Protein 8GXR (pdb70)

Structure (mmCIF, N/CA/C/O backbone):
data_8GXR
#
_entry.id   8GXR
#
_cell.length_a   64.390
_cell.length_b   96.960
_cell.length_c   207.130
_cell.angle_alpha   90.000
_cell.angle_beta   90.000
_cell.angle_gamma   90.000
#
_symmetry.space_group_name_H-M   'P 21 21 21'
#
loop_
_entity.id
_entity.type
_entity.pdbx_description
1 polymer '(E3-independent) E2 ubiquitin-conjugating enzyme UBE2O'
2 non-polymer 'CITRIC ACID'
3 water water
#
loop_
_atom_site.group_PDB
_atom_site.id
_atom_site.type_symbol
_atom_site.label_atom_id
_atom_site.label_alt_id
_atom_site.label_comp_id
_atom_site.label_asym_id
_atom_site.label_entity_id
_atom_site.label_seq_id
_atom_site.pdbx_PDB_ins_code
_atom_site.Cartn_x
_atom_site.Cartn_y
_atom_site.Cartn_z
_atom_site.occupancy
_atom_site.B_iso_or_equiv
_atom_site.auth_seq_id
_atom_site.auth_comp_id
_atom_site.auth_asym_id
_atom_site.auth_atom_id
_atom_site.pdbx_PDB_model_num
ATOM 1 N N . ASP A 1 1 ? 24.373 -20.272 -15.907 1.00 60.89 638 ASP A N 1
ATOM 2 C CA . ASP A 1 1 ? 25.003 -21.565 -16.168 1.00 61.18 638 ASP A CA 1
ATOM 3 C C . ASP A 1 1 ? 24.047 -22.619 -16.780 1.00 59.51 638 ASP A C 1
ATOM 4 O O . ASP A 1 1 ? 24.388 -23.201 -17.813 1.00 57.47 638 ASP A O 1
ATOM 9 N N . PRO A 1 2 ? 22.884 -22.894 -16.176 1.00 55.55 639 PRO A N 1
ATOM 10 C CA . PRO A 1 2 ? 21.970 -23.872 -16.794 1.00 49.90 639 PRO A CA 1
ATOM 11 C C . PRO A 1 2 ? 21.527 -23.380 -18.159 1.00 44.51 639 PRO A C 1
ATOM 12 O O . PRO A 1 2 ? 21.327 -22.170 -18.365 1.00 44.20 639 PRO A O 1
ATOM 16 N N . PRO A 1 3 ? 21.401 -24.282 -19.135 1.00 44.12 640 PRO A N 1
ATOM 17 C CA . PRO A 1 3 ? 21.079 -23.837 -20.495 1.00 40.84 640 PRO A CA 1
ATOM 18 C C . PRO A 1 3 ? 19.611 -23.521 -20.705 1.00 38.09 640 PRO A C 1
ATOM 19 O O . PRO A 1 3 ? 19.284 -22.814 -21.669 1.00 38.58 640 PRO A O 1
ATOM 23 N N . TRP A 1 4 ? 18.718 -23.987 -19.824 1.00 33.36 641 TRP A N 1
ATOM 24 C CA . TRP A 1 4 ? 17.282 -23.786 -19.997 1.00 34.83 641 TRP A CA 1
ATOM 25 C C . TRP A 1 4 ? 16.672 -23.514 -18.619 1.00 35.39 641 TRP A C 1
ATOM 26 O O . TRP A 1 4 ? 16.064 -24.393 -18.008 1.00 36.51 641 TRP A O 1
ATOM 37 N N . LYS A 1 5 ? 16.849 -22.292 -18.121 1.00 32.72 642 LYS A N 1
ATOM 38 C CA . LYS A 1 5 ? 16.319 -21.894 -16.820 1.00 32.57 642 LYS A CA 1
ATOM 39 C C . LYS A 1 5 ? 14.962 -21.231 -17.001 1.00 32.17 642 LYS A C 1
ATOM 40 O O . LYS A 1 5 ? 14.815 -20.322 -17.827 1.00 32.56 642 LYS A O 1
ATOM 46 N N . ARG A 1 6 ? 13.966 -21.693 -16.241 1.00 29.94 643 ARG A N 1
ATOM 47 C CA . ARG A 1 6 ? 12.601 -21.228 -16.479 1.00 30.64 643 ARG A CA 1
ATOM 48 C C . ARG A 1 6 ? 12.446 -19.741 -16.176 1.00 32.71 643 ARG A C 1
ATOM 49 O O . ARG A 1 6 ? 11.794 -19.013 -16.927 1.00 32.13 643 ARG A O 1
ATOM 57 N N . PHE A 1 7 ? 12.993 -19.278 -15.058 1.00 32.20 644 PHE A N 1
ATOM 58 C CA . PHE A 1 7 ? 12.872 -17.872 -14.704 1.00 29.86 644 PHE A CA 1
ATOM 59 C C . PHE A 1 7 ? 14.243 -17.310 -14.364 1.00 30.47 644 PHE A C 1
ATOM 60 O O . PHE A 1 7 ? 14.967 -17.896 -13.558 1.00 34.39 644 PHE A O 1
ATOM 68 N N . GLU A 1 8 ? 14.592 -16.169 -14.967 1.00 32.01 645 GLU A N 1
ATOM 69 C CA . GLU A 1 8 ? 15.837 -15.468 -14.661 1.00 33.11 645 GLU A CA 1
ATOM 70 C C . GLU A 1 8 ? 15.598 -13.964 -14.693 1.00 32.06 645 GLU A C 1
ATOM 71 O O . GLU A 1 8 ? 14.817 -13.485 -15.521 1.00 33.11 645 GLU A O 1
ATOM 77 N N . VAL A 1 9 ? 16.271 -13.223 -13.807 1.00 30.70 646 VAL A N 1
ATOM 78 C CA . VAL A 1 9 ? 16.373 -11.764 -13.912 1.00 32.59 646 VAL A CA 1
ATOM 79 C C . VAL A 1 9 ? 17.678 -11.447 -14.624 1.00 31.25 646 VAL A C 1
ATOM 80 O O . VAL A 1 9 ? 18.754 -11.833 -14.157 1.00 37.43 646 VAL A O 1
ATOM 84 N N . LEU A 1 10 ? 17.592 -10.782 -15.756 1.00 31.17 647 LEU A N 1
ATOM 85 C CA . LEU A 1 10 ? 18.750 -10.375 -16.529 1.00 33.30 647 LEU A CA 1
ATOM 86 C C . LEU A 1 10 ? 19.090 -8.923 -16.224 1.00 31.02 647 LEU A C 1
ATOM 87 O O . LEU A 1 10 ? 18.231 -8.171 -15.768 1.00 32.47 647 LEU A O 1
ATOM 92 N N . PRO A 1 11 ? 20.323 -8.493 -16.513 1.00 34.16 648 PRO A N 1
ATOM 93 C CA . PRO A 1 11 ? 20.699 -7.086 -16.233 1.00 35.31 648 PRO A CA 1
ATOM 94 C C . PRO A 1 11 ? 19.858 -6.042 -16.960 1.00 37.24 648 PRO A C 1
ATOM 95 O O . PRO A 1 11 ? 19.420 -5.054 -16.346 1.00 36.09 648 PRO A O 1
ATOM 99 N N . SER A 1 12 ? 19.616 -6.223 -18.255 1.00 35.17 649 SER A N 1
ATOM 100 C CA . SER A 1 12 ? 19.095 -5.137 -19.076 1.00 37.12 649 SER A CA 1
ATOM 101 C C . SER A 1 12 ? 17.985 -5.625 -19.993 1.00 37.37 649 SER A C 1
ATOM 102 O O . SER A 1 12 ? 18.117 -6.680 -20.622 1.00 37.09 649 SER A O 1
ATOM 105 N N . ALA A 1 13 ? 16.893 -4.861 -20.058 1.00 33.03 650 ALA A N 1
ATOM 106 C CA . ALA A 1 13 ? 15.882 -5.137 -21.064 1.00 35.69 650 ALA A CA 1
ATOM 107 C C . ALA A 1 13 ? 16.512 -5.051 -22.456 1.00 36.80 650 ALA A C 1
ATOM 108 O O . ALA A 1 13 ? 17.392 -4.211 -22.694 1.00 38.42 650 ALA A O 1
ATOM 110 N N . PRO A 1 14 ? 16.098 -5.895 -23.390 1.00 35.34 651 PRO A N 1
ATOM 111 C CA . PRO A 1 14 ? 16.717 -5.889 -24.715 1.00 34.72 651 PRO A CA 1
ATOM 112 C C . PRO A 1 14 ? 16.170 -4.758 -25.570 1.00 36.50 651 PRO A C 1
ATOM 113 O O . PRO A 1 14 ? 15.030 -4.315 -25.407 1.00 33.59 651 PRO A O 1
ATOM 117 N N . VAL A 1 15 ? 17.003 -4.306 -26.510 1.00 35.51 652 VAL A N 1
ATOM 118 C CA . VAL A 1 15 ? 16.609 -3.172 -27.341 1.00 39.02 652 VAL A CA 1
ATOM 119 C C . VAL A 1 15 ? 15.465 -3.547 -28.269 1.00 39.20 652 VAL A C 1
ATOM 120 O O . VAL A 1 15 ? 14.694 -2.666 -28.668 1.00 40.42 652 VAL A O 1
ATOM 124 N N . ASP A 1 16 ? 15.328 -4.843 -28.600 1.00 34.12 653 ASP A N 1
ATOM 125 C CA . ASP A 1 16 ? 14.232 -5.364 -29.417 1.00 37.50 653 ASP A CA 1
ATOM 126 C C . ASP A 1 16 ? 12.928 -5.579 -28.641 1.00 37.39 653 ASP A C 1
ATOM 127 O O . ASP A 1 16 ? 11.959 -6.071 -29.230 1.00 35.15 653 ASP A O 1
ATOM 132 N N . HIS A 1 17 ? 12.855 -5.189 -27.367 1.00 35.26 654 HIS A N 1
ATOM 133 C CA . HIS A 1 17 ? 11.617 -5.348 -26.610 1.00 34.64 654 HIS A CA 1
ATOM 134 C C . HIS A 1 17 ? 10.536 -4.421 -27.158 1.00 34.35 654 HIS A C 1
ATOM 135 O O . HIS A 1 17 ? 10.803 -3.262 -27.480 1.00 35.41 654 HIS A O 1
ATOM 142 N N . ALA A 1 18 ? 9.301 -4.928 -27.227 1.00 33.09 655 ALA A N 1
ATOM 143 C CA . ALA A 1 18 ? 8.207 -4.154 -27.802 1.00 34.79 655 ALA A CA 1
ATOM 144 C C . ALA A 1 18 ? 8.005 -2.840 -27.074 1.00 35.10 655 ALA A C 1
ATOM 145 O O . ALA A 1 18 ? 7.586 -1.847 -27.678 1.00 34.92 655 ALA A O 1
ATOM 147 N N . PHE A 1 19 ? 8.295 -2.811 -25.781 1.00 34.20 656 PHE A N 1
ATOM 148 C CA . PHE A 1 19 ? 8.031 -1.637 -24.957 1.00 34.65 656 PHE A CA 1
ATOM 149 C C . PHE A 1 19 ? 9.312 -0.931 -24.556 1.00 32.58 656 PHE A C 1
ATOM 150 O O . PHE A 1 19 ? 9.307 -0.132 -23.615 1.00 34.38 656 PHE A O 1
ATOM 158 N N . TYR A 1 20 ? 10.413 -1.235 -25.235 1.00 35.61 657 TYR A N 1
ATOM 159 C CA . TYR A 1 20 ? 11.705 -0.681 -24.858 1.00 37.08 657 TYR A CA 1
ATOM 160 C C . TYR A 1 20 ? 11.689 0.842 -24.890 1.00 40.07 657 TYR A C 1
ATOM 161 O O . TYR A 1 20 ? 12.317 1.491 -24.045 1.00 39.58 657 TYR A O 1
ATOM 170 N N . ASN A 1 21 ? 10.956 1.432 -25.841 1.00 38.09 658 ASN A N 1
ATOM 171 C CA . ASN A 1 21 ? 10.899 2.890 -25.965 1.00 36.67 658 ASN A CA 1
ATOM 172 C C . ASN A 1 21 ? 9.815 3.556 -25.135 1.00 39.42 658 ASN A C 1
ATOM 173 O O . ASN A 1 21 ? 9.709 4.790 -25.174 1.00 39.63 658 ASN A O 1
ATOM 178 N N . THR A 1 22 ? 9.003 2.805 -24.402 1.00 38.83 659 THR A N 1
ATOM 179 C CA . THR A 1 22 ? 8.090 3.423 -23.455 1.00 36.92 659 THR A CA 1
ATOM 180 C C . THR A 1 22 ? 8.806 3.597 -22.126 1.00 37.68 659 THR A C 1
ATOM 181 O O . THR A 1 22 ? 9.194 2.597 -21.511 1.00 38.87 659 THR A O 1
ATOM 185 N N . PRO A 1 23 ? 8.994 4.827 -21.650 1.00 39.86 660 PRO A N 1
ATOM 186 C CA . PRO A 1 23 ? 9.765 5.027 -20.428 1.00 37.71 660 PRO A CA 1
ATOM 187 C C . PRO A 1 23 ? 9.042 4.443 -19.227 1.00 39.49 660 PRO A C 1
ATOM 188 O O . PRO A 1 23 ? 7.800 4.425 -19.177 1.00 40.45 660 PRO A O 1
ATOM 192 N N . PRO A 1 24 ? 9.779 3.939 -18.244 1.00 39.45 661 PRO A N 1
ATOM 193 C CA . PRO A 1 24 ? 9.133 3.279 -17.104 1.00 40.81 661 PRO A CA 1
ATOM 194 C C . PRO A 1 24 ? 8.396 4.265 -16.210 1.00 44.01 661 PRO A C 1
ATOM 195 O O . PRO A 1 24 ? 8.897 5.349 -15.911 1.00 43.85 661 PRO A O 1
ATOM 199 N N . ALA A 1 25 ?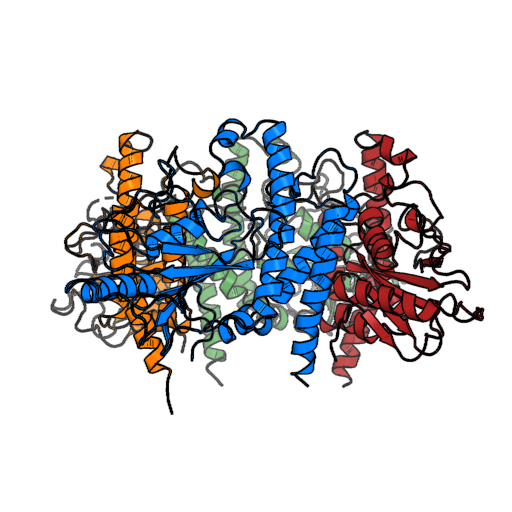 7.202 3.870 -15.773 1.00 45.45 662 ALA A N 1
ATOM 200 C CA . ALA A 1 25 ? 6.439 4.676 -14.831 1.00 49.19 662 ALA A CA 1
ATOM 201 C C . ALA A 1 25 ? 6.938 4.457 -13.399 1.00 53.23 662 ALA A C 1
ATOM 202 O O . ALA A 1 25 ? 7.713 3.541 -13.111 1.00 49.40 662 ALA A O 1
ATOM 204 N N . GLN A 1 26 ? 6.460 5.314 -12.488 1.00 52.00 663 GLN A N 1
ATOM 205 C CA . GLN A 1 26 ? 6.944 5.306 -11.108 1.00 56.00 663 GLN A CA 1
ATOM 206 C C . GLN A 1 26 ? 6.525 4.041 -10.349 1.00 57.25 663 GLN A C 1
ATOM 207 O O . GLN A 1 26 ? 7.343 3.436 -9.639 1.00 61.55 663 GLN A O 1
ATOM 213 N N . HIS A 1 27 ? 5.250 3.636 -10.467 1.00 56.96 664 HIS A N 1
ATOM 214 C CA . HIS A 1 27 ? 4.633 2.530 -9.709 1.00 52.31 664 HIS A CA 1
ATOM 215 C C . HIS A 1 27 ? 4.470 2.844 -8.221 1.00 57.94 664 HIS A C 1
ATOM 216 O O . HIS A 1 27 ? 5.199 3.672 -7.668 1.00 57.92 664 HIS A O 1
ATOM 223 N N . THR A 1 28 ? 3.537 2.154 -7.557 1.00 55.16 665 THR A N 1
ATOM 224 C CA . THR A 1 28 ? 3.211 2.434 -6.165 1.00 58.96 665 THR A CA 1
ATOM 225 C C . THR A 1 28 ? 4.275 1.852 -5.234 1.00 55.44 665 THR A C 1
ATOM 226 O O . THR A 1 28 ? 5.218 1.180 -5.659 1.00 52.69 665 THR A O 1
ATOM 230 N N . ARG A 1 29 ? 4.117 2.122 -3.933 1.00 52.74 666 ARG A N 1
ATOM 231 C CA . ARG A 1 29 ? 5.059 1.606 -2.943 1.00 52.99 666 ARG A CA 1
ATOM 232 C C . ARG A 1 29 ? 4.973 0.092 -2.819 1.00 50.86 666 ARG A C 1
ATOM 233 O O . ARG A 1 29 ? 5.984 -0.558 -2.529 1.00 50.13 666 ARG A O 1
ATOM 235 N N . GLN A 1 30 ? 3.780 -0.475 -3.037 1.00 47.01 667 GLN A N 1
ATOM 236 C CA . GLN A 1 30 ? 3.529 -1.903 -2.926 1.00 43.90 667 GLN A CA 1
ATOM 237 C C . GLN A 1 30 ? 3.978 -2.675 -4.159 1.00 42.88 667 GLN A C 1
ATOM 238 O O . GLN A 1 30 ? 3.980 -3.910 -4.128 1.00 38.81 667 GLN A O 1
ATOM 240 N N . PHE A 1 31 ? 4.354 -1.984 -5.238 1.00 40.96 668 PHE A N 1
ATOM 241 C CA . PHE A 1 31 ? 4.642 -2.684 -6.492 1.00 40.51 668 PHE A CA 1
ATOM 242 C C . PHE A 1 31 ? 5.792 -3.666 -6.326 1.00 38.72 668 PHE A C 1
ATOM 243 O O . PHE A 1 31 ? 5.706 -4.828 -6.753 1.00 37.34 668 PHE A O 1
ATOM 251 N N . MET A 1 32 ? 6.873 -3.235 -5.673 1.00 41.44 669 MET A N 1
ATOM 252 C CA . MET A 1 32 ? 8.046 -4.098 -5.601 1.00 42.13 669 MET A CA 1
ATOM 253 C C . MET A 1 32 ? 7.764 -5.326 -4.740 1.00 43.20 669 MET A C 1
ATOM 254 O O . MET A 1 32 ? 8.224 -6.430 -5.061 1.00 39.26 669 MET A O 1
ATOM 259 N N . ALA A 1 33 ? 6.989 -5.165 -3.656 1.00 39.10 670 ALA A N 1
ATOM 260 C CA . ALA A 1 33 ? 6.615 -6.336 -2.859 1.00 43.49 670 ALA A CA 1
ATOM 261 C C . ALA A 1 33 ? 5.741 -7.294 -3.658 1.00 39.63 670 ALA A C 1
ATOM 262 O O . ALA A 1 33 ? 5.848 -8.522 -3.507 1.00 39.59 670 ALA A O 1
ATOM 264 N N . ARG A 1 34 ? 4.871 -6.757 -4.519 1.00 37.88 671 ARG A N 1
ATOM 265 C CA . ARG A 1 34 ? 4.060 -7.622 -5.374 1.00 39.20 671 ARG A CA 1
ATOM 266 C C . ARG A 1 34 ? 4.925 -8.385 -6.374 1.00 39.62 671 ARG A C 1
ATOM 267 O O . ARG A 1 34 ? 4.682 -9.573 -6.626 1.00 37.08 671 ARG A O 1
ATOM 275 N N . MET A 1 35 ? 5.921 -7.718 -6.977 1.00 36.37 672 MET A N 1
ATOM 276 C CA . MET A 1 35 ? 6.802 -8.419 -7.916 1.00 33.80 672 MET A CA 1
ATOM 277 C C . MET A 1 35 ? 7.615 -9.505 -7.223 1.00 36.27 672 MET A C 1
ATOM 278 O O . MET A 1 35 ? 7.957 -10.520 -7.843 1.00 35.81 672 MET A O 1
ATOM 283 N N . SER A 1 36 ? 7.956 -9.317 -5.944 1.00 35.42 673 SER A N 1
ATOM 284 C CA . SER A 1 36 ? 8.611 -10.410 -5.219 1.00 36.17 673 SER A CA 1
ATOM 285 C C . SER A 1 36 ? 7.735 -11.665 -5.167 1.00 35.16 673 SER A C 1
ATOM 286 O O . SER A 1 36 ? 8.218 -12.779 -5.408 1.00 34.96 673 SER A O 1
ATOM 289 N N . LYS A 1 37 ? 6.443 -11.505 -4.869 1.00 36.90 674 LYS A N 1
ATOM 290 C CA . LYS A 1 37 ? 5.521 -12.639 -4.901 1.00 33.91 674 LYS A CA 1
ATOM 291 C C . LYS A 1 37 ? 5.370 -13.202 -6.315 1.00 34.69 674 LYS A C 1
ATOM 292 O O . LYS A 1 37 ? 5.287 -14.425 -6.500 1.00 30.94 674 LYS A O 1
ATOM 298 N N . GLU A 1 38 ? 5.294 -12.325 -7.322 1.00 34.11 675 GLU A N 1
ATOM 299 C CA . GLU A 1 38 ? 5.166 -12.790 -8.699 1.00 34.43 675 GLU A CA 1
ATOM 300 C C . GLU A 1 38 ? 6.373 -13.625 -9.100 1.00 32.45 675 GLU A C 1
ATOM 301 O O . GLU A 1 38 ? 6.226 -14.700 -9.695 1.00 31.13 675 GLU A O 1
ATOM 307 N N . TYR A 1 39 ? 7.582 -13.149 -8.777 1.00 31.30 676 TYR A N 1
ATOM 308 C CA . TYR A 1 39 ? 8.777 -13.901 -9.149 1.00 30.29 676 TYR A CA 1
ATOM 309 C C . TYR A 1 39 ? 8.796 -15.248 -8.447 1.00 30.67 676 TYR A C 1
ATOM 310 O O . TYR A 1 39 ? 9.173 -16.266 -9.041 1.00 31.74 676 TYR A O 1
ATOM 319 N N . LYS A 1 40 ? 8.428 -15.267 -7.161 1.00 32.58 677 LYS A N 1
ATOM 320 C CA . LYS A 1 40 ? 8.460 -16.528 -6.425 1.00 29.68 677 LYS A CA 1
ATOM 321 C C . LYS A 1 40 ? 7.558 -17.566 -7.083 1.00 29.08 677 LYS A C 1
ATOM 322 O O . LYS A 1 40 ? 7.888 -18.764 -7.111 1.00 31.57 677 LYS A O 1
ATOM 328 N N . ALA A 1 41 ? 6.409 -17.126 -7.606 1.00 29.57 678 ALA A N 1
ATOM 329 C CA . ALA A 1 41 ? 5.465 -18.037 -8.255 1.00 31.79 678 ALA A CA 1
ATOM 330 C C . ALA A 1 41 ? 5.980 -18.523 -9.606 1.00 31.57 678 ALA A C 1
ATOM 331 O O . ALA A 1 41 ? 5.760 -19.680 -9.978 1.00 30.16 678 ALA A O 1
ATOM 333 N N . LEU A 1 42 ? 6.611 -17.638 -10.378 1.00 30.55 679 LEU A N 1
ATOM 334 C CA . LEU A 1 42 ? 7.222 -18.064 -11.631 1.00 27.12 679 LEU A CA 1
ATOM 335 C C . LEU A 1 42 ? 8.304 -19.101 -11.367 1.00 33.20 679 LEU A C 1
ATOM 336 O O . LEU A 1 42 ? 8.354 -20.145 -12.022 1.00 31.44 679 LEU A O 1
ATOM 341 N N . GLN A 1 43 ? 9.179 -18.827 -10.398 1.00 32.09 680 GLN A N 1
ATOM 342 C CA . GLN A 1 43 ? 10.280 -19.744 -10.132 1.00 30.38 680 GLN A CA 1
ATOM 343 C C . GLN A 1 43 ? 9.767 -21.090 -9.629 1.00 32.66 680 GLN A C 1
ATOM 344 O O . GLN A 1 43 ? 10.351 -22.142 -9.924 1.00 34.02 680 GLN A O 1
ATOM 350 N N . SER A 1 44 ? 8.683 -21.073 -8.858 1.00 31.15 681 SER A N 1
ATOM 351 C CA . SER A 1 44 ? 8.186 -22.310 -8.277 1.00 30.92 681 SER A CA 1
ATOM 352 C C . SER A 1 44 ? 7.374 -23.121 -9.271 1.00 31.73 681 SER A C 1
ATOM 353 O O . SER A 1 44 ? 7.461 -24.357 -9.267 1.00 32.25 681 SER A O 1
ATOM 356 N N . SER A 1 45 ? 6.632 -22.461 -10.167 1.00 31.06 682 SER A N 1
ATOM 357 C CA . SER A 1 45 ? 5.548 -23.144 -10.850 1.00 31.36 682 SER A CA 1
ATOM 358 C C . SER A 1 45 ? 5.523 -23.045 -12.377 1.00 30.96 682 SER A C 1
ATOM 359 O O . SER A 1 45 ? 4.678 -23.714 -12.977 1.00 32.01 682 SER A O 1
ATOM 362 N N . LEU A 1 46 ? 6.372 -22.236 -13.020 1.00 30.52 683 LEU A N 1
ATOM 363 C CA . LEU A 1 46 ? 6.443 -22.288 -14.482 1.00 29.08 683 LEU A CA 1
ATOM 364 C C . LEU A 1 46 ? 6.738 -23.719 -14.929 1.00 31.32 683 LEU A C 1
ATOM 365 O O . LEU A 1 46 ? 7.616 -24.370 -14.360 1.00 29.66 683 LEU A O 1
ATOM 370 N N . PRO A 1 47 ? 6.048 -24.227 -15.943 1.00 28.91 684 PRO A N 1
ATOM 371 C CA . PRO A 1 47 ? 6.437 -25.520 -16.532 1.00 29.60 684 PRO A CA 1
ATOM 372 C C . PRO A 1 47 ? 7.697 -25.367 -17.380 1.00 31.16 684 PRO A C 1
ATOM 373 O O . PRO A 1 47 ? 8.134 -24.260 -17.704 1.00 29.46 684 PRO A O 1
ATOM 377 N N . ASP A 1 48 ? 8.293 -26.510 -17.764 1.00 29.44 685 ASP A N 1
ATOM 378 C CA . ASP A 1 48 ? 9.523 -26.433 -18.554 1.00 31.05 685 ASP A CA 1
ATOM 379 C C . ASP A 1 48 ? 9.288 -25.750 -19.900 1.00 33.83 685 ASP A C 1
ATOM 380 O O . ASP A 1 48 ? 10.249 -25.343 -20.565 1.00 32.05 685 ASP A O 1
ATOM 385 N N . SER A 1 49 ? 8.040 -25.674 -20.332 1.00 29.34 686 SER A N 1
ATOM 386 C CA . SER A 1 49 ? 7.700 -25.163 -21.646 1.00 30.48 686 SER A CA 1
ATOM 387 C C . SER A 1 49 ? 7.496 -23.652 -21.657 1.00 31.13 686 SER A C 1
ATOM 388 O O . SER A 1 49 ? 7.144 -23.098 -22.708 1.00 28.87 686 SER A O 1
ATOM 391 N N . ILE A 1 50 ? 7.685 -22.970 -20.523 1.00 29.56 687 ILE A N 1
ATOM 392 C CA . ILE A 1 50 ? 7.510 -21.516 -20.473 1.00 27.57 687 ILE A CA 1
ATOM 393 C C . ILE A 1 50 ? 8.740 -20.900 -19.813 1.00 30.05 687 ILE A C 1
ATOM 394 O O . ILE A 1 50 ? 9.038 -21.193 -18.650 1.00 30.08 687 ILE A O 1
ATOM 399 N N . LEU A 1 51 ? 9.461 -20.077 -20.562 1.00 30.75 688 LEU A N 1
ATOM 400 C CA . LEU A 1 51 ? 10.574 -19.284 -20.056 1.00 31.89 688 LEU A CA 1
ATOM 401 C C . LEU A 1 51 ? 10.076 -17.867 -19.824 1.00 30.92 688 LEU A C 1
ATOM 402 O O . LEU A 1 51 ? 9.281 -17.348 -20.616 1.00 28.53 688 LEU A O 1
ATOM 407 N N . VAL A 1 52 ? 10.565 -17.226 -18.764 1.00 29.86 689 VAL A N 1
ATOM 408 C CA . VAL A 1 52 ? 10.272 -15.818 -18.510 1.00 28.15 689 VAL A CA 1
ATOM 409 C C . VAL A 1 52 ? 11.576 -15.131 -18.135 1.00 29.20 689 VAL A C 1
ATOM 410 O O . VAL A 1 52 ? 12.366 -15.668 -17.346 1.00 29.15 689 VAL A O 1
ATOM 414 N N . ARG A 1 53 ? 11.803 -13.950 -18.706 1.00 29.97 690 ARG A N 1
ATOM 415 C CA . ARG A 1 53 ? 12.920 -13.090 -18.334 1.00 29.04 690 ARG A CA 1
ATOM 416 C C . ARG A 1 53 ? 12.412 -11.756 -17.793 1.00 31.24 690 ARG A C 1
ATOM 417 O O . ARG A 1 53 ? 11.544 -11.109 -18.392 1.00 27.24 690 ARG A O 1
ATOM 425 N N . ALA A 1 54 ? 12.904 -11.397 -16.616 1.00 30.33 691 ALA A N 1
ATOM 426 C CA . ALA A 1 54 ? 12.710 -10.094 -16.004 1.00 29.52 691 ALA A CA 1
ATOM 427 C C . ALA A 1 54 ? 14.045 -9.358 -16.051 1.00 30.56 691 ALA A C 1
ATOM 428 O O . ALA A 1 54 ? 15.078 -9.944 -16.406 1.00 32.01 691 ALA A O 1
ATOM 430 N N . TYR A 1 55 ? 14.026 -8.049 -15.741 1.00 32.45 692 TYR A N 1
ATOM 431 C CA . TYR A 1 55 ? 15.198 -7.199 -15.929 1.00 31.75 692 TYR A CA 1
ATOM 432 C C . TYR A 1 55 ? 15.475 -6.340 -14.707 1.00 33.74 692 TYR A C 1
ATOM 433 O O . TYR A 1 55 ? 14.550 -5.817 -14.078 1.00 35.36 692 TYR A O 1
ATOM 442 N N . GLU A 1 56 ? 16.765 -6.183 -14.395 1.00 35.13 693 GLU A N 1
ATOM 443 C CA . GLU A 1 56 ? 17.171 -5.344 -13.264 1.00 34.74 693 GLU A CA 1
ATOM 444 C C . GLU A 1 56 ? 16.908 -3.869 -13.555 1.00 38.75 693 GLU A C 1
ATOM 445 O O . GLU A 1 56 ? 16.568 -3.095 -12.648 1.00 37.94 693 GLU A O 1
ATOM 451 N N . ASP A 1 57 ? 17.079 -3.446 -14.808 1.00 36.91 694 ASP A N 1
ATOM 452 C CA . ASP A 1 57 ? 16.940 -2.022 -15.088 1.00 36.76 694 ASP A CA 1
ATOM 453 C C . ASP A 1 57 ? 15.519 -1.606 -15.436 1.00 40.28 694 ASP A C 1
ATOM 454 O O . ASP A 1 57 ? 15.219 -0.409 -15.394 1.00 43.59 694 ASP A O 1
ATOM 459 N N . ARG A 1 58 ? 14.648 -2.540 -15.823 1.00 36.57 695 ARG A N 1
ATOM 460 C CA . ARG A 1 58 ? 13.257 -2.218 -16.168 1.00 38.68 695 ARG A CA 1
ATOM 461 C C . ARG A 1 58 ? 12.384 -3.164 -15.355 1.00 37.59 695 ARG A C 1
ATOM 462 O O . ARG A 1 58 ? 12.049 -4.255 -15.828 1.00 35.30 695 ARG A O 1
ATOM 470 N N . THR A 1 59 ? 12.017 -2.771 -14.130 1.00 33.37 696 THR A N 1
ATOM 471 C CA . THR A 1 59 ? 11.224 -3.736 -13.377 1.00 35.90 696 THR A CA 1
ATOM 472 C C . THR A 1 59 ? 9.790 -3.844 -13.879 1.00 34.86 696 THR A C 1
ATOM 473 O O . THR A 1 59 ? 9.026 -4.637 -13.320 1.00 35.83 696 THR A O 1
ATOM 477 N N . ASP A 1 60 ? 9.412 -3.092 -14.925 1.00 35.66 697 ASP A N 1
ATOM 478 C CA . ASP A 1 60 ? 8.067 -3.124 -15.486 1.00 32.67 697 ASP A CA 1
ATOM 479 C C . ASP A 1 60 ? 7.968 -3.951 -16.769 1.00 31.84 697 ASP A C 1
ATOM 480 O O . ASP A 1 60 ? 6.856 -4.153 -17.270 1.00 33.23 697 ASP A O 1
ATOM 485 N N . LEU A 1 61 ? 9.092 -4.404 -17.329 1.00 32.10 698 LEU A N 1
ATOM 486 C CA . LEU A 1 61 ? 9.116 -5.150 -18.589 1.00 29.73 698 LEU A CA 1
ATOM 487 C C . LEU A 1 61 ? 9.470 -6.617 -18.338 1.00 30.44 698 LEU A C 1
ATOM 488 O O . LEU A 1 61 ? 10.317 -6.913 -17.497 1.00 30.86 698 LEU A O 1
ATOM 493 N N . LEU A 1 62 ? 8.818 -7.525 -19.066 1.00 26.57 699 LEU A N 1
ATOM 494 C CA . LEU A 1 62 ? 9.173 -8.946 -19.058 1.00 29.40 699 LEU A CA 1
ATOM 495 C C . LEU A 1 62 ? 9.087 -9.500 -20.470 1.00 31.05 699 LEU A C 1
ATOM 496 O O . LEU A 1 62 ? 8.335 -9.000 -21.306 1.00 32.21 699 LEU A O 1
ATOM 501 N N . ARG A 1 63 ? 9.840 -10.574 -20.733 1.00 27.87 700 ARG A N 1
ATOM 502 C CA . ARG A 1 63 ? 9.676 -11.296 -21.987 1.00 30.33 700 ARG A CA 1
ATOM 503 C C . ARG A 1 63 ? 9.406 -12.762 -21.670 1.00 30.98 700 ARG A C 1
ATOM 504 O O . ARG A 1 63 ? 10.046 -13.335 -20.787 1.00 30.20 700 ARG A O 1
ATOM 512 N N . SER A 1 64 ? 8.452 -13.373 -22.366 1.00 29.54 701 SER A N 1
ATOM 513 C CA . SER A 1 64 ? 8.181 -14.789 -22.146 1.00 29.67 701 SER A CA 1
ATOM 514 C C . SER A 1 64 ? 8.279 -15.557 -23.455 1.00 29.39 701 SER A C 1
ATOM 515 O O . SER A 1 64 ? 8.054 -15.012 -24.542 1.00 29.98 701 SER A O 1
ATOM 518 N N . LEU A 1 65 ? 8.618 -16.837 -23.331 1.00 27.41 702 LEU A N 1
ATOM 519 C CA . LEU A 1 65 ? 8.688 -17.767 -24.454 1.00 29.36 702 LEU A CA 1
ATOM 520 C C . LEU A 1 65 ? 7.896 -19.008 -24.078 1.00 29.35 702 LEU A C 1
ATOM 521 O O . LEU A 1 65 ? 8.168 -19.621 -23.044 1.00 29.98 702 LEU A O 1
ATOM 526 N N . ILE A 1 66 ? 6.914 -19.371 -24.902 1.00 29.14 703 ILE A N 1
ATOM 527 C CA . ILE A 1 66 ? 6.120 -20.580 -24.708 1.00 29.08 703 ILE A CA 1
ATOM 528 C C . ILE A 1 66 ? 6.379 -21.529 -25.867 1.00 32.22 703 ILE A C 1
ATOM 529 O O . ILE A 1 66 ? 6.236 -21.146 -27.032 1.00 29.60 703 ILE A O 1
ATOM 534 N N . ILE A 1 67 ? 6.739 -22.766 -25.557 1.00 26.39 704 ILE A N 1
ATOM 535 C CA . ILE A 1 67 ? 6.869 -23.807 -26.580 1.00 26.76 704 ILE A CA 1
ATOM 536 C C . ILE A 1 67 ? 5.503 -24.433 -26.831 1.00 29.17 704 ILE A C 1
ATOM 537 O O . ILE A 1 67 ? 4.794 -24.805 -25.888 1.00 31.46 704 ILE A O 1
ATOM 542 N N . GLY A 1 68 ? 5.147 -24.598 -28.101 1.00 28.36 705 GLY A N 1
ATOM 543 C CA . GLY A 1 68 ? 3.902 -25.239 -28.455 1.00 29.38 705 GLY A CA 1
ATOM 544 C C . GLY A 1 68 ? 3.842 -26.685 -27.997 1.00 30.19 705 GLY A C 1
ATOM 545 O O . GLY A 1 68 ? 4.794 -27.449 -28.172 1.00 30.51 705 GLY A O 1
ATOM 546 N N . PRO A 1 69 ? 2.725 -27.084 -27.385 1.00 30.38 706 PRO A N 1
ATOM 547 C CA . PRO A 1 69 ? 2.629 -28.444 -26.829 1.00 33.35 706 PRO A CA 1
ATOM 548 C C . PRO A 1 69 ? 2.479 -29.521 -27.898 1.00 34.12 706 PRO A C 1
ATOM 549 O O . PRO A 1 69 ? 2.152 -29.283 -29.062 1.00 32.46 706 PRO A O 1
ATOM 553 N N . GLU A 1 70 ? 2.708 -30.757 -27.451 1.00 33.67 707 GLU A N 1
ATOM 554 C CA . GLU A 1 70 ? 2.656 -31.912 -28.339 1.00 39.02 707 GLU A CA 1
ATOM 555 C C . GLU A 1 70 ? 1.237 -32.115 -28.867 1.00 36.92 707 GLU A C 1
ATOM 556 O O . GLU A 1 70 ? 0.248 -31.784 -28.205 1.00 37.03 707 GLU A O 1
ATOM 562 N N . ASN A 1 71 ? 1.153 -32.629 -30.092 1.00 38.73 708 ASN A N 1
ATOM 563 C CA . ASN A 1 71 ? -0.111 -32.874 -30.803 1.00 42.19 708 ASN A CA 1
ATOM 564 C C . ASN A 1 71 ? -1.026 -31.649 -30.785 1.00 40.78 708 ASN A C 1
ATOM 565 O O . ASN A 1 71 ? -2.217 -31.720 -30.463 1.00 38.74 708 ASN A O 1
ATOM 570 N N . THR A 1 72 ? -0.446 -30.509 -31.126 1.00 33.83 709 THR A N 1
ATOM 571 C CA . THR A 1 72 ? -1.171 -29.304 -31.499 1.00 34.60 709 THR A CA 1
ATOM 572 C C . THR A 1 72 ? -0.535 -28.808 -32.788 1.00 33.02 709 THR A C 1
ATOM 573 O O . THR A 1 72 ? 0.580 -29.217 -33.130 1.00 31.93 709 THR A O 1
ATOM 577 N N . PRO A 1 73 ? -1.216 -27.937 -33.540 1.00 32.05 710 PRO A N 1
ATOM 578 C CA . PRO A 1 73 ? -0.544 -27.314 -34.701 1.00 33.81 710 PRO A CA 1
ATOM 579 C C . PRO A 1 73 ? 0.700 -26.524 -34.309 1.00 35.50 710 PRO A C 1
ATOM 580 O O . PRO A 1 73 ? 1.541 -26.235 -35.175 1.00 32.55 710 PRO A O 1
ATOM 584 N N . TYR A 1 74 ? 0.858 -26.209 -33.017 1.00 30.72 711 TYR A N 1
ATOM 585 C CA . TYR A 1 74 ? 1.922 -25.355 -32.498 1.00 29.22 711 TYR A CA 1
ATOM 586 C C . TYR A 1 74 ? 3.162 -26.127 -32.061 1.00 32.23 711 TYR A C 1
ATOM 587 O O . TYR A 1 74 ? 4.168 -25.496 -31.706 1.00 30.09 711 TYR A O 1
ATOM 596 N N . GLU A 1 75 ? 3.117 -27.462 -32.135 1.00 31.93 712 GLU A N 1
ATOM 597 C CA . GLU A 1 75 ? 4.101 -28.339 -31.507 1.00 31.23 712 GLU A CA 1
ATOM 598 C C . GLU A 1 75 ? 5.533 -27.918 -31.796 1.00 30.52 712 GLU A C 1
ATOM 599 O O . GLU A 1 75 ? 5.927 -27.786 -32.959 1.00 31.74 712 GLU A O 1
ATOM 605 N N . ASP A 1 76 ? 6.326 -27.765 -30.730 1.00 29.22 713 ASP A N 1
ATOM 606 C CA . ASP A 1 76 ? 7.764 -27.498 -30.767 1.00 29.54 713 ASP A CA 1
ATOM 607 C C . ASP A 1 76 ? 8.113 -26.112 -31.281 1.00 30.96 713 ASP A C 1
ATOM 608 O O . ASP A 1 76 ? 9.303 -25.823 -31.445 1.00 31.88 713 ASP A O 1
ATOM 613 N N . ALA A 1 77 ? 7.129 -25.248 -31.554 1.00 29.81 714 ALA A N 1
ATOM 614 C CA . ALA A 1 77 ? 7.409 -23.928 -32.096 1.00 30.18 714 ALA A CA 1
ATOM 615 C C . ALA A 1 77 ? 7.458 -22.890 -30.979 1.00 28.79 714 ALA A C 1
ATOM 616 O O . ALA A 1 77 ? 6.838 -23.077 -29.931 1.00 30.49 714 ALA A O 1
ATOM 618 N N . PRO A 1 78 ? 8.206 -21.787 -31.156 1.00 28.97 715 PRO A N 1
ATOM 619 C CA . PRO A 1 78 ? 8.354 -20.799 -30.068 1.00 28.65 715 PRO A CA 1
ATOM 620 C C . PRO A 1 78 ? 7.394 -19.632 -30.207 1.00 33.33 715 PRO A C 1
ATOM 621 O O . PRO A 1 78 ? 7.273 -19.045 -31.293 1.00 30.17 715 PRO A O 1
ATOM 625 N N . PHE A 1 79 ? 6.720 -19.267 -29.117 1.00 30.39 716 PHE A N 1
ATOM 626 C CA . PHE A 1 79 ? 5.781 -18.157 -29.119 1.00 31.22 716 PHE A CA 1
ATOM 627 C C . PHE A 1 79 ? 6.223 -17.144 -28.082 1.00 29.08 716 PHE A C 1
ATOM 628 O O . PHE A 1 79 ? 6.250 -17.451 -26.886 1.00 31.64 716 PHE A O 1
ATOM 636 N N . VAL A 1 80 ? 6.570 -15.938 -28.541 1.00 30.49 717 VAL A N 1
ATOM 637 C CA . VAL A 1 80 ? 7.178 -14.913 -27.691 1.00 25.92 717 VAL A CA 1
ATOM 638 C C . VAL A 1 80 ? 6.172 -13.799 -27.426 1.00 29.73 717 VAL A C 1
ATOM 639 O O . VAL A 1 80 ? 5.471 -13.352 -28.338 1.00 33.16 717 VAL A O 1
ATOM 643 N N . ILE A 1 81 ? 6.067 -13.382 -26.169 1.00 28.65 718 ILE A N 1
ATOM 644 C CA . ILE A 1 81 ? 5.244 -12.238 -25.794 1.00 27.45 718 ILE A CA 1
ATOM 645 C C . ILE A 1 81 ? 6.098 -11.285 -24.987 1.00 31.28 718 ILE A C 1
ATOM 646 O O . ILE A 1 81 ? 6.788 -11.707 -24.047 1.00 32.05 718 ILE A O 1
ATOM 651 N N . ASP A 1 82 ? 6.031 -10.004 -25.340 1.00 30.38 719 ASP A N 1
ATOM 652 C CA . ASP A 1 82 ? 6.673 -8.949 -24.581 1.00 31.00 719 ASP A CA 1
ATOM 653 C C . ASP A 1 82 ? 5.612 -8.294 -23.710 1.00 34.53 719 ASP A C 1
ATOM 654 O O . ASP A 1 82 ? 4.491 -8.045 -24.166 1.00 32.59 719 ASP A O 1
ATOM 659 N N . TRP A 1 83 ? 5.962 -8.047 -22.446 1.00 32.59 720 TRP A N 1
ATOM 660 C CA . TRP A 1 83 ? 5.007 -7.649 -21.423 1.00 29.53 720 TRP A CA 1
ATOM 661 C C . TRP A 1 83 ? 5.419 -6.323 -20.823 1.00 31.17 720 TRP A C 1
ATOM 662 O O . TRP A 1 83 ? 6.611 -6.062 -20.648 1.00 31.72 720 TRP A O 1
ATOM 673 N N . MET A 1 84 ? 4.409 -5.532 -20.451 1.00 32.30 721 MET A N 1
ATOM 674 C CA . MET A 1 84 ? 4.575 -4.317 -19.659 1.00 35.05 721 MET A CA 1
ATOM 675 C C . MET A 1 84 ? 3.598 -4.359 -18.503 1.00 34.22 721 MET A C 1
ATOM 676 O O . MET A 1 84 ? 2.440 -4.745 -18.675 1.00 34.32 721 MET A O 1
ATOM 681 N N . LEU A 1 85 ? 4.069 -3.949 -17.336 1.00 37.26 722 LEU A N 1
ATOM 682 C CA . LEU A 1 85 ? 3.231 -3.780 -16.159 1.00 35.57 722 LEU A CA 1
ATOM 683 C C . LEU A 1 85 ? 3.123 -2.279 -15.938 1.00 40.01 722 LEU A C 1
ATOM 684 O O . LEU A 1 85 ? 4.118 -1.629 -15.605 1.00 37.61 722 LEU A O 1
ATOM 689 N N . ASP A 1 86 ? 1.936 -1.724 -16.147 1.00 39.67 723 ASP A N 1
ATOM 690 C CA . ASP A 1 86 ? 1.840 -0.272 -16.110 1.00 38.66 723 ASP A CA 1
ATOM 691 C C . ASP A 1 86 ? 1.835 0.234 -14.665 1.00 39.53 723 ASP A C 1
ATOM 692 O O . ASP A 1 86 ? 1.920 -0.538 -13.704 1.00 40.44 723 ASP A O 1
ATOM 697 N N . ALA A 1 87 ? 1.746 1.565 -14.519 1.00 40.29 724 ALA A N 1
ATOM 698 C CA . ALA A 1 87 ? 1.835 2.192 -13.207 1.00 43.82 724 ALA A CA 1
ATOM 699 C C . ALA A 1 87 ? 0.825 1.639 -12.214 1.00 39.49 724 ALA A C 1
ATOM 700 O O . ALA A 1 87 ? 1.061 1.717 -11.003 1.00 42.60 724 ALA A O 1
ATOM 702 N N . ASN A 1 88 ? -0.297 1.101 -12.686 1.00 39.90 725 ASN A N 1
ATOM 703 C CA . ASN A 1 88 ? -1.355 0.630 -11.801 1.00 38.58 725 ASN A CA 1
ATOM 704 C C . ASN A 1 88 ? -1.309 -0.876 -11.549 1.00 43.47 725 ASN A C 1
ATOM 705 O O . ASN A 1 88 ? -2.183 -1.402 -10.855 1.00 42.58 725 ASN A O 1
ATOM 710 N N . PHE A 1 89 ? -0.317 -1.580 -12.074 1.00 39.43 726 PHE A N 1
ATOM 711 C CA . PHE A 1 89 ? -0.197 -2.999 -11.767 1.00 40.62 726 PHE A CA 1
ATOM 712 C C . PHE A 1 89 ? 0.028 -3.191 -10.267 1.00 43.13 726 PHE A C 1
ATOM 713 O O . PHE A 1 89 ? 0.834 -2.474 -9.668 1.00 43.48 726 PHE A O 1
ATOM 721 N N . PRO A 1 90 ? -0.624 -4.181 -9.632 1.00 42.99 727 PRO A N 1
ATOM 722 C CA . PRO A 1 90 ? -1.460 -5.257 -10.175 1.00 43.25 727 PRO A CA 1
ATOM 723 C C . PRO A 1 90 ? -2.954 -4.982 -10.166 1.00 46.82 727 PRO A C 1
ATOM 724 O O . PRO A 1 90 ? -3.715 -5.904 -10.426 1.00 45.23 727 PRO A O 1
ATOM 728 N N . GLN A 1 91 ? -3.375 -3.759 -9.829 1.00 44.10 728 GLN A N 1
ATOM 729 C CA . GLN A 1 91 ? -4.791 -3.427 -9.951 1.00 48.02 728 GLN A CA 1
ATOM 730 C C . GLN A 1 91 ? -5.304 -3.742 -11.355 1.00 46.08 728 GLN A C 1
ATOM 731 O O . GLN A 1 91 ? -6.345 -4.390 -11.521 1.00 47.26 728 GLN A O 1
ATOM 737 N N . THR A 1 92 ? -4.555 -3.284 -12.412 1.00 45.28 729 THR A N 1
ATOM 738 C CA . THR A 1 92 ? -4.715 -3.491 -13.845 1.00 43.57 729 THR A CA 1
ATOM 739 C C . THR A 1 92 ? -3.990 -4.757 -14.298 1.00 41.78 729 THR A C 1
ATOM 740 O O . THR A 1 92 ? -2.982 -5.154 -13.699 1.00 37.42 729 THR A O 1
ATOM 744 N N . PRO A 1 93 ? -4.463 -5.408 -15.358 1.00 40.26 730 PRO A N 1
ATOM 745 C CA . PRO A 1 93 ? -3.803 -6.639 -15.823 1.00 41.08 730 PRO A CA 1
ATOM 746 C C . PRO A 1 93 ? -2.480 -6.318 -16.492 1.00 37.29 730 PRO A C 1
ATOM 747 O O . PRO A 1 93 ? -2.256 -5.183 -16.938 1.00 36.95 730 PRO A O 1
ATOM 751 N N . PRO A 1 94 ? -1.583 -7.296 -16.604 1.00 37.06 731 PRO A N 1
ATOM 752 C CA . PRO A 1 94 ? -0.375 -7.087 -17.410 1.00 38.62 731 PRO A CA 1
ATOM 753 C C . PRO A 1 94 ? -0.723 -6.875 -18.879 1.00 35.27 731 PRO A C 1
ATOM 754 O O . PRO A 1 94 ? -1.711 -7.410 -19.389 1.00 34.82 731 PRO A O 1
ATOM 758 N N . ILE A 1 95 ? 0.111 -6.089 -19.562 1.00 39.02 732 ILE A N 1
ATOM 759 C CA . ILE A 1 95 ? -0.087 -5.756 -20.973 1.00 33.77 732 ILE A CA 1
ATOM 760 C C . ILE A 1 95 ? 0.776 -6.673 -21.827 1.00 33.86 732 ILE A C 1
ATOM 761 O O . ILE A 1 95 ? 2.002 -6.690 -21.686 1.00 32.78 732 ILE A O 1
ATOM 766 N N . ALA A 1 96 ? 0.149 -7.373 -22.764 1.00 32.15 733 ALA A N 1
ATOM 767 C CA . ALA A 1 96 ? 0.821 -8.362 -23.600 1.00 31.54 733 ALA A CA 1
ATOM 768 C C . ALA A 1 96 ? 0.988 -7.819 -25.009 1.00 34.61 733 ALA A C 1
ATOM 769 O O . ALA A 1 96 ? 0.067 -7.210 -25.563 1.00 34.70 733 ALA A O 1
ATOM 771 N N . HIS A 1 97 ? 2.177 -7.992 -25.567 1.00 32.27 734 HIS A N 1
ATOM 772 C CA . HIS A 1 97 ? 2.398 -7.748 -26.989 1.00 31.55 734 HIS A CA 1
ATOM 773 C C . HIS A 1 97 ? 2.973 -9.024 -27.579 1.00 29.07 734 HIS A C 1
ATOM 774 O O . HIS A 1 97 ? 4.168 -9.289 -27.433 1.00 29.73 734 HIS A O 1
ATOM 781 N N . PHE A 1 98 ? 2.139 -9.770 -28.286 1.00 29.66 735 PHE A N 1
ATOM 782 C CA . PHE A 1 98 ? 2.558 -11.030 -28.885 1.00 33.22 735 PHE A CA 1
ATOM 783 C C . PHE A 1 98 ? 3.320 -10.734 -30.176 1.00 34.42 735 PHE A C 1
ATOM 784 O O . PHE A 1 98 ? 2.939 -9.833 -30.934 1.00 35.42 735 PHE A O 1
ATOM 792 N N . LEU A 1 99 ? 4.442 -11.428 -30.375 1.00 29.19 736 LEU A N 1
ATOM 793 C CA . LEU A 1 99 ? 5.248 -11.308 -31.594 1.00 35.21 736 LEU A CA 1
ATOM 794 C C . LEU A 1 99 ? 4.695 -12.258 -32.649 1.00 33.71 736 LEU A C 1
ATOM 795 O O . LEU A 1 99 ? 5.054 -13.438 -32.699 1.00 35.77 736 LEU A O 1
ATOM 800 N N . SER A 1 100 ? 3.828 -11.727 -33.507 1.00 33.60 737 SER A N 1
ATOM 801 C CA . SER A 1 100 ? 3.130 -12.498 -34.536 1.00 32.52 737 SER A CA 1
ATOM 802 C C . SER A 1 100 ? 3.986 -12.540 -35.798 1.00 34.17 737 SER A C 1
ATOM 803 O O . SER A 1 100 ? 3.961 -11.608 -36.618 1.00 35.14 737 SER A O 1
ATOM 806 N N . TRP A 1 101 ? 4.736 -13.625 -35.961 1.00 32.85 738 TRP A N 1
ATOM 807 C CA . TRP A 1 101 ? 5.643 -13.789 -37.098 1.00 35.89 738 TRP A CA 1
ATOM 808 C C . TRP A 1 101 ? 4.932 -14.514 -38.247 1.00 36.24 738 TRP A C 1
ATOM 809 O O . TRP A 1 101 ? 5.397 -15.519 -38.788 1.00 37.23 738 TRP A O 1
ATOM 820 N N . THR A 1 102 ? 3.798 -13.937 -38.640 1.00 38.12 739 THR A N 1
ATOM 821 C CA . THR A 1 102 ? 2.852 -14.539 -39.568 1.00 38.65 739 THR A CA 1
ATOM 822 C C . THR A 1 102 ? 2.905 -13.949 -40.975 1.00 41.11 739 THR A C 1
ATOM 823 O O . THR A 1 102 ? 2.274 -14.502 -41.883 1.00 36.03 739 THR A O 1
ATOM 827 N N . ASN A 1 103 ? 3.615 -12.840 -41.176 1.00 41.16 740 ASN A N 1
ATOM 828 C CA . ASN A 1 103 ? 3.934 -12.344 -42.520 1.00 43.51 740 ASN A CA 1
ATOM 829 C C . ASN A 1 103 ? 2.691 -11.957 -43.317 1.00 40.35 740 ASN A C 1
ATOM 830 O O . ASN A 1 103 ? 2.668 -12.094 -44.546 1.00 39.20 740 ASN A O 1
ATOM 835 N N . GLY A 1 104 ? 1.642 -11.488 -42.648 1.00 40.89 741 GLY A N 1
ATOM 836 C CA . GLY A 1 104 ? 0.435 -11.068 -43.342 1.00 42.85 741 GLY A CA 1
ATOM 837 C C . GLY A 1 104 ? -0.527 -12.180 -43.715 1.00 42.48 741 GLY A C 1
ATOM 838 O O . GLY A 1 104 ? -1.556 -11.907 -44.353 1.00 41.12 741 GLY A O 1
ATOM 839 N N . ASN A 1 105 ? -0.247 -13.416 -43.324 1.00 39.93 742 ASN A N 1
ATOM 840 C CA . ASN A 1 105 ? -1.106 -14.533 -43.690 1.00 41.55 742 ASN A CA 1
ATOM 841 C C . ASN A 1 105 ? -2.379 -14.595 -42.865 1.00 41.63 742 ASN A C 1
ATOM 842 O O . ASN A 1 105 ? -3.295 -15.345 -43.225 1.00 40.01 742 ASN A O 1
ATOM 847 N N . GLY A 1 106 ? -2.460 -13.822 -41.791 1.00 34.40 743 GLY A N 1
ATOM 848 C CA . GLY A 1 106 ? -3.532 -13.914 -40.826 1.00 40.99 743 GLY A CA 1
ATOM 849 C C . GLY A 1 106 ? -2.996 -14.367 -39.481 1.00 39.86 743 GLY A C 1
ATOM 850 O O . GLY A 1 106 ? -1.785 -14.418 -39.246 1.00 37.45 743 GLY A O 1
ATOM 851 N N . ARG A 1 107 ? -3.919 -14.705 -38.590 1.00 37.34 744 ARG A N 1
ATOM 852 C CA . ARG A 1 107 ? -3.554 -15.068 -37.228 1.00 38.65 744 ARG A CA 1
ATOM 853 C C . ARG A 1 107 ? -3.101 -16.524 -37.170 1.00 39.05 744 ARG A C 1
ATOM 854 O O . ARG A 1 107 ? -3.523 -17.360 -37.976 1.00 31.81 744 ARG A O 1
ATOM 862 N N . VAL A 1 108 ? -2.224 -16.821 -36.201 1.00 33.59 745 VAL A N 1
ATOM 863 C CA . VAL A 1 108 ? -1.846 -18.212 -35.951 1.00 33.63 745 VAL A CA 1
ATOM 864 C C . VAL A 1 108 ? -2.809 -18.872 -34.978 1.00 31.89 745 VAL A C 1
ATOM 865 O O . VAL A 1 108 ? -2.796 -20.106 -34.846 1.00 35.25 745 VAL A O 1
ATOM 869 N N . ASN A 1 109 ? -3.651 -18.087 -34.304 1.00 34.34 746 ASN A N 1
ATOM 870 C CA . ASN A 1 109 ? -4.683 -18.534 -33.379 1.00 34.68 746 ASN A CA 1
ATOM 871 C C . ASN A 1 109 ? -5.732 -17.436 -33.329 1.00 35.37 746 ASN A C 1
ATOM 872 O O . ASN A 1 109 ? -5.380 -16.258 -33.431 1.00 36.91 746 ASN A O 1
ATOM 877 N N . PRO A 1 110 ? -7.017 -17.773 -33.190 1.00 35.95 747 PRO A N 1
ATOM 878 C CA . PRO A 1 110 ? -8.050 -16.717 -33.189 1.00 36.90 747 PRO A CA 1
ATOM 879 C C . PRO A 1 110 ? -7.865 -15.650 -32.126 1.00 42.07 747 PRO A C 1
ATOM 880 O O . PRO A 1 110 ? -8.341 -14.520 -32.316 1.00 40.41 747 PRO A O 1
ATOM 884 N N . ASN A 1 111 ? -7.168 -15.952 -31.036 1.00 38.31 748 ASN A N 1
ATOM 885 C CA . ASN A 1 111 ? -7.006 -15.035 -29.911 1.00 36.77 748 ASN A CA 1
ATOM 886 C C . ASN A 1 111 ? -5.660 -14.328 -29.908 1.00 34.63 748 ASN A C 1
ATOM 887 O O . ASN A 1 111 ? -5.396 -13.524 -29.006 1.00 36.82 748 ASN A O 1
ATOM 892 N N . LEU A 1 112 ? -4.804 -14.609 -30.878 1.00 34.31 749 LEU A N 1
ATOM 893 C CA . LEU A 1 112 ? -3.475 -14.009 -30.988 1.00 30.65 749 LEU A CA 1
ATOM 894 C C . LEU A 1 112 ? -3.483 -13.154 -32.252 1.00 34.45 749 LEU A C 1
ATOM 895 O O . LEU A 1 112 ? -3.327 -13.673 -33.359 1.00 37.07 749 LEU A O 1
ATOM 900 N N . TYR A 1 113 ? -3.660 -11.849 -32.086 1.00 36.06 750 TYR A N 1
ATOM 901 C CA . TYR A 1 113 ? -3.852 -10.985 -33.250 1.00 39.23 750 TYR A CA 1
ATOM 902 C C . TYR A 1 113 ? -2.514 -10.655 -33.909 1.00 37.70 750 TYR A C 1
ATOM 903 O O . TYR A 1 113 ? -1.468 -10.605 -33.252 1.00 34.43 750 TYR A O 1
ATOM 912 N N . GLU A 1 114 ? -2.551 -10.426 -35.232 1.00 34.65 751 GLU A N 1
ATOM 913 C CA . GLU A 1 114 ? -1.318 -10.103 -35.947 1.00 36.27 751 GLU A CA 1
ATOM 914 C C . GLU A 1 114 ? -0.691 -8.777 -35.508 1.00 37.26 751 GLU A C 1
ATOM 915 O O . GLU A 1 114 ? 0.523 -8.607 -35.666 1.00 38.16 751 GLU A O 1
ATOM 921 N N . GLU A 1 115 ? -1.458 -7.840 -34.954 1.00 35.88 752 GLU A N 1
ATOM 922 C CA . GLU A 1 115 ? -0.844 -6.623 -34.431 1.00 40.69 752 GLU A CA 1
ATOM 923 C C . GLU A 1 115 ? -0.293 -6.773 -33.008 1.00 37.15 752 GLU A C 1
ATOM 924 O O . GLU A 1 115 ? 0.297 -5.824 -32.488 1.00 36.88 752 GLU A O 1
ATOM 930 N N . GLY A 1 116 ? -0.450 -7.932 -32.370 1.00 37.81 753 GLY A N 1
ATOM 931 C CA . GLY A 1 116 ? 0.174 -8.201 -31.088 1.00 38.20 753 GLY A CA 1
ATOM 932 C C . GLY A 1 116 ? -0.797 -8.389 -29.946 1.00 38.58 753 GLY A C 1
ATOM 933 O O . GLY A 1 116 ? -0.370 -8.770 -28.851 1.00 37.57 753 GLY A O 1
ATOM 934 N N . LYS A 1 117 ? -2.082 -8.138 -30.166 1.00 40.57 754 LYS A N 1
ATOM 935 C CA . LYS A 1 117 ? -3.074 -8.244 -29.106 1.00 39.80 754 LYS A CA 1
ATOM 936 C C . LYS A 1 117 ? -3.375 -9.706 -28.766 1.00 38.70 754 LYS A C 1
ATOM 937 O O . LYS A 1 117 ? -3.470 -10.569 -29.643 1.00 34.93 754 LYS A O 1
ATOM 943 N N . VAL A 1 118 ? -3.494 -9.987 -27.470 1.00 37.02 755 VAL A N 1
ATOM 944 C CA . VAL A 1 118 ? -3.867 -11.305 -26.964 1.00 37.12 755 VAL A CA 1
ATOM 945 C C . VAL A 1 118 ? -5.230 -11.149 -26.312 1.00 41.18 755 VAL A C 1
ATOM 946 O O . VAL A 1 118 ? -5.367 -10.393 -25.340 1.00 41.64 755 VAL A O 1
ATOM 950 N N . CYS A 1 119 ? -6.240 -11.843 -26.844 1.00 38.99 756 CYS A N 1
ATOM 951 C CA . CYS A 1 119 ? -7.601 -11.721 -26.322 1.00 43.29 756 CYS A CA 1
ATOM 952 C C . CYS A 1 119 ? -7.863 -12.861 -25.357 1.00 43.58 756 CYS A C 1
ATOM 953 O O . CYS A 1 119 ? -8.139 -13.991 -25.764 1.00 41.91 756 CYS A O 1
ATOM 956 N N . LEU A 1 120 ? -7.784 -12.533 -24.071 1.00 39.84 757 LEU A N 1
ATOM 957 C CA . LEU A 1 120 ? -8.097 -13.431 -22.973 1.00 43.36 757 LEU A CA 1
ATOM 958 C C . LEU A 1 120 ? -8.699 -12.589 -21.864 1.00 40.28 757 LEU A C 1
ATOM 959 O O . LEU A 1 120 ? -8.218 -11.487 -21.588 1.00 38.78 757 LEU A O 1
ATOM 964 N N . SER A 1 121 ? -9.738 -13.125 -21.227 1.00 42.37 758 SER A N 1
ATOM 965 C CA . SER A 1 121 ? -10.339 -12.450 -20.084 1.00 42.54 758 SER A CA 1
ATOM 966 C C . SER A 1 121 ? -9.316 -12.149 -18.996 1.00 42.12 758 SER A C 1
ATOM 967 O O . SER A 1 121 ? -9.419 -11.124 -18.308 1.00 42.46 758 SER A O 1
ATOM 970 N N . ILE A 1 122 ? -8.330 -13.029 -18.808 1.00 39.16 759 ILE A N 1
ATOM 971 C CA . ILE A 1 122 ? -7.359 -12.811 -17.745 1.00 38.36 759 ILE A CA 1
ATOM 972 C C . ILE A 1 122 ? -6.437 -11.654 -18.064 1.00 38.67 759 ILE A C 1
ATOM 973 O O . ILE A 1 122 ? -5.757 -11.151 -17.169 1.00 38.21 759 ILE A O 1
ATOM 978 N N . LEU A 1 123 ? -6.416 -11.193 -19.311 1.00 36.25 760 LEU A N 1
ATOM 979 C CA . LEU A 1 123 ? -5.655 -9.997 -19.651 1.00 37.43 760 LEU A CA 1
ATOM 980 C C . LEU A 1 123 ? -6.536 -8.755 -19.747 1.00 40.77 760 LEU A C 1
ATOM 981 O O . LEU A 1 123 ? -6.055 -7.688 -20.159 1.00 40.71 760 LEU A O 1
ATOM 986 N N . GLY A 1 124 ? -7.804 -8.862 -19.350 1.00 39.03 761 GLY A N 1
ATOM 987 C CA . GLY A 1 124 ? -8.694 -7.721 -19.410 1.00 42.67 761 GLY A CA 1
ATOM 988 C C . GLY A 1 124 ? -9.077 -7.301 -20.808 1.00 44.45 761 GLY A C 1
ATOM 989 O O . GLY A 1 124 ? -9.542 -6.176 -21.004 1.00 47.06 761 GLY A O 1
ATOM 990 N N . THR A 1 125 ? -8.895 -8.171 -21.796 1.00 44.27 762 THR A N 1
ATOM 991 C CA . THR A 1 125 ? -9.149 -7.807 -23.182 1.00 46.92 762 THR A CA 1
ATOM 992 C C . THR A 1 125 ? -10.309 -8.566 -23.812 1.00 50.13 762 THR A C 1
ATOM 993 O O . THR A 1 125 ? -10.620 -8.320 -24.983 1.00 52.38 762 THR A O 1
ATOM 997 N N . TRP A 1 126 ? -10.962 -9.464 -23.076 1.00 44.40 763 TRP A N 1
ATOM 998 C CA . TRP A 1 126 ? -12.114 -10.194 -23.584 1.00 48.82 763 TRP A CA 1
ATOM 999 C C . TRP A 1 126 ? -13.063 -10.539 -22.445 1.00 51.05 763 TRP A C 1
ATOM 1000 O O . TRP A 1 126 ? -12.625 -10.847 -21.335 1.00 48.44 763 TRP A O 1
ATOM 1011 N N . ALA A 1 127 ? -14.359 -10.524 -22.737 1.00 54.44 764 ALA A N 1
ATOM 1012 C CA . ALA A 1 127 ? -15.389 -10.779 -21.738 1.00 53.72 764 ALA A CA 1
ATOM 1013 C C . ALA A 1 127 ? -15.895 -12.213 -21.858 1.00 58.33 764 ALA A C 1
ATOM 1014 O O . ALA A 1 127 ? -16.474 -12.591 -22.883 1.00 59.25 764 ALA A O 1
ATOM 1016 N N . GLY A 1 128 ? -15.660 -13.012 -20.818 1.00 58.70 765 GLY A N 1
ATOM 1017 C CA . GLY A 1 128 ? -16.335 -14.287 -20.666 1.00 61.26 765 GLY A CA 1
ATOM 1018 C C . GLY A 1 128 ? -15.806 -15.488 -21.432 1.00 64.46 765 GLY A C 1
ATOM 1019 O O . GLY A 1 128 ? -16.589 -16.207 -22.064 1.00 65.59 765 GLY A O 1
ATOM 1020 N N . ASP A 1 129 ? -14.497 -15.735 -21.377 1.00 60.40 766 ASP A N 1
ATOM 1021 C CA . ASP A 1 129 ? -13.925 -17.013 -21.790 1.00 54.16 766 ASP A CA 1
ATOM 1022 C C . ASP A 1 129 ? -13.478 -17.780 -20.548 1.00 54.65 766 ASP A C 1
ATOM 1023 O O . ASP A 1 129 ? -13.546 -17.273 -19.421 1.00 52.75 766 ASP A O 1
ATOM 1028 N N . LYS A 1 130 ? -13.002 -19.011 -20.762 1.00 50.12 767 LYS A N 1
ATOM 1029 C CA . LYS A 1 130 ? -12.722 -19.914 -19.648 1.00 51.26 767 LYS A CA 1
ATOM 1030 C C . LYS A 1 130 ? -11.546 -19.467 -18.791 1.00 48.90 767 LYS A C 1
ATOM 1031 O O . LYS A 1 130 ? -11.364 -20.014 -17.694 1.00 49.22 767 LYS A O 1
ATOM 1033 N N . SER A 1 131 ? -10.732 -18.516 -19.249 1.00 47.84 768 SER A N 1
ATOM 1034 C CA . SER A 1 131 ? -9.780 -17.897 -18.341 1.00 45.77 768 SER A CA 1
ATOM 1035 C C . SER A 1 131 ? -10.557 -16.917 -17.475 1.00 47.94 768 SER A C 1
ATOM 1036 O O . SER A 1 131 ? -11.509 -16.288 -17.935 1.00 51.43 768 SER A O 1
ATOM 1039 N N . GLU A 1 132 ? -10.191 -16.820 -16.213 1.00 47.22 769 GLU A N 1
ATOM 1040 C CA . GLU A 1 132 ? -10.974 -15.950 -15.354 1.00 53.00 769 GLU A CA 1
ATOM 1041 C C . GLU A 1 132 ? -10.525 -14.505 -15.531 1.00 50.29 769 GLU A C 1
ATOM 1042 O O . GLU A 1 132 ? -9.422 -14.236 -16.000 1.00 49.10 769 GLU A O 1
ATOM 1048 N N . SER A 1 133 ? -11.404 -13.569 -15.175 1.00 47.64 770 SER A N 1
ATOM 1049 C CA . SER A 1 133 ? -11.047 -12.160 -15.277 1.00 48.84 770 SER A CA 1
ATOM 1050 C C . SER A 1 133 ? -9.901 -11.836 -14.324 1.00 46.36 770 SER A C 1
ATOM 1051 O O . SER A 1 133 ? -9.723 -12.481 -13.290 1.00 47.87 770 SER A O 1
ATOM 1054 N N . TRP A 1 134 ? -9.102 -10.839 -14.698 1.00 44.00 771 TRP A N 1
ATOM 1055 C CA . TRP A 1 134 ? -7.990 -10.405 -13.861 1.00 45.31 771 TRP A CA 1
ATOM 1056 C C . TRP A 1 134 ? -8.487 -9.747 -12.576 1.00 45.38 771 TRP A C 1
ATOM 1057 O O . TRP A 1 134 ? -9.475 -9.009 -12.581 1.00 49.50 771 TRP A O 1
ATOM 1068 N N . SER A 1 135 ? -7.779 -10.000 -11.475 1.00 46.27 772 SER A N 1
ATOM 1069 C CA . SER A 1 135 ? -7.933 -9.233 -10.241 1.00 48.85 772 SER A CA 1
ATOM 1070 C C . SER A 1 135 ? -6.669 -9.405 -9.409 1.00 47.33 772 SER A C 1
ATOM 1071 O O . SER A 1 135 ? -6.082 -10.491 -9.393 1.00 49.29 772 SER A O 1
ATOM 1074 N N . ALA A 1 136 ? -6.264 -8.335 -8.717 1.00 46.24 773 ALA A N 1
ATOM 1075 C CA . ALA A 1 136 ? -5.016 -8.359 -7.955 1.00 43.22 773 ALA A CA 1
ATOM 1076 C C . ALA A 1 136 ? -4.970 -9.488 -6.926 1.00 50.61 773 ALA A C 1
ATOM 1077 O O . ALA A 1 136 ? -3.893 -10.041 -6.661 1.00 51.85 773 ALA A O 1
ATOM 1079 N N . SER A 1 137 ? -6.104 -9.836 -6.318 1.00 48.32 774 SER A N 1
ATOM 1080 C CA . SER A 1 137 ? -6.070 -10.793 -5.214 1.00 51.82 774 SER A CA 1
ATOM 1081 C C . SER A 1 137 ? -6.048 -12.249 -5.668 1.00 51.18 774 SER A C 1
ATOM 1082 O O . SER A 1 137 ? -5.597 -13.116 -4.909 1.00 52.83 774 SER A O 1
ATOM 1085 N N . ARG A 1 138 ? -6.509 -12.543 -6.874 1.00 48.38 775 ARG A N 1
ATOM 1086 C CA . ARG A 1 138 ? -6.535 -13.910 -7.380 1.00 47.35 775 ARG A CA 1
ATOM 1087 C C . ARG A 1 138 ? -5.462 -14.184 -8.417 1.00 47.15 775 ARG A C 1
ATOM 1088 O O . ARG A 1 138 ? -4.912 -15.281 -8.456 1.00 43.95 775 ARG A O 1
ATOM 1096 N N . SER A 1 139 ? -5.148 -13.208 -9.259 1.00 46.08 776 SER A N 1
ATOM 1097 C CA . SER A 1 139 ? -4.440 -13.463 -10.505 1.00 42.75 776 SER A CA 1
ATOM 1098 C C . SER A 1 139 ? -2.931 -13.267 -10.350 1.00 39.72 776 SER A C 1
ATOM 1099 O O . SER A 1 139 ? -2.446 -12.693 -9.374 1.00 39.34 776 SER A O 1
ATOM 1102 N N . SER A 1 140 ? -2.186 -13.783 -11.327 1.00 38.47 777 SER A N 1
ATOM 1103 C CA . SER A 1 140 ? -0.739 -13.633 -11.333 1.00 36.04 777 SER A CA 1
ATOM 1104 C C . SER A 1 140 ? -0.247 -13.725 -12.766 1.00 35.04 777 SER A C 1
ATOM 1105 O O . SER A 1 140 ? -0.958 -14.213 -13.649 1.00 33.86 777 SER A O 1
ATOM 1108 N N . LEU A 1 141 ? 0.997 -13.289 -12.980 1.00 30.63 778 LEU A N 1
ATOM 1109 C CA . LEU A 1 141 ? 1.600 -13.443 -14.304 1.00 32.81 778 LEU A CA 1
ATOM 1110 C C . LEU A 1 141 ? 1.708 -14.919 -14.656 1.00 32.05 778 LEU A C 1
ATOM 1111 O O . LEU A 1 141 ? 1.457 -15.326 -15.797 1.00 32.19 778 LEU A O 1
ATOM 1116 N N . LEU A 1 142 ? 2.081 -15.735 -13.665 1.00 31.02 779 LEU A N 1
ATOM 1117 C CA . LEU A 1 142 ? 2.120 -17.176 -13.858 1.00 29.57 779 LEU A CA 1
ATOM 1118 C C . LEU A 1 142 ? 0.793 -17.694 -14.396 1.00 32.00 779 LEU A C 1
ATOM 1119 O O . LEU A 1 142 ? 0.751 -18.421 -15.396 1.00 30.99 779 LEU A O 1
ATOM 1124 N N . GLN A 1 143 ? -0.307 -17.340 -13.729 1.00 32.45 780 GLN A N 1
ATOM 1125 C CA . GLN A 1 143 ? -1.619 -17.815 -14.166 1.00 34.20 780 GLN A CA 1
ATOM 1126 C C . GLN A 1 143 ? -1.954 -17.326 -15.563 1.00 34.76 780 GLN A C 1
ATOM 1127 O O . GLN A 1 143 ? -2.598 -18.041 -16.348 1.00 33.99 780 GLN A O 1
ATOM 1133 N N . ALA A 1 144 ? -1.541 -16.098 -15.889 1.00 35.89 781 ALA A N 1
ATOM 1134 C CA . ALA A 1 144 ? -1.710 -15.616 -17.250 1.00 31.89 781 ALA A CA 1
ATOM 1135 C C . ALA A 1 144 ? -0.956 -16.502 -18.236 1.00 31.56 781 ALA A C 1
ATOM 1136 O O . ALA A 1 144 ? -1.490 -16.864 -19.284 1.00 29.81 781 ALA A O 1
ATOM 1138 N N . LEU A 1 145 ? 0.302 -16.825 -17.935 1.00 31.41 782 LEU A N 1
ATOM 1139 C CA . LEU A 1 145 ? 1.108 -17.589 -18.890 1.00 33.18 782 LEU A CA 1
ATOM 1140 C C . LEU A 1 145 ? 0.575 -19.010 -19.070 1.00 30.64 782 LEU A C 1
ATOM 1141 O O . LEU A 1 145 ? 0.483 -19.502 -20.205 1.00 29.33 782 LEU A O 1
ATOM 1146 N N . VAL A 1 146 ? 0.199 -19.692 -17.978 1.00 31.98 783 VAL A N 1
ATOM 1147 C CA . VAL A 1 146 ? -0.355 -21.035 -18.165 1.00 28.86 783 VAL A CA 1
ATOM 1148 C C . VAL A 1 146 ? -1.732 -20.980 -18.824 1.00 31.41 783 VAL A C 1
ATOM 1149 O O . VAL A 1 146 ? -2.130 -21.948 -19.474 1.00 29.97 783 VAL A O 1
ATOM 1153 N N . SER A 1 147 ? -2.470 -19.869 -18.705 1.00 31.06 784 SER A N 1
ATOM 1154 C CA . SER A 1 147 ? -3.730 -19.765 -19.437 1.00 32.73 784 SER A CA 1
ATOM 1155 C C . SER A 1 147 ? -3.483 -19.686 -20.939 1.00 32.51 784 SER A C 1
ATOM 1156 O O . SER A 1 147 ? -4.267 -20.219 -21.730 1.00 33.86 784 SER A O 1
ATOM 1159 N N . ILE A 1 148 ? -2.417 -19.000 -21.353 1.00 30.86 785 ILE A N 1
ATOM 1160 C CA . ILE A 1 148 ? -2.093 -18.958 -22.777 1.00 33.05 785 ILE A CA 1
ATOM 1161 C C . ILE A 1 148 ? -1.698 -20.346 -23.260 1.00 33.58 785 ILE A C 1
ATOM 1162 O O . ILE A 1 148 ? -2.213 -20.851 -24.266 1.00 34.96 785 ILE A O 1
ATOM 1167 N N . GLN A 1 149 ? -0.804 -21.008 -22.531 1.00 29.90 786 GLN A N 1
ATOM 1168 C CA . GLN A 1 149 ? -0.415 -22.345 -22.967 1.00 34.83 786 GLN A CA 1
ATOM 1169 C C . GLN A 1 149 ? -1.592 -23.302 -22.920 1.00 34.17 786 GLN A C 1
ATOM 1170 O O . GLN A 1 149 ? -1.812 -24.066 -23.866 1.00 34.87 786 GLN A O 1
ATOM 1176 N N . GLY A 1 150 ? -2.385 -23.255 -21.844 1.00 32.11 787 GLY A N 1
ATOM 1177 C CA . GLY A 1 150 ? -3.433 -24.246 -21.671 1.00 33.82 787 GLY A CA 1
ATOM 1178 C C . GLY A 1 150 ? -4.715 -23.991 -22.437 1.00 32.65 787 GLY A C 1
ATOM 1179 O O . GLY A 1 150 ? -5.423 -24.945 -22.784 1.00 33.45 787 GLY A O 1
ATOM 1180 N N . LEU A 1 151 ? -5.061 -22.721 -22.681 1.00 33.65 788 LEU A N 1
ATOM 1181 C CA . LEU A 1 151 ? -6.341 -22.388 -23.296 1.00 35.12 788 LEU A CA 1
ATOM 1182 C C . LEU A 1 151 ? -6.209 -21.833 -24.701 1.00 36.41 788 LEU A C 1
ATOM 1183 O O . LEU A 1 151 ? -7.201 -21.823 -25.441 1.00 40.04 788 LEU A O 1
ATOM 1188 N N . VAL A 1 152 ? -5.030 -21.367 -25.090 1.00 32.66 789 VAL A N 1
ATOM 1189 C CA . VAL A 1 152 ? -4.841 -20.801 -26.428 1.00 33.99 789 VAL A CA 1
ATOM 1190 C C . VAL A 1 152 ? -4.125 -21.772 -27.357 1.00 33.95 789 VAL A C 1
ATOM 1191 O O . VAL A 1 152 ? -4.598 -22.045 -28.461 1.00 35.17 789 VAL A O 1
ATOM 1195 N N . LEU A 1 153 ? -2.973 -22.297 -26.939 1.00 31.74 790 LEU A N 1
ATOM 1196 C CA . LEU A 1 153 ? -2.170 -23.193 -27.782 1.00 36.04 790 LEU A CA 1
ATOM 1197 C C . LEU A 1 153 ? -2.667 -24.638 -27.633 1.00 34.10 790 LEU A C 1
ATOM 1198 O O . LEU A 1 153 ? -1.984 -25.532 -27.126 1.00 33.60 790 LEU A O 1
ATOM 1203 N N . VAL A 1 154 ? -3.887 -24.856 -28.130 1.00 33.49 791 VAL A N 1
ATOM 1204 C CA . VAL A 1 154 ? -4.640 -26.084 -27.921 1.00 34.41 791 VAL A CA 1
ATOM 1205 C C . VAL A 1 154 ? -4.633 -26.932 -29.187 1.00 37.88 791 VAL A C 1
ATOM 1206 O O . VAL A 1 154 ? -4.068 -26.536 -30.214 1.00 35.13 791 VAL A O 1
ATOM 1210 N N . LYS A 1 155 ? -5.278 -28.100 -29.120 1.00 33.34 792 LYS A N 1
ATOM 1211 C CA . LYS A 1 155 ? -5.233 -29.041 -30.237 1.00 34.45 792 LYS A CA 1
ATOM 1212 C C . LYS A 1 155 ? -6.054 -28.548 -31.423 1.00 37.91 792 LYS A C 1
ATOM 1213 O O . LYS A 1 155 ? -5.627 -28.675 -32.581 1.00 35.01 792 LYS A O 1
ATOM 1219 N N . GLU A 1 156 ? -7.228 -27.974 -31.165 1.00 37.97 793 GLU A N 1
ATOM 1220 C CA . GLU A 1 156 ? -8.138 -27.523 -32.215 1.00 37.84 793 GLU A CA 1
ATOM 1221 C C . GLU A 1 156 ? -8.460 -26.045 -32.015 1.00 37.34 793 GLU A C 1
ATOM 1222 O O . GLU A 1 156 ? -9.565 -25.680 -31.589 1.00 38.95 793 GLU A O 1
ATOM 1228 N N . PRO A 1 157 ? -7.507 -25.165 -32.330 1.00 35.14 794 PRO A N 1
ATOM 1229 C CA . PRO A 1 157 ? -7.675 -23.735 -32.001 1.00 37.17 794 PRO A CA 1
ATOM 1230 C C . PRO A 1 157 ? -8.784 -23.034 -32.766 1.00 40.10 794 PRO A C 1
ATOM 1231 O O . PRO A 1 157 ? -9.220 -21.965 -32.323 1.00 44.41 794 PRO A O 1
ATOM 1235 N N . TRP A 1 158 ? -9.254 -23.585 -33.886 1.00 38.65 795 TRP A N 1
ATOM 1236 C CA . TRP A 1 158 ? -10.354 -22.961 -34.615 1.00 44.79 795 TRP A CA 1
ATOM 1237 C C . TRP A 1 158 ? -11.568 -22.720 -33.729 1.00 46.71 795 TRP A C 1
ATOM 1238 O O . TRP A 1 158 ? -12.299 -21.744 -33.928 1.00 48.72 795 TRP A O 1
ATOM 1249 N N . PHE A 1 159 ? -11.807 -23.596 -32.758 1.00 47.50 796 PHE A N 1
ATOM 1250 C CA . PHE A 1 159 ? -12.908 -23.423 -31.819 1.00 52.04 796 PHE A CA 1
ATOM 1251 C C . PHE A 1 159 ? -12.613 -22.407 -30.718 1.00 50.91 796 PHE A C 1
ATOM 1252 O O . PHE A 1 159 ? -13.496 -22.150 -29.894 1.00 57.62 796 PHE A O 1
ATOM 1260 N N . CYS A 1 160 ? -11.410 -21.819 -30.675 1.00 47.57 797 CYS A N 1
ATOM 1261 C CA . CYS A 1 160 ? -11.177 -20.688 -29.775 1.00 51.04 797 CYS A CA 1
ATOM 1262 C C . CYS A 1 160 ? -12.051 -19.494 -30.136 1.00 55.71 797 CYS A C 1
ATOM 1263 O O . CYS A 1 160 ? -12.228 -18.587 -29.311 1.00 55.15 797 CYS A O 1
ATOM 1266 N N . GLU A 1 161 ? -12.556 -19.462 -31.365 1.00 58.29 798 GLU A N 1
ATOM 1267 C CA . GLU A 1 161 ? -13.559 -18.493 -31.780 1.00 61.54 798 GLU A CA 1
ATOM 1268 C C . GLU A 1 161 ? -14.908 -18.872 -31.181 1.00 63.63 798 GLU A C 1
ATOM 1269 O O . GLU A 1 161 ? -15.430 -19.947 -31.495 1.00 64.30 798 GLU A O 1
ATOM 1275 N N . PRO A 1 162 ? -15.508 -18.026 -30.339 1.00 66.50 799 PRO A N 1
ATOM 1276 C CA . PRO A 1 162 ? -16.731 -18.443 -29.627 1.00 67.20 799 PRO A CA 1
ATOM 1277 C C . PRO A 1 162 ? -17.870 -18.867 -30.542 1.00 67.46 799 PRO A C 1
ATOM 1278 O O . PRO A 1 162 ? -18.630 -19.777 -30.185 1.00 70.41 799 PRO A O 1
ATOM 1282 N N . ALA A 1 163 ? -18.006 -18.244 -31.716 1.00 68.62 800 ALA A N 1
ATOM 1283 C CA . ALA A 1 163 ? -19.114 -18.576 -32.607 1.00 69.89 800 ALA A CA 1
ATOM 1284 C C . ALA A 1 163 ? -19.075 -20.039 -33.036 1.00 70.89 800 ALA A C 1
ATOM 1285 O O . ALA A 1 163 ? -20.123 -20.680 -33.182 1.00 74.81 800 ALA A O 1
ATOM 1287 N N . TYR A 1 164 ? -17.876 -20.589 -33.224 1.00 68.97 801 TYR A N 1
ATOM 1288 C CA . TYR A 1 164 ? -17.708 -21.892 -33.857 1.00 66.32 801 TYR A CA 1
ATOM 1289 C C . TYR A 1 164 ? -17.866 -23.059 -32.899 1.00 67.12 801 TYR A C 1
ATOM 1290 O O . TYR A 1 164 ? -17.991 -24.197 -33.366 1.00 67.39 801 TYR A O 1
ATOM 1299 N N . GLU A 1 165 ? -17.867 -22.807 -31.588 1.00 67.54 802 GLU A N 1
ATOM 1300 C CA . GLU A 1 165 ? -17.944 -23.900 -30.625 1.00 68.81 802 GLU A CA 1
ATOM 1301 C C . GLU A 1 165 ? -19.183 -24.758 -30.851 1.00 71.02 802 GLU A C 1
ATOM 1302 O O . GLU A 1 165 ? -19.132 -25.982 -30.680 1.00 66.48 802 GLU A O 1
ATOM 1308 N N . LYS A 1 166 ? -20.286 -24.140 -31.278 1.00 71.67 803 LYS A N 1
ATOM 1309 C CA . LYS A 1 166 ? -21.532 -24.855 -31.528 1.00 72.64 803 LYS A CA 1
ATOM 1310 C C . LYS A 1 166 ? -21.432 -25.870 -32.660 1.00 70.78 803 LYS A C 1
ATOM 1311 O O . LYS A 1 166 ? -22.409 -26.587 -32.900 1.00 70.14 803 LYS A O 1
ATOM 1313 N N . LEU A 1 167 ? -20.294 -25.953 -33.358 1.00 72.14 804 LEU A N 1
ATOM 1314 C CA . LEU A 1 167 ? -20.148 -26.801 -34.538 1.00 69.36 804 LEU A CA 1
ATOM 1315 C C . LEU A 1 167 ? -19.265 -28.020 -34.317 1.00 67.28 804 LEU A C 1
ATOM 1316 O O . LEU A 1 167 ? -19.039 -28.779 -35.267 1.00 64.43 804 LEU A O 1
ATOM 1321 N N . ARG A 1 168 ? -18.740 -28.214 -33.107 1.00 66.93 805 ARG A N 1
ATOM 1322 C CA . ARG A 1 168 ? -17.953 -29.405 -32.819 1.00 65.97 805 ARG A CA 1
ATOM 1323 C C . ARG A 1 168 ? -18.744 -30.651 -33.185 1.00 67.31 805 ARG A C 1
ATOM 1324 O O . ARG A 1 168 ? -19.963 -30.707 -33.004 1.00 70.95 805 ARG A O 1
ATOM 1332 N N . GLY A 1 169 ? -18.047 -31.645 -33.722 1.00 66.42 806 GLY A N 1
ATOM 1333 C CA . GLY A 1 169 ? -18.691 -32.894 -34.066 1.00 68.59 806 GLY A CA 1
ATOM 1334 C C . GLY A 1 169 ? -19.359 -32.875 -35.425 1.00 69.57 806 GLY A C 1
ATOM 1335 O O . GLY A 1 169 ? -19.431 -33.907 -36.098 1.00 72.63 806 GLY A O 1
ATOM 1336 N N . THR A 1 170 ? -19.848 -31.711 -35.844 1.00 68.17 807 THR A N 1
ATOM 1337 C CA . THR A 1 170 ? -20.526 -31.600 -37.127 1.00 68.11 807 THR A CA 1
ATOM 1338 C C . THR A 1 170 ? -19.549 -31.824 -38.283 1.00 66.64 807 THR A C 1
ATOM 1339 O O . THR A 1 170 ? -18.329 -31.710 -38.138 1.00 64.15 807 THR A O 1
ATOM 1343 N N . GLU A 1 171 ? -20.113 -32.150 -39.450 1.00 68.15 808 GLU A N 1
ATOM 1344 C CA . GLU A 1 171 ? -19.296 -32.419 -40.632 1.00 67.87 808 GLU A CA 1
ATOM 1345 C C . GLU A 1 171 ? -18.483 -31.197 -41.040 1.00 65.21 808 GLU A C 1
ATOM 1346 O O . GLU A 1 171 ? -17.342 -31.328 -41.498 1.00 63.63 808 GLU A O 1
ATOM 1348 N N . ASP A 1 172 ? -19.058 -30.000 -40.886 1.00 67.17 809 ASP A N 1
ATOM 1349 C CA . ASP A 1 172 ? -18.380 -28.773 -41.297 1.00 64.19 809 ASP A CA 1
ATOM 1350 C C . ASP A 1 172 ? -17.305 -28.354 -40.302 1.00 62.52 809 ASP A C 1
ATOM 1351 O O . ASP A 1 172 ? -16.236 -27.881 -40.704 1.00 59.87 809 ASP A O 1
ATOM 1356 N N . GLY A 1 173 ? -17.572 -28.508 -39.003 1.00 62.62 810 GLY A N 1
ATOM 1357 C CA . GLY A 1 173 ? -16.588 -28.121 -38.005 1.00 60.44 810 GLY A CA 1
ATOM 1358 C C . GLY A 1 173 ? -15.338 -28.980 -38.052 1.00 56.36 810 GLY A C 1
ATOM 1359 O O . GLY A 1 173 ? -14.228 -28.485 -37.841 1.00 50.76 810 GLY A O 1
ATOM 1360 N N . ILE A 1 174 ? -15.501 -30.276 -38.324 1.00 57.87 811 ILE A N 1
ATOM 1361 C CA . ILE A 1 174 ? -14.348 -31.163 -38.464 1.00 56.32 811 ILE A CA 1
ATOM 1362 C C . ILE A 1 174 ? -13.495 -30.744 -39.653 1.00 54.75 811 ILE A C 1
ATOM 1363 O O . ILE A 1 174 ? -12.265 -30.659 -39.559 1.00 51.59 811 ILE A O 1
ATOM 1368 N N . VAL A 1 175 ? -14.131 -30.499 -40.797 1.00 51.60 812 VAL A N 1
ATOM 1369 C CA . VAL A 1 175 ? -13.381 -30.064 -41.970 1.00 50.64 812 VAL A CA 1
ATOM 1370 C C . VAL A 1 175 ? -12.688 -28.732 -41.689 1.00 47.98 812 VAL A C 1
ATOM 1371 O O . VAL A 1 175 ? -11.491 -28.568 -41.949 1.00 46.92 812 VAL A O 1
ATOM 1375 N N . ASN A 1 176 ? -13.419 -27.771 -41.125 1.00 47.44 813 ASN A N 1
ATOM 1376 C CA . ASN A 1 176 ? -12.817 -26.453 -40.922 1.00 48.71 813 ASN A CA 1
ATOM 1377 C C . ASN A 1 176 ? -11.725 -26.487 -39.860 1.00 47.40 813 ASN A C 1
ATOM 1378 O O . ASN A 1 176 ? -10.766 -25.708 -39.930 1.00 44.63 813 ASN A O 1
ATOM 1383 N N . SER A 1 177 ? -11.846 -27.377 -38.875 1.00 48.87 814 SER A N 1
ATOM 1384 C CA . SER A 1 177 ? -10.786 -27.504 -37.882 1.00 45.47 814 SER A CA 1
ATOM 1385 C C . SER A 1 177 ? -9.504 -28.028 -38.515 1.00 42.89 814 SER A C 1
ATOM 1386 O O . SER A 1 177 ? -8.413 -27.524 -38.224 1.00 41.07 814 SER A O 1
ATOM 1389 N N . ARG A 1 178 ? -9.618 -29.028 -39.397 1.00 42.18 815 ARG A N 1
ATOM 1390 C CA . ARG A 1 178 ? -8.443 -29.542 -40.098 1.00 43.56 815 ARG A CA 1
ATOM 1391 C C . ARG A 1 178 ? -7.816 -28.483 -41.002 1.00 40.05 815 ARG A C 1
ATOM 1392 O O . ARG A 1 178 ? -6.586 -28.350 -41.053 1.00 37.90 815 ARG A O 1
ATOM 1400 N N . LEU A 1 179 ? -8.637 -27.747 -41.752 1.00 39.67 816 LEU A N 1
ATOM 1401 C CA . LEU A 1 179 ? -8.098 -26.686 -42.599 1.00 39.49 816 LEU A CA 1
ATOM 1402 C C . LEU A 1 179 ? -7.357 -25.650 -41.761 1.00 36.67 816 LEU A C 1
ATOM 1403 O O . LEU A 1 179 ? -6.252 -25.216 -42.115 1.00 35.36 816 LEU A O 1
ATOM 1408 N N . TYR A 1 180 ? -7.953 -25.247 -40.643 1.00 35.71 817 TYR A N 1
ATOM 1409 C CA . TYR A 1 180 ? -7.291 -24.280 -39.775 1.00 36.51 817 TYR A CA 1
ATOM 1410 C C . TYR A 1 180 ? -5.974 -24.830 -39.247 1.00 35.90 817 TYR A C 1
ATOM 1411 O O . TYR A 1 180 ? -4.949 -24.134 -39.249 1.00 35.51 817 TYR A O 1
ATOM 1420 N N . ASN A 1 181 ? -5.980 -26.084 -38.798 1.00 36.15 818 ASN A N 1
ATOM 1421 C CA . ASN A 1 181 ? -4.777 -26.643 -38.199 1.00 35.48 818 ASN A CA 1
ATOM 1422 C C . ASN A 1 181 ? -3.665 -26.799 -39.223 1.00 35.62 818 ASN A C 1
ATOM 1423 O O . ASN A 1 181 ? -2.492 -26.592 -38.900 1.00 34.10 818 ASN A O 1
ATOM 1428 N N . GLU A 1 182 ? -4.001 -27.175 -40.462 1.00 34.73 819 GLU A N 1
ATOM 1429 C CA . GLU A 1 182 ? -2.982 -27.181 -41.506 1.00 34.55 819 GLU A CA 1
ATOM 1430 C C . GLU A 1 182 ? -2.282 -25.831 -41.609 1.00 36.82 819 GLU A C 1
ATOM 1431 O O . GLU A 1 182 ? -1.048 -25.759 -41.713 1.00 35.13 819 GLU A O 1
ATOM 1437 N N . LYS A 1 183 ? -3.052 -24.745 -41.576 1.00 32.95 820 LYS A N 1
ATOM 1438 C CA . LYS A 1 183 ? -2.442 -23.435 -41.761 1.00 32.26 820 LYS A CA 1
ATOM 1439 C C . LYS A 1 183 ? -1.653 -23.015 -40.526 1.00 33.76 820 LYS A C 1
ATOM 1440 O O . LYS A 1 183 ? -0.538 -22.492 -40.639 1.00 32.50 820 LYS A O 1
ATOM 1446 N N . ALA A 1 184 ? -2.211 -23.244 -39.336 1.00 35.31 821 ALA A N 1
ATOM 1447 C CA . ALA A 1 184 ? -1.485 -22.900 -38.118 1.00 33.87 821 ALA A CA 1
ATOM 1448 C C . ALA A 1 184 ? -0.173 -23.674 -38.019 1.00 32.28 821 ALA A C 1
ATOM 1449 O O . ALA A 1 184 ? 0.845 -23.124 -37.571 1.00 33.04 821 ALA A O 1
ATOM 1451 N N . TYR A 1 185 ? -0.173 -24.942 -38.453 1.00 33.17 822 TYR A N 1
ATOM 1452 C CA . TYR A 1 185 ? 1.047 -25.746 -38.430 1.00 32.57 822 TYR A CA 1
ATOM 1453 C C . TYR A 1 185 ? 2.120 -25.160 -39.340 1.00 33.29 822 TYR A C 1
ATOM 1454 O O . TYR A 1 185 ? 3.266 -24.974 -38.922 1.00 29.12 822 TYR A O 1
ATOM 1463 N N . VAL A 1 186 ? 1.777 -24.892 -40.604 1.00 32.89 823 VAL A N 1
ATOM 1464 C CA . VAL A 1 186 ? 2.763 -24.320 -41.521 1.00 32.69 823 VAL A CA 1
ATOM 1465 C C . VAL A 1 186 ? 3.261 -22.964 -41.016 1.00 30.50 823 VAL A C 1
ATOM 1466 O O . VAL A 1 186 ? 4.466 -22.687 -41.046 1.00 31.26 823 VAL A O 1
ATOM 1470 N N . LEU A 1 187 ? 2.356 -22.112 -40.520 1.00 29.55 824 LEU A N 1
ATOM 1471 C CA . LEU A 1 187 ? 2.786 -20.813 -40.009 1.00 34.50 824 LEU A CA 1
ATOM 1472 C C . LEU A 1 187 ? 3.687 -20.963 -38.790 1.00 29.96 824 LEU A C 1
ATOM 1473 O O . LEU A 1 187 ? 4.663 -20.217 -38.640 1.00 30.49 824 LEU A O 1
ATOM 1478 N N . SER A 1 188 ? 3.363 -21.906 -37.895 1.00 31.28 825 SER A N 1
ATOM 1479 C CA . SER A 1 188 ? 4.166 -22.093 -36.686 1.00 30.25 825 SER A CA 1
ATOM 1480 C C . SER A 1 188 ? 5.587 -22.512 -37.031 1.00 30.70 825 SER A C 1
ATOM 1481 O O . SER A 1 188 ? 6.535 -22.186 -36.307 1.00 30.48 825 SER A O 1
ATOM 1484 N N . ARG A 1 189 ? 5.749 -23.309 -38.087 1.00 28.59 826 ARG A N 1
ATOM 1485 C CA . ARG A 1 189 ? 7.095 -23.655 -38.526 1.00 31.50 826 ARG A CA 1
ATOM 1486 C C . ARG A 1 189 ? 7.880 -22.397 -38.864 1.00 31.07 826 ARG A C 1
ATOM 1487 O O . ARG A 1 189 ? 9.096 -22.338 -38.654 1.00 34.49 826 ARG A O 1
ATOM 1495 N N . GLY A 1 190 ? 7.206 -21.398 -39.434 1.00 30.91 827 GLY A N 1
ATOM 1496 C CA . GLY A 1 190 ? 7.865 -20.128 -39.685 1.00 31.78 827 GLY A CA 1
ATOM 1497 C C . GLY A 1 190 ? 8.283 -19.407 -38.415 1.00 30.39 827 GLY A C 1
ATOM 1498 O O . GLY A 1 190 ? 9.156 -18.530 -38.469 1.00 32.76 827 GLY A O 1
ATOM 1499 N N . PHE A 1 191 ? 7.666 -19.742 -37.277 1.00 28.69 828 PHE A N 1
ATOM 1500 C CA . PHE A 1 191 ? 8.079 -19.137 -36.006 1.00 30.26 828 PHE A CA 1
ATOM 1501 C C . PHE A 1 191 ? 9.423 -19.698 -35.554 1.00 31.58 828 PHE A C 1
ATOM 1502 O O . PHE A 1 191 ? 10.242 -18.980 -34.972 1.00 29.23 828 PHE A O 1
ATOM 1510 N N . VAL A 1 192 ? 9.658 -20.992 -35.784 1.00 31.04 829 VAL A N 1
ATOM 1511 C CA . VAL A 1 192 ? 10.979 -21.549 -35.520 1.00 30.65 829 VAL A CA 1
ATOM 1512 C C . VAL A 1 192 ? 12.024 -20.827 -36.360 1.00 33.30 829 VAL A C 1
ATOM 1513 O O . VAL A 1 192 ? 13.109 -20.474 -35.875 1.00 30.90 829 VAL A O 1
ATOM 1517 N N . ARG A 1 193 ? 11.715 -20.613 -37.640 1.00 30.77 830 ARG A N 1
ATOM 1518 C CA . ARG A 1 193 ? 12.629 -19.915 -38.533 1.00 35.43 830 ARG A CA 1
ATOM 1519 C C . ARG A 1 193 ? 12.935 -18.511 -38.022 1.00 33.70 830 ARG A C 1
ATOM 1520 O O . ARG A 1 193 ? 14.100 -18.105 -37.944 1.00 35.90 830 ARG A O 1
ATOM 1528 N N . ARG A 1 194 ? 11.903 -17.753 -37.650 1.00 33.12 831 ARG A N 1
ATOM 1529 C CA . ARG A 1 194 ? 12.161 -16.369 -37.267 1.00 33.93 831 ARG A CA 1
ATOM 1530 C C . ARG A 1 194 ? 12.939 -16.300 -35.963 1.00 34.97 831 ARG A C 1
ATOM 1531 O O . ARG A 1 194 ? 13.840 -15.467 -35.820 1.00 34.56 831 ARG A O 1
ATOM 1539 N N . ALA A 1 195 ? 12.627 -17.189 -35.009 1.00 33.05 832 ALA A N 1
ATOM 1540 C CA . ALA A 1 195 ? 13.282 -17.124 -33.705 1.00 30.48 832 ALA A CA 1
ATOM 1541 C C . ALA A 1 195 ? 14.775 -17.391 -33.810 1.00 34.73 832 ALA A C 1
ATOM 1542 O O . ALA A 1 195 ? 15.561 -16.827 -33.040 1.00 36.69 832 ALA A O 1
ATOM 1544 N N . LEU A 1 196 ? 15.184 -18.229 -34.759 1.00 32.87 833 LEU A N 1
ATOM 1545 C CA . LEU A 1 196 ? 16.591 -18.577 -34.936 1.00 34.71 833 LEU A CA 1
ATOM 1546 C C . LEU A 1 196 ? 17.330 -17.669 -35.920 1.00 37.60 833 LEU A C 1
ATOM 1547 O O . LEU A 1 196 ? 18.547 -17.505 -35.792 1.00 34.84 833 LEU A O 1
ATOM 1552 N N . GLU A 1 197 ? 16.641 -17.122 -36.926 1.00 36.06 834 GLU A N 1
ATOM 1553 C CA . GLU A 1 197 ? 17.316 -16.253 -37.897 1.00 38.74 834 GLU A CA 1
ATOM 1554 C C . GLU A 1 197 ? 17.684 -14.913 -37.284 1.00 41.09 834 GLU A C 1
ATOM 1555 O O . GLU A 1 197 ? 18.722 -14.329 -37.626 1.00 44.65 834 GLU A O 1
ATOM 1561 N N . ILE A 1 198 ? 16.817 -14.381 -36.428 1.00 40.90 835 ILE A N 1
ATOM 1562 C CA . ILE A 1 198 ? 17.025 -13.066 -35.832 1.00 41.29 835 ILE A CA 1
ATOM 1563 C C . ILE A 1 198 ? 17.171 -13.239 -34.325 1.00 47.09 835 ILE A C 1
ATOM 1564 O O . ILE A 1 198 ? 16.163 -13.425 -33.624 1.00 40.92 835 ILE A O 1
ATOM 1569 N N . PRO A 1 199 ? 18.401 -13.177 -33.807 1.00 49.39 836 PRO A N 1
ATOM 1570 C CA . PRO A 1 199 ? 18.639 -13.360 -32.368 1.00 48.88 836 PRO A CA 1
ATOM 1571 C C . PRO A 1 199 ? 17.678 -12.556 -31.509 1.00 46.99 836 PRO A C 1
ATOM 1572 O O . PRO A 1 199 ? 17.484 -11.359 -31.710 1.00 46.64 836 PRO A O 1
ATOM 1576 N N . LEU A 1 200 ? 17.055 -13.236 -30.559 1.00 42.07 837 LEU A N 1
ATOM 1577 C CA . LEU A 1 200 ? 16.078 -12.619 -29.677 1.00 41.03 837 LEU A CA 1
ATOM 1578 C C . LEU A 1 200 ? 16.775 -12.244 -28.376 1.00 36.19 837 LEU A C 1
ATOM 1579 O O . LEU A 1 200 ? 17.309 -13.123 -27.686 1.00 37.33 837 LEU A O 1
ATOM 1584 N N . GLY A 1 201 ? 16.770 -10.950 -28.044 1.00 35.30 838 GLY A N 1
ATOM 1585 C CA . GLY A 1 201 ? 17.433 -10.501 -26.836 1.00 33.05 838 GLY A CA 1
ATOM 1586 C C . GLY A 1 201 ? 17.072 -11.273 -25.574 1.00 36.21 838 GLY A C 1
ATOM 1587 O O . GLY A 1 201 ? 15.893 -11.413 -25.238 1.00 33.63 838 GLY A O 1
ATOM 1588 N N . GLY A 1 202 ? 18.082 -11.772 -24.862 1.00 34.34 839 GLY A N 1
ATOM 1589 C CA . GLY A 1 202 ? 17.871 -12.489 -23.621 1.00 34.86 839 GLY A CA 1
ATOM 1590 C C . GLY A 1 202 ? 17.425 -13.929 -23.783 1.00 35.94 839 GLY A C 1
ATOM 1591 O O . GLY A 1 202 ? 17.299 -14.641 -22.773 1.00 37.89 839 GLY A O 1
ATOM 1592 N N . LEU A 1 203 ? 17.195 -14.386 -25.023 1.00 36.72 840 LEU A N 1
ATOM 1593 C CA . LEU A 1 203 ? 16.744 -15.744 -25.285 1.00 34.63 840 LEU A CA 1
ATOM 1594 C C . LEU A 1 203 ? 17.580 -16.462 -26.335 1.00 37.67 840 LEU A C 1
ATOM 1595 O O . LEU A 1 203 ? 17.243 -17.597 -26.690 1.00 35.00 840 LEU A O 1
ATOM 1600 N N . GLU A 1 204 ? 18.668 -15.850 -26.809 1.00 36.42 841 GLU A N 1
ATOM 1601 C CA . GLU A 1 204 ? 19.479 -16.429 -27.877 1.00 40.51 841 GLU A CA 1
ATOM 1602 C C . GLU A 1 204 ? 20.050 -17.795 -27.493 1.00 40.79 841 GLU A C 1
ATOM 1603 O O . GLU A 1 204 ? 19.935 -18.768 -28.252 1.00 37.63 841 GLU A O 1
ATOM 1609 N N . GLU A 1 205 ? 20.691 -17.889 -26.326 1.00 39.37 842 GLU A N 1
ATOM 1610 C CA . GLU A 1 205 ? 21.346 -19.146 -25.979 1.00 41.77 842 GLU A CA 1
ATOM 1611 C C . GLU A 1 205 ? 20.327 -20.237 -25.687 1.00 36.61 842 GLU A C 1
ATOM 1612 O O . GLU A 1 205 ? 20.530 -21.392 -26.067 1.00 35.52 842 GLU A O 1
ATOM 1618 N N . GLU A 1 206 ? 19.221 -19.883 -25.030 1.00 32.47 843 GLU A N 1
ATOM 1619 C CA . GLU A 1 206 ? 18.155 -20.847 -24.773 1.00 33.75 843 GLU A CA 1
ATOM 1620 C C . GLU A 1 206 ? 17.599 -21.431 -26.069 1.00 33.49 843 GLU A C 1
ATOM 1621 O O . GLU A 1 206 ? 17.394 -22.650 -26.181 1.00 33.58 843 GLU A O 1
ATOM 1627 N N . LEU A 1 207 ? 17.307 -20.571 -27.049 1.00 34.82 844 LEU A N 1
ATOM 1628 C CA . LEU A 1 207 ? 16.755 -21.084 -28.307 1.00 32.09 844 LEU A CA 1
ATOM 1629 C C . LEU A 1 207 ? 17.754 -21.973 -29.029 1.00 34.89 844 LEU A C 1
ATOM 1630 O O . LEU A 1 207 ? 17.373 -23.008 -29.601 1.00 33.47 844 LEU A O 1
ATOM 1635 N N . ARG A 1 208 ? 19.032 -21.575 -29.048 1.00 34.61 845 ARG A N 1
ATOM 1636 C CA . ARG A 1 208 ? 20.047 -22.412 -29.684 1.00 36.75 845 ARG A CA 1
ATOM 1637 C C . ARG A 1 208 ? 20.149 -23.758 -28.983 1.00 36.99 845 ARG A C 1
ATOM 1638 O O . ARG A 1 208 ? 20.270 -24.805 -29.632 1.00 37.53 845 ARG A O 1
ATOM 1646 N N . TRP A 1 209 ? 20.091 -23.755 -27.649 1.00 37.11 846 TRP A N 1
ATOM 1647 C CA . TRP A 1 209 ? 20.201 -25.013 -26.920 1.00 34.56 846 TRP A CA 1
ATOM 1648 C C . TRP A 1 209 ? 19.005 -25.922 -27.186 1.00 36.09 846 TRP A C 1
ATOM 1649 O O . TRP A 1 209 ? 19.165 -27.140 -27.370 1.00 33.61 846 TRP A O 1
ATOM 1660 N N . PHE A 1 210 ? 17.800 -25.353 -27.180 1.00 33.00 847 PHE A N 1
ATOM 1661 C CA . PHE A 1 210 ? 16.598 -26.134 -27.451 1.00 31.98 847 PHE A CA 1
ATOM 1662 C C . PHE A 1 210 ? 16.636 -26.722 -28.860 1.00 32.60 847 PHE A C 1
ATOM 1663 O O . PHE A 1 210 ? 16.519 -27.945 -29.041 1.00 30.05 847 PHE A O 1
ATOM 1671 N N . TYR A 1 211 ? 16.852 -25.865 -29.872 1.00 32.39 848 TYR A N 1
ATOM 1672 C CA . TYR A 1 211 ? 16.739 -26.340 -31.249 1.00 29.91 848 TYR A CA 1
ATOM 1673 C C . TYR A 1 211 ? 17.984 -27.080 -31.720 1.00 35.30 848 TYR A C 1
ATOM 1674 O O . TYR A 1 211 ? 17.856 -28.050 -32.473 1.00 34.25 848 TYR A O 1
ATOM 1683 N N . HIS A 1 212 ? 19.183 -26.665 -31.313 1.00 35.19 849 HIS A N 1
ATOM 1684 C CA . HIS A 1 212 ? 20.390 -27.362 -31.784 1.00 36.35 849 HIS A CA 1
ATOM 1685 C C . HIS A 1 212 ? 20.810 -28.468 -30.816 1.00 39.14 849 HIS A C 1
ATOM 1686 O O . HIS A 1 212 ? 20.725 -29.655 -31.143 1.00 40.22 849 HIS A O 1
ATOM 1693 N N . THR A 1 213 ? 21.241 -28.092 -29.610 1.00 38.60 850 THR A N 1
ATOM 1694 C CA . THR A 1 213 ? 21.849 -29.063 -28.698 1.00 37.54 850 THR A CA 1
ATOM 1695 C C . THR A 1 213 ? 20.868 -30.154 -28.272 1.00 35.84 850 THR A C 1
ATOM 1696 O O . THR A 1 213 ? 21.232 -31.334 -28.209 1.00 40.13 850 THR A O 1
ATOM 1700 N N . SER A 1 214 ? 19.633 -29.788 -27.951 1.00 34.31 851 SER A N 1
ATOM 1701 C CA . SER A 1 214 ? 18.674 -30.764 -27.461 1.00 34.33 851 SER A CA 1
ATOM 1702 C C . SER A 1 214 ? 17.916 -31.462 -28.584 1.00 36.14 851 SER A C 1
ATOM 1703 O O . SER A 1 214 ? 17.097 -32.346 -28.298 1.00 40.36 851 SER A O 1
ATOM 1706 N N . GLY A 1 215 ? 18.152 -31.065 -29.835 1.00 35.46 852 GLY A N 1
ATOM 1707 C CA . GLY A 1 215 ? 17.700 -31.800 -31.002 1.00 37.19 852 GLY A CA 1
ATOM 1708 C C . GLY A 1 215 ? 16.319 -31.455 -31.511 1.00 36.27 852 GLY A C 1
ATOM 1709 O O . GLY A 1 215 ? 15.777 -32.193 -32.342 1.00 32.90 852 GLY A O 1
ATOM 1710 N N . LYS A 1 216 ? 15.713 -30.374 -31.041 1.00 33.65 853 LYS A N 1
ATOM 1711 C CA . LYS A 1 216 ? 14.341 -30.141 -31.454 1.00 33.53 853 LYS A CA 1
ATOM 1712 C C . LYS A 1 216 ? 14.232 -29.620 -32.878 1.00 32.67 853 LYS A C 1
ATOM 1713 O O . LYS A 1 216 ? 13.152 -29.725 -33.464 1.00 35.22 853 LYS A O 1
ATOM 1719 N N . LEU A 1 217 ? 15.300 -29.043 -33.445 1.00 32.49 854 LEU A N 1
ATOM 1720 C CA . LEU A 1 217 ? 15.240 -28.677 -34.862 1.00 33.41 854 LEU A CA 1
ATOM 1721 C C . LEU A 1 217 ? 15.235 -29.929 -35.736 1.00 32.16 854 LEU A C 1
ATOM 1722 O O . LEU A 1 217 ? 14.513 -29.993 -36.736 1.00 34.97 854 LEU A O 1
ATOM 1727 N N . ARG A 1 218 ? 16.007 -30.950 -35.358 1.00 34.66 855 ARG A N 1
ATOM 1728 C CA . ARG A 1 218 ? 15.905 -32.242 -36.038 1.00 34.76 855 ARG A CA 1
ATOM 1729 C C . ARG A 1 218 ? 14.487 -32.785 -35.982 1.00 33.38 855 ARG A C 1
ATOM 1730 O O . ARG A 1 218 ? 13.992 -33.366 -36.958 1.00 36.04 855 ARG A O 1
ATOM 1738 N N . LYS A 1 219 ? 13.833 -32.656 -34.826 1.00 33.40 856 LYS A N 1
ATOM 1739 C CA . LYS A 1 219 ? 12.471 -33.162 -34.693 1.00 34.83 856 LYS A CA 1
ATOM 1740 C C . LYS A 1 219 ? 11.506 -32.382 -35.570 1.00 33.18 856 LYS A C 1
ATOM 1741 O O . LYS A 1 219 ? 10.647 -32.972 -36.239 1.00 33.51 856 LYS A O 1
ATOM 1747 N N . VAL A 1 220 ? 11.606 -31.052 -35.543 1.00 31.27 857 VAL A N 1
ATOM 1748 C CA . VAL A 1 220 ? 10.747 -30.217 -36.385 1.00 32.13 857 VAL A CA 1
ATOM 1749 C C . VAL A 1 220 ? 10.920 -30.591 -37.853 1.00 32.45 857 VAL A C 1
ATOM 1750 O O . VAL A 1 220 ? 9.939 -30.774 -38.581 1.00 32.56 857 VAL A O 1
ATOM 1754 N N . LEU A 1 221 ? 12.169 -30.734 -38.299 1.00 30.62 858 LEU A N 1
ATOM 1755 C CA . LEU A 1 221 ? 12.424 -31.087 -39.696 1.00 32.26 858 LEU A CA 1
ATOM 1756 C C . LEU A 1 221 ? 11.905 -32.486 -40.015 1.00 33.54 858 LEU A C 1
ATOM 1757 O O . LEU A 1 221 ? 11.237 -32.700 -41.036 1.00 31.65 858 LEU A O 1
ATOM 1762 N N . GLY A 1 222 ? 12.203 -33.453 -39.147 1.00 32.92 859 GLY A N 1
ATOM 1763 C CA . GLY A 1 222 ? 11.740 -34.808 -39.383 1.00 32.17 859 GLY A CA 1
ATOM 1764 C C . GLY A 1 222 ? 10.230 -34.914 -39.398 1.00 32.31 859 GLY A C 1
ATOM 1765 O O . GLY A 1 222 ? 9.659 -35.631 -40.228 1.00 32.90 859 GLY A O 1
ATOM 1766 N N . ASP A 1 223 ? 9.557 -34.213 -38.474 1.00 31.53 860 ASP A N 1
ATOM 1767 C CA . ASP A 1 223 ? 8.100 -34.289 -38.429 1.00 32.88 860 ASP A CA 1
ATOM 1768 C C . ASP A 1 223 ? 7.495 -33.701 -39.690 1.00 28.72 860 ASP A C 1
ATOM 1769 O O . ASP A 1 223 ? 6.520 -34.238 -40.230 1.00 32.42 860 ASP A O 1
ATOM 1774 N N . ALA A 1 224 ? 8.036 -32.571 -40.143 1.00 30.50 861 ALA A N 1
ATOM 1775 C CA . ALA A 1 224 ? 7.524 -31.924 -41.345 1.00 28.72 861 ALA A CA 1
ATOM 1776 C C . ALA A 1 224 ? 7.743 -32.816 -42.565 1.00 31.04 861 ALA A C 1
ATOM 1777 O O . ALA A 1 224 ? 6.844 -32.983 -43.396 1.00 29.67 861 ALA A O 1
ATOM 1779 N N . ARG A 1 225 ? 8.942 -33.378 -42.692 1.00 30.79 862 ARG A N 1
ATOM 1780 C CA . ARG A 1 225 ? 9.238 -34.221 -43.850 1.00 33.30 862 ARG A CA 1
ATOM 1781 C C . ARG A 1 225 ? 8.374 -35.476 -43.861 1.00 33.09 862 ARG A C 1
ATOM 1782 O O . ARG A 1 225 ? 7.910 -35.913 -44.925 1.00 31.04 862 ARG A O 1
ATOM 1790 N N . ALA A 1 226 ? 8.165 -36.090 -42.697 1.00 32.25 863 ALA A N 1
ATOM 1791 C CA . ALA A 1 226 ? 7.266 -37.242 -42.630 1.00 32.13 863 ALA A CA 1
ATOM 1792 C C . ALA A 1 226 ? 5.852 -36.856 -43.034 1.00 33.55 863 ALA A C 1
ATOM 1793 O O . ALA A 1 226 ? 5.152 -37.631 -43.703 1.00 35.09 863 ALA A O 1
ATOM 1795 N N . LEU A 1 227 ? 5.419 -35.651 -42.640 1.00 33.07 864 LEU A N 1
ATOM 1796 C CA . LEU A 1 227 ? 4.084 -35.186 -42.977 1.00 30.37 864 LEU A CA 1
ATOM 1797 C C . LEU A 1 227 ? 3.956 -34.887 -44.465 1.00 33.28 864 LEU A C 1
ATOM 1798 O O . LEU A 1 227 ? 2.865 -35.025 -45.025 1.00 36.08 864 LEU A O 1
ATOM 1803 N N . ILE A 1 228 ? 5.047 -34.470 -45.110 1.00 32.63 865 ILE A N 1
ATOM 1804 C CA . ILE A 1 228 ? 5.013 -34.268 -46.559 1.00 32.52 865 ILE A CA 1
ATOM 1805 C C . ILE A 1 228 ? 4.821 -35.605 -47.286 1.00 35.00 865 ILE A C 1
ATOM 1806 O O . ILE A 1 228 ? 4.091 -35.676 -48.285 1.00 33.65 865 ILE A O 1
ATOM 1811 N N . VAL A 1 229 ? 5.451 -36.687 -46.795 1.00 32.61 866 VAL A N 1
ATOM 1812 C CA . VAL A 1 229 ? 5.278 -37.994 -47.442 1.00 32.41 866 VAL A CA 1
ATOM 1813 C C . VAL A 1 229 ? 3.840 -38.466 -47.279 1.00 36.48 866 VAL A C 1
ATOM 1814 O O . VAL A 1 229 ? 3.193 -38.885 -48.250 1.00 35.57 866 VAL A O 1
ATOM 1818 N N . LYS A 1 230 ? 3.310 -38.387 -46.048 1.00 32.65 867 LYS A N 1
ATOM 1819 C CA . LYS A 1 230 ? 1.947 -38.851 -45.814 1.00 34.17 867 LYS A CA 1
ATOM 1820 C C . LYS A 1 230 ? 0.927 -38.007 -46.569 1.00 38.28 867 LYS A C 1
ATOM 1821 O O . LYS A 1 230 ? -0.111 -38.527 -47.001 1.00 39.57 867 LYS A O 1
ATOM 1823 N N . SER A 1 231 ? 1.206 -36.708 -46.740 1.00 33.52 868 SER A N 1
ATOM 1824 C CA . SER A 1 231 ? 0.285 -35.833 -47.449 1.00 36.86 868 SER A CA 1
ATOM 1825 C C . SER A 1 231 ? 0.295 -36.141 -48.946 1.00 40.74 868 SER A C 1
ATOM 1826 O O . SER A 1 231 ? -0.745 -36.067 -49.614 1.00 40.71 868 SER A O 1
ATOM 1829 N N . THR A 1 232 ? 1.465 -36.499 -49.480 1.00 40.41 869 THR A N 1
ATOM 1830 C CA . THR A 1 232 ? 1.571 -36.918 -50.874 1.00 41.20 869 THR A CA 1
ATOM 1831 C C . THR A 1 232 ? 0.825 -38.227 -51.121 1.00 44.21 869 THR A C 1
ATOM 1832 O O . THR A 1 232 ? 0.206 -38.407 -52.179 1.00 44.99 869 THR A O 1
ATOM 1836 N N . ALA A 1 233 ? 0.864 -39.151 -50.152 1.00 41.09 870 ALA A N 1
ATOM 1837 C CA . ALA A 1 233 ? 0.169 -40.424 -50.309 1.00 44.50 870 ALA A CA 1
ATOM 1838 C C . ALA A 1 233 ? -1.346 -40.264 -50.283 1.00 46.63 870 ALA A C 1
ATOM 1839 O O . ALA A 1 233 ? -2.058 -41.012 -50.963 1.00 47.35 870 ALA A O 1
ATOM 1841 N N . THR A 1 234 ? -1.866 -39.322 -49.499 1.00 42.41 871 THR A N 1
ATOM 1842 C CA . THR A 1 234 ? -3.305 -39.201 -49.316 1.00 49.13 871 THR A CA 1
ATOM 1843 C C . THR A 1 234 ? -3.906 -37.949 -49.965 1.00 48.90 871 THR A C 1
ATOM 1844 O O . THR A 1 234 ? -5.048 -37.601 -49.650 1.00 51.00 871 THR A O 1
ATOM 1848 N N . GLN A 1 235 ? -3.190 -37.296 -50.896 1.00 48.83 872 GLN A N 1
ATOM 1849 C CA . GLN A 1 235 ? -3.633 -35.993 -51.412 1.00 51.94 872 GLN A CA 1
ATOM 1850 C C . GLN A 1 235 ? -5.071 -36.021 -51.939 1.00 55.61 872 GLN A C 1
ATOM 1851 O O . GLN A 1 235 ? -5.809 -35.043 -51.784 1.00 57.21 872 GLN A O 1
ATOM 1857 N N . GLY A 1 236 ? -5.503 -37.116 -52.550 1.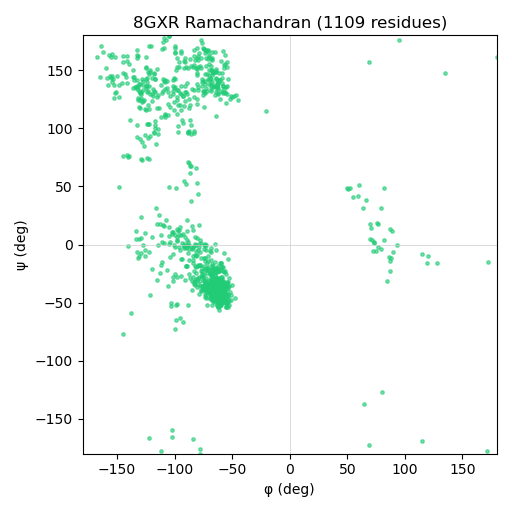00 58.20 873 GLY A N 1
ATOM 1858 C CA . GLY A 1 236 ? -6.865 -37.113 -53.061 1.00 63.64 873 GLY A CA 1
ATOM 1859 C C . GLY A 1 236 ? -7.959 -37.279 -52.015 1.00 62.39 873 GLY A C 1
ATOM 1860 O O . GLY A 1 236 ? -9.010 -36.632 -52.084 1.00 63.17 873 GLY A O 1
ATOM 1861 N N . ASP A 1 237 ? -7.669 -38.081 -50.997 1.00 62.91 874 ASP A N 1
ATOM 1862 C CA . ASP A 1 237 ? -8.685 -38.866 -50.303 1.00 63.27 874 ASP A CA 1
ATOM 1863 C C . ASP A 1 237 ? -9.779 -38.020 -49.658 1.00 68.68 874 ASP A C 1
ATOM 1864 O O . ASP A 1 237 ? -9.525 -36.955 -49.087 1.00 67.75 874 ASP A O 1
ATOM 1869 N N . ALA A 1 238 ? -11.009 -38.539 -49.731 1.00 72.71 875 ALA A N 1
ATOM 1870 C CA . ALA A 1 238 ? -12.173 -37.900 -49.129 1.00 73.57 875 ALA A CA 1
ATOM 1871 C C . ALA A 1 238 ? -12.210 -38.032 -47.612 1.00 75.60 875 ALA A C 1
ATOM 1872 O O . ALA A 1 238 ? -12.931 -37.270 -46.957 1.00 76.42 875 ALA A O 1
ATOM 1874 N N . GLU A 1 239 ? -11.462 -38.976 -47.039 1.00 75.41 876 GLU A N 1
ATOM 1875 C CA . GLU A 1 239 ? -11.430 -39.175 -45.597 1.00 77.47 876 GLU A CA 1
ATOM 1876 C C . GLU A 1 239 ? -10.016 -39.541 -45.164 1.00 75.83 876 GLU A C 1
ATOM 1877 O O . GLU A 1 239 ? -9.278 -40.208 -45.894 1.00 73.49 876 GLU A O 1
ATOM 1883 N N . VAL A 1 240 ? -9.655 -39.107 -43.958 1.00 74.09 877 VAL A N 1
ATOM 1884 C CA . VAL A 1 240 ? -8.324 -39.335 -43.393 1.00 71.59 877 VAL A CA 1
ATOM 1885 C C . VAL A 1 240 ? -8.240 -40.753 -42.822 1.00 71.36 877 VAL A C 1
ATOM 1886 O O . VAL A 1 240 ? -9.252 -41.282 -42.338 1.00 70.41 877 VAL A O 1
ATOM 1890 N N . PRO A 1 241 ? -7.079 -41.418 -42.890 1.00 69.25 878 PRO A N 1
ATOM 1891 C CA . PRO A 1 241 ? -6.961 -42.776 -42.333 1.00 69.19 878 PRO A CA 1
ATOM 1892 C C . PRO A 1 241 ? -7.271 -42.833 -40.842 1.00 69.88 878 PRO A C 1
ATOM 1893 O O . PRO A 1 241 ? -7.165 -41.841 -40.117 1.00 69.10 878 PRO A O 1
ATOM 1897 N N . GLU A 1 242 ? -7.639 -44.035 -40.382 1.00 71.18 879 GLU A N 1
ATOM 1898 C CA . GLU A 1 242 ? -8.085 -44.210 -38.998 1.00 71.22 879 GLU A CA 1
ATOM 1899 C C . GLU A 1 242 ? -6.978 -43.879 -37.999 1.00 68.53 879 GLU A C 1
ATOM 1900 O O . GLU A 1 242 ? -7.219 -43.195 -36.996 1.00 66.07 879 GLU A O 1
ATOM 1906 N N . ALA A 1 243 ? -5.754 -44.356 -38.256 1.00 67.97 880 ALA A N 1
ATOM 1907 C CA . ALA A 1 243 ? -4.644 -44.104 -37.343 1.00 67.18 880 ALA A CA 1
ATOM 1908 C C . ALA A 1 243 ? -4.290 -42.630 -37.269 1.00 68.68 880 ALA A C 1
ATOM 1909 O O . ALA A 1 243 ? -3.665 -42.198 -36.294 1.00 72.05 880 ALA A O 1
ATOM 1911 N N . ASP A 1 244 ? -4.679 -41.854 -38.278 1.00 65.75 881 ASP A N 1
ATOM 1912 C CA . ASP A 1 244 ? -4.380 -40.434 -38.350 1.00 65.10 881 ASP A CA 1
ATOM 1913 C C . ASP A 1 244 ? -5.502 -39.571 -37.789 1.00 63.17 881 ASP A C 1
ATOM 1914 O O . ASP A 1 244 ? -5.294 -38.375 -37.563 1.00 56.57 881 ASP A O 1
ATOM 1919 N N . ARG A 1 245 ? -6.680 -40.142 -37.546 1.00 65.64 882 ARG A N 1
ATOM 1920 C CA . ARG A 1 245 ? -7.635 -39.466 -36.683 1.00 63.49 882 ARG A CA 1
ATOM 1921 C C . ARG A 1 245 ? -6.973 -39.210 -35.333 1.00 61.02 882 ARG A C 1
ATOM 1922 O O . ARG A 1 245 ? -6.023 -39.897 -34.946 1.00 62.15 882 ARG A O 1
ATOM 1924 N N . GLU A 1 246 ? -7.458 -38.190 -34.634 1.00 59.09 883 GLU A N 1
ATOM 1925 C CA . GLU A 1 246 ? -6.902 -37.770 -33.347 1.00 56.32 883 GLU A CA 1
ATOM 1926 C C . GLU A 1 246 ? -5.545 -37.081 -33.508 1.00 52.04 883 GLU A C 1
ATOM 1927 O O . GLU A 1 246 ? -5.006 -36.557 -32.532 1.00 52.24 883 GLU A O 1
ATOM 1929 N N . ARG A 1 247 ? -4.993 -37.046 -34.720 1.00 49.05 884 ARG A N 1
ATOM 1930 C CA . ARG A 1 247 ? -3.793 -36.260 -34.991 1.00 49.78 884 ARG A CA 1
ATOM 1931 C C . ARG A 1 247 ? -4.208 -34.802 -35.162 1.00 45.48 884 ARG A C 1
ATOM 1932 O O . ARG A 1 247 ? -5.175 -34.514 -35.877 1.00 42.99 884 ARG A O 1
ATOM 1940 N N . ALA A 1 248 ? -3.494 -33.877 -34.510 1.00 38.57 885 ALA A N 1
ATOM 1941 C CA . ALA A 1 248 ? -3.826 -32.461 -34.673 1.00 39.34 885 ALA A CA 1
ATOM 1942 C C . ALA A 1 248 ? -3.718 -32.027 -36.131 1.00 40.58 885 ALA A C 1
ATOM 1943 O O . ALA A 1 248 ? -4.581 -31.301 -36.635 1.00 36.90 885 ALA A O 1
ATOM 1945 N N . VAL A 1 249 ? -2.653 -32.439 -36.812 1.00 36.31 886 VAL A N 1
ATOM 1946 C CA . VAL A 1 249 ? -2.421 -32.065 -38.207 1.00 39.54 886 VAL A CA 1
ATOM 1947 C C . VAL A 1 249 ? -2.289 -33.334 -39.047 1.00 39.28 886 VAL A C 1
ATOM 1948 O O . VAL A 1 249 ? -1.182 -33.870 -39.190 1.00 38.92 886 VAL A O 1
ATOM 1952 N N . PRO A 1 250 ? -3.372 -33.851 -39.613 1.00 40.25 887 PRO A N 1
ATOM 1953 C CA . PRO A 1 250 ? -3.289 -35.149 -40.301 1.00 42.35 887 PRO A CA 1
ATOM 1954 C C . PRO A 1 250 ? -2.676 -35.087 -41.697 1.00 45.15 887 PRO A C 1
ATOM 1955 O O . PRO A 1 250 ? -2.038 -36.062 -42.117 1.00 44.52 887 PRO A O 1
ATOM 1959 N N . ARG A 1 251 ? -2.847 -33.981 -42.427 1.00 40.11 888 ARG A N 1
ATOM 1960 C CA . ARG A 1 251 ? -2.292 -33.912 -43.777 1.00 36.52 888 ARG A CA 1
ATOM 1961 C C . ARG A 1 251 ? -2.344 -32.473 -44.272 1.00 39.97 888 ARG A C 1
ATOM 1962 O O . ARG A 1 251 ? -3.075 -31.638 -43.731 1.00 40.93 888 ARG A O 1
ATOM 1970 N N . LEU A 1 252 ? -1.541 -32.199 -45.295 1.00 34.92 889 LEU A N 1
ATOM 1971 C CA . LEU A 1 252 ? -1.402 -30.876 -45.884 1.00 38.51 889 LEU A CA 1
ATOM 1972 C C . LEU A 1 252 ? -1.909 -30.872 -47.321 1.00 40.23 889 LEU A C 1
ATOM 1973 O O . LEU A 1 252 ? -1.821 -31.876 -48.031 1.00 39.32 889 LEU A O 1
ATOM 1978 N N . SER A 1 253 ? -2.397 -29.711 -47.754 1.00 40.78 890 SER A N 1
ATOM 1979 C CA . SER A 1 253 ? -2.721 -29.495 -49.155 1.00 42.83 890 SER A CA 1
ATOM 1980 C C . SER A 1 253 ? -1.444 -29.323 -49.977 1.00 43.39 890 SER A C 1
ATOM 1981 O O . SER A 1 253 ? -0.348 -29.116 -49.444 1.00 39.10 890 SER A O 1
ATOM 1984 N N . SER A 1 254 ? -1.604 -29.363 -51.308 1.00 44.91 891 SER A N 1
ATOM 1985 C CA . SER A 1 254 ? -0.458 -29.141 -52.186 1.00 43.03 891 SER A CA 1
ATOM 1986 C C . SER A 1 254 ? 0.188 -27.788 -51.925 1.00 38.81 891 SER A C 1
ATOM 1987 O O . SER A 1 254 ? 1.420 -27.674 -51.904 1.00 41.26 891 SER A O 1
ATOM 1990 N N . GLY A 1 255 ? -0.627 -26.742 -51.751 1.00 34.90 892 GLY A N 1
ATOM 1991 C CA . GLY A 1 255 ? -0.082 -25.421 -51.485 1.00 40.42 892 GLY A CA 1
ATOM 1992 C C . GLY A 1 255 ? 0.574 -25.334 -50.121 1.00 39.25 892 GLY A C 1
ATOM 1993 O O . GLY A 1 255 ? 1.581 -24.643 -49.957 1.00 34.67 892 GLY A O 1
ATOM 1994 N N . GLY A 1 256 ? 0.037 -26.061 -49.140 1.00 39.63 893 GLY A N 1
ATOM 1995 C CA . GLY A 1 256 ? 0.684 -26.123 -47.839 1.00 36.95 893 GLY A CA 1
ATOM 1996 C C . GLY A 1 256 ? 2.006 -26.864 -47.888 1.00 36.69 893 GLY A C 1
ATOM 1997 O O . GLY A 1 256 ? 2.965 -26.480 -47.211 1.00 36.70 893 GLY A O 1
ATOM 1998 N N . ILE A 1 257 ? 2.093 -27.906 -48.719 1.00 35.71 894 ILE A N 1
ATOM 1999 C CA . ILE A 1 257 ? 3.356 -28.609 -48.896 1.00 34.72 894 ILE A CA 1
ATOM 2000 C C . ILE A 1 257 ? 4.413 -27.642 -49.408 1.00 37.50 894 ILE A C 1
ATOM 2001 O O . ILE A 1 257 ? 5.500 -27.519 -48.836 1.00 35.99 894 ILE A O 1
ATOM 2006 N N . ILE A 1 258 ? 4.096 -26.926 -50.497 1.00 34.60 895 ILE A N 1
ATOM 2007 C CA . ILE A 1 258 ? 5.030 -25.955 -51.071 1.00 36.49 895 ILE A CA 1
ATOM 2008 C C . ILE A 1 258 ? 5.433 -24.916 -50.032 1.00 36.32 895 ILE A C 1
ATOM 2009 O O . ILE A 1 258 ? 6.622 -24.634 -49.835 1.00 34.58 895 ILE A O 1
ATOM 2014 N N . ALA A 1 259 ? 4.445 -24.331 -49.353 1.00 35.79 896 ALA A N 1
ATOM 2015 C CA . ALA A 1 259 ? 4.721 -23.356 -48.305 1.00 34.96 896 ALA A CA 1
ATOM 2016 C C . ALA A 1 259 ? 5.648 -23.933 -47.244 1.00 36.25 896 ALA A C 1
ATOM 2017 O O . ALA A 1 259 ? 6.617 -23.290 -46.826 1.00 37.24 896 ALA A O 1
ATOM 2019 N N . LEU A 1 260 ? 5.362 -25.155 -46.804 1.00 33.08 897 LEU A N 1
ATOM 2020 C CA . LEU A 1 260 ? 6.188 -25.788 -45.779 1.00 36.95 897 LEU A CA 1
ATOM 2021 C C . LEU A 1 260 ? 7.614 -26.020 -46.280 1.00 35.84 897 LEU A C 1
ATOM 2022 O O . LEU A 1 260 ? 8.582 -25.732 -45.561 1.00 37.25 897 LEU A O 1
ATOM 2027 N N . GLU A 1 261 ? 7.765 -26.506 -47.523 1.00 36.58 898 GLU A N 1
ATOM 2028 C CA . GLU A 1 261 ? 9.099 -26.749 -48.073 1.00 34.61 898 GLU A CA 1
ATOM 2029 C C . GLU A 1 261 ? 9.900 -25.461 -48.254 1.00 34.18 898 GLU A C 1
ATOM 2030 O O . GLU A 1 261 ? 11.133 -25.500 -48.165 1.00 33.94 898 GLU A O 1
ATOM 2036 N N . ARG A 1 262 ? 9.238 -24.325 -48.522 1.00 34.10 899 ARG A N 1
ATOM 2037 C CA . ARG A 1 262 ? 9.930 -23.035 -48.468 1.00 36.34 899 ARG A CA 1
ATOM 2038 C C . ARG A 1 262 ? 10.579 -22.833 -47.106 1.00 35.13 899 ARG A C 1
ATOM 2039 O O . ARG A 1 262 ? 11.760 -22.482 -47.011 1.00 34.47 899 ARG A O 1
ATOM 2047 N N . THR A 1 263 ? 9.813 -23.052 -46.036 1.00 31.94 900 THR A N 1
ATOM 2048 C CA . THR A 1 263 ? 10.344 -22.896 -44.683 1.00 33.99 900 THR A CA 1
ATOM 2049 C C . THR A 1 263 ? 11.414 -23.937 -44.372 1.00 33.56 900 THR A C 1
ATOM 2050 O O . THR A 1 263 ? 12.386 -23.639 -43.665 1.00 31.97 900 THR A O 1
ATOM 2054 N N . LEU A 1 264 ? 11.250 -25.170 -44.878 1.00 32.48 901 LEU A N 1
ATOM 2055 C CA . LEU A 1 264 ? 12.254 -26.196 -44.612 1.00 33.06 901 LEU A CA 1
ATOM 2056 C C . LEU A 1 264 ? 13.610 -25.819 -45.201 1.00 34.92 901 LEU A C 1
ATOM 2057 O O . LEU A 1 264 ? 14.645 -26.123 -44.601 1.00 37.31 901 LEU A O 1
ATOM 2062 N N . GLY A 1 265 ? 13.635 -25.152 -46.362 1.00 35.99 902 GLY A N 1
ATOM 2063 C CA . GLY A 1 265 ? 14.910 -24.691 -46.896 1.00 36.65 902 GLY A CA 1
ATOM 2064 C C . GLY A 1 265 ? 15.625 -23.756 -45.934 1.00 36.95 902 GLY A C 1
ATOM 2065 O O . GLY A 1 265 ? 16.837 -23.852 -45.727 1.00 36.68 902 GLY A O 1
ATOM 2066 N N . LYS A 1 266 ? 14.874 -22.883 -45.289 1.00 36.13 903 LYS A N 1
ATOM 2067 C CA . LYS A 1 266 ? 15.495 -21.948 -44.364 1.00 34.27 903 LYS A CA 1
ATOM 2068 C C . LYS A 1 266 ? 15.892 -22.649 -43.070 1.00 33.93 903 LYS A C 1
ATOM 2069 O O . LYS A 1 266 ? 16.965 -22.382 -42.516 1.00 37.19 903 LYS A O 1
ATOM 2075 N N . LEU A 1 267 ? 15.058 -23.577 -42.597 1.00 32.79 904 LEU A N 1
ATOM 2076 C CA . LEU A 1 267 ? 15.375 -24.323 -41.378 1.00 32.74 904 LEU A CA 1
ATOM 2077 C C . LEU A 1 267 ? 16.570 -25.252 -41.583 1.00 36.43 904 LEU A C 1
ATOM 2078 O O . LEU A 1 267 ? 17.428 -25.368 -40.700 1.00 34.46 904 LEU A O 1
ATOM 2083 N N . GLN A 1 268 ? 16.635 -25.939 -42.732 1.00 33.74 905 GLN A N 1
ATOM 2084 C CA . GLN A 1 268 ? 17.804 -26.772 -43.028 1.00 36.61 905 GLN A CA 1
ATOM 2085 C C . GLN A 1 268 ? 19.064 -25.921 -43.191 1.00 38.06 905 GLN A C 1
ATOM 2086 O O . GLN A 1 268 ? 20.161 -26.338 -42.800 1.00 39.55 905 GLN A O 1
ATOM 2092 N N . ALA A 1 269 ? 18.925 -24.710 -43.733 1.00 35.44 906 ALA A N 1
ATOM 2093 C CA . ALA A 1 269 ? 20.085 -23.828 -43.853 1.00 39.20 906 ALA A CA 1
ATOM 2094 C C . ALA A 1 269 ? 20.628 -23.422 -42.486 1.00 40.30 906 ALA A C 1
ATOM 2095 O O . ALA A 1 269 ? 21.840 -23.243 -42.327 1.00 41.88 906 ALA A O 1
ATOM 2097 N N . LEU A 1 270 ? 19.751 -23.288 -41.487 1.00 37.64 907 LEU A N 1
ATOM 2098 C CA . LEU A 1 270 ? 20.202 -23.003 -40.126 1.00 39.48 907 LEU A CA 1
ATOM 2099 C C . LEU A 1 270 ? 20.951 -24.185 -39.520 1.00 41.89 907 LEU A C 1
ATOM 2100 O O . LEU A 1 270 ? 21.993 -24.000 -38.879 1.00 41.81 907 LEU A O 1
ATOM 2105 N N . GLN A 1 271 ? 20.426 -25.406 -39.693 1.00 40.35 908 GLN A N 1
ATOM 2106 C CA . GLN A 1 271 ? 21.143 -26.593 -39.230 1.00 41.63 908 GLN A CA 1
ATOM 2107 C C . GLN A 1 271 ? 22.507 -26.729 -39.910 1.00 45.20 908 GLN A C 1
ATOM 2108 O O . GLN A 1 271 ? 23.497 -27.102 -39.264 1.00 47.40 908 GLN A O 1
ATOM 2114 N N . ASP A 1 272 ? 22.575 -26.438 -41.217 1.00 44.44 909 ASP A N 1
ATOM 2115 C CA . ASP A 1 272 ? 23.827 -26.576 -41.961 1.00 45.43 909 ASP A CA 1
ATOM 2116 C C . ASP A 1 272 ? 24.898 -25.629 -41.435 1.00 49.60 909 ASP A C 1
ATOM 2117 O O . ASP A 1 272 ? 26.073 -26.004 -41.338 1.00 51.50 909 ASP A O 1
ATOM 2122 N N . ALA A 1 273 ? 24.520 -24.386 -41.122 1.00 45.64 910 ALA A N 1
ATOM 2123 C CA . ALA A 1 273 ? 25.494 -23.444 -40.590 1.00 49.51 910 ALA A CA 1
ATOM 2124 C C . ALA A 1 273 ? 26.015 -23.924 -39.246 1.00 52.36 910 ALA A C 1
ATOM 2125 O O . ALA A 1 273 ? 27.220 -23.863 -38.976 1.00 56.38 910 ALA A O 1
ATOM 2127 N N . GLN A 1 274 ? 25.120 -24.446 -38.406 1.00 51.74 911 GLN A N 1
ATOM 2128 C CA . GLN A 1 274 ? 25.530 -24.980 -37.113 1.00 50.16 911 GLN A CA 1
ATOM 2129 C C . GLN A 1 274 ? 26.502 -26.144 -37.285 1.00 57.05 911 GLN A C 1
ATOM 2130 O O . GLN A 1 274 ? 27.533 -26.200 -36.607 1.00 59.48 911 GLN A O 1
ATOM 2136 N N . THR A 1 275 ? 26.206 -27.065 -38.212 1.00 55.04 912 THR A N 1
ATOM 2137 C CA . THR A 1 275 ? 27.099 -28.200 -38.451 1.00 57.35 912 THR A CA 1
ATOM 2138 C C . THR A 1 275 ? 28.462 -27.744 -38.969 1.00 60.77 912 THR A C 1
ATOM 2139 O O . THR A 1 275 ? 29.484 -28.363 -38.652 1.00 63.16 912 THR A O 1
ATOM 2143 N N . ALA A 1 276 ? 28.502 -26.663 -39.752 1.00 56.79 913 ALA A N 1
ATOM 2144 C CA . ALA A 1 276 ? 29.778 -26.093 -40.180 1.00 61.60 913 ALA A CA 1
ATOM 2145 C C . ALA A 1 276 ? 30.606 -25.633 -38.982 1.00 67.97 913 ALA A C 1
ATOM 2146 O O . ALA A 1 276 ? 31.742 -26.086 -38.785 1.00 70.83 913 ALA A O 1
ATOM 2148 N N . THR A 1 277 ? 30.036 -24.746 -38.152 1.00 64.22 914 THR A N 1
ATOM 2149 C CA . THR A 1 277 ? 30.704 -24.166 -36.985 1.00 67.57 914 THR A CA 1
ATOM 2150 C C . THR A 1 277 ? 31.275 -25.239 -36.061 1.00 66.81 914 THR A C 1
ATOM 2151 O O . THR A 1 277 ? 32.074 -24.947 -35.167 1.00 68.10 914 THR A O 1
ATOM 2155 N N . GLU A 1 278 ? 30.880 -26.488 -36.275 1.00 69.95 915 GLU A N 1
ATOM 2156 C CA . GLU A 1 278 ? 31.388 -27.593 -35.477 1.00 70.05 915 GLU A CA 1
ATOM 2157 C C . GLU A 1 278 ? 32.400 -28.406 -36.278 1.00 71.91 915 GLU A C 1
ATOM 2158 O O . GLU A 1 278 ? 32.320 -29.638 -36.336 1.00 76.76 915 GLU A O 1
ATOM 2164 N N . ALA A 1 279 ? 33.360 -27.718 -36.894 1.00 72.82 916 ALA A N 1
ATOM 2165 C CA . ALA A 1 279 ? 34.412 -28.363 -37.672 1.00 73.56 916 ALA A CA 1
ATOM 2166 C C . ALA A 1 279 ? 35.586 -27.412 -37.886 1.00 78.71 916 ALA A C 1
ATOM 2167 O O . ALA A 1 279 ? 35.844 -26.977 -39.010 1.00 79.04 916 ALA A O 1
ATOM 2169 N N . ASP B 1 1 ? 28.758 -50.250 -2.892 1.00 70.95 638 ASP B N 1
ATOM 2170 C CA . ASP B 1 1 ? 27.555 -50.369 -2.070 1.00 69.91 638 ASP B CA 1
ATOM 2171 C C . ASP B 1 1 ? 26.299 -50.075 -2.880 1.00 65.52 638 ASP B C 1
ATOM 2172 O O . ASP B 1 1 ? 26.307 -49.207 -3.758 1.00 60.45 638 ASP B O 1
ATOM 2177 N N . PRO B 1 2 ? 25.220 -50.800 -2.598 1.00 61.80 639 PRO B N 1
ATOM 2178 C CA . PRO B 1 2 ? 23.967 -50.560 -3.311 1.00 55.62 639 PRO B CA 1
ATOM 2179 C C . PRO B 1 2 ? 23.302 -49.289 -2.815 1.00 50.39 639 PRO B C 1
ATOM 2180 O O . PRO B 1 2 ? 23.108 -49.104 -1.602 1.00 47.52 639 PRO B O 1
ATOM 2184 N N . PRO B 1 3 ? 22.923 -48.387 -3.726 1.00 45.66 640 PRO B N 1
ATOM 2185 C CA . PRO B 1 3 ? 22.279 -47.140 -3.290 1.00 46.53 640 PRO B CA 1
ATOM 2186 C C . PRO B 1 3 ? 20.898 -47.341 -2.694 1.00 44.32 640 PRO B C 1
ATOM 2187 O O . PRO B 1 3 ? 20.435 -46.468 -1.946 1.00 42.63 640 PRO B O 1
ATOM 2191 N N . TRP B 1 4 ? 20.220 -48.471 -2.992 1.00 40.06 641 TRP B N 1
ATOM 2192 C CA . TRP B 1 4 ? 18.805 -48.649 -2.661 1.00 38.34 641 TRP B CA 1
ATOM 2193 C C . TRP B 1 4 ? 18.596 -50.119 -2.288 1.00 40.94 641 TRP B C 1
ATOM 2194 O O . TRP B 1 4 ? 18.071 -50.902 -3.072 1.00 42.06 641 TRP B O 1
ATOM 2205 N N . LYS B 1 5 ? 19.015 -50.484 -1.081 1.00 37.79 642 LYS B N 1
ATOM 2206 C CA . LYS B 1 5 ? 18.854 -51.847 -0.590 1.00 36.64 642 LYS B CA 1
ATOM 2207 C C . LYS B 1 5 ? 17.553 -51.974 0.193 1.00 35.25 642 LYS B C 1
ATOM 2208 O O . LYS B 1 5 ? 17.297 -51.206 1.131 1.00 36.40 642 LYS B O 1
ATOM 2214 N N . ARG B 1 6 ? 16.751 -52.969 -0.175 1.00 35.33 643 ARG B N 1
ATOM 2215 C CA . ARG B 1 6 ? 15.398 -53.078 0.359 1.00 35.71 643 ARG B CA 1
ATOM 2216 C C . ARG B 1 6 ? 15.394 -53.449 1.840 1.00 31.53 643 ARG B C 1
ATOM 2217 O O . ARG B 1 6 ? 14.599 -52.902 2.610 1.00 34.97 643 ARG B O 1
ATOM 2225 N N . PHE B 1 7 ? 16.257 -54.378 2.263 1.00 35.84 644 PHE B N 1
ATOM 2226 C CA . PHE B 1 7 ? 16.322 -54.805 3.660 1.00 34.58 644 PHE B CA 1
ATOM 2227 C C . PHE B 1 7 ? 17.754 -54.756 4.168 1.00 33.46 644 PHE B C 1
ATOM 2228 O O . PHE B 1 7 ? 18.657 -55.319 3.544 1.00 36.29 644 PHE B O 1
ATOM 2236 N N . GLU B 1 8 ? 17.953 -54.115 5.316 1.00 37.50 645 GLU B N 1
ATOM 2237 C CA . GLU B 1 8 ? 19.285 -53.988 5.889 1.00 39.30 645 GLU B CA 1
ATOM 2238 C C . GLU B 1 8 ? 19.172 -53.958 7.403 1.00 37.23 645 GLU B C 1
ATOM 2239 O O . GLU B 1 8 ? 18.284 -53.287 7.936 1.00 34.86 645 GLU B O 1
ATOM 2245 N N . VAL B 1 9 ? 20.061 -54.681 8.088 1.00 38.85 646 VAL B N 1
ATOM 2246 C CA . VAL B 1 9 ? 20.240 -54.524 9.532 1.00 38.38 646 VAL B CA 1
ATOM 2247 C C . VAL B 1 9 ? 21.378 -53.531 9.742 1.00 39.02 646 VAL B C 1
ATOM 2248 O O . VAL B 1 9 ? 22.524 -53.793 9.370 1.00 44.41 646 VAL B O 1
ATOM 2252 N N . LEU B 1 10 ? 21.060 -52.403 10.325 1.00 40.42 647 LEU B N 1
ATOM 2253 C CA . LEU B 1 10 ? 22.028 -51.372 10.671 1.00 42.86 647 LEU B CA 1
ATOM 2254 C C . LEU B 1 10 ? 22.543 -51.596 12.083 1.00 44.59 647 LEU B C 1
ATOM 2255 O O . LEU B 1 10 ? 21.908 -52.297 12.877 1.00 44.19 647 LEU B O 1
ATOM 2260 N N . PRO B 1 11 ? 23.693 -51.011 12.431 1.00 46.14 648 PRO B N 1
ATOM 2261 C CA . PRO B 1 11 ? 24.208 -51.199 13.804 1.00 48.35 648 PRO B CA 1
ATOM 2262 C C . PRO B 1 11 ? 23.331 -50.592 14.892 1.00 47.60 648 PRO B C 1
ATOM 2263 O O . PRO B 1 11 ? 23.047 -51.274 15.887 1.00 47.73 648 PRO B O 1
ATOM 2267 N N . SER B 1 12 ? 22.891 -49.333 14.756 1.00 47.31 649 SER B N 1
ATOM 2268 C CA . SER B 1 12 ? 22.183 -48.677 15.853 1.00 47.64 649 SER B CA 1
ATOM 2269 C C . SER B 1 12 ? 20.857 -48.077 15.406 1.00 45.19 649 SER B C 1
ATOM 2270 O O . SER B 1 12 ? 20.748 -47.512 14.309 1.00 45.28 649 SER B O 1
ATOM 2273 N N . ALA B 1 13 ? 19.859 -48.180 16.288 1.00 45.63 650 ALA B N 1
ATOM 2274 C CA . ALA B 1 13 ? 18.625 -47.429 16.116 1.00 44.26 650 ALA B CA 1
ATOM 2275 C C . ALA B 1 13 ? 18.915 -45.935 16.235 1.00 47.20 650 ALA B C 1
ATOM 2276 O O . ALA B 1 13 ? 19.654 -45.524 17.138 1.00 44.61 650 ALA B O 1
ATOM 2278 N N . PRO B 1 14 ? 18.357 -45.102 15.357 1.00 45.72 651 PRO B N 1
ATOM 2279 C CA . PRO B 1 14 ? 18.637 -43.659 15.398 1.00 39.16 651 PRO B CA 1
ATOM 2280 C C . PRO B 1 14 ? 17.863 -42.935 16.489 1.00 45.30 651 PRO B C 1
ATOM 2281 O O . PRO B 1 14 ? 16.779 -43.354 16.905 1.00 41.65 651 PRO B O 1
ATOM 2285 N N . VAL B 1 15 ? 18.428 -41.810 16.945 1.00 40.08 652 VAL B N 1
ATOM 2286 C CA . VAL B 1 15 ? 17.843 -41.164 18.113 1.00 41.25 652 VAL B CA 1
ATOM 2287 C C . VAL B 1 15 ? 16.505 -40.533 17.780 1.00 42.89 652 VAL B C 1
ATOM 2288 O O . VAL B 1 15 ? 15.710 -40.252 18.690 1.00 46.90 652 VAL B O 1
ATOM 2292 N N . ASP B 1 16 ? 16.229 -40.293 16.497 1.00 42.53 653 ASP B N 1
ATOM 2293 C CA . ASP B 1 16 ? 14.933 -39.777 16.067 1.00 42.80 653 ASP B CA 1
ATOM 2294 C C . ASP B 1 16 ? 13.866 -40.869 15.923 1.00 43.35 653 ASP B C 1
ATOM 2295 O O . ASP B 1 16 ? 12.776 -40.587 15.411 1.00 43.29 653 ASP B O 1
ATOM 2300 N N . HIS B 1 17 ? 14.159 -42.105 16.312 1.00 42.78 654 HIS B N 1
ATOM 2301 C CA . HIS B 1 17 ? 13.160 -43.153 16.193 1.00 39.86 654 HIS B CA 1
ATOM 2302 C C . HIS B 1 17 ? 12.035 -42.898 17.180 1.00 41.40 654 HIS B C 1
ATOM 2303 O O . HIS B 1 17 ? 12.275 -42.520 18.330 1.00 42.63 654 HIS B O 1
ATOM 2310 N N . ALA B 1 18 ? 10.797 -43.099 16.719 1.00 38.48 655 ALA B N 1
ATOM 2311 C CA . ALA B 1 18 ? 9.630 -42.871 17.565 1.00 42.46 655 ALA B CA 1
ATOM 2312 C C . ALA B 1 18 ? 9.724 -43.619 18.891 1.00 42.12 655 ALA B C 1
ATOM 2313 O O . ALA B 1 18 ? 9.168 -43.168 19.899 1.00 43.74 655 ALA B O 1
ATOM 2315 N N . PHE B 1 19 ? 10.418 -44.754 18.915 1.00 40.55 656 PHE B N 1
ATOM 2316 C CA . PHE B 1 19 ? 10.451 -45.611 20.095 1.00 43.44 656 PHE B CA 1
ATOM 2317 C C . PHE B 1 19 ? 11.832 -45.661 20.740 1.00 44.07 656 PHE B C 1
ATOM 2318 O O . PHE B 1 19 ? 12.117 -46.575 21.521 1.00 44.66 656 PHE B O 1
ATOM 2326 N N . TYR B 1 20 ? 12.700 -44.700 20.410 1.00 45.01 657 TYR B N 1
ATOM 2327 C CA . TYR B 1 20 ? 14.072 -44.724 20.903 1.00 47.94 657 TYR B CA 1
ATOM 2328 C C . TYR B 1 20 ? 14.116 -44.589 22.420 1.00 49.71 657 TYR B C 1
ATOM 2329 O O . TYR B 1 20 ? 14.979 -45.185 23.073 1.00 51.00 657 TYR B O 1
ATOM 2338 N N . ASN B 1 21 ? 13.184 -43.829 22.991 1.00 48.60 658 ASN B N 1
ATOM 2339 C CA . ASN B 1 21 ? 13.141 -43.555 24.421 1.00 52.72 658 ASN B CA 1
ATOM 2340 C C . ASN B 1 21 ? 12.268 -44.544 25.176 1.00 54.92 658 ASN B C 1
ATOM 2341 O O . ASN B 1 21 ? 11.984 -44.331 26.361 1.00 57.98 658 ASN B O 1
ATOM 2346 N N . THR B 1 22 ? 11.828 -45.591 24.520 1.00 50.35 659 THR B N 1
ATOM 2347 C CA . THR B 1 22 ? 11.135 -46.701 25.157 1.00 54.20 659 THR B CA 1
ATOM 2348 C C . THR B 1 22 ? 12.160 -47.749 25.579 1.00 53.45 659 THR B C 1
ATOM 2349 O O . THR B 1 22 ? 13.032 -48.108 24.776 1.00 54.12 659 THR B O 1
ATOM 2353 N N . PRO B 1 23 ? 12.119 -48.240 26.814 1.00 58.37 660 PRO B N 1
ATOM 2354 C CA . PRO B 1 23 ? 13.055 -49.294 27.219 1.00 55.03 660 PRO B CA 1
ATOM 2355 C C . PRO B 1 23 ? 12.847 -50.540 26.379 1.00 57.93 660 PRO B C 1
ATOM 2356 O O . PRO B 1 23 ? 11.703 -50.874 26.034 1.00 59.12 660 PRO B O 1
ATOM 2360 N N . PRO B 1 24 ? 13.926 -51.235 26.012 1.00 57.17 661 PRO B N 1
ATOM 2361 C CA . PRO B 1 24 ? 13.794 -52.386 25.110 1.00 56.32 661 PRO B CA 1
ATOM 2362 C C . PRO B 1 24 ? 12.853 -53.429 25.691 1.00 61.66 661 PRO B C 1
ATOM 2363 O O . PRO B 1 24 ? 12.905 -53.739 26.881 1.00 61.43 661 PRO B O 1
ATOM 2367 N N . ALA B 1 25 ? 11.984 -53.965 24.842 1.00 61.17 662 ALA B N 1
ATOM 2368 C CA . ALA B 1 25 ? 11.067 -55.001 25.289 1.00 59.61 662 ALA B CA 1
ATOM 2369 C C . ALA B 1 25 ? 11.825 -56.283 25.628 1.00 62.02 662 ALA B C 1
ATOM 2370 O O . ALA B 1 25 ? 12.840 -56.612 25.009 1.00 63.78 662 ALA B O 1
ATOM 2372 N N . GLN B 1 26 ? 11.333 -56.997 26.639 1.00 64.05 663 GLN B N 1
ATOM 2373 C CA . GLN B 1 26 ? 11.788 -58.354 26.916 1.00 66.93 663 GLN B CA 1
ATOM 2374 C C . GLN B 1 26 ? 11.135 -59.285 25.905 1.00 62.86 663 GLN B C 1
ATOM 2375 O O . GLN B 1 26 ? 10.045 -59.000 25.407 1.00 62.62 663 GLN B O 1
ATOM 2381 N N . HIS B 1 27 ? 11.786 -60.402 25.585 1.00 63.40 664 HIS B N 1
ATOM 2382 C CA . HIS B 1 27 ? 11.300 -61.137 24.428 1.00 55.69 664 HIS B CA 1
ATOM 2383 C C . HIS B 1 27 ? 11.223 -62.640 24.652 1.00 60.24 664 HIS B C 1
ATOM 2384 O O . HIS B 1 27 ? 12.069 -63.250 25.310 1.00 60.90 664 HIS B O 1
ATOM 2391 N N . THR B 1 28 ? 10.191 -63.216 24.043 1.00 56.88 665 THR B N 1
ATOM 2392 C CA . THR B 1 28 ? 9.903 -64.640 24.120 1.00 59.52 665 THR B CA 1
ATOM 2393 C C . THR B 1 28 ? 11.094 -65.474 23.657 1.00 58.82 665 THR B C 1
ATOM 2394 O O . THR B 1 28 ? 11.972 -65.004 22.924 1.00 58.43 665 THR B O 1
ATOM 2398 N N . ARG B 1 29 ? 11.135 -66.711 24.155 1.00 61.10 666 ARG B N 1
ATOM 2399 C CA . ARG B 1 29 ? 12.003 -67.754 23.617 1.00 59.92 666 ARG B CA 1
ATOM 2400 C C . ARG B 1 29 ? 11.916 -67.827 22.096 1.00 58.06 666 ARG B C 1
ATOM 2401 O O . ARG B 1 29 ? 12.935 -67.914 21.402 1.00 53.87 666 ARG B O 1
ATOM 2409 N N . GLN B 1 30 ? 10.695 -67.805 21.562 1.00 54.50 667 GLN B N 1
ATOM 2410 C CA . GLN B 1 30 ? 10.485 -67.955 20.130 1.00 55.49 667 GLN B CA 1
ATOM 2411 C C . GLN B 1 30 ? 10.897 -66.725 19.322 1.00 50.16 667 GLN B C 1
ATOM 2412 O O . GLN B 1 30 ? 10.886 -66.799 18.090 1.00 50.67 667 GLN B O 1
ATOM 2414 N N . PHE B 1 31 ? 11.296 -65.627 19.970 1.00 50.55 668 PHE B N 1
ATOM 2415 C CA . PHE B 1 31 ? 11.462 -64.350 19.267 1.00 48.00 668 PHE B CA 1
ATOM 2416 C C . PHE B 1 31 ? 12.592 -64.393 18.242 1.00 51.69 668 PHE B C 1
ATOM 2417 O O . PHE B 1 31 ? 12.419 -63.955 17.094 1.00 46.50 668 PHE B O 1
ATOM 2425 N N . MET B 1 32 ? 13.772 -64.872 18.645 1.00 50.55 669 MET B N 1
ATOM 2426 C CA . MET B 1 32 ? 14.920 -64.855 17.744 1.00 48.22 669 MET B CA 1
ATOM 2427 C C . MET B 1 32 ? 14.638 -65.670 16.490 1.00 48.64 669 MET B C 1
ATOM 2428 O O . MET B 1 32 ? 14.874 -65.206 15.366 1.00 47.57 669 MET B O 1
ATOM 2430 N N . ALA B 1 33 ? 14.121 -66.890 16.665 1.00 46.34 670 ALA B N 1
ATOM 2431 C CA . ALA B 1 33 ? 13.794 -67.729 15.522 1.00 47.71 670 ALA B CA 1
ATOM 2432 C C . ALA B 1 33 ? 12.701 -67.100 14.668 1.00 44.08 670 ALA B C 1
ATOM 2433 O O . ALA B 1 33 ? 12.702 -67.246 13.441 1.00 41.77 670 ALA B O 1
ATOM 2435 N N . ARG B 1 34 ? 11.741 -66.422 15.300 1.00 41.66 671 ARG B N 1
ATOM 2436 C CA . ARG B 1 34 ? 10.677 -65.771 14.538 1.00 42.11 671 ARG B CA 1
ATOM 2437 C C . ARG B 1 34 ? 11.222 -64.633 13.681 1.00 42.14 671 ARG B C 1
ATOM 2438 O O . ARG B 1 34 ? 10.845 -64.501 12.512 1.00 38.58 671 ARG B O 1
ATOM 2446 N N . MET B 1 35 ? 12.099 -63.796 14.241 1.00 42.78 672 MET B N 1
ATOM 2447 C CA . MET B 1 35 ? 12.654 -62.705 13.443 1.00 41.05 672 MET B CA 1
ATOM 2448 C C . MET B 1 35 ? 13.563 -63.227 12.341 1.00 42.78 672 MET B C 1
ATOM 2449 O O . MET B 1 35 ? 13.680 -62.589 11.287 1.00 41.06 672 MET B O 1
ATOM 2454 N N . SER B 1 36 ? 14.197 -64.382 12.550 1.00 39.01 673 SER B N 1
ATOM 2455 C CA . SER B 1 36 ? 14.905 -65.022 11.448 1.00 41.22 673 SER B CA 1
ATOM 2456 C C . SER B 1 36 ? 13.975 -65.229 10.260 1.00 41.12 673 SER B C 1
ATOM 2457 O O . SER B 1 36 ? 14.294 -64.834 9.130 1.00 42.13 673 SER B O 1
ATOM 2460 N N . LYS B 1 37 ? 12.789 -65.795 10.511 1.00 38.76 674 LYS B N 1
ATOM 2461 C CA . LYS B 1 37 ? 11.831 -66.009 9.431 1.00 36.91 674 LYS B CA 1
ATOM 2462 C C . LYS B 1 37 ? 11.322 -64.678 8.880 1.00 37.23 674 LYS B C 1
ATOM 2463 O O . LYS B 1 37 ? 11.154 -64.535 7.663 1.00 38.26 674 LYS B O 1
ATOM 2469 N N . GLU B 1 38 ? 11.080 -63.699 9.762 1.00 35.56 675 GLU B N 1
ATOM 2470 C CA . GLU B 1 3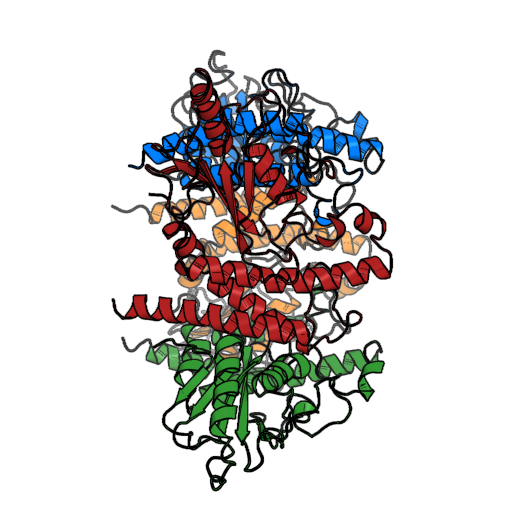8 ? 10.607 -62.388 9.317 1.00 31.51 675 GLU B CA 1
ATOM 2471 C C . GLU B 1 38 ? 11.636 -61.728 8.399 1.00 35.38 675 GLU B C 1
ATOM 2472 O O . GLU B 1 38 ? 11.299 -61.240 7.305 1.00 35.59 675 GLU B O 1
ATOM 2478 N N . TYR B 1 39 ? 12.900 -61.679 8.845 1.00 33.77 676 TYR B N 1
ATOM 2479 C CA . TYR B 1 39 ? 13.962 -61.064 8.047 1.00 37.69 676 TYR B CA 1
ATOM 2480 C C . TYR B 1 39 ? 14.095 -61.751 6.695 1.00 37.39 676 TYR B C 1
ATOM 2481 O O . TYR B 1 39 ? 14.299 -61.091 5.671 1.00 35.43 676 TYR B O 1
ATOM 2490 N N . LYS B 1 40 ? 14.037 -63.084 6.679 1.00 37.73 677 LYS B N 1
ATOM 2491 C CA . LYS B 1 40 ? 14.192 -63.797 5.416 1.00 36.57 677 LYS B CA 1
ATOM 2492 C C . LYS B 1 40 ? 13.078 -63.431 4.441 1.00 35.74 677 LYS B C 1
ATOM 2493 O O . LYS B 1 40 ? 13.321 -63.308 3.232 1.00 35.77 677 LYS B O 1
ATOM 2499 N N . ALA B 1 41 ? 11.854 -63.225 4.949 1.00 33.97 678 ALA B N 1
ATOM 2500 C CA . ALA B 1 41 ? 10.728 -62.899 4.071 1.00 35.66 678 ALA B CA 1
ATOM 2501 C C . ALA B 1 41 ? 10.855 -61.484 3.515 1.00 35.37 678 ALA B C 1
ATOM 2502 O O . ALA B 1 41 ? 10.521 -61.234 2.351 1.00 33.92 678 ALA B O 1
ATOM 2504 N N . LEU B 1 42 ? 11.319 -60.546 4.337 1.00 32.34 679 LEU B N 1
ATOM 2505 C CA . LEU B 1 42 ? 11.545 -59.187 3.838 1.00 31.18 679 LEU B CA 1
ATOM 2506 C C . LEU B 1 42 ? 12.595 -59.189 2.735 1.00 33.11 679 LEU B C 1
ATOM 2507 O O . LEU B 1 42 ? 12.404 -58.597 1.667 1.00 32.60 679 LEU B O 1
ATOM 2512 N N . GLN B 1 43 ? 13.710 -59.875 2.975 1.00 33.85 680 GLN B N 1
ATOM 2513 C CA . GLN B 1 43 ? 14.790 -59.895 2.000 1.00 34.47 680 GLN B CA 1
ATOM 2514 C C . GLN B 1 43 ? 14.337 -60.545 0.691 1.00 34.42 680 GLN B C 1
ATOM 2515 O O . GLN B 1 43 ? 14.749 -60.129 -0.396 1.00 34.40 680 GLN B O 1
ATOM 2521 N N . SER B 1 44 ? 13.468 -61.554 0.772 1.00 32.01 681 SER B N 1
ATOM 2522 C CA . SER B 1 44 ? 13.084 -62.249 -0.453 1.00 33.22 681 SER B CA 1
ATOM 2523 C C . SER B 1 44 ? 11.989 -61.506 -1.216 1.00 35.11 681 SER B C 1
ATOM 2524 O O . SER B 1 44 ? 11.963 -61.558 -2.449 1.00 34.92 681 SER B O 1
ATOM 2527 N N . SER B 1 45 ? 11.096 -60.795 -0.517 1.00 32.33 682 SER B N 1
ATOM 2528 C CA . SER B 1 45 ? 9.825 -60.420 -1.119 1.00 32.90 682 SER B CA 1
ATOM 2529 C C . SER B 1 45 ? 9.416 -58.953 -1.002 1.00 32.90 682 SER B C 1
ATOM 2530 O O . SER B 1 45 ? 8.436 -58.574 -1.651 1.00 32.16 682 SER B O 1
ATOM 2533 N N . LEU B 1 46 ? 10.099 -58.121 -0.218 1.00 30.60 683 LEU B N 1
ATOM 2534 C CA . LEU B 1 46 ? 9.800 -56.692 -0.284 1.00 30.51 683 LEU B CA 1
ATOM 2535 C C . LEU B 1 46 ? 9.922 -56.197 -1.728 1.00 31.80 683 LEU B C 1
ATOM 2536 O O . LEU B 1 46 ? 10.867 -56.574 -2.438 1.00 31.87 683 LEU B O 1
ATOM 2541 N N . PRO B 1 47 ? 8.988 -55.384 -2.208 1.00 32.07 684 PRO B N 1
ATOM 2542 C CA . PRO B 1 47 ? 9.164 -54.755 -3.521 1.00 31.56 684 PRO B CA 1
ATOM 2543 C C . PRO B 1 47 ? 10.180 -53.622 -3.432 1.00 31.83 684 PRO B C 1
ATOM 2544 O O . PRO B 1 47 ? 10.586 -53.200 -2.346 1.00 31.34 684 PRO B O 1
ATOM 2548 N N . ASP B 1 48 ? 10.597 -53.128 -4.609 1.00 31.86 685 ASP B N 1
ATOM 2549 C CA . ASP B 1 48 ? 11.531 -52.000 -4.641 1.00 31.90 685 ASP B CA 1
ATOM 2550 C C . ASP B 1 48 ? 10.955 -50.746 -4.002 1.00 33.30 685 ASP B C 1
ATOM 2551 O O . ASP B 1 48 ? 11.715 -49.833 -3.660 1.00 33.71 685 ASP B O 1
ATOM 2556 N N . SER B 1 49 ? 9.636 -50.659 -3.891 1.00 32.29 686 SER B N 1
ATOM 2557 C CA . SER B 1 49 ? 8.954 -49.506 -3.335 1.00 31.36 686 SER B CA 1
ATOM 2558 C C . SER B 1 49 ? 8.932 -49.496 -1.814 1.00 32.83 686 SER B C 1
ATOM 2559 O O . SER B 1 49 ? 8.373 -48.559 -1.229 1.00 30.10 686 SER B O 1
ATOM 2562 N N . ILE B 1 50 ? 9.502 -50.500 -1.148 1.00 30.34 687 ILE B N 1
ATOM 2563 C CA . ILE B 1 50 ? 9.492 -50.550 0.308 1.00 30.92 687 ILE B CA 1
ATOM 2564 C C . ILE B 1 50 ? 10.897 -50.853 0.796 1.00 29.83 687 ILE B C 1
ATOM 2565 O O . ILE B 1 50 ? 11.489 -51.867 0.401 1.00 34.52 687 ILE B O 1
ATOM 2570 N N . LEU B 1 51 ? 11.423 -49.979 1.659 1.00 32.32 688 LEU B N 1
ATOM 2571 C CA . LEU B 1 51 ? 12.681 -50.182 2.363 1.00 30.86 688 LEU B CA 1
ATOM 2572 C C . LEU B 1 51 ? 12.396 -50.454 3.833 1.00 30.22 688 LEU B C 1
ATOM 2573 O O . LEU B 1 51 ? 11.531 -49.806 4.432 1.00 31.75 688 LEU B O 1
ATOM 2578 N N . VAL B 1 52 ? 13.159 -51.368 4.434 1.00 31.67 689 VAL B N 1
ATOM 2579 C CA . VAL B 1 52 ? 13.052 -51.642 5.864 1.00 33.24 689 VAL B CA 1
ATOM 2580 C C . VAL B 1 52 ? 14.451 -51.672 6.458 1.00 32.58 689 VAL B C 1
ATOM 2581 O O . VAL B 1 52 ? 15.366 -52.268 5.880 1.00 35.42 689 VAL B O 1
ATOM 2585 N N . ARG B 1 53 ? 14.615 -51.040 7.616 1.00 31.91 690 ARG B N 1
ATOM 2586 C CA . ARG B 1 53 ? 15.846 -51.120 8.385 1.00 33.38 690 ARG B CA 1
ATOM 2587 C C . ARG B 1 53 ? 15.558 -51.760 9.735 1.00 34.78 690 ARG B C 1
ATOM 2588 O O . ARG B 1 53 ? 14.606 -51.368 10.418 1.00 35.13 690 ARG B O 1
ATOM 2596 N N . ALA B 1 54 ? 16.378 -52.734 10.103 1.00 34.53 691 ALA B N 1
ATOM 2597 C CA . ALA B 1 54 ? 16.429 -53.294 11.449 1.00 35.42 691 ALA B CA 1
ATOM 2598 C C . ALA B 1 54 ? 17.750 -52.903 12.106 1.00 37.93 691 ALA B C 1
ATOM 2599 O O . ALA B 1 54 ? 18.670 -52.416 11.448 1.00 38.28 691 ALA B O 1
ATOM 2601 N N . TYR B 1 55 ? 17.853 -53.129 13.422 1.00 39.93 692 TYR B N 1
ATOM 2602 C CA . TYR B 1 55 ? 18.995 -52.648 14.195 1.00 40.81 692 TYR B CA 1
ATOM 2603 C C . TYR B 1 55 ? 19.598 -53.748 15.059 1.00 44.84 692 TYR B C 1
ATOM 2604 O O . TYR B 1 55 ? 18.879 -54.520 15.697 1.00 44.53 692 TYR B O 1
ATOM 2613 N N . GLU B 1 56 ? 20.931 -53.785 15.090 1.00 46.46 693 GLU B N 1
ATOM 2614 C CA . GLU B 1 56 ? 21.647 -54.741 15.930 1.00 46.99 693 GLU B CA 1
ATOM 2615 C C . GLU B 1 56 ? 21.449 -54.434 17.408 1.00 46.55 693 GLU B C 1
ATOM 2616 O O . GLU B 1 56 ? 21.167 -55.338 18.200 1.00 51.69 693 GLU B O 1
ATOM 2622 N N . ASP B 1 57 ? 21.583 -53.165 17.796 1.00 48.37 694 ASP B N 1
ATOM 2623 C CA . ASP B 1 57 ? 21.493 -52.807 19.205 1.00 48.36 694 ASP B CA 1
ATOM 2624 C C . ASP B 1 57 ? 20.067 -52.866 19.742 1.00 50.64 694 ASP B C 1
ATOM 2625 O O . ASP B 1 57 ? 19.878 -53.198 20.916 1.00 56.04 694 ASP B O 1
ATOM 2630 N N . ARG B 1 58 ? 19.058 -52.574 18.924 1.00 46.48 695 ARG B N 1
ATOM 2631 C CA . ARG B 1 58 ? 17.660 -52.664 19.355 1.00 47.31 695 ARG B CA 1
ATOM 2632 C C . ARG B 1 58 ? 16.960 -53.647 18.419 1.00 46.29 695 ARG B C 1
ATOM 2633 O O . ARG B 1 58 ? 16.469 -53.249 17.358 1.00 44.29 695 ARG B O 1
ATOM 2641 N N . THR B 1 59 ? 16.913 -54.927 18.813 1.00 45.32 696 THR B N 1
ATOM 2642 C CA . THR B 1 59 ? 16.298 -55.961 17.987 1.00 43.23 696 THR B CA 1
ATOM 2643 C C . THR B 1 59 ? 14.771 -55.888 17.972 1.00 39.82 696 THR B C 1
ATOM 2644 O O . THR B 1 59 ? 14.144 -56.692 17.267 1.00 40.92 696 THR B O 1
ATOM 2648 N N . ASP B 1 60 ? 14.165 -54.952 18.701 1.00 39.47 697 ASP B N 1
ATOM 2649 C CA . ASP B 1 60 ? 12.719 -54.775 18.732 1.00 40.39 697 ASP B CA 1
ATOM 2650 C C . ASP B 1 60 ? 12.234 -53.582 17.913 1.00 39.66 697 ASP B C 1
ATOM 2651 O O . ASP B 1 60 ? 11.035 -53.287 17.928 1.00 40.05 697 ASP B O 1
ATOM 2656 N N . LEU B 1 61 ? 13.127 -52.865 17.239 1.00 39.66 698 LEU B N 1
ATOM 2657 C CA . LEU B 1 61 ? 12.772 -51.640 16.534 1.00 35.02 698 LEU B CA 1
ATOM 2658 C C . LEU B 1 61 ? 13.022 -51.812 15.040 1.00 35.72 698 LEU B C 1
ATOM 2659 O O . LEU B 1 61 ? 14.003 -52.444 14.637 1.00 34.97 698 LEU B O 1
ATOM 2664 N N . LEU B 1 62 ? 12.133 -51.239 14.220 1.00 36.51 699 LEU B N 1
ATOM 2665 C CA . LEU B 1 62 ? 12.351 -51.164 12.782 1.00 36.20 699 LEU B CA 1
ATOM 2666 C C . LEU B 1 62 ? 11.860 -49.824 12.245 1.00 31.63 699 LEU B C 1
ATOM 2667 O O . LEU B 1 62 ? 11.082 -49.102 12.886 1.00 31.68 699 LEU B O 1
ATOM 2672 N N . ARG B 1 63 ? 12.334 -49.508 11.047 1.00 33.46 700 ARG B N 1
ATOM 2673 C CA . ARG B 1 63 ? 11.910 -48.330 10.306 1.00 33.15 700 ARG B CA 1
ATOM 2674 C C . ARG B 1 63 ? 11.612 -48.756 8.879 1.00 31.22 700 ARG B C 1
ATOM 2675 O O . ARG B 1 63 ? 12.384 -49.515 8.282 1.00 32.76 700 ARG B O 1
ATOM 2683 N N . SER B 1 64 ? 10.481 -48.299 8.338 1.00 30.67 701 SER B N 1
ATOM 2684 C CA . SER B 1 64 ? 10.137 -48.593 6.953 1.00 30.57 701 SER B CA 1
ATOM 2685 C C . SER B 1 64 ? 9.877 -47.299 6.188 1.00 29.02 701 SER B C 1
ATOM 2686 O O . SER B 1 64 ? 9.447 -46.290 6.755 1.00 28.47 701 SER B O 1
ATOM 2689 N N . LEU B 1 65 ? 10.140 -47.372 4.888 1.00 27.75 702 LEU B N 1
ATOM 2690 C CA . LEU B 1 65 ? 9.893 -46.303 3.927 1.00 28.26 702 LEU B CA 1
ATOM 2691 C C . LEU B 1 65 ? 9.081 -46.925 2.804 1.00 29.94 702 LEU B C 1
ATOM 2692 O O . LEU B 1 65 ? 9.505 -47.926 2.232 1.00 32.37 702 LEU B O 1
ATOM 2697 N N . ILE B 1 66 ? 7.911 -46.368 2.506 1.00 31.38 703 ILE B N 1
ATOM 2698 C CA . ILE B 1 66 ? 7.120 -46.804 1.353 1.00 29.10 703 ILE B CA 1
ATOM 2699 C C . ILE B 1 66 ? 7.006 -45.627 0.389 1.00 27.63 703 ILE B C 1
ATOM 2700 O O . ILE B 1 66 ? 6.659 -44.512 0.798 1.00 29.71 703 ILE B O 1
ATOM 2705 N N . ILE B 1 67 ? 7.282 -45.878 -0.883 1.00 26.85 704 ILE B N 1
ATOM 2706 C CA . ILE B 1 67 ? 7.099 -44.871 -1.922 1.00 27.52 704 ILE B CA 1
ATOM 2707 C C . ILE B 1 67 ? 5.696 -44.997 -2.502 1.00 27.37 704 ILE B C 1
ATOM 2708 O O . ILE B 1 67 ? 5.262 -46.096 -2.883 1.00 31.92 704 ILE B O 1
ATOM 2713 N N . GLY B 1 68 ? 4.996 -43.867 -2.604 1.00 29.91 705 GLY B N 1
ATOM 2714 C CA . GLY B 1 68 ? 3.648 -43.845 -3.122 1.00 30.40 705 GLY B CA 1
ATOM 2715 C C . GLY B 1 68 ? 3.529 -44.367 -4.548 1.00 30.35 705 GLY B C 1
ATOM 2716 O O . GLY B 1 68 ? 4.263 -43.951 -5.459 1.00 32.32 705 GLY B O 1
ATOM 2717 N N . PRO B 1 69 ? 2.562 -45.257 -4.770 1.00 33.33 706 PRO B N 1
ATOM 2718 C CA . PRO B 1 69 ? 2.439 -45.920 -6.078 1.00 34.15 706 PRO B CA 1
ATOM 2719 C C . PRO B 1 69 ? 1.957 -44.978 -7.173 1.00 37.94 706 PRO B C 1
ATOM 2720 O O . PRO B 1 69 ? 1.350 -43.933 -6.935 1.00 34.80 706 PRO B O 1
ATOM 2724 N N . GLU B 1 70 ? 2.227 -45.390 -8.405 1.00 37.63 707 GLU B N 1
ATOM 2725 C CA . GLU B 1 70 ? 1.893 -44.559 -9.552 1.00 41.49 707 GLU B CA 1
ATOM 2726 C C . GLU B 1 70 ? 0.376 -44.427 -9.692 1.00 39.30 707 GLU B C 1
ATOM 2727 O O . GLU B 1 70 ? -0.389 -45.337 -9.345 1.00 39.25 707 GLU B O 1
ATOM 2733 N N . ASN B 1 71 ? -0.051 -43.274 -10.207 1.00 40.67 708 ASN B N 1
ATOM 2734 C CA . ASN B 1 71 ? -1.463 -42.928 -10.399 1.00 39.98 708 ASN B CA 1
ATOM 2735 C C . ASN B 1 71 ? -2.263 -43.123 -9.108 1.00 37.69 708 ASN B C 1
ATOM 2736 O O . ASN B 1 71 ? -3.327 -43.755 -9.072 1.00 34.14 708 ASN B O 1
ATOM 2741 N N . THR B 1 72 ? -1.716 -42.585 -8.030 1.00 35.78 709 THR B N 1
ATOM 2742 C CA . THR B 1 72 ? -2.431 -42.334 -6.791 1.00 34.30 709 THR B CA 1
ATOM 2743 C C . THR B 1 72 ? -2.103 -40.924 -6.337 1.00 31.52 709 THR B C 1
ATOM 2744 O O . THR B 1 72 ? -1.157 -40.301 -6.831 1.00 32.79 709 THR B O 1
ATOM 2748 N N . PRO B 1 73 ? -2.850 -40.393 -5.366 1.00 32.08 710 PRO B N 1
ATOM 2749 C CA . PRO B 1 73 ? -2.469 -39.086 -4.793 1.00 32.54 710 PRO B CA 1
ATOM 2750 C C . PRO B 1 73 ? -1.084 -39.092 -4.177 1.00 32.45 710 PRO B C 1
ATOM 2751 O O . PRO B 1 73 ? -0.465 -38.024 -4.029 1.00 31.89 710 PRO B O 1
ATOM 2755 N N . TYR B 1 74 ? -0.589 -40.269 -3.814 1.00 31.96 711 TYR B N 1
ATOM 2756 C CA . TYR B 1 74 ? 0.668 -40.477 -3.111 1.00 30.91 711 TYR B CA 1
ATOM 2757 C C . TYR B 1 74 ? 1.859 -40.616 -4.038 1.00 32.56 711 TYR B C 1
ATOM 2758 O O . TYR B 1 74 ? 2.992 -40.688 -3.556 1.00 33.45 711 TYR B O 1
ATOM 2767 N N . GLU B 1 75 ? 1.623 -40.690 -5.340 1.00 30.79 712 GLU B N 1
ATOM 2768 C CA . GLU B 1 75 ? 2.639 -41.053 -6.313 1.00 33.69 712 GLU B CA 1
ATOM 2769 C C . GLU B 1 75 ? 3.963 -40.331 -6.073 1.00 32.06 712 GLU B C 1
ATOM 2770 O O . GLU B 1 75 ? 4.011 -39.106 -5.955 1.00 32.16 712 GLU B O 1
ATOM 2776 N N . ASP B 1 76 ? 5.028 -41.122 -5.930 1.00 33.83 713 ASP B N 1
ATOM 2777 C CA . ASP B 1 76 ? 6.436 -40.743 -5.816 1.00 33.44 713 ASP B CA 1
ATOM 2778 C C . ASP B 1 76 ? 6.812 -40.117 -4.483 1.00 32.68 713 ASP B C 1
ATOM 2779 O O . ASP B 1 76 ? 7.968 -39.706 -4.333 1.00 34.38 713 ASP B O 1
ATOM 2784 N N . ALA B 1 77 ? 5.884 -39.994 -3.525 1.00 29.17 714 ALA B N 1
ATOM 2785 C CA . ALA B 1 77 ? 6.180 -39.417 -2.223 1.00 29.68 714 ALA B CA 1
ATOM 2786 C C . ALA B 1 77 ? 6.608 -40.490 -1.219 1.00 30.64 714 ALA B C 1
ATOM 2787 O O . ALA B 1 77 ? 6.247 -41.652 -1.351 1.00 30.65 714 ALA B O 1
ATOM 2789 N N . PRO B 1 78 ? 7.346 -40.100 -0.164 1.00 31.30 715 PRO B N 1
ATOM 2790 C CA . PRO B 1 78 ? 7.824 -41.065 0.833 1.00 29.80 715 PRO B CA 1
ATOM 2791 C C . PRO B 1 78 ? 6.996 -41.109 2.113 1.00 30.64 715 PRO B C 1
ATOM 2792 O O . PRO B 1 78 ? 6.718 -40.064 2.719 1.00 31.43 715 PRO B O 1
ATOM 2796 N N . PHE B 1 79 ? 6.672 -42.322 2.585 1.00 30.57 716 PHE B N 1
ATOM 2797 C CA . PHE B 1 79 ? 5.858 -42.507 3.788 1.00 30.10 716 PHE B CA 1
ATOM 2798 C C . PHE B 1 79 ? 6.609 -43.398 4.766 1.00 27.33 716 PHE B C 1
ATOM 2799 O O . PHE B 1 79 ? 6.914 -44.541 4.444 1.00 30.78 716 PHE B O 1
ATOM 2807 N N . VAL B 1 80 ? 6.953 -42.851 5.932 1.00 32.18 717 VAL B N 1
ATOM 2808 C CA . VAL B 1 80 ? 7.856 -43.525 6.861 1.00 31.83 717 VAL B CA 1
ATOM 2809 C C . VAL B 1 80 ? 7.080 -43.945 8.099 1.00 29.75 717 VAL B C 1
ATOM 2810 O O . VAL B 1 80 ? 6.261 -43.178 8.626 1.00 31.98 717 VAL B O 1
ATOM 2814 N N . ILE B 1 81 ? 7.340 -45.170 8.563 1.00 30.49 718 ILE B N 1
ATOM 2815 C CA . ILE B 1 81 ? 6.714 -45.716 9.760 1.00 29.33 718 ILE B CA 1
ATOM 2816 C C . ILE B 1 81 ? 7.804 -46.266 10.662 1.00 31.12 718 ILE B C 1
ATOM 2817 O O . ILE B 1 81 ? 8.659 -47.043 10.216 1.00 31.01 718 ILE B O 1
ATOM 2822 N N . ASP B 1 82 ? 7.756 -45.892 11.931 1.00 33.68 719 ASP B N 1
ATOM 2823 C CA . ASP B 1 82 ? 8.661 -46.433 12.928 1.00 31.17 719 ASP B CA 1
ATOM 2824 C C . ASP B 1 82 ? 7.911 -47.543 13.661 1.00 31.83 719 ASP B C 1
ATOM 2825 O O . ASP B 1 82 ? 6.764 -47.339 14.077 1.00 32.44 719 ASP B O 1
ATOM 2830 N N . TRP B 1 83 ? 8.558 -48.701 13.833 1.00 29.71 720 TRP B N 1
ATOM 2831 C CA . TRP B 1 83 ? 7.918 -49.903 14.376 1.00 30.68 720 TRP B CA 1
ATOM 2832 C C . TRP B 1 83 ? 8.545 -50.358 15.692 1.00 30.75 720 TRP B C 1
ATOM 2833 O O . TRP B 1 83 ? 9.756 -50.244 15.890 1.00 35.48 720 TRP B O 1
ATOM 2844 N N . MET B 1 84 ? 7.708 -50.925 16.564 1.00 34.16 721 MET B N 1
ATOM 2845 C CA . MET B 1 84 ? 8.137 -51.640 17.767 1.00 35.28 721 MET B CA 1
ATOM 2846 C C . MET B 1 84 ? 7.488 -53.018 17.791 1.00 37.22 721 MET B C 1
ATOM 2847 O O . MET B 1 84 ? 6.316 -53.161 17.429 1.00 37.35 721 MET B O 1
ATOM 2852 N N . LEU B 1 85 ? 8.261 -54.038 18.218 1.00 36.31 722 LEU B N 1
ATOM 2853 C CA . LEU B 1 85 ? 7.773 -55.396 18.456 1.00 35.56 722 LEU B CA 1
ATOM 2854 C C . LEU B 1 85 ? 7.827 -55.655 19.961 1.00 41.67 722 LEU B C 1
ATOM 2855 O O . LEU B 1 85 ? 8.915 -55.768 20.530 1.00 42.27 722 LEU B O 1
ATOM 2860 N N . ASP B 1 86 ? 6.671 -55.744 20.611 1.00 40.53 723 ASP B N 1
ATOM 2861 C CA . ASP B 1 86 ? 6.692 -55.726 22.069 1.00 42.51 723 ASP B CA 1
ATOM 2862 C C . ASP B 1 86 ? 6.976 -57.129 22.607 1.00 42.88 723 ASP B C 1
ATOM 2863 O O . ASP B 1 86 ? 7.376 -58.038 21.876 1.00 39.08 723 ASP B O 1
ATOM 2868 N N . ALA B 1 87 ? 6.770 -57.314 23.915 1.00 46.34 724 ALA B N 1
ATOM 2869 C CA . ALA B 1 87 ? 7.237 -58.531 24.578 1.00 47.60 724 ALA B CA 1
ATOM 2870 C C . ALA B 1 87 ? 6.574 -59.789 24.036 1.00 44.45 724 ALA B C 1
ATOM 2871 O O . ALA B 1 87 ? 7.194 -60.859 24.017 1.00 45.53 724 ALA B O 1
ATOM 2873 N N . ASN B 1 88 ? 5.327 -59.692 23.588 1.00 43.92 725 ASN B N 1
ATOM 2874 C CA . ASN B 1 88 ? 4.566 -60.869 23.196 1.00 44.45 725 ASN B CA 1
ATOM 2875 C C . ASN B 1 88 ? 4.512 -61.080 21.682 1.00 44.59 725 ASN B C 1
ATOM 2876 O O . ASN B 1 88 ? 3.763 -61.940 21.212 1.00 41.02 725 ASN B O 1
ATOM 2881 N N . PHE B 1 89 ? 5.302 -60.342 20.912 1.00 43.26 726 PHE B N 1
ATOM 2882 C CA . PHE B 1 89 ? 5.405 -60.632 19.484 1.00 39.75 726 PHE B CA 1
ATOM 2883 C C . PHE B 1 89 ? 5.990 -62.026 19.273 1.00 41.94 726 PHE B C 1
ATOM 2884 O O . PHE B 1 89 ? 6.983 -62.379 19.914 1.00 43.72 726 PHE B O 1
ATOM 2892 N N . PRO B 1 90 ? 5.437 -62.834 18.344 1.00 37.78 727 PRO B N 1
ATOM 2893 C CA . PRO B 1 90 ? 4.377 -62.486 17.388 1.00 40.91 727 PRO B CA 1
ATOM 2894 C C . PRO B 1 90 ? 2.946 -62.824 17.796 1.00 40.85 727 PRO B C 1
ATOM 2895 O O . PRO B 1 90 ? 2.075 -62.826 16.925 1.00 37.84 727 PRO B O 1
ATOM 2899 N N . GLN B 1 91 ? 2.679 -63.128 19.068 1.00 38.54 728 GLN B N 1
ATOM 2900 C CA . GLN B 1 91 ? 1.279 -63.283 19.434 1.00 39.25 728 GLN B CA 1
ATOM 2901 C C . GLN B 1 91 ? 0.554 -61.946 19.382 1.00 39.52 728 GLN B C 1
ATOM 2902 O O . GLN B 1 91 ? -0.635 -61.891 19.037 1.00 39.11 728 GLN B O 1
ATOM 2908 N N . THR B 1 92 ? 1.255 -60.872 19.687 1.00 38.52 729 THR B N 1
ATOM 2909 C CA . THR B 1 92 ? 0.802 -59.507 19.553 1.00 40.16 729 THR B CA 1
ATOM 2910 C C . THR B 1 92 ? 1.344 -58.909 18.254 1.00 38.25 729 THR B C 1
ATOM 2911 O O . THR B 1 92 ? 2.401 -59.322 17.772 1.00 36.59 729 THR B O 1
ATOM 2915 N N . PRO B 1 93 ? 0.628 -57.969 17.643 1.00 38.46 730 PRO B N 1
ATOM 2916 C CA . PRO B 1 93 ? 1.034 -57.473 16.333 1.00 36.89 730 PRO B CA 1
ATOM 2917 C C . PRO B 1 93 ? 2.146 -56.449 16.451 1.00 36.10 730 PRO B C 1
ATOM 2918 O O . PRO B 1 93 ? 2.392 -55.902 17.537 1.00 35.49 730 PRO B O 1
ATOM 2922 N N . PRO B 1 94 ? 2.881 -56.206 15.370 1.00 35.57 731 PRO B N 1
ATOM 2923 C CA . PRO B 1 94 ? 3.812 -55.071 15.362 1.00 36.21 731 PRO B CA 1
ATOM 2924 C C . PRO B 1 94 ? 3.062 -53.776 15.599 1.00 34.43 731 PRO B C 1
ATOM 2925 O O . PRO B 1 94 ? 1.907 -53.622 15.188 1.00 34.29 731 PRO B O 1
ATOM 2929 N N . ILE B 1 95 ? 3.748 -52.845 16.262 1.00 33.31 732 ILE B N 1
ATOM 2930 C CA . ILE B 1 95 ? 3.196 -51.545 16.649 1.00 35.60 732 ILE B CA 1
ATOM 2931 C C . ILE B 1 95 ? 3.786 -50.485 15.727 1.00 36.08 732 ILE B C 1
ATOM 2932 O O . ILE B 1 95 ? 5.010 -50.319 15.670 1.00 33.41 732 ILE B O 1
ATOM 2937 N N . ALA B 1 96 ? 2.920 -49.773 15.006 1.00 35.99 733 ALA B N 1
ATOM 2938 C CA . ALA B 1 96 ? 3.329 -48.766 14.030 1.00 35.05 733 ALA B CA 1
ATOM 2939 C C . ALA B 1 96 ? 3.189 -47.359 14.600 1.00 31.63 733 ALA B C 1
ATOM 2940 O O . ALA B 1 96 ? 2.173 -47.024 15.216 1.00 34.06 733 ALA B O 1
ATOM 2942 N N . HIS B 1 97 ? 4.200 -46.524 14.368 1.00 33.49 734 HIS B N 1
ATOM 2943 C CA . HIS B 1 97 ? 4.068 -45.078 14.562 1.00 32.55 734 HIS B CA 1
ATOM 2944 C C . HIS B 1 97 ? 4.409 -44.411 13.233 1.00 31.21 734 HIS B C 1
ATOM 2945 O O . HIS B 1 97 ? 5.579 -44.334 12.858 1.00 34.29 734 HIS B O 1
ATOM 2952 N N . PHE B 1 98 ? 3.376 -43.968 12.523 1.00 33.49 735 PHE B N 1
ATOM 2953 C CA . PHE B 1 98 ? 3.524 -43.292 11.236 1.00 31.07 735 PHE B CA 1
ATOM 2954 C C . PHE B 1 98 ? 4.042 -41.873 11.445 1.00 33.62 735 PHE B C 1
ATOM 2955 O O . PHE B 1 98 ? 3.522 -41.137 12.292 1.00 34.94 735 PHE B O 1
ATOM 2963 N N . LEU B 1 99 ? 5.065 -41.494 10.691 1.00 31.35 736 LEU B N 1
ATOM 2964 C CA . LEU B 1 99 ? 5.605 -40.124 10.743 1.00 35.83 736 LEU B CA 1
ATOM 2965 C C . LEU B 1 99 ? 4.760 -39.217 9.851 1.00 34.41 736 LEU B C 1
ATOM 2966 O O . LEU B 1 99 ? 4.990 -39.135 8.643 1.00 34.73 736 LEU B O 1
ATOM 2971 N N . SER B 1 100 ? 3.782 -38.511 10.428 1.00 30.43 737 SER B N 1
ATOM 2972 C CA . SER B 1 100 ? 2.856 -37.713 9.622 1.00 33.74 737 SER B CA 1
ATOM 2973 C C . SER B 1 100 ? 3.453 -36.330 9.361 1.00 34.33 737 SER B C 1
ATOM 2974 O O . SER B 1 100 ? 3.443 -35.468 10.229 1.00 35.45 737 SER B O 1
ATOM 2977 N N . TRP B 1 101 ? 3.966 -36.123 8.157 1.00 33.57 738 TRP B N 1
ATOM 2978 C CA . TRP B 1 101 ? 4.543 -34.835 7.766 1.00 35.87 738 TRP B CA 1
ATOM 2979 C C . TRP B 1 101 ? 3.492 -33.929 7.151 1.00 35.91 738 TRP B C 1
ATOM 2980 O O . TRP B 1 101 ? 3.647 -33.397 6.056 1.00 37.26 738 TRP B O 1
ATOM 2991 N N . THR B 1 102 ? 2.400 -33.773 7.880 1.00 35.90 739 THR B N 1
ATOM 2992 C CA . THR B 1 102 ? 1.291 -32.913 7.535 1.00 38.49 739 THR B CA 1
ATOM 2993 C C . THR B 1 102 ? 1.403 -31.643 8.384 1.00 46.23 739 THR B C 1
ATOM 2994 O O . THR B 1 102 ? 2.445 -31.388 9.002 1.00 44.11 739 THR B O 1
ATOM 2998 N N . ASN B 1 103 ? 0.338 -30.851 8.440 1.00 47.32 740 ASN B N 1
ATOM 2999 C CA . ASN B 1 103 ? 0.435 -29.556 9.104 1.00 50.03 740 ASN B CA 1
ATOM 3000 C C . ASN B 1 103 ? -0.670 -29.328 10.128 1.00 55.09 740 ASN B C 1
ATOM 3001 O O . ASN B 1 103 ? -0.971 -28.175 10.449 1.00 53.20 740 ASN B O 1
ATOM 3006 N N . GLY B 1 104 ? -1.267 -30.386 10.673 1.00 49.26 741 GLY B N 1
ATOM 3007 C CA . GLY B 1 104 ? -2.497 -30.238 11.420 1.00 49.01 741 GLY B CA 1
ATOM 3008 C C . GLY B 1 104 ? -3.726 -29.997 10.567 1.00 51.25 741 GLY B C 1
ATOM 3009 O O . GLY B 1 104 ? -4.838 -29.970 11.107 1.00 59.16 741 GLY B O 1
ATOM 3010 N N . ASN B 1 105 ? -3.569 -29.822 9.254 1.00 57.40 742 ASN B N 1
ATOM 3011 C CA . ASN B 1 105 ? -4.725 -29.650 8.375 1.00 62.53 742 ASN B CA 1
ATOM 3012 C C . ASN B 1 105 ? -5.640 -30.868 8.441 1.00 57.58 742 ASN B C 1
ATOM 3013 O O . ASN B 1 105 ? -6.864 -30.748 8.580 1.00 57.13 742 ASN B O 1
ATOM 3018 N N . GLY B 1 106 ? -5.054 -32.050 8.340 1.00 54.53 743 GLY B N 1
ATOM 3019 C CA . GLY B 1 106 ? -5.810 -33.281 8.250 1.00 44.30 743 GLY B CA 1
ATOM 3020 C C . GLY B 1 106 ? -4.847 -34.395 7.923 1.00 38.87 743 GLY B C 1
ATOM 3021 O O . GLY B 1 106 ? -3.635 -34.185 7.836 1.00 34.51 743 GLY B O 1
ATOM 3022 N N . ARG B 1 107 ? -5.401 -35.595 7.754 1.00 35.05 744 ARG B N 1
ATOM 3023 C CA . ARG B 1 107 ? -4.561 -36.745 7.454 1.00 33.03 744 ARG B CA 1
ATOM 3024 C C . ARG B 1 107 ? -4.242 -36.824 5.975 1.00 34.52 744 ARG B C 1
ATOM 3025 O O . ARG B 1 107 ? -5.020 -36.380 5.127 1.00 32.54 744 ARG B O 1
ATOM 3033 N N . VAL B 1 108 ? -3.111 -37.462 5.668 1.00 32.69 745 VAL B N 1
ATOM 3034 C CA . VAL B 1 108 ? -2.789 -37.725 4.270 1.00 33.10 745 VAL B CA 1
ATOM 3035 C C . VAL B 1 108 ? -3.555 -38.934 3.744 1.00 31.87 745 VAL B C 1
ATOM 3036 O O . VAL B 1 108 ? -3.701 -39.084 2.528 1.00 31.97 745 VAL B O 1
ATOM 3040 N N . ASN B 1 109 ? -4.075 -39.783 4.638 1.00 30.53 746 ASN B N 1
ATOM 3041 C CA . ASN B 1 109 ? -4.861 -40.963 4.336 1.00 31.84 746 ASN B CA 1
ATOM 3042 C C . ASN B 1 109 ? -5.743 -41.221 5.548 1.00 31.68 746 ASN B C 1
ATOM 3043 O O . ASN B 1 109 ? -5.267 -41.048 6.678 1.00 33.41 746 ASN B O 1
ATOM 3048 N N . PRO B 1 110 ? -7.010 -41.615 5.368 1.00 31.61 747 PRO B N 1
ATOM 3049 C CA . PRO B 1 110 ? -7.873 -41.841 6.551 1.00 33.38 747 PRO B CA 1
ATOM 3050 C C . PRO B 1 110 ? -7.299 -42.797 7.571 1.00 34.60 747 PRO B C 1
ATOM 3051 O O . PRO B 1 110 ? -7.579 -42.647 8.769 1.00 32.18 747 PRO B O 1
ATOM 3055 N N . ASN B 1 111 ? -6.525 -43.789 7.138 1.00 32.75 748 ASN B N 1
ATOM 3056 C CA . ASN B 1 111 ? -5.973 -44.788 8.043 1.00 31.58 748 ASN B CA 1
ATOM 3057 C C . ASN B 1 111 ? -4.624 -44.384 8.624 1.00 32.12 748 ASN B C 1
ATOM 3058 O O . ASN B 1 111 ? -4.067 -45.133 9.435 1.00 34.19 748 ASN B O 1
ATOM 3063 N N . LEU B 1 112 ? -4.093 -43.206 8.262 1.00 30.71 749 LEU B N 1
ATOM 3064 C CA . LEU B 1 112 ? -2.767 -42.789 8.711 1.00 29.05 749 LEU B CA 1
ATOM 3065 C C . LEU B 1 112 ? -2.950 -41.521 9.529 1.00 32.67 749 LEU B C 1
ATOM 3066 O O . LEU B 1 112 ? -3.056 -40.430 8.963 1.00 32.89 749 LEU B O 1
ATOM 3071 N N . TYR B 1 113 ? -3.004 -41.678 10.845 1.00 32.75 750 TYR B N 1
ATOM 3072 C CA . TYR B 1 113 ? -3.332 -40.567 11.731 1.00 32.02 750 TYR B CA 1
ATOM 3073 C C . TYR B 1 113 ? -2.173 -39.590 11.828 1.00 35.10 750 TYR B C 1
ATOM 3074 O O . TYR B 1 113 ? -1.000 -39.982 11.810 1.00 36.50 750 TYR B O 1
ATOM 3083 N N . GLU B 1 114 ? -2.511 -38.305 11.987 1.00 33.94 751 GLU B N 1
ATOM 3084 C CA . GLU B 1 114 ? -1.462 -37.320 12.225 1.00 36.12 751 GLU B CA 1
ATOM 3085 C C . GLU B 1 114 ? -0.705 -37.642 13.504 1.00 36.18 751 GLU B C 1
ATOM 3086 O O . GLU B 1 114 ? 0.506 -37.409 13.590 1.00 36.42 751 GLU B O 1
ATOM 3092 N N . GLU B 1 115 ? -1.395 -38.232 14.482 1.00 37.51 752 GLU B N 1
ATOM 3093 C CA . GLU B 1 115 ? -0.799 -38.595 15.757 1.00 38.64 752 GLU B CA 1
ATOM 3094 C C . GLU B 1 115 ? 0.121 -39.810 15.666 1.00 36.96 752 GLU B C 1
ATOM 3095 O O . GLU B 1 115 ? 0.857 -40.077 16.628 1.00 37.98 752 GLU B O 1
ATOM 3101 N N . GLY B 1 116 ? 0.065 -40.574 14.575 1.00 35.70 753 GLY B N 1
ATOM 3102 C CA . GLY B 1 116 ? 0.978 -41.678 14.325 1.00 36.13 753 GLY B CA 1
ATOM 3103 C C . GLY B 1 116 ? 0.315 -43.034 14.189 1.00 36.39 753 GLY B C 1
ATOM 3104 O O . GLY B 1 116 ? 0.936 -43.979 13.657 1.00 33.33 753 GLY B O 1
ATOM 3105 N N . LYS B 1 117 ? -0.928 -43.166 14.617 1.00 35.88 754 LYS B N 1
ATOM 3106 C CA . LYS B 1 117 ? -1.584 -44.461 14.562 1.00 32.61 754 LYS B CA 1
ATOM 3107 C C . LYS B 1 117 ? -1.859 -44.863 13.114 1.00 36.13 754 LYS B C 1
ATOM 3108 O O . LYS B 1 117 ? -2.146 -44.016 12.258 1.00 33.96 754 LYS B O 1
ATOM 3114 N N . VAL B 1 118 ? -1.713 -46.160 12.839 1.00 32.06 755 VAL B N 1
ATOM 3115 C CA . VAL B 1 118 ? -2.025 -46.763 11.548 1.00 32.28 755 VAL B CA 1
ATOM 3116 C C . VAL B 1 118 ? -3.185 -47.725 11.769 1.00 37.12 755 VAL B C 1
ATOM 3117 O O . VAL B 1 118 ? -3.047 -48.711 12.508 1.00 38.08 755 VAL B O 1
ATOM 3121 N N . CYS B 1 119 ? -4.315 -47.449 11.117 1.00 35.47 756 CYS B N 1
ATOM 3122 C CA . CYS B 1 119 ? -5.555 -48.209 11.278 1.00 40.55 756 CYS B CA 1
ATOM 3123 C C . CYS B 1 119 ? -5.641 -49.290 10.219 1.00 42.10 756 CYS B C 1
ATOM 3124 O O . CYS B 1 119 ? -5.943 -49.003 9.061 1.00 39.21 756 CYS B O 1
ATOM 3127 N N . LEU B 1 120 ? -5.454 -50.539 10.626 1.00 38.99 757 LEU B N 1
ATOM 3128 C CA . LEU B 1 120 ? -5.539 -51.643 9.681 1.00 37.29 757 LEU B CA 1
ATOM 3129 C C . LEU B 1 120 ? -5.837 -52.901 10.478 1.00 39.17 757 LEU B C 1
ATOM 3130 O O . LEU B 1 120 ? -5.231 -53.111 11.528 1.00 36.46 757 LEU B O 1
ATOM 3135 N N . SER B 1 121 ? -6.750 -53.733 9.975 1.00 39.87 758 SER B N 1
ATOM 3136 C CA . SER B 1 121 ? -7.040 -54.982 10.681 1.00 42.51 758 SER B CA 1
ATOM 3137 C C . SER B 1 121 ? -5.780 -55.815 10.880 1.00 40.27 758 SER B C 1
ATOM 3138 O O . SER B 1 121 ? -5.611 -56.443 11.928 1.00 42.78 758 SER B O 1
ATOM 3141 N N . ILE B 1 122 ? -4.868 -55.819 9.901 1.00 39.75 759 ILE B N 1
ATOM 3142 C CA . ILE B 1 122 ? -3.671 -56.640 10.064 1.00 44.62 759 ILE B CA 1
ATOM 3143 C C . ILE B 1 122 ? -2.760 -56.126 11.177 1.00 42.60 759 ILE B C 1
ATOM 3144 O O . ILE B 1 122 ? -1.900 -56.868 11.662 1.00 45.20 759 ILE B O 1
ATOM 3149 N N . LEU B 1 123 ? -2.934 -54.892 11.622 1.00 42.09 760 LEU B N 1
ATOM 3150 C CA . LEU B 1 123 ? -2.173 -54.374 12.748 1.00 37.70 760 LEU B CA 1
ATOM 3151 C C . LEU B 1 123 ? -2.944 -54.507 14.049 1.00 38.23 760 LEU B C 1
ATOM 3152 O O . LEU B 1 123 ? -2.434 -54.134 15.112 1.00 37.39 760 LEU B O 1
ATOM 3157 N N . GLY B 1 124 ? -4.171 -55.011 13.980 1.00 37.79 761 GLY B N 1
ATOM 3158 C CA . GLY B 1 124 ? -5.040 -55.068 15.128 1.00 36.93 761 GLY B CA 1
ATOM 3159 C C . GLY B 1 124 ? -5.569 -53.743 15.601 1.00 44.29 761 GLY B C 1
ATOM 3160 O O . GLY B 1 124 ? -6.085 -53.664 16.715 1.00 44.71 761 GLY B O 1
ATOM 3161 N N . THR B 1 125 ? -5.460 -52.686 14.795 1.00 43.38 762 THR B N 1
ATOM 3162 C CA . THR B 1 125 ? -5.919 -51.370 15.200 1.00 41.29 762 THR B CA 1
ATOM 3163 C C . THR B 1 125 ? -7.261 -51.005 14.582 1.00 44.20 762 THR B C 1
ATOM 3164 O O . THR B 1 125 ? -7.669 -49.841 14.656 1.00 52.09 762 THR B O 1
ATOM 3168 N N . TRP B 1 126 ? -7.937 -51.958 13.952 1.00 44.40 763 TRP B N 1
ATOM 3169 C CA . TRP B 1 126 ? -9.307 -51.761 13.505 1.00 49.08 763 TRP B CA 1
ATOM 3170 C C . TRP B 1 126 ? -10.109 -53.052 13.623 1.00 52.16 763 TRP B C 1
ATOM 3171 O O . TRP B 1 126 ? -9.721 -54.085 13.072 1.00 51.47 763 TRP B O 1
ATOM 3182 N N . GLU B 1 132 ? -8.457 -59.231 7.026 1.00 66.09 769 GLU B N 1
ATOM 3183 C CA . GLU B 1 132 ? -7.589 -60.196 7.699 1.00 60.16 769 GLU B CA 1
ATOM 3184 C C . GLU B 1 132 ? -6.927 -59.566 8.921 1.00 53.64 769 GLU B C 1
ATOM 3185 O O . GLU B 1 132 ? -6.144 -58.625 8.789 1.00 57.58 769 GLU B O 1
ATOM 3187 N N . SER B 1 133 ? -7.267 -60.079 10.100 1.00 49.09 770 SER B N 1
ATOM 3188 C CA . SER B 1 133 ? -6.706 -59.647 11.374 1.00 51.10 770 SER B CA 1
ATOM 3189 C C . SER B 1 133 ? -5.362 -60.335 11.639 1.00 51.73 770 SER B C 1
ATOM 3190 O O . SER B 1 133 ? -5.028 -61.351 11.019 1.00 50.58 770 SER B O 1
ATOM 3193 N N . TRP B 1 134 ? -4.583 -59.766 12.567 1.00 45.03 771 TRP B N 1
ATOM 3194 C CA . TRP B 1 134 ? -3.239 -60.282 12.819 1.00 42.21 771 TRP B CA 1
ATOM 3195 C C . TRP B 1 134 ? -3.299 -61.590 13.594 1.00 47.33 771 TRP B C 1
ATOM 3196 O O . TRP B 1 134 ? -3.977 -61.695 14.625 1.00 45.50 771 TRP B O 1
ATOM 3207 N N . SER B 1 135 ? -2.542 -62.568 13.114 1.00 40.49 772 SER B N 1
ATOM 3208 C CA . SER B 1 135 ? -2.393 -63.855 13.767 1.00 44.43 772 SER B CA 1
ATOM 3209 C C . SER B 1 135 ? -0.941 -64.271 13.607 1.00 41.41 772 SER B C 1
ATOM 3210 O O . SER B 1 135 ? -0.346 -64.057 12.544 1.00 41.99 772 SER B O 1
ATOM 3213 N N . ALA B 1 136 ? -0.367 -64.839 14.666 1.00 44.40 773 ALA B N 1
ATOM 3214 C CA . ALA B 1 136 ? 1.014 -65.298 14.589 1.00 42.56 773 ALA B CA 1
ATOM 3215 C C . ALA B 1 136 ? 1.202 -66.325 13.479 1.00 45.04 773 ALA B C 1
ATOM 3216 O O . ALA B 1 136 ? 2.233 -66.312 12.791 1.00 45.61 773 ALA B O 1
ATOM 3218 N N . SER B 1 137 ? 0.203 -67.189 13.246 1.00 44.75 774 SER B N 1
ATOM 3219 C CA . SER B 1 137 ? 0.409 -68.301 12.326 1.00 44.39 774 SER B CA 1
ATOM 3220 C C . SER B 1 137 ? 0.244 -67.915 10.861 1.00 44.53 774 SER B C 1
ATOM 3221 O O . SER B 1 137 ? 0.727 -68.651 9.996 1.00 44.84 774 SER B O 1
ATOM 3224 N N . ARG B 1 138 ? -0.428 -66.804 10.553 1.00 40.73 775 ARG B N 1
ATOM 3225 C CA . ARG B 1 138 ? -0.658 -66.432 9.167 1.00 42.12 775 ARG B CA 1
ATOM 3226 C C . ARG B 1 138 ? 0.031 -65.136 8.758 1.00 41.06 775 ARG B C 1
ATOM 3227 O O . ARG B 1 138 ? 0.440 -65.020 7.608 1.00 42.13 775 ARG B O 1
ATOM 3235 N N . SER B 1 139 ? 0.220 -64.193 9.672 1.00 41.19 776 SER B N 1
ATOM 3236 C CA . SER B 1 139 ? 0.683 -62.853 9.326 1.00 35.79 776 SER B CA 1
ATOM 3237 C C . SER B 1 139 ? 2.199 -62.717 9.451 1.00 38.39 776 SER B C 1
ATOM 3238 O O . SER B 1 139 ? 2.884 -63.561 10.035 1.00 37.36 776 SER B O 1
ATOM 3241 N N . SER B 1 140 ? 2.717 -61.619 8.893 1.00 37.70 777 SER B N 1
ATOM 3242 C CA . SER B 1 140 ? 4.140 -61.320 8.887 1.00 34.74 777 SER B CA 1
ATOM 3243 C C . SER B 1 140 ? 4.284 -59.813 8.749 1.00 35.94 777 SER B C 1
ATOM 3244 O O . SER B 1 140 ? 3.346 -59.129 8.341 1.00 31.68 777 SER B O 1
ATOM 3247 N N . LEU B 1 141 ? 5.463 -59.300 9.111 1.00 33.85 778 LEU B N 1
ATOM 3248 C CA . LEU B 1 141 ? 5.758 -57.898 8.838 1.00 33.84 778 LEU B CA 1
ATOM 3249 C C . LEU B 1 141 ? 5.715 -57.619 7.343 1.00 33.47 778 LEU B C 1
ATOM 3250 O O . LEU B 1 141 ? 5.261 -56.549 6.913 1.00 32.41 778 LEU B O 1
ATOM 3255 N N . LEU B 1 142 ? 6.191 -58.567 6.532 1.00 34.18 779 LEU B N 1
ATOM 3256 C CA . LEU B 1 142 ? 6.084 -58.408 5.088 1.00 32.04 779 LEU B CA 1
ATOM 3257 C C . LEU B 1 142 ? 4.643 -58.155 4.681 1.00 34.21 779 LEU B C 1
ATOM 3258 O O . LEU B 1 142 ? 4.350 -57.220 3.927 1.00 33.30 779 LEU B O 1
ATOM 3263 N N . GLN B 1 143 ? 3.722 -58.978 5.177 1.00 35.39 780 GLN B N 1
ATOM 3264 C CA . GLN B 1 143 ? 2.328 -58.832 4.775 1.00 37.23 780 GLN B CA 1
ATOM 3265 C C . GLN B 1 143 ? 1.765 -57.496 5.234 1.00 34.94 780 GLN B C 1
ATOM 3266 O O . GLN B 1 143 ? 0.998 -56.857 4.505 1.00 36.63 780 GLN B O 1
ATOM 3272 N N . ALA B 1 144 ? 2.117 -57.069 6.453 1.00 35.39 781 ALA B N 1
ATOM 3273 C CA . ALA B 1 144 ? 1.682 -55.765 6.939 1.00 31.79 781 ALA B CA 1
ATOM 3274 C C . ALA B 1 144 ? 2.158 -54.657 6.011 1.00 29.50 781 ALA B C 1
ATOM 3275 O O . ALA B 1 144 ? 1.379 -53.774 5.636 1.00 32.02 781 ALA B O 1
ATOM 3277 N N . LEU B 1 145 ? 3.429 -54.710 5.599 1.00 29.06 782 LEU B N 1
ATOM 3278 C CA . LEU B 1 145 ? 3.975 -53.629 4.780 1.00 31.90 782 LEU B CA 1
ATOM 3279 C C . LEU B 1 145 ? 3.365 -53.622 3.384 1.00 31.57 782 LEU B C 1
ATOM 3280 O O . LEU B 1 145 ? 3.041 -52.548 2.850 1.00 30.80 782 LEU B O 1
ATOM 3285 N N . VAL B 1 146 ? 3.197 -54.801 2.767 1.00 28.88 783 VAL B N 1
ATOM 3286 C CA . VAL B 1 146 ? 2.600 -54.784 1.429 1.00 31.46 783 VAL B CA 1
ATOM 3287 C C . VAL B 1 146 ? 1.117 -54.466 1.516 1.00 33.23 783 VAL B C 1
ATOM 3288 O O . VAL B 1 146 ? 0.545 -53.894 0.578 1.00 32.22 783 VAL B O 1
ATOM 3292 N N . SER B 1 147 ? 0.471 -54.819 2.632 1.00 29.60 784 SER B N 1
ATOM 3293 C CA . SER B 1 147 ? -0.892 -54.357 2.873 1.00 33.92 784 SER B CA 1
ATOM 3294 C C . SER B 1 147 ? -0.973 -52.832 2.908 1.00 32.71 784 SER B C 1
ATOM 3295 O O . SER B 1 147 ? -1.925 -52.248 2.378 1.00 34.48 784 SER B O 1
ATOM 3298 N N . ILE B 1 148 ? -0.002 -52.165 3.539 1.00 32.79 785 ILE B N 1
ATOM 3299 C CA . ILE B 1 148 ? -0.056 -50.704 3.584 1.00 33.74 785 ILE B CA 1
ATOM 3300 C C . ILE B 1 148 ? 0.063 -50.142 2.179 1.00 33.72 785 ILE B C 1
ATOM 3301 O O . ILE B 1 148 ? -0.716 -49.272 1.774 1.00 31.31 785 ILE B O 1
ATOM 3306 N N . GLN B 1 149 ? 1.015 -50.657 1.397 1.00 31.39 786 GLN B N 1
ATOM 3307 C CA . GLN B 1 149 ? 1.162 -50.153 0.035 1.00 31.92 786 GLN B CA 1
ATOM 3308 C C . GLN B 1 149 ? -0.090 -50.409 -0.787 1.00 34.42 786 GLN B C 1
ATOM 3309 O O . GLN B 1 149 ? -0.591 -49.507 -1.478 1.00 35.58 786 GLN B O 1
ATOM 3315 N N . GLY B 1 150 ? -0.619 -51.627 -0.712 1.00 35.91 787 GLY B N 1
ATOM 3316 C CA . GLY B 1 150 ? -1.684 -52.031 -1.603 1.00 35.38 787 GLY B CA 1
ATOM 3317 C C . GLY B 1 150 ? -3.092 -51.714 -1.148 1.00 33.12 787 GLY B C 1
ATOM 3318 O O . GLY B 1 150 ? -3.998 -51.600 -1.980 1.00 33.83 787 GLY B O 1
ATOM 3319 N N . LEU B 1 151 ? -3.304 -51.587 0.169 1.00 32.80 788 LEU B N 1
ATOM 3320 C CA . LEU B 1 151 ? -4.632 -51.323 0.696 1.00 34.64 788 LEU B CA 1
ATOM 3321 C C . LEU B 1 151 ? -4.819 -49.899 1.193 1.00 35.00 788 LEU B C 1
ATOM 3322 O O . LEU B 1 151 ? -5.964 -49.436 1.271 1.00 35.64 788 LEU B O 1
ATOM 3327 N N . VAL B 1 152 ? -3.740 -49.200 1.530 1.00 32.17 789 VAL B N 1
ATOM 3328 C CA . VAL B 1 152 ? -3.823 -47.843 2.069 1.00 35.73 789 VAL B CA 1
ATOM 3329 C C . VAL B 1 152 ? -3.455 -46.813 1.010 1.00 30.63 789 VAL B C 1
ATOM 3330 O O . VAL B 1 152 ? -4.219 -45.888 0.738 1.00 32.03 789 VAL B O 1
ATOM 3334 N N . LEU B 1 153 ? -2.323 -46.989 0.333 1.00 31.28 790 LEU B N 1
ATOM 3335 C CA . LEU B 1 153 ? -1.879 -45.956 -0.618 1.00 32.70 790 LEU B CA 1
ATOM 3336 C C . LEU B 1 153 ? -2.488 -46.242 -1.994 1.00 30.41 790 LEU B C 1
ATOM 3337 O O . LEU B 1 153 ? -1.819 -46.632 -2.958 1.00 31.40 790 LEU B O 1
ATOM 3342 N N . VAL B 1 154 ? -3.799 -46.030 -2.065 1.00 30.32 791 VAL B N 1
ATOM 3343 C CA . VAL B 1 154 ? -4.594 -46.474 -3.207 1.00 32.43 791 VAL B CA 1
ATOM 3344 C C . VAL B 1 154 ? -5.046 -45.273 -4.039 1.00 32.14 791 VAL B C 1
ATOM 3345 O O . VAL B 1 154 ? -4.753 -44.120 -3.702 1.00 32.57 791 VAL B O 1
ATOM 3349 N N . LYS B 1 155 ? -5.753 -45.543 -5.144 1.00 32.59 792 LYS B N 1
ATOM 3350 C CA . LYS B 1 155 ? -6.164 -44.482 -6.067 1.00 32.82 792 LYS B CA 1
ATOM 3351 C C . LYS B 1 155 ? -7.213 -43.560 -5.455 1.00 31.87 792 LYS B C 1
ATOM 3352 O O . LYS B 1 155 ? -7.173 -42.343 -5.663 1.00 33.82 792 LYS B O 1
ATOM 3358 N N . GLU B 1 156 ? -8.174 -44.111 -4.713 1.00 33.64 793 GLU B N 1
ATOM 3359 C CA . GLU B 1 156 ? -9.230 -43.324 -4.083 1.00 33.50 793 GLU B CA 1
ATOM 3360 C C . GLU B 1 156 ? -9.221 -43.556 -2.575 1.00 33.37 793 GLU B C 1
ATOM 3361 O O . GLU B 1 156 ? -10.117 -44.215 -2.035 1.00 36.01 793 GLU B O 1
ATOM 3367 N N . PRO B 1 157 ? -8.234 -42.999 -1.864 1.00 35.13 794 PRO B N 1
ATOM 3368 C CA . PRO B 1 157 ? -8.076 -43.314 -0.430 1.00 34.89 794 PRO B CA 1
ATOM 3369 C C . PRO B 1 157 ? -9.212 -42.856 0.469 1.00 33.96 794 PRO B C 1
ATOM 3370 O O . PRO B 1 157 ? -9.272 -43.333 1.614 1.00 33.95 794 PRO B O 1
ATOM 3374 N N . TRP B 1 158 ? -10.102 -41.965 0.017 1.00 34.04 795 TRP B N 1
ATOM 3375 C CA . TRP B 1 158 ? -11.213 -41.556 0.879 1.00 31.94 795 TRP B CA 1
ATOM 3376 C C . TRP B 1 158 ? -12.040 -42.761 1.317 1.00 39.21 795 TRP B C 1
ATOM 3377 O O . TRP B 1 158 ? -12.587 -42.768 2.425 1.00 37.34 795 TRP B O 1
ATOM 3388 N N . PHE B 1 159 ? -12.139 -43.780 0.463 1.00 36.46 796 PHE B N 1
ATOM 3389 C CA . PHE B 1 159 ? -12.884 -44.993 0.792 1.00 39.57 796 PHE B CA 1
ATOM 3390 C C . PHE B 1 159 ? -12.109 -45.943 1.707 1.00 41.20 796 PHE B C 1
ATOM 3391 O O . PHE B 1 159 ? -12.628 -47.019 2.040 1.00 39.61 796 PHE B O 1
ATOM 3399 N N . CYS B 1 160 ? -10.886 -45.585 2.115 1.00 38.90 797 CYS B N 1
ATOM 3400 C CA . CYS B 1 160 ? -10.160 -46.394 3.096 1.00 40.13 797 CYS B CA 1
ATOM 3401 C C . CYS B 1 160 ? -10.812 -46.319 4.469 1.00 40.55 797 CYS B C 1
ATOM 3402 O O . CYS B 1 160 ? -10.602 -47.212 5.300 1.00 41.93 797 CYS B O 1
ATOM 3405 N N . GLU B 1 161 ? -11.545 -45.239 4.744 1.00 43.50 798 GLU B N 1
ATOM 3406 C CA . GLU B 1 161 ? -12.451 -45.191 5.887 1.00 48.92 798 GLU B CA 1
ATOM 3407 C C . GLU B 1 161 ? -13.529 -46.237 5.630 1.00 49.42 798 GLU B C 1
ATOM 3408 O O . GLU B 1 161 ? -14.353 -46.068 4.722 1.00 53.28 798 GLU B O 1
ATOM 3414 N N . PRO B 1 162 ? -13.556 -47.334 6.389 1.00 56.32 799 PRO B N 1
ATOM 3415 C CA . PRO B 1 162 ? -14.321 -48.508 5.931 1.00 54.66 799 PRO B CA 1
ATOM 3416 C C . PRO B 1 162 ? -15.825 -48.284 5.859 1.00 54.30 799 PRO B C 1
ATOM 3417 O O . PRO B 1 162 ? -16.469 -48.840 4.958 1.00 54.75 799 PRO B O 1
ATOM 3421 N N . ALA B 1 163 ? -16.403 -47.490 6.763 1.00 49.63 800 ALA B N 1
ATOM 3422 C CA . ALA B 1 163 ? -17.816 -47.143 6.634 1.00 53.76 800 ALA B CA 1
ATOM 3423 C C . ALA B 1 163 ? -18.102 -46.483 5.289 1.00 54.61 800 ALA B C 1
ATOM 3424 O O . ALA B 1 163 ? -19.149 -46.728 4.678 1.00 53.82 800 ALA B O 1
ATOM 3426 N N . TYR B 1 164 ? -17.169 -45.657 4.806 1.00 49.37 801 TYR B N 1
ATOM 3427 C CA . TYR B 1 164 ? -17.387 -44.860 3.604 1.00 52.15 801 TYR B CA 1
ATOM 3428 C C . TYR B 1 164 ? -17.376 -45.700 2.330 1.00 50.27 801 TYR B C 1
ATOM 3429 O O . TYR B 1 164 ? -17.819 -45.211 1.281 1.00 46.35 801 TYR B O 1
ATOM 3438 N N . GLU B 1 165 ? -16.868 -46.939 2.390 1.00 46.89 802 GLU B N 1
ATOM 3439 C CA . GLU B 1 165 ? -16.940 -47.835 1.238 1.00 49.50 802 GLU B CA 1
ATOM 3440 C C . GLU B 1 165 ? -18.366 -47.948 0.715 1.00 50.45 802 GLU B C 1
ATOM 3441 O O . GLU B 1 165 ? -18.585 -48.079 -0.496 1.00 48.98 802 GLU B O 1
ATOM 3447 N N . LYS B 1 166 ? -19.352 -47.917 1.617 1.00 48.04 803 LYS B N 1
ATOM 3448 C CA . LYS B 1 166 ? -20.747 -47.993 1.195 1.00 49.73 803 LYS B CA 1
ATOM 3449 C C . LYS B 1 166 ? -21.149 -46.807 0.318 1.00 50.64 803 LYS B C 1
ATOM 3450 O O . LYS B 1 166 ? -22.105 -46.919 -0.456 1.00 51.54 803 LYS B O 1
ATOM 3452 N N . LEU B 1 167 ? -20.433 -45.684 0.410 1.00 49.22 804 LEU B N 1
ATOM 3453 C CA . LEU B 1 167 ? -20.762 -44.465 -0.322 1.00 47.25 804 LEU B CA 1
ATOM 3454 C C . LEU B 1 167 ? -20.206 -44.445 -1.740 1.00 50.57 804 LEU B C 1
ATOM 3455 O O . LEU B 1 167 ? -20.468 -43.482 -2.473 1.00 53.46 804 LEU B O 1
ATOM 3460 N N . ARG B 1 168 ? -19.444 -45.464 -2.133 1.00 48.76 805 ARG B N 1
ATOM 3461 C CA . ARG B 1 168 ? -18.921 -45.545 -3.490 1.00 48.40 805 ARG B CA 1
ATOM 3462 C C . ARG B 1 168 ? -20.055 -45.558 -4.510 1.00 54.50 805 ARG B C 1
ATOM 3463 O O . ARG B 1 168 ? -21.077 -46.223 -4.319 1.00 52.49 805 ARG B O 1
ATOM 3471 N N . GLY B 1 169 ? -19.858 -44.834 -5.613 1.00 52.00 806 GLY B N 1
ATOM 3472 C CA . GLY B 1 169 ? -20.856 -44.718 -6.650 1.00 56.53 806 GLY B CA 1
ATOM 3473 C C . GLY B 1 169 ? -21.868 -43.608 -6.445 1.00 55.15 806 GLY B C 1
ATOM 3474 O O . GLY B 1 169 ? -22.469 -43.147 -7.422 1.00 56.49 806 GLY B O 1
ATOM 3475 N N . THR B 1 170 ? -22.071 -43.165 -5.210 1.00 54.52 807 THR B N 1
ATOM 3476 C CA . THR B 1 170 ? -23.066 -42.148 -4.925 1.00 53.56 807 THR B CA 1
ATOM 3477 C C . THR B 1 170 ? -22.520 -40.764 -5.260 1.00 55.41 807 THR B C 1
ATOM 3478 O O . THR B 1 170 ? -21.307 -40.549 -5.332 1.00 53.62 807 THR B O 1
ATOM 3482 N N . GLU B 1 171 ? -23.442 -39.817 -5.461 1.00 57.69 808 GLU B N 1
ATOM 3483 C CA . GLU B 1 171 ? -23.040 -38.480 -5.889 1.00 57.28 808 GLU B CA 1
ATOM 3484 C C . GLU B 1 171 ? -22.135 -37.811 -4.859 1.00 56.09 808 GLU B C 1
ATOM 3485 O O . GLU B 1 171 ? -21.123 -37.198 -5.218 1.00 54.22 808 GLU B O 1
ATOM 3491 N N . ASP B 1 172 ? -22.466 -37.917 -3.572 1.00 56.58 809 ASP B N 1
ATOM 3492 C CA . ASP B 1 172 ? -21.583 -37.300 -2.595 1.00 54.20 809 ASP B CA 1
ATOM 3493 C C . ASP B 1 172 ? -20.324 -38.123 -2.337 1.00 50.16 809 ASP B C 1
ATOM 3494 O O . ASP B 1 172 ? -19.309 -37.553 -1.926 1.00 50.93 809 ASP B O 1
ATOM 3499 N N . GLY B 1 173 ? -20.347 -39.431 -2.600 1.00 51.68 810 GLY B N 1
ATOM 3500 C CA . GLY B 1 173 ? -19.112 -40.200 -2.554 1.00 48.88 810 GLY B CA 1
ATOM 3501 C C . GLY B 1 173 ? -18.128 -39.777 -3.630 1.00 48.09 810 GLY B C 1
ATOM 3502 O O . GLY B 1 173 ? -16.934 -39.612 -3.369 1.00 45.73 810 GLY B O 1
ATOM 3503 N N . ILE B 1 174 ? -18.620 -39.567 -4.847 1.00 48.62 811 ILE B N 1
ATOM 3504 C CA . ILE B 1 174 ? -17.757 -39.126 -5.942 1.00 47.18 811 ILE B CA 1
ATOM 3505 C C . ILE B 1 174 ? -17.130 -37.773 -5.618 1.00 42.88 811 ILE B C 1
ATOM 3506 O O . ILE B 1 174 ? -15.921 -37.573 -5.785 1.00 42.63 811 ILE B O 1
ATOM 3511 N N . VAL B 1 175 ? -17.941 -36.833 -5.123 1.00 42.55 812 VAL B N 1
ATOM 3512 C CA . VAL B 1 175 ? -17.454 -35.485 -4.844 1.00 41.74 812 VAL B CA 1
ATOM 3513 C C . VAL B 1 175 ? -16.440 -35.491 -3.711 1.00 43.12 812 VAL B C 1
ATOM 3514 O O . VAL B 1 175 ? -15.417 -34.795 -3.769 1.00 40.23 812 VAL B O 1
ATOM 3518 N N . ASN B 1 176 ? -16.722 -36.238 -2.641 1.00 40.95 813 ASN B N 1
ATOM 3519 C CA . ASN B 1 176 ? -15.782 -36.284 -1.533 1.00 42.33 813 ASN B CA 1
ATOM 3520 C C . ASN B 1 176 ? -14.485 -36.968 -1.944 1.00 38.45 813 ASN B C 1
ATOM 3521 O O . ASN B 1 176 ? -13.397 -36.529 -1.558 1.00 41.79 813 ASN B O 1
ATOM 3526 N N . SER B 1 177 ? -14.571 -38.032 -2.729 1.00 38.31 814 SER B N 1
ATOM 3527 C CA . SER B 1 177 ? -13.348 -38.675 -3.192 1.00 41.81 814 SER B CA 1
ATOM 3528 C C . SER B 1 177 ? -12.520 -37.727 -4.047 1.00 39.26 814 SER B C 1
ATOM 3529 O O . SER B 1 177 ? -11.289 -37.696 -3.934 1.00 36.63 814 SER B O 1
ATOM 3532 N N . ARG B 1 178 ? -13.184 -36.933 -4.896 1.00 39.24 815 ARG B N 1
ATOM 3533 C CA . ARG B 1 178 ? -12.465 -35.974 -5.732 1.00 37.54 815 ARG B CA 1
ATOM 3534 C C . ARG B 1 178 ? -11.802 -34.904 -4.883 1.00 36.71 815 ARG B C 1
ATOM 3535 O O . ARG B 1 178 ? -10.624 -34.583 -5.070 1.00 39.17 815 ARG B O 1
ATOM 3543 N N . LEU B 1 179 ? -12.545 -34.338 -3.933 1.00 33.50 816 LEU B N 1
ATOM 3544 C CA . LEU B 1 179 ? -11.969 -33.319 -3.075 1.00 39.27 816 LEU B CA 1
ATOM 3545 C C . LEU B 1 179 ? -10.865 -33.908 -2.210 1.00 37.15 816 LEU B C 1
ATOM 3546 O O . LEU B 1 179 ? -9.857 -33.248 -1.947 1.00 36.37 816 LEU B O 1
ATOM 3551 N N . TYR B 1 180 ? -11.032 -35.159 -1.759 1.00 37.41 817 TYR B N 1
ATOM 3552 C CA . TYR B 1 180 ? -10.012 -35.737 -0.889 1.00 34.98 817 TYR B CA 1
ATOM 3553 C C . TYR B 1 180 ? -8.727 -35.995 -1.655 1.00 33.60 817 TYR B C 1
ATOM 3554 O O . TYR B 1 180 ? -7.627 -35.794 -1.121 1.00 34.22 817 TYR B O 1
ATOM 3563 N N . ASN B 1 181 ? -8.842 -36.471 -2.893 1.00 32.74 818 ASN B N 1
ATOM 3564 C CA . ASN B 1 181 ? -7.638 -36.744 -3.668 1.00 32.29 818 ASN B CA 1
ATOM 3565 C C . ASN B 1 181 ? -6.828 -35.471 -3.882 1.00 35.57 818 ASN B C 1
ATOM 3566 O O . ASN B 1 181 ? -5.594 -35.512 -3.838 1.00 33.31 818 ASN B O 1
ATOM 3571 N N . GLU B 1 182 ? -7.501 -34.322 -4.035 1.00 35.85 819 GLU B N 1
ATOM 3572 C CA . GLU B 1 182 ? -6.779 -33.064 -4.185 1.00 31.78 819 GLU B CA 1
ATOM 3573 C C . GLU B 1 182 ? -5.968 -32.774 -2.934 1.00 34.16 819 GLU B C 1
ATOM 3574 O O . GLU B 1 182 ? -4.787 -32.405 -3.001 1.00 35.45 819 GLU B O 1
ATOM 3580 N N . LYS B 1 183 ? -6.595 -32.963 -1.771 1.00 34.89 820 LYS B N 1
ATOM 3581 C CA . LYS B 1 183 ? -5.929 -32.693 -0.506 1.00 35.51 820 LYS B CA 1
ATOM 3582 C C . LYS B 1 183 ? -4.773 -33.659 -0.305 1.00 33.56 820 LYS B C 1
ATOM 3583 O O . LYS B 1 183 ? -3.661 -33.254 0.059 1.00 33.79 820 LYS B O 1
ATOM 3589 N N . ALA B 1 184 ? -5.029 -34.950 -0.517 1.00 33.47 821 ALA B N 1
ATOM 3590 C CA . ALA B 1 184 ? -3.989 -35.956 -0.328 1.00 33.12 821 ALA B CA 1
ATOM 3591 C C . ALA B 1 184 ? -2.830 -35.743 -1.298 1.00 34.63 821 ALA B C 1
ATOM 3592 O O . ALA B 1 184 ? -1.661 -35.919 -0.929 1.00 32.88 821 ALA B O 1
ATOM 3594 N N . TYR B 1 185 ? -3.130 -35.328 -2.535 1.00 33.30 822 TYR B N 1
ATOM 3595 C CA . TYR B 1 185 ? -2.057 -35.033 -3.479 1.00 32.05 822 TYR B CA 1
ATOM 3596 C C . TYR B 1 185 ? -1.166 -33.919 -2.957 1.00 31.61 822 TYR B C 1
ATOM 3597 O O . TYR B 1 185 ? 0.058 -34.081 -2.887 1.00 31.56 822 TYR B O 1
ATOM 3606 N N . VAL B 1 186 ? -1.765 -32.776 -2.577 1.00 29.24 823 VAL B N 1
ATOM 3607 C CA . VAL B 1 186 ? -0.975 -31.636 -2.128 1.00 30.43 823 VAL B CA 1
ATOM 3608 C C . VAL B 1 186 ? -0.204 -31.984 -0.861 1.00 31.46 823 VAL B C 1
ATOM 3609 O O . VAL B 1 186 ? 0.985 -31.677 -0.743 1.00 32.71 823 VAL B O 1
ATOM 3613 N N . LEU B 1 187 ? -0.867 -32.631 0.105 1.00 31.27 824 LEU B N 1
ATOM 3614 C CA . LEU B 1 187 ? -0.165 -33.039 1.319 1.00 32.25 824 LEU B CA 1
ATOM 3615 C C . LEU B 1 187 ? 0.991 -33.987 1.008 1.00 32.19 824 LEU B C 1
ATOM 3616 O O . LEU B 1 187 ? 2.067 -33.878 1.613 1.00 32.79 824 LEU B O 1
ATOM 3621 N N . SER B 1 188 ? 0.805 -34.915 0.057 1.00 30.61 825 SER B N 1
ATOM 3622 C CA . SER B 1 188 ? 1.889 -35.852 -0.235 1.00 32.89 825 SER B CA 1
ATOM 3623 C C . SER B 1 188 ? 3.104 -35.143 -0.793 1.00 32.16 825 SER B C 1
ATOM 3624 O O . SER B 1 188 ? 4.240 -35.516 -0.477 1.00 29.25 825 SER B O 1
ATOM 3627 N N . ARG B 1 189 ? 2.899 -34.134 -1.650 1.00 31.42 826 ARG B N 1
ATOM 3628 C CA . ARG B 1 189 ? 4.047 -33.355 -2.083 1.00 32.56 826 ARG B CA 1
ATOM 3629 C C . ARG B 1 189 ? 4.804 -32.797 -0.890 1.00 30.44 826 ARG B C 1
ATOM 3630 O O . ARG B 1 189 ? 6.028 -32.666 -0.938 1.00 33.02 826 ARG B O 1
ATOM 3638 N N . GLY B 1 190 ? 4.085 -32.423 0.178 1.00 29.30 827 GLY B N 1
ATOM 3639 C CA . GLY B 1 190 ? 4.740 -31.929 1.379 1.00 30.99 827 GLY B CA 1
ATOM 3640 C C . GLY B 1 190 ? 5.556 -32.978 2.110 1.00 33.60 827 GLY B C 1
ATOM 3641 O O . GLY B 1 190 ? 6.493 -32.635 2.842 1.00 31.65 827 GLY B O 1
ATOM 3642 N N . PHE B 1 191 ? 5.207 -34.263 1.942 1.00 34.17 828 PHE B N 1
ATOM 3643 C CA . PHE B 1 191 ? 6.052 -35.332 2.487 1.00 30.61 828 PHE B CA 1
ATOM 3644 C C . PHE B 1 191 ? 7.384 -35.393 1.761 1.00 32.09 828 PHE B C 1
ATOM 3645 O O . PHE B 1 191 ? 8.409 -35.720 2.363 1.00 31.83 828 PHE B O 1
ATOM 3653 N N . VAL B 1 192 ? 7.392 -35.110 0.455 1.00 32.19 829 VAL B N 1
ATOM 3654 C CA . VAL B 1 192 ? 8.665 -35.033 -0.252 1.00 32.84 829 VAL B CA 1
ATOM 3655 C C . VAL B 1 192 ? 9.549 -33.968 0.377 1.00 32.82 829 VAL B C 1
ATOM 3656 O O . VAL B 1 192 ? 10.735 -34.194 0.643 1.00 33.13 829 VAL B O 1
ATOM 3660 N N . ARG B 1 193 ? 8.980 -32.772 0.584 1.00 32.79 830 ARG B N 1
ATOM 3661 C CA . ARG B 1 193 ? 9.706 -31.649 1.173 1.00 34.70 830 ARG B CA 1
ATOM 3662 C C . ARG B 1 193 ? 10.265 -31.984 2.551 1.00 37.31 830 ARG B C 1
ATOM 3663 O O . ARG B 1 193 ? 11.446 -31.744 2.815 1.00 36.56 830 ARG B O 1
ATOM 3671 N N . ARG B 1 194 ? 9.465 -32.614 3.421 1.00 32.01 831 ARG B N 1
ATOM 3672 C CA . ARG B 1 194 ? 9.978 -32.893 4.763 1.00 36.30 831 ARG B CA 1
ATOM 3673 C C . ARG B 1 194 ? 11.055 -33.969 4.726 1.00 35.38 831 ARG B C 1
ATOM 3674 O O . ARG B 1 194 ? 12.076 -33.861 5.416 1.00 36.30 831 ARG B O 1
ATOM 3682 N N . ALA B 1 195 ? 10.858 -34.995 3.903 1.00 34.27 832 ALA B N 1
ATOM 3683 C CA . ALA B 1 195 ? 11.849 -36.057 3.792 1.00 34.46 832 ALA B CA 1
ATOM 3684 C C . ALA B 1 195 ? 13.221 -35.503 3.445 1.00 36.07 832 ALA B C 1
ATOM 3685 O O . ALA B 1 195 ? 14.238 -36.009 3.920 1.00 36.95 832 ALA B O 1
ATOM 3687 N N . LEU B 1 196 ? 13.272 -34.450 2.632 1.00 35.14 833 LEU B N 1
ATOM 3688 C CA . LEU B 1 196 ? 14.546 -33.932 2.145 1.00 39.18 833 LEU B CA 1
ATOM 3689 C C . LEU B 1 196 ? 15.126 -32.811 3.000 1.00 43.27 833 LEU B C 1
ATOM 3690 O O . LEU B 1 196 ? 16.295 -32.453 2.823 1.00 46.37 833 LEU B O 1
ATOM 3695 N N . GLU B 1 197 ? 14.352 -32.242 3.909 1.00 43.51 834 GLU B N 1
ATOM 3696 C CA . GLU B 1 197 ? 14.844 -31.181 4.773 1.00 47.43 834 GLU B CA 1
ATOM 3697 C C . GLU B 1 197 ? 15.196 -31.640 6.173 1.00 53.57 834 GLU B C 1
ATOM 3698 O O . GLU B 1 197 ? 16.049 -31.023 6.819 1.00 58.10 834 GLU B O 1
ATOM 3704 N N . ILE B 1 198 ? 14.506 -32.643 6.690 1.00 48.74 835 ILE B N 1
ATOM 3705 C CA . ILE B 1 198 ? 14.700 -33.124 8.055 1.00 54.29 835 ILE B CA 1
ATOM 3706 C C . ILE B 1 198 ? 15.492 -34.421 7.988 1.00 53.94 835 ILE B C 1
ATOM 3707 O O . ILE B 1 198 ? 15.105 -35.331 7.246 1.00 51.48 835 ILE B O 1
ATOM 3712 N N . PRO B 1 199 ? 16.590 -34.539 8.728 1.00 56.80 836 PRO B N 1
ATOM 3713 C CA . PRO B 1 199 ? 17.361 -35.788 8.739 1.00 60.53 836 PRO B CA 1
ATOM 3714 C C . PRO B 1 199 ? 16.533 -36.986 9.180 1.00 58.62 836 PRO B C 1
ATOM 3715 O O . PRO B 1 199 ? 15.862 -36.957 10.216 1.00 58.98 836 PRO B O 1
ATOM 3719 N N . LEU B 1 200 ? 16.600 -38.053 8.387 1.00 57.06 837 LEU B N 1
ATOM 3720 C CA . LEU B 1 200 ? 15.908 -39.305 8.673 1.00 49.80 837 LEU B CA 1
ATOM 3721 C C . LEU B 1 200 ? 16.971 -40.380 8.851 1.00 45.96 837 LEU B C 1
ATOM 3722 O O . LEU B 1 200 ? 17.486 -40.916 7.866 1.00 45.88 837 LEU B O 1
ATOM 3727 N N . GLY B 1 201 ? 17.284 -40.706 10.106 1.00 43.85 838 GLY B N 1
ATOM 3728 C CA . GLY B 1 201 ? 18.340 -41.653 10.390 1.00 45.82 838 GLY B CA 1
ATOM 3729 C C . GLY B 1 201 ? 18.137 -42.994 9.713 1.00 42.51 838 GLY B C 1
ATOM 3730 O O . GLY B 1 201 ? 17.048 -43.575 9.780 1.00 42.50 838 GLY B O 1
ATOM 3731 N N . GLY B 1 202 ? 19.178 -43.484 9.040 1.00 41.14 839 GLY B N 1
ATOM 3732 C CA . GLY B 1 202 ? 19.122 -44.744 8.341 1.00 43.68 839 GLY B CA 1
ATOM 3733 C C . GLY B 1 202 ? 18.617 -44.666 6.919 1.00 43.75 839 GLY B C 1
ATOM 3734 O O . GLY B 1 202 ? 18.760 -45.637 6.179 1.00 43.71 839 GLY B O 1
ATOM 3735 N N . LEU B 1 203 ? 18.050 -43.531 6.499 1.00 42.86 840 LEU B N 1
ATOM 3736 C CA . LEU B 1 203 ? 17.446 -43.444 5.176 1.00 41.62 840 LEU B CA 1
ATOM 3737 C C . LEU B 1 203 ? 17.896 -42.224 4.377 1.00 40.12 840 LEU B C 1
ATOM 3738 O O . LEU B 1 203 ? 17.390 -42.013 3.274 1.00 39.51 840 LEU B O 1
ATOM 3743 N N . GLU B 1 204 ? 18.836 -41.433 4.889 1.00 37.33 841 GLU B N 1
ATOM 3744 C CA . GLU B 1 204 ? 19.163 -40.160 4.247 1.00 45.29 841 GLU B CA 1
ATOM 3745 C C . GLU B 1 204 ? 19.798 -40.361 2.877 1.00 41.83 841 GLU B C 1
ATOM 3746 O O . GLU B 1 204 ? 19.492 -39.622 1.927 1.00 41.94 841 GLU B O 1
ATOM 3752 N N . GLU B 1 205 ? 20.698 -41.338 2.753 1.00 41.15 842 GLU B N 1
ATOM 3753 C CA . GLU B 1 205 ? 21.405 -41.504 1.491 1.00 43.20 842 GLU B CA 1
ATOM 3754 C C . GLU B 1 205 ? 20.501 -42.123 0.443 1.00 39.65 842 GLU B C 1
ATOM 3755 O O . GLU B 1 205 ? 20.645 -41.834 -0.756 1.00 40.44 842 GLU B O 1
ATOM 3761 N N . GLU B 1 206 ? 19.558 -42.959 0.879 1.00 39.76 843 GLU B N 1
ATOM 3762 C CA . GLU B 1 206 ? 18.599 -43.555 -0.044 1.00 35.02 843 GLU B CA 1
ATOM 3763 C C . GLU B 1 206 ? 17.643 -42.498 -0.600 1.00 33.24 843 GLU B C 1
ATOM 3764 O O . GLU B 1 206 ? 17.338 -42.502 -1.799 1.00 33.01 843 GLU B O 1
ATOM 3770 N N . LEU B 1 207 ? 17.150 -41.608 0.274 1.00 36.26 844 LEU B N 1
ATOM 3771 C CA . LEU B 1 207 ? 16.240 -40.533 -0.127 1.00 36.28 844 LEU B CA 1
ATOM 3772 C C . LEU B 1 207 ? 16.930 -39.543 -1.058 1.00 39.33 844 LEU B C 1
ATOM 3773 O O . LEU B 1 207 ? 16.325 -39.058 -2.025 1.00 35.25 844 LEU B O 1
ATOM 3778 N N . ARG B 1 208 ? 18.184 -39.204 -0.760 1.00 37.55 845 ARG B N 1
ATOM 3779 C CA . ARG B 1 208 ? 18.927 -38.315 -1.641 1.00 40.60 845 ARG B CA 1
ATOM 3780 C C . ARG B 1 208 ? 19.176 -38.973 -2.991 1.00 41.20 845 ARG B C 1
ATOM 3781 O O . ARG B 1 208 ? 19.056 -38.327 -4.042 1.00 39.04 845 ARG B O 1
ATOM 3789 N N . TRP B 1 209 ? 19.514 -40.265 -2.986 1.00 36.27 846 TRP B N 1
ATOM 3790 C CA . TRP B 1 209 ? 19.716 -40.970 -4.245 1.00 37.21 846 TRP B CA 1
ATOM 3791 C C . TRP B 1 209 ? 18.433 -41.021 -5.062 1.00 37.96 846 TRP B C 1
ATOM 3792 O O . TRP B 1 209 ? 18.447 -40.756 -6.274 1.00 38.68 846 TRP B O 1
ATOM 3803 N N . PHE B 1 210 ? 17.309 -41.330 -4.411 1.00 33.66 847 PHE B N 1
ATOM 3804 C CA . PHE B 1 210 ? 16.025 -41.394 -5.106 1.00 35.58 847 PHE B CA 1
ATOM 3805 C C . PHE B 1 210 ? 15.640 -40.033 -5.682 1.00 34.93 847 PHE B C 1
ATOM 3806 O O . PHE B 1 210 ? 15.343 -39.914 -6.872 1.00 34.28 847 PHE B O 1
ATOM 3814 N N . TYR B 1 211 ? 15.627 -38.990 -4.844 1.00 34.14 848 TYR B N 1
ATOM 3815 C CA . TYR B 1 211 ? 15.047 -37.724 -5.283 1.00 31.78 848 TYR B CA 1
ATOM 3816 C C . TYR B 1 211 ? 16.023 -36.893 -6.108 1.00 37.17 848 TYR B C 1
ATOM 3817 O O . TYR B 1 211 ? 15.604 -36.228 -7.069 1.00 33.69 848 TYR B O 1
ATOM 3826 N N . HIS B 1 212 ? 17.319 -36.947 -5.789 1.00 37.89 849 HIS B N 1
ATOM 3827 C CA . HIS B 1 212 ? 18.314 -36.119 -6.474 1.00 42.46 849 HIS B CA 1
ATOM 3828 C C . HIS B 1 212 ? 19.055 -36.883 -7.567 1.00 41.14 849 HIS B C 1
ATOM 3829 O O . HIS B 1 212 ? 18.909 -36.557 -8.749 1.00 40.62 849 HIS B O 1
ATOM 3836 N N . THR B 1 213 ? 19.833 -37.912 -7.203 1.00 38.68 850 THR B N 1
ATOM 3837 C CA . THR B 1 213 ? 20.627 -38.618 -8.211 1.00 41.98 850 THR B CA 1
ATOM 3838 C C . THR B 1 213 ? 19.753 -39.238 -9.299 1.00 42.34 850 THR B C 1
ATOM 3839 O O . THR B 1 213 ? 20.072 -39.144 -10.491 1.00 44.27 850 THR B O 1
ATOM 3843 N N . SER B 1 214 ? 18.644 -39.855 -8.913 1.00 40.52 851 SER B N 1
ATOM 3844 C CA . SER B 1 214 ? 17.755 -40.542 -9.838 1.00 37.99 851 SER B CA 1
ATOM 3845 C C . SER B 1 214 ? 16.698 -39.635 -10.447 1.00 38.84 851 SER B C 1
ATOM 3846 O O . SER B 1 214 ? 15.890 -40.113 -11.253 1.00 39.98 851 SER B O 1
ATOM 3849 N N . GLY B 1 215 ? 16.681 -38.351 -10.079 1.00 40.74 852 GLY B N 1
ATOM 3850 C CA . GLY B 1 215 ? 15.809 -37.386 -10.710 1.00 38.05 852 GLY B CA 1
ATOM 3851 C C . GLY B 1 215 ? 14.355 -37.433 -10.310 1.00 35.22 852 GLY B C 1
ATOM 3852 O O . GLY B 1 215 ? 13.514 -36.892 -11.027 1.00 35.40 852 GLY B O 1
ATOM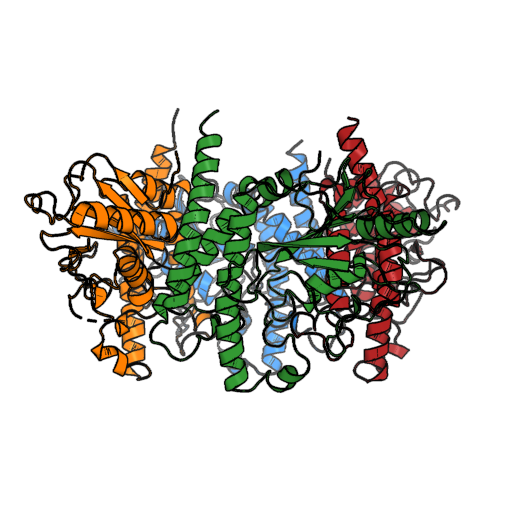 3853 N N . LYS B 1 216 ? 14.014 -38.064 -9.184 1.00 34.59 853 LYS B N 1
ATOM 3854 C CA . LYS B 1 216 ? 12.601 -38.118 -8.832 1.00 34.48 853 LYS B CA 1
ATOM 3855 C C . LYS B 1 216 ? 12.066 -36.784 -8.313 1.00 33.80 853 LYS B C 1
ATOM 3856 O O . LYS B 1 216 ? 10.859 -36.536 -8.415 1.00 33.46 853 LYS B O 1
ATOM 3862 N N . LEU B 1 217 ? 12.908 -35.919 -7.749 1.00 29.74 854 LEU B N 1
ATOM 3863 C CA . LEU B 1 217 ? 12.405 -34.586 -7.409 1.00 34.57 854 LEU B CA 1
ATOM 3864 C C . LEU B 1 217 ? 12.044 -33.803 -8.668 1.00 31.23 854 LEU B C 1
ATOM 3865 O O . LEU B 1 217 ? 11.010 -33.124 -8.711 1.00 30.56 854 LEU B O 1
ATOM 3870 N N . ARG B 1 218 ? 12.884 -33.888 -9.703 1.00 31.86 855 ARG B N 1
ATOM 3871 C CA . ARG B 1 218 ? 12.559 -33.239 -10.971 1.00 34.89 855 ARG B CA 1
ATOM 3872 C C . ARG B 1 218 ? 11.268 -33.796 -11.546 1.00 35.28 855 ARG B C 1
ATOM 3873 O O . ARG B 1 218 ? 10.481 -33.060 -12.153 1.00 34.39 855 ARG B O 1
ATOM 3881 N N . LYS B 1 219 ? 11.024 -35.088 -11.340 1.00 31.27 856 LYS B N 1
ATOM 3882 C CA . LYS B 1 219 ? 9.772 -35.694 -11.786 1.00 33.08 856 LYS B CA 1
ATOM 3883 C C . LYS B 1 219 ? 8.589 -35.173 -10.981 1.00 30.11 856 LYS B C 1
ATOM 3884 O O . LYS B 1 219 ? 7.557 -34.799 -11.547 1.00 30.82 856 LYS B O 1
ATOM 3890 N N . VAL B 1 220 ? 8.714 -35.137 -9.650 1.00 30.75 857 VAL B N 1
ATOM 3891 C CA . VAL B 1 220 ? 7.654 -34.561 -8.825 1.00 27.86 857 VAL B CA 1
ATOM 3892 C C . VAL B 1 220 ? 7.348 -33.124 -9.253 1.00 31.19 857 VAL B C 1
ATOM 3893 O O . VAL B 1 220 ? 6.180 -32.739 -9.381 1.00 29.75 857 VAL B O 1
ATOM 3897 N N . LEU B 1 221 ? 8.386 -32.295 -9.426 1.00 29.97 858 LEU B N 1
ATOM 3898 C CA . LEU B 1 221 ? 8.164 -30.911 -9.852 1.00 29.43 858 LEU B CA 1
ATOM 3899 C C . LEU B 1 221 ? 7.468 -30.868 -11.205 1.00 30.41 858 LEU B C 1
ATOM 3900 O O . LEU B 1 221 ? 6.508 -30.114 -11.401 1.00 30.99 858 LEU B O 1
ATOM 3905 N N . GLY B 1 222 ? 7.951 -31.669 -12.157 1.00 30.61 859 GLY B N 1
ATOM 3906 C CA . GLY B 1 222 ? 7.420 -31.590 -13.516 1.00 30.78 859 GLY B CA 1
ATOM 3907 C C . GLY B 1 222 ? 5.981 -32.057 -13.601 1.00 30.83 859 GLY B C 1
ATOM 3908 O O . GLY B 1 222 ? 5.166 -31.486 -14.337 1.00 30.45 859 GLY B O 1
ATOM 3909 N N . ASP B 1 223 ? 5.640 -33.094 -12.825 1.00 29.79 860 ASP B N 1
ATOM 3910 C CA . ASP B 1 223 ? 4.267 -33.581 -12.765 1.00 30.68 860 ASP B CA 1
ATOM 3911 C C . ASP B 1 223 ? 3.329 -32.547 -12.157 1.00 29.20 860 ASP B C 1
ATOM 3912 O O . ASP B 1 223 ? 2.200 -32.372 -12.633 1.00 32.11 860 ASP B O 1
ATOM 3917 N N . ALA B 1 224 ? 3.756 -31.887 -11.076 1.00 29.64 861 ALA B N 1
ATOM 3918 C CA . ALA B 1 224 ? 2.929 -30.846 -10.464 1.00 28.49 861 ALA B CA 1
ATOM 3919 C C . ALA B 1 224 ? 2.698 -29.693 -11.434 1.00 30.76 861 ALA B C 1
ATOM 3920 O O . ALA B 1 224 ? 1.576 -29.194 -11.565 1.00 28.78 861 ALA B O 1
ATOM 3922 N N . ARG B 1 225 ? 3.749 -29.278 -12.134 1.00 29.17 862 ARG B N 1
ATOM 3923 C CA . ARG B 1 225 ? 3.620 -28.148 -13.049 1.00 29.53 862 ARG B CA 1
ATOM 3924 C C . ARG B 1 225 ? 2.735 -28.501 -14.230 1.00 30.51 862 ARG B C 1
ATOM 3925 O O . ARG B 1 225 ? 1.926 -27.673 -14.670 1.00 29.76 862 ARG B O 1
ATOM 3933 N N . ALA B 1 226 ? 2.848 -29.739 -14.736 1.00 30.81 863 ALA B N 1
ATOM 3934 C CA . ALA B 1 226 ? 1.966 -30.162 -15.819 1.00 33.90 863 ALA B CA 1
ATOM 3935 C C . ALA B 1 226 ? 0.522 -30.209 -15.342 1.00 35.68 863 ALA B C 1
ATOM 3936 O O . ALA B 1 226 ? -0.399 -29.842 -16.087 1.00 34.64 863 ALA B O 1
ATOM 3938 N N . LEU B 1 227 ? 0.308 -30.628 -14.090 1.00 32.22 864 LEU B N 1
ATOM 3939 C CA . LEU B 1 227 ? -1.040 -30.641 -13.530 1.00 31.49 864 LEU B CA 1
ATOM 3940 C C . LEU B 1 227 ? -1.609 -29.227 -13.420 1.00 33.26 864 LEU B C 1
ATOM 3941 O O . LEU B 1 227 ? -2.817 -29.024 -13.599 1.00 36.13 864 LEU B O 1
ATOM 3946 N N . ILE B 1 228 ? -0.766 -28.233 -13.116 1.00 28.61 865 ILE B N 1
ATOM 3947 C CA . ILE B 1 228 ? -1.281 -26.870 -13.043 1.00 32.85 865 ILE B CA 1
ATOM 3948 C C . ILE B 1 228 ? -1.744 -26.406 -14.421 1.00 33.54 865 ILE B C 1
ATOM 3949 O O . ILE B 1 228 ? -2.797 -25.771 -14.547 1.00 34.48 865 ILE B O 1
ATOM 3954 N N . VAL B 1 229 ? -1.003 -26.764 -15.476 1.00 30.70 866 VAL B N 1
ATOM 3955 C CA . VAL B 1 229 ? -1.407 -26.372 -16.831 1.00 31.97 866 VAL B CA 1
ATOM 3956 C C . VAL B 1 229 ? -2.703 -27.070 -17.219 1.00 35.67 866 VAL B C 1
ATOM 3957 O O . VAL B 1 229 ? -3.625 -26.445 -17.756 1.00 36.11 866 VAL B O 1
ATOM 3961 N N . LYS B 1 230 ? -2.788 -28.387 -16.959 1.00 34.24 867 LYS B N 1
ATOM 3962 C CA . LYS B 1 230 ? -3.985 -29.152 -17.296 1.00 36.70 867 LYS B CA 1
ATOM 3963 C C . LYS B 1 230 ? -5.200 -28.665 -16.522 1.00 35.48 867 LYS B C 1
ATOM 3964 O O . LYS B 1 230 ? -6.323 -28.719 -17.032 1.00 40.20 867 LYS B O 1
ATOM 3970 N N . SER B 1 231 ? -4.997 -28.168 -15.306 1.00 33.94 868 SER B N 1
ATOM 3971 C CA . SER B 1 231 ? -6.111 -27.664 -14.510 1.00 34.71 868 SER B CA 1
ATOM 3972 C C . SER B 1 231 ? -6.641 -26.351 -15.069 1.00 40.10 868 SER B C 1
ATOM 3973 O O . SER B 1 231 ? -7.839 -26.070 -14.974 1.00 42.45 868 SER B O 1
ATOM 3976 N N . THR B 1 232 ? -5.758 -25.528 -15.623 1.00 37.59 869 THR B N 1
ATOM 3977 C CA . THR B 1 232 ? -6.209 -24.319 -16.306 1.00 36.44 869 THR B CA 1
ATOM 3978 C C . THR B 1 232 ? -6.946 -24.652 -17.600 1.00 38.55 869 THR B C 1
ATOM 3979 O O . THR B 1 232 ? -7.992 -24.063 -17.892 1.00 41.36 869 THR B O 1
ATOM 3983 N N . ALA B 1 233 ? -6.441 -25.623 -18.370 1.00 36.57 870 ALA B N 1
ATOM 3984 C CA . ALA B 1 233 ? -7.058 -25.951 -19.649 1.00 38.94 870 ALA B CA 1
ATOM 3985 C C . ALA B 1 233 ? -8.476 -26.476 -19.489 1.00 42.01 870 ALA B C 1
ATOM 3986 O O . ALA B 1 233 ? -9.267 -26.398 -20.434 1.00 38.52 870 ALA B O 1
ATOM 3988 N N . THR B 1 234 ? -8.811 -27.030 -18.324 1.00 45.01 871 THR B N 1
ATOM 3989 C CA . THR B 1 234 ? -10.101 -27.677 -18.110 1.00 49.36 871 THR B CA 1
ATOM 3990 C C . THR B 1 234 ? -10.978 -26.900 -17.144 1.00 47.79 871 THR B C 1
ATOM 3991 O O . THR B 1 234 ? -12.040 -27.392 -16.748 1.00 51.23 871 THR B O 1
ATOM 3995 N N . GLN B 1 235 ? -10.565 -25.693 -16.764 1.00 48.67 872 GLN B N 1
ATOM 3996 C CA . GLN B 1 235 ? -11.314 -24.943 -15.765 1.00 52.07 872 GLN B CA 1
ATOM 3997 C C . GLN B 1 235 ? -12.609 -24.365 -16.316 1.00 58.14 872 GLN B C 1
ATOM 3998 O O . GLN B 1 235 ? -13.449 -23.917 -15.529 1.00 59.73 872 GLN B O 1
ATOM 4004 N N . GLY B 1 236 ? -12.802 -24.382 -17.638 1.00 56.72 873 GLY B N 1
ATOM 4005 C CA . GLY B 1 236 ? -14.132 -24.175 -18.183 1.00 65.03 873 GLY B CA 1
ATOM 4006 C C . GLY B 1 236 ? -15.141 -25.196 -17.691 1.00 72.05 873 GLY B C 1
ATOM 4007 O O . GLY B 1 236 ? -16.350 -24.952 -17.782 1.00 77.20 873 GLY B O 1
ATOM 4008 N N . ASP B 1 237 ? -14.661 -26.341 -17.184 1.00 71.50 874 ASP B N 1
ATOM 4009 C CA . ASP B 1 237 ? -15.430 -27.379 -16.499 1.00 76.77 874 ASP B CA 1
ATOM 4010 C C . ASP B 1 237 ? -16.146 -28.282 -17.494 1.00 80.24 874 ASP B C 1
ATOM 4011 O O . ASP B 1 237 ? -15.515 -28.833 -18.406 1.00 78.58 874 ASP B O 1
ATOM 4016 N N . ALA B 1 238 ? -17.463 -28.440 -17.313 1.00 81.32 875 ALA B N 1
ATOM 4017 C CA . ALA B 1 238 ? -18.285 -29.347 -18.115 1.00 79.96 875 ALA B CA 1
ATOM 4018 C C . ALA B 1 238 ? -17.781 -30.783 -17.977 1.00 82.30 875 ALA B C 1
ATOM 4019 O O . ALA B 1 238 ? -17.525 -31.476 -18.967 1.00 81.59 875 ALA B O 1
ATOM 4021 N N . GLU B 1 239 ? -17.628 -31.215 -16.718 1.00 80.35 876 GLU B N 1
ATOM 4022 C CA . GLU B 1 239 ? -17.102 -32.529 -16.350 1.00 79.84 876 GLU B CA 1
ATOM 4023 C C . GLU B 1 239 ? -15.615 -32.636 -16.690 1.00 76.20 876 GLU B C 1
ATOM 4024 O O . GLU B 1 239 ? -14.985 -31.642 -17.068 1.00 76.07 876 GLU B O 1
ATOM 4030 N N . VAL B 1 240 ? -15.047 -33.831 -16.545 1.00 72.96 877 VAL B N 1
ATOM 4031 C CA . VAL B 1 240 ? -13.621 -34.089 -16.748 1.00 69.89 877 VAL B CA 1
ATOM 4032 C C . VAL B 1 240 ? -13.433 -34.726 -18.122 1.00 69.50 877 VAL B C 1
ATOM 4033 O O . VAL B 1 240 ? -14.275 -35.539 -18.533 1.00 72.21 877 VAL B O 1
ATOM 4037 N N . PRO B 1 241 ? -12.363 -34.387 -18.883 1.00 67.80 878 PRO B N 1
ATOM 4038 C CA . PRO B 1 241 ? -12.140 -35.064 -20.172 1.00 65.92 878 PRO B CA 1
ATOM 4039 C C . PRO B 1 241 ? -12.086 -36.579 -20.047 1.00 68.39 878 PRO B C 1
ATOM 4040 O O . PRO B 1 241 ? -11.797 -37.117 -18.972 1.00 68.19 878 PRO B O 1
ATOM 4044 N N . GLU B 1 242 ? -12.365 -37.277 -21.149 1.00 70.53 879 GLU B N 1
ATOM 4045 C CA . GLU B 1 242 ? -12.380 -38.735 -21.122 1.00 70.91 879 GLU B CA 1
ATOM 4046 C C . GLU B 1 242 ? -10.972 -39.317 -21.119 1.00 70.12 879 GLU B C 1
ATOM 4047 O O . GLU B 1 242 ? -10.766 -40.429 -20.617 1.00 71.13 879 GLU B O 1
ATOM 4049 N N . ALA B 1 243 ? -9.999 -38.592 -21.673 1.00 66.39 880 ALA B N 1
ATOM 4050 C CA . ALA B 1 243 ? -8.617 -39.055 -21.667 1.00 64.70 880 ALA B CA 1
ATOM 4051 C C . ALA B 1 243 ? -7.963 -38.946 -20.295 1.00 65.31 880 ALA B C 1
ATOM 4052 O O . ALA B 1 243 ? -6.872 -39.495 -20.100 1.00 62.52 880 ALA B O 1
ATOM 4054 N N . ASP B 1 244 ? -8.588 -38.247 -19.351 1.00 66.18 881 ASP B N 1
ATOM 4055 C CA . ASP B 1 244 ? -8.075 -38.128 -17.994 1.00 60.75 881 ASP B CA 1
ATOM 4056 C C . ASP B 1 244 ? -8.936 -38.874 -16.983 1.00 57.43 881 ASP B C 1
ATOM 4057 O O . ASP B 1 244 ? -8.629 -38.849 -15.788 1.00 52.53 881 ASP B O 1
ATOM 4062 N N . ARG B 1 245 ? -9.988 -39.560 -17.440 1.00 56.58 882 ARG B N 1
ATOM 4063 C CA . ARG B 1 245 ? -11.010 -40.075 -16.539 1.00 59.54 882 ARG B CA 1
ATOM 4064 C C . ARG B 1 245 ? -10.456 -41.116 -15.572 1.00 54.23 882 ARG B C 1
ATOM 4065 O O . ARG B 1 245 ? -10.964 -41.246 -14.452 1.00 59.19 882 ARG B O 1
ATOM 4067 N N . GLU B 1 246 ? -9.415 -41.847 -15.968 1.00 45.29 883 GLU B N 1
ATOM 4068 C CA . GLU B 1 246 ? -8.837 -42.885 -15.121 1.00 52.21 883 GLU B CA 1
ATOM 4069 C C . GLU B 1 246 ? -7.705 -42.365 -14.236 1.00 49.47 883 GLU B C 1
ATOM 4070 O O . GLU B 1 246 ? -7.056 -43.164 -13.549 1.00 46.10 883 GLU B O 1
ATOM 4072 N N . ARG B 1 247 ? -7.462 -41.055 -14.232 1.00 44.50 884 ARG B N 1
ATOM 4073 C CA . ARG B 1 247 ? -6.420 -40.480 -13.393 1.00 44.14 884 ARG B CA 1
ATOM 4074 C C . ARG B 1 247 ? -6.922 -40.312 -11.971 1.00 39.93 884 ARG B C 1
ATOM 4075 O O . ARG B 1 247 ? -8.055 -39.873 -11.745 1.00 37.93 884 ARG B O 1
ATOM 4083 N N . ALA B 1 248 ? -6.058 -40.643 -11.006 1.00 38.83 885 ALA B N 1
ATOM 4084 C CA . ALA B 1 248 ? -6.395 -40.407 -9.607 1.00 38.22 885 ALA B CA 1
ATOM 4085 C C . ALA B 1 248 ? -6.646 -38.925 -9.334 1.00 35.53 885 ALA B C 1
ATOM 4086 O O . ALA B 1 248 ? -7.589 -38.577 -8.611 1.00 34.68 885 ALA B O 1
ATOM 4088 N N . VAL B 1 249 ? -5.802 -38.045 -9.883 1.00 34.45 886 VAL B N 1
ATOM 4089 C CA . VAL B 1 249 ? -5.902 -36.589 -9.717 1.00 36.97 886 VAL B CA 1
ATOM 4090 C C . VAL B 1 249 ? -5.901 -35.955 -11.105 1.00 38.77 886 VAL B C 1
ATOM 4091 O O . VAL B 1 249 ? -4.840 -35.552 -11.599 1.00 37.69 886 VAL B O 1
ATOM 4095 N N . PRO B 1 250 ? -7.052 -35.857 -11.775 1.00 38.40 887 PRO B N 1
ATOM 4096 C CA . PRO B 1 250 ? -7.045 -35.359 -13.155 1.00 41.58 887 PRO B CA 1
ATOM 4097 C C . PRO B 1 250 ? -6.868 -33.856 -13.258 1.00 42.58 887 PRO B C 1
ATOM 4098 O O . PRO B 1 250 ? -6.430 -33.389 -14.312 1.00 43.25 887 PRO B O 1
ATOM 4102 N N . ARG B 1 251 ? -7.198 -33.101 -12.212 1.00 35.92 888 ARG B N 1
ATOM 4103 C CA . ARG B 1 251 ? -7.027 -31.651 -12.183 1.00 43.49 888 ARG B CA 1
ATOM 4104 C C . ARG B 1 251 ? -7.130 -31.209 -10.730 1.00 40.66 888 ARG B C 1
ATOM 4105 O O . ARG B 1 251 ? -7.464 -32.008 -9.845 1.00 41.31 888 ARG B O 1
ATOM 4113 N N . LEU B 1 252 ? -6.817 -29.937 -10.481 1.00 38.60 889 LEU B N 1
ATOM 4114 C CA . LEU B 1 252 ? -6.971 -29.330 -9.164 1.00 40.10 889 LEU B CA 1
ATOM 4115 C C . LEU B 1 252 ? -7.842 -28.080 -9.241 1.00 45.86 889 LEU B C 1
ATOM 4116 O O . LEU B 1 252 ? -7.759 -27.307 -10.204 1.00 42.44 889 LEU B O 1
ATOM 4121 N N . SER B 1 253 ? -8.668 -27.877 -8.216 1.00 45.19 890 SER B N 1
ATOM 4122 C CA . SER B 1 253 ? -9.392 -26.620 -8.079 1.00 41.32 890 SER B CA 1
ATOM 4123 C C . SER B 1 253 ? -8.421 -25.480 -7.773 1.00 43.28 890 SER B C 1
ATOM 4124 O O . SER B 1 253 ? -7.268 -25.694 -7.386 1.00 41.09 890 SER B O 1
ATOM 4127 N N . SER B 1 254 ? -8.908 -24.241 -7.922 1.00 43.49 891 SER B N 1
ATOM 4128 C CA . SER B 1 254 ? -8.032 -23.097 -7.698 1.00 42.89 891 SER B CA 1
ATOM 4129 C C . SER B 1 254 ? -7.424 -23.134 -6.299 1.00 41.35 891 SER B C 1
ATOM 4130 O O . SER B 1 254 ? -6.228 -22.875 -6.131 1.00 43.39 891 SER B O 1
ATOM 4133 N N . GLY B 1 255 ? -8.217 -23.493 -5.287 1.00 42.73 892 GLY B N 1
ATOM 4134 C CA . GLY B 1 255 ? -7.669 -23.615 -3.941 1.00 44.63 892 GLY B CA 1
ATOM 4135 C C . GLY B 1 255 ? -6.528 -24.617 -3.853 1.00 43.23 892 GLY B C 1
ATOM 4136 O O . GLY B 1 255 ? -5.487 -24.339 -3.242 1.00 41.76 892 GLY B O 1
ATOM 4137 N N . GLY B 1 256 ? -6.708 -25.791 -4.464 1.00 41.81 893 GLY B N 1
ATOM 4138 C CA . GLY B 1 256 ? -5.648 -26.788 -4.484 1.00 40.20 893 GLY B CA 1
ATOM 4139 C C . GLY B 1 256 ? -4.423 -26.345 -5.265 1.00 41.18 893 GLY B C 1
ATOM 4140 O O . GLY B 1 256 ? -3.293 -26.675 -4.895 1.00 37.08 893 GLY B O 1
ATOM 4141 N N . ILE B 1 257 ? -4.624 -25.595 -6.359 1.00 39.22 894 ILE B N 1
ATOM 4142 C CA . ILE B 1 257 ? -3.480 -25.065 -7.104 1.00 37.88 894 ILE B CA 1
ATOM 4143 C C . ILE B 1 257 ? -2.644 -24.147 -6.212 1.00 38.40 894 ILE B C 1
ATOM 4144 O O . ILE B 1 257 ? -1.410 -24.235 -6.181 1.00 36.89 894 ILE B O 1
ATOM 4149 N N . ILE B 1 258 ? -3.302 -23.261 -5.458 1.00 38.57 895 ILE B N 1
ATOM 4150 C CA . ILE B 1 258 ? -2.559 -22.335 -4.610 1.00 40.21 895 ILE B CA 1
ATOM 4151 C C . ILE B 1 258 ? -1.775 -23.093 -3.547 1.00 40.39 895 ILE B C 1
ATOM 4152 O O . ILE B 1 258 ? -0.604 -22.789 -3.281 1.00 37.64 895 ILE B O 1
ATOM 4157 N N . ALA B 1 259 ? -2.408 -24.083 -2.907 1.00 37.40 896 ALA B N 1
ATOM 4158 C CA . ALA B 1 259 ? -1.687 -24.869 -1.916 1.00 39.43 896 ALA B CA 1
ATOM 4159 C C . ALA B 1 259 ? -0.509 -25.609 -2.550 1.00 37.88 896 ALA B C 1
ATOM 4160 O O . ALA B 1 259 ? 0.587 -25.658 -1.977 1.00 37.86 896 ALA B O 1
ATOM 4162 N N . LEU B 1 260 ? -0.709 -26.179 -3.738 1.00 35.63 897 LEU B N 1
ATOM 4163 C CA . LEU B 1 260 ? 0.393 -26.872 -4.396 1.00 35.11 897 LEU B CA 1
ATOM 4164 C C . LEU B 1 260 ? 1.535 -25.909 -4.689 1.00 32.87 897 LEU B C 1
ATOM 4165 O O . LEU B 1 260 ? 2.706 -26.225 -4.447 1.00 34.79 897 LEU B O 1
ATOM 4170 N N . GLU B 1 261 ? 1.209 -24.709 -5.171 1.00 34.27 898 GLU B N 1
ATOM 4171 C CA . GLU B 1 261 ? 2.253 -23.762 -5.541 1.00 33.78 898 GLU B CA 1
ATOM 4172 C C . GLU B 1 261 ? 3.100 -23.361 -4.342 1.00 32.79 898 GLU B C 1
ATOM 4173 O O . GLU B 1 261 ? 4.316 -23.174 -4.467 1.00 33.84 898 GLU B O 1
ATOM 4179 N N . ARG B 1 262 ? 2.482 -23.220 -3.168 1.00 36.06 899 ARG B N 1
ATOM 4180 C CA . ARG B 1 262 ? 3.263 -22.957 -1.962 1.00 37.16 899 ARG B CA 1
ATOM 4181 C C . ARG B 1 262 ? 4.275 -24.073 -1.707 1.00 35.40 899 ARG B C 1
ATOM 4182 O O . ARG B 1 262 ? 5.445 -23.806 -1.404 1.00 33.67 899 ARG B O 1
ATOM 4190 N N . THR B 1 263 ? 3.849 -25.335 -1.837 1.00 32.96 900 THR B N 1
ATOM 4191 C CA . THR B 1 263 ? 4.779 -26.437 -1.607 1.00 34.35 900 THR B CA 1
ATOM 4192 C C . THR B 1 263 ? 5.825 -26.535 -2.713 1.00 30.76 900 THR B C 1
ATOM 4193 O O . THR B 1 263 ? 6.990 -26.852 -2.447 1.00 30.85 900 THR B O 1
ATOM 4197 N N . LEU B 1 264 ? 5.439 -26.248 -3.957 1.00 29.95 901 LEU B N 1
ATOM 4198 C CA . LEU B 1 264 ? 6.426 -26.241 -5.036 1.00 32.98 901 LEU B CA 1
ATOM 4199 C C . LEU B 1 264 ? 7.545 -25.230 -4.776 1.00 32.30 901 LEU B C 1
ATOM 4200 O O . LEU B 1 264 ? 8.689 -25.455 -5.191 1.00 34.37 901 LEU B O 1
ATOM 4205 N N . GLY B 1 265 ? 7.237 -24.111 -4.118 1.00 34.67 902 GLY B N 1
ATOM 4206 C CA . GLY B 1 265 ? 8.290 -23.171 -3.763 1.00 34.55 902 GLY B CA 1
ATOM 4207 C C . GLY B 1 265 ? 9.339 -23.801 -2.865 1.00 33.82 902 GLY B C 1
ATOM 4208 O O . GLY B 1 265 ? 10.541 -23.612 -3.057 1.00 34.32 902 GLY B O 1
ATOM 4209 N N . LYS B 1 266 ? 8.904 -24.594 -1.897 1.00 33.88 903 LYS B N 1
ATOM 4210 C CA . LYS B 1 266 ? 9.877 -25.215 -1.010 1.00 33.72 903 LYS B CA 1
ATOM 4211 C C . LYS B 1 266 ? 10.611 -26.348 -1.722 1.00 36.21 903 LYS B C 1
ATOM 4212 O O . LYS B 1 266 ? 11.817 -26.535 -1.531 1.00 35.56 903 LYS B O 1
ATOM 4218 N N . LEU B 1 267 ? 9.916 -27.069 -2.601 1.00 31.39 904 LEU B N 1
ATOM 4219 C CA . LEU B 1 267 ? 10.566 -28.137 -3.351 1.00 32.01 904 LEU B CA 1
ATOM 4220 C C . LEU B 1 267 ? 11.582 -27.585 -4.337 1.00 32.48 904 LEU B C 1
ATOM 4221 O O . LEU B 1 267 ? 12.663 -28.161 -4.511 1.00 32.85 904 LEU B O 1
ATOM 4226 N N . GLN B 1 268 ? 11.242 -26.486 -5.019 1.00 32.92 905 GLN B N 1
ATOM 4227 C CA . GLN B 1 268 ? 12.201 -25.904 -5.954 1.00 34.59 905 GLN B CA 1
ATOM 4228 C C . GLN B 1 268 ? 13.401 -25.343 -5.202 1.00 32.63 905 GLN B C 1
ATOM 4229 O O . GLN B 1 268 ? 14.543 -25.468 -5.657 1.00 36.63 905 GLN B O 1
ATOM 4235 N N . ALA B 1 269 ? 13.173 -24.784 -4.014 1.00 33.69 906 ALA B N 1
ATOM 4236 C CA . ALA B 1 269 ? 14.298 -24.309 -3.217 1.00 37.43 906 ALA B CA 1
ATOM 4237 C C . ALA B 1 269 ? 15.243 -25.451 -2.848 1.00 39.88 906 ALA B C 1
ATOM 4238 O O . ALA B 1 269 ? 16.459 -25.241 -2.777 1.00 41.90 906 ALA B O 1
ATOM 4240 N N . LEU B 1 270 ? 14.720 -26.677 -2.656 1.00 36.28 907 LEU B N 1
ATOM 4241 C CA . LEU B 1 270 ? 15.609 -27.808 -2.384 1.00 35.96 907 LEU B CA 1
ATOM 4242 C C . LEU B 1 270 ? 16.393 -28.227 -3.613 1.00 41.06 907 LEU B C 1
ATOM 4243 O O . LEU B 1 270 ? 17.522 -28.717 -3.488 1.00 39.89 907 LEU B O 1
ATOM 4248 N N . GLN B 1 271 ? 15.795 -28.114 -4.800 1.00 36.14 908 GLN B N 1
ATOM 4249 C CA . GLN B 1 271 ? 16.574 -28.353 -6.006 1.00 37.68 908 GLN B CA 1
ATOM 4250 C C . GLN B 1 271 ? 17.669 -27.302 -6.160 1.00 42.51 908 GLN B C 1
ATOM 4251 O O . GLN B 1 271 ? 18.820 -27.637 -6.475 1.00 44.56 908 GLN B O 1
ATOM 4257 N N . ASP B 1 272 ? 17.326 -26.028 -5.936 1.00 39.50 909 ASP B N 1
ATOM 4258 C CA . ASP B 1 272 ? 18.326 -24.960 -6.025 1.00 44.40 909 ASP B CA 1
ATOM 4259 C C . ASP B 1 272 ? 19.452 -25.159 -5.015 1.00 46.12 909 ASP B C 1
ATOM 4260 O O . ASP B 1 272 ? 20.629 -24.979 -5.348 1.00 47.81 909 ASP B O 1
ATOM 4265 N N . ALA B 1 273 ? 19.114 -25.546 -3.779 1.00 47.08 910 ALA B N 1
ATOM 4266 C CA . ALA B 1 273 ? 20.158 -25.821 -2.795 1.00 46.48 910 ALA B CA 1
ATOM 4267 C C . ALA B 1 273 ? 21.065 -26.954 -3.265 1.00 48.71 910 ALA B C 1
ATOM 4268 O O . ALA B 1 273 ? 22.287 -26.894 -3.088 1.00 52.19 910 ALA B O 1
ATOM 4270 N N . GLN B 1 274 ? 20.483 -27.986 -3.890 1.00 49.73 911 GLN B N 1
ATOM 4271 C CA . GLN B 1 274 ? 21.270 -29.113 -4.383 1.00 49.17 911 GLN B CA 1
ATOM 4272 C C . GLN B 1 274 ? 22.173 -28.700 -5.538 1.00 53.36 911 GLN B C 1
ATOM 4273 O O . GLN B 1 274 ? 23.363 -29.031 -5.554 1.00 56.22 911 GLN B O 1
ATOM 4279 N N . THR B 1 275 ? 21.620 -27.987 -6.525 1.00 51.46 912 THR B N 1
ATOM 4280 C CA . THR B 1 275 ? 22.429 -27.581 -7.669 1.00 55.12 912 THR B CA 1
ATOM 4281 C C . THR B 1 275 ? 23.615 -26.733 -7.221 1.00 59.18 912 THR B C 1
ATOM 4282 O O . THR B 1 275 ? 24.681 -26.766 -7.847 1.00 62.71 912 THR B O 1
ATOM 4286 N N . ALA B 1 276 ? 23.456 -26.004 -6.113 1.00 56.58 913 ALA B N 1
ATOM 4287 C CA . ALA B 1 276 ? 24.552 -25.208 -5.564 1.00 63.43 913 ALA B CA 1
ATOM 4288 C C . ALA B 1 276 ? 25.677 -26.089 -5.024 1.00 68.44 913 ALA B C 1
ATOM 4289 O O . ALA B 1 276 ? 26.859 -25.794 -5.244 1.00 72.95 913 ALA B O 1
ATOM 4291 N N . THR B 1 277 ? 25.332 -27.164 -4.303 1.00 65.66 914 THR B N 1
ATOM 4292 C CA . THR B 1 277 ? 26.345 -28.074 -3.769 1.00 67.23 914 THR B CA 1
ATOM 4293 C C . THR B 1 277 ? 27.251 -28.612 -4.870 1.00 71.01 914 THR B C 1
ATOM 4294 O O . THR B 1 277 ? 28.474 -28.688 -4.702 1.00 75.63 914 THR B O 1
ATOM 4298 N N . GLU B 1 278 ? 26.668 -28.981 -6.006 1.00 69.29 915 GLU B N 1
ATOM 4299 C CA . GLU B 1 278 ? 27.404 -29.571 -7.117 1.00 73.58 915 GLU B CA 1
ATOM 4300 C C . GLU B 1 278 ? 28.359 -28.596 -7.803 1.00 78.15 915 GLU B C 1
ATOM 4301 O O . GLU B 1 278 ? 29.080 -29.015 -8.717 1.00 81.97 915 GLU B O 1
ATOM 4307 N N . ALA B 1 279 ? 28.392 -27.328 -7.390 1.00 77.63 916 ALA B N 1
ATOM 4308 C CA . ALA B 1 279 ? 29.306 -26.334 -7.957 1.00 83.74 916 ALA B CA 1
ATOM 4309 C C . ALA B 1 279 ? 30.580 -26.301 -7.115 1.00 89.11 916 ALA B C 1
ATOM 4310 O O . ALA B 1 279 ? 30.600 -25.740 -6.014 1.00 89.21 916 ALA B O 1
ATOM 4312 N N . ASN B 1 280 ? 31.651 -26.897 -7.641 1.00 92.74 917 ASN B N 1
ATOM 4313 C CA . ASN B 1 280 ? 32.933 -26.988 -6.956 1.00 93.20 917 ASN B CA 1
ATOM 4314 C C . ASN B 1 280 ? 34.033 -26.347 -7.798 1.00 93.36 917 ASN B C 1
ATOM 4315 O O . ASN B 1 280 ? 33.834 -25.985 -8.962 1.00 92.42 917 ASN B O 1
ATOM 4320 N N . ALA B 1 281 ? 35.207 -26.212 -7.183 1.00 92.66 918 ALA B N 1
ATOM 4321 C CA . ALA B 1 281 ? 36.367 -25.601 -7.827 1.00 91.80 918 ALA B CA 1
ATOM 4322 C C . ALA B 1 281 ? 37.665 -26.066 -7.166 1.00 86.67 918 ALA B C 1
ATOM 4323 O O . ALA B 1 281 ? 38.261 -25.347 -6.360 1.00 81.79 918 ALA B O 1
ATOM 4325 N N . ASP C 1 1 ? 34.115 -64.974 -27.589 1.00 70.87 638 ASP C N 1
ATOM 4326 C CA . ASP C 1 1 ? 32.907 -65.706 -27.966 1.00 69.00 638 ASP C CA 1
ATOM 4327 C C . ASP C 1 1 ? 31.647 -64.875 -27.728 1.00 65.03 638 ASP C C 1
ATOM 4328 O O . ASP C 1 1 ? 31.607 -64.043 -26.812 1.00 63.90 638 ASP C O 1
ATOM 4333 N N . PRO C 1 2 ? 30.626 -65.078 -28.556 1.00 61.04 639 PRO C N 1
ATOM 4334 C CA . PRO C 1 2 ? 29.329 -64.447 -28.294 1.00 54.42 639 PRO C CA 1
ATOM 4335 C C . PRO C 1 2 ? 28.658 -65.097 -27.098 1.00 52.05 639 PRO C C 1
ATOM 4336 O O . PRO C 1 2 ? 28.764 -66.319 -26.899 1.00 50.43 639 PRO C O 1
ATOM 4340 N N . PRO C 1 3 ? 27.966 -64.308 -26.271 1.00 47.10 640 PRO C N 1
ATOM 4341 C CA . PRO C 1 3 ? 27.430 -64.841 -25.008 1.00 46.54 640 PRO C CA 1
ATOM 4342 C C . PRO C 1 3 ? 26.112 -65.583 -25.146 1.00 43.07 640 PRO C C 1
ATOM 4343 O O . PRO C 1 3 ? 25.744 -66.332 -24.230 1.00 40.11 640 PRO C O 1
ATOM 4347 N N . TRP C 1 4 ? 25.386 -65.380 -26.246 1.00 41.11 641 TRP C N 1
ATOM 4348 C CA . TRP C 1 4 ? 24.072 -65.953 -26.484 1.00 38.13 641 TRP C CA 1
ATOM 4349 C C . TRP C 1 4 ? 24.029 -66.349 -27.963 1.00 41.25 641 TRP C C 1
ATOM 4350 O O . TRP C 1 4 ? 23.414 -65.668 -28.777 1.00 41.85 641 TRP C O 1
ATOM 4361 N N . LYS C 1 5 ? 24.706 -67.449 -28.295 1.00 38.69 642 LYS C N 1
ATOM 4362 C CA . LYS C 1 5 ? 24.743 -67.982 -29.657 1.00 38.37 642 LYS C CA 1
ATOM 4363 C C . LYS C 1 5 ? 23.609 -68.980 -29.846 1.00 37.58 642 LYS C C 1
ATOM 4364 O O . LYS C 1 5 ? 23.513 -69.968 -29.106 1.00 34.03 642 LYS C O 1
ATOM 4370 N N . ARG C 1 6 ? 22.765 -68.733 -30.851 1.00 34.49 643 ARG C N 1
ATOM 4371 C CA . ARG C 1 6 ? 21.539 -69.509 -31.006 1.00 32.96 643 ARG C CA 1
ATOM 4372 C C . ARG C 1 6 ? 21.814 -70.970 -31.326 1.00 35.46 643 ARG C C 1
ATOM 4373 O O . ARG C 1 6 ? 21.136 -71.857 -30.799 1.00 34.66 643 ARG C O 1
ATOM 4381 N N . PHE C 1 7 ? 22.764 -71.245 -32.215 1.00 34.59 644 PHE C N 1
ATOM 4382 C CA . PHE C 1 7 ? 23.115 -72.613 -32.540 1.00 35.80 644 PHE C CA 1
ATOM 4383 C C . PHE C 1 7 ? 24.622 -72.809 -32.499 1.00 36.10 644 PHE C C 1
ATOM 4384 O O . PHE C 1 7 ? 25.382 -72.003 -33.046 1.00 36.23 644 PHE C O 1
ATOM 4392 N N . GLU C 1 8 ? 25.045 -73.917 -31.885 1.00 35.34 645 GLU C N 1
ATOM 4393 C CA . GLU C 1 8 ? 26.457 -74.220 -31.733 1.00 38.90 645 GLU C CA 1
ATOM 4394 C C . GLU C 1 8 ? 26.632 -75.733 -31.598 1.00 38.09 645 GLU C C 1
ATOM 4395 O O . GLU C 1 8 ? 25.768 -76.411 -31.038 1.00 36.15 645 GLU C O 1
ATOM 4401 N N . VAL C 1 9 ? 27.731 -76.261 -32.137 1.00 40.79 646 VAL C N 1
ATOM 4402 C CA . VAL C 1 9 ? 28.122 -77.657 -31.924 1.00 38.60 646 VAL C CA 1
ATOM 4403 C C . VAL C 1 9 ? 29.205 -77.666 -30.850 1.00 38.24 646 VAL C C 1
ATOM 4404 O O . VAL C 1 9 ? 30.223 -76.975 -30.975 1.00 38.72 646 VAL C O 1
ATOM 4408 N N . LEU C 1 10 ? 28.963 -78.398 -29.765 1.00 40.84 647 LEU C N 1
ATOM 4409 C CA . LEU C 1 10 ? 29.946 -78.505 -28.695 1.00 42.17 647 LEU C CA 1
ATOM 4410 C C . LEU C 1 10 ? 30.717 -79.814 -28.804 1.00 41.53 647 LEU C C 1
ATOM 4411 O O . LEU C 1 10 ? 30.307 -80.728 -29.530 1.00 43.45 647 LEU C O 1
ATOM 4416 N N . PRO C 1 11 ? 31.857 -79.928 -28.105 1.00 40.73 648 PRO C N 1
ATOM 4417 C CA . PRO C 1 11 ? 32.650 -81.169 -28.208 1.00 42.42 648 PRO C CA 1
ATOM 4418 C C . PRO C 1 11 ? 31.947 -82.406 -27.675 1.00 41.64 648 PRO C C 1
ATOM 4419 O O . PRO C 1 11 ? 32.009 -83.469 -28.309 1.00 41.39 648 PRO C O 1
ATOM 4423 N N . SER C 1 12 ? 31.292 -82.323 -26.517 1.00 41.58 649 SER C N 1
ATOM 4424 C CA . SER C 1 12 ? 30.734 -83.520 -25.901 1.00 40.15 649 SER C CA 1
ATOM 4425 C C . SER C 1 12 ? 29.320 -83.276 -25.402 1.00 39.03 649 SER C C 1
ATOM 4426 O O . SER C 1 12 ? 29.005 -82.186 -24.903 1.00 39.38 649 SER C O 1
ATOM 4429 N N . ALA C 1 13 ? 28.485 -84.310 -25.518 1.00 39.40 650 ALA C N 1
ATOM 4430 C CA . ALA C 1 13 ? 27.185 -84.288 -24.867 1.00 38.47 650 ALA C CA 1
ATOM 4431 C C . ALA C 1 13 ? 27.369 -84.225 -23.353 1.00 39.40 650 ALA C C 1
ATOM 4432 O O . ALA C 1 13 ? 28.255 -84.896 -22.811 1.00 39.96 650 ALA C O 1
ATOM 4434 N N . PRO C 1 14 ? 26.570 -83.426 -22.645 1.00 38.81 651 PRO C N 1
ATOM 4435 C CA . PRO C 1 14 ? 26.754 -83.306 -21.200 1.00 37.68 651 PRO C CA 1
ATOM 4436 C C . PRO C 1 14 ? 26.282 -84.547 -20.475 1.00 37.38 651 PRO C C 1
ATOM 4437 O O . PRO C 1 14 ? 25.362 -85.240 -20.913 1.00 34.78 651 PRO C O 1
ATOM 4441 N N . VAL C 1 15 ? 26.880 -84.765 -19.303 1.00 40.13 652 VAL C N 1
ATOM 4442 C CA . VAL C 1 15 ? 26.531 -85.927 -18.500 1.00 41.31 652 VAL C CA 1
ATOM 4443 C C . VAL C 1 15 ? 25.080 -85.842 -18.023 1.00 38.67 652 VAL C C 1
ATOM 4444 O O . VAL C 1 15 ? 24.414 -86.877 -17.848 1.00 38.25 652 VAL C O 1
ATOM 4448 N N . ASP C 1 16 ? 24.544 -84.620 -17.854 1.00 39.98 653 ASP C N 1
ATOM 4449 C CA . ASP C 1 16 ? 23.149 -84.468 -17.442 1.00 40.80 653 ASP C CA 1
ATOM 4450 C C . ASP C 1 16 ? 22.156 -84.541 -18.613 1.00 37.20 653 ASP C C 1
ATOM 4451 O O . ASP C 1 16 ? 20.978 -84.228 -18.415 1.00 38.25 653 ASP C O 1
ATOM 4456 N N . HIS C 1 17 ? 22.582 -84.978 -19.797 1.00 33.52 654 HIS C N 1
ATOM 4457 C CA . HIS C 1 17 ? 21.635 -85.164 -20.893 1.00 37.31 654 HIS C CA 1
ATOM 4458 C C . HIS C 1 17 ? 20.694 -86.329 -20.585 1.00 39.20 654 HIS C C 1
ATOM 4459 O O . HIS C 1 17 ? 21.123 -87.399 -20.128 1.00 37.21 654 HIS C O 1
ATOM 4466 N N . ALA C 1 18 ? 19.402 -86.132 -20.863 1.00 37.66 655 ALA C N 1
ATOM 4467 C CA . ALA C 1 18 ? 18.421 -87.191 -20.611 1.00 39.49 655 ALA C CA 1
ATOM 4468 C C . ALA C 1 18 ? 18.732 -88.491 -21.357 1.00 42.21 655 ALA C C 1
ATOM 4469 O O . ALA C 1 18 ? 18.287 -89.563 -20.931 1.00 41.29 655 ALA C O 1
ATOM 4471 N N . PHE C 1 19 ? 19.496 -88.434 -22.447 1.00 40.48 656 PHE C N 1
ATOM 4472 C CA . PHE C 1 19 ? 19.814 -89.617 -23.243 1.00 40.56 656 PHE C CA 1
ATOM 4473 C C . PHE C 1 19 ? 21.305 -89.951 -23.210 1.00 39.01 656 PHE C C 1
ATOM 4474 O O . PHE C 1 19 ? 21.795 -90.694 -24.069 1.00 38.52 656 PHE C O 1
ATOM 4482 N N . TYR C 1 20 ? 22.028 -89.409 -22.225 1.00 37.53 657 TYR C N 1
ATOM 4483 C CA . TYR C 1 20 ? 23.470 -89.613 -22.127 1.00 38.93 657 TYR C CA 1
ATOM 4484 C C . TYR C 1 20 ? 23.836 -91.097 -22.065 1.00 40.16 657 TYR C C 1
ATOM 4485 O O . TYR C 1 20 ? 24.872 -91.502 -22.599 1.00 38.24 657 TYR C O 1
ATOM 4494 N N . ASN C 1 21 ? 23.017 -91.912 -21.395 1.00 38.10 658 ASN C N 1
ATOM 4495 C CA . ASN C 1 21 ? 23.307 -93.330 -21.188 1.00 42.35 658 ASN C CA 1
ATOM 4496 C C . ASN C 1 21 ? 22.723 -94.235 -22.262 1.00 42.33 658 ASN C C 1
ATOM 4497 O O . ASN C 1 21 ? 22.903 -95.455 -22.194 1.00 47.08 658 ASN C O 1
ATOM 4502 N N . THR C 1 22 ? 22.041 -93.677 -23.243 1.00 39.88 659 THR C N 1
ATOM 4503 C CA . THR C 1 22 ? 21.521 -94.471 -24.341 1.00 41.66 659 THR C CA 1
ATOM 4504 C C . THR C 1 22 ? 22.671 -94.898 -25.254 1.00 44.41 659 THR C C 1
ATOM 4505 O O . THR C 1 22 ? 23.540 -94.082 -25.576 1.00 46.03 659 THR C O 1
ATOM 4509 N N . PRO C 1 23 ? 22.721 -96.161 -25.672 1.00 44.04 660 PRO C N 1
ATOM 4510 C CA . PRO C 1 23 ? 23.733 -96.571 -26.651 1.00 47.38 660 PRO C CA 1
ATOM 4511 C C . PRO C 1 23 ? 23.498 -95.870 -27.974 1.00 47.22 660 PRO C C 1
ATOM 4512 O O . PRO C 1 23 ? 22.371 -95.882 -28.493 1.00 46.06 660 PRO C O 1
ATOM 4516 N N . PRO C 1 24 ? 24.523 -95.240 -28.543 1.00 52.16 661 PRO C N 1
ATOM 4517 C CA . PRO C 1 24 ? 24.331 -94.546 -29.824 1.00 50.31 661 PRO C CA 1
ATOM 4518 C C . PRO C 1 24 ? 23.941 -95.525 -30.920 1.00 54.38 661 PRO C C 1
ATOM 4519 O O . PRO C 1 24 ? 24.511 -96.610 -31.043 1.00 54.63 661 PRO C O 1
ATOM 4523 N N . ALA C 1 25 ? 22.942 -95.135 -31.703 1.00 57.22 662 ALA C N 1
ATOM 4524 C CA . ALA C 1 25 ? 22.409 -95.990 -32.750 1.00 57.72 662 ALA C CA 1
ATOM 4525 C C . ALA C 1 25 ? 23.221 -95.838 -34.030 1.00 56.19 662 ALA C C 1
ATOM 4526 O O . ALA C 1 25 ? 23.846 -94.802 -34.272 1.00 52.79 662 ALA C O 1
ATOM 4528 N N . GLN C 1 26 ? 23.220 -96.892 -34.846 1.00 54.18 663 GLN C N 1
ATOM 4529 C CA . GLN C 1 26 ? 23.732 -96.786 -36.205 1.00 54.70 663 GLN C CA 1
ATOM 4530 C C . GLN C 1 26 ? 22.660 -96.155 -37.084 1.00 53.93 663 GLN C C 1
ATOM 4531 O O . GLN C 1 26 ? 21.524 -96.637 -37.127 1.00 54.23 663 GLN C O 1
ATOM 4533 N N . HIS C 1 27 ? 23.015 -95.072 -37.772 1.00 49.98 664 HIS C N 1
ATOM 4534 C CA . HIS C 1 27 ? 22.086 -94.371 -38.646 1.00 52.34 664 HIS C CA 1
ATOM 4535 C C . HIS C 1 27 ? 22.310 -94.760 -40.102 1.00 54.22 664 HIS C C 1
ATOM 4536 O O . HIS C 1 27 ? 23.286 -95.425 -40.454 1.00 55.02 664 HIS C O 1
ATOM 4543 N N . THR C 1 28 ? 21.388 -94.316 -40.954 1.00 53.54 665 THR C N 1
ATOM 4544 C CA . THR C 1 28 ? 21.491 -94.595 -42.377 1.00 55.37 665 THR C CA 1
ATOM 4545 C C . THR C 1 28 ? 22.629 -93.786 -42.993 1.00 57.59 665 THR C C 1
ATOM 4546 O O . THR C 1 28 ? 23.148 -92.829 -42.404 1.00 51.00 665 THR C O 1
ATOM 4550 N N . ARG C 1 29 ? 22.999 -94.173 -44.218 1.00 53.85 666 ARG C N 1
ATOM 4551 C CA . ARG C 1 29 ? 24.080 -93.487 -44.916 1.00 57.29 666 ARG C CA 1
ATOM 4552 C C . ARG C 1 29 ? 23.782 -92.003 -45.098 1.00 54.90 666 ARG C C 1
ATOM 4553 O O . ARG C 1 29 ? 24.710 -91.188 -45.149 1.00 54.42 666 ARG C O 1
ATOM 4555 N N . GLN C 1 30 ? 22.506 -91.630 -45.174 1.00 51.21 667 GLN C N 1
ATOM 4556 C CA . GLN C 1 30 ? 22.114 -90.257 -45.461 1.00 57.75 667 GLN C CA 1
ATOM 4557 C C . GLN C 1 30 ? 21.781 -89.455 -44.207 1.00 51.89 667 GLN C C 1
ATOM 4558 O O . GLN C 1 30 ? 21.241 -88.350 -44.322 1.00 50.52 667 GLN C O 1
ATOM 4564 N N . PHE C 1 31 ? 22.101 -89.977 -43.019 1.00 50.20 668 PHE C N 1
ATOM 4565 C CA . PHE C 1 31 ? 21.815 -89.259 -41.777 1.00 47.58 668 PHE C CA 1
ATOM 4566 C C . PHE C 1 31 ? 22.587 -87.952 -41.696 1.00 43.84 668 PHE C C 1
ATOM 4567 O O . PHE C 1 31 ? 22.015 -86.897 -41.395 1.00 44.70 668 PHE C O 1
ATOM 4575 N N . MET C 1 32 ? 23.903 -88.010 -41.902 1.00 42.03 669 MET C N 1
ATOM 4576 C CA . MET C 1 32 ? 24.722 -86.826 -41.675 1.00 47.49 669 MET C CA 1
ATOM 4577 C C . MET C 1 32 ? 24.493 -85.768 -42.749 1.00 46.53 669 MET C C 1
ATOM 4578 O O . MET C 1 32 ? 24.771 -84.589 -42.507 1.00 46.91 669 MET C O 1
ATOM 4583 N N . ALA C 1 33 ? 23.966 -86.158 -43.916 1.00 42.69 670 ALA C N 1
ATOM 4584 C CA . ALA C 1 33 ? 23.522 -85.169 -44.892 1.00 49.24 670 ALA C CA 1
ATOM 4585 C C . ALA C 1 33 ? 22.214 -84.513 -44.458 1.00 43.26 670 ALA C C 1
ATOM 4586 O O . ALA C 1 33 ? 21.992 -83.323 -44.716 1.00 43.77 670 ALA C O 1
ATOM 4588 N N . ARG C 1 34 ? 21.327 -85.278 -43.817 1.00 43.81 671 ARG C N 1
ATOM 4589 C CA . ARG C 1 34 ? 20.087 -84.707 -43.302 1.00 41.53 671 ARG C CA 1
ATOM 4590 C C . ARG C 1 34 ? 20.369 -83.740 -42.155 1.00 40.47 671 ARG C C 1
ATOM 4591 O O . ARG C 1 34 ? 19.825 -82.630 -42.117 1.00 40.12 671 ARG C O 1
ATOM 4599 N N . MET C 1 35 ? 21.222 -84.149 -41.207 1.00 41.01 672 MET C N 1
ATOM 4600 C CA . MET C 1 35 ? 21.637 -83.250 -40.127 1.00 41.31 672 MET C CA 1
ATOM 4601 C C . MET C 1 35 ? 22.290 -81.971 -40.653 1.00 41.26 672 MET C C 1
ATOM 4602 O O . MET C 1 35 ? 22.113 -80.898 -40.064 1.00 37.68 672 MET C O 1
ATOM 4607 N N . SER C 1 36 ? 23.038 -82.044 -41.758 1.00 43.07 673 SER C N 1
ATOM 4608 C CA . SER C 1 36 ? 23.600 -80.817 -42.308 1.00 43.26 673 SER C CA 1
ATOM 4609 C C . SER C 1 36 ? 22.501 -79.841 -42.703 1.00 40.13 673 SER C C 1
ATOM 4610 O O . SER C 1 36 ? 22.630 -78.635 -42.482 1.00 42.01 673 SER C O 1
ATOM 4613 N N . LYS C 1 37 ? 21.423 -80.345 -43.319 1.00 42.13 674 LYS C N 1
ATOM 4614 C CA . LYS C 1 37 ? 20.270 -79.501 -43.633 1.00 42.03 674 LYS C CA 1
ATOM 4615 C C . LYS C 1 37 ? 19.605 -78.978 -42.362 1.00 37.25 674 LYS C C 1
ATOM 4616 O O . LYS C 1 37 ? 19.234 -77.798 -42.287 1.00 35.11 674 LYS C O 1
ATOM 4622 N N . GLU C 1 38 ? 19.445 -79.845 -41.352 1.00 39.68 675 GLU C N 1
ATOM 4623 C CA . GLU C 1 38 ? 18.834 -79.425 -40.093 1.00 37.60 675 GLU C CA 1
ATOM 4624 C C . GLU C 1 38 ? 19.643 -78.315 -39.424 1.00 37.95 675 GLU C C 1
ATOM 4625 O O . GLU C 1 38 ? 19.068 -77.320 -38.960 1.00 36.48 675 GLU C O 1
ATOM 4631 N N . TYR C 1 39 ? 20.979 -78.443 -39.390 1.00 36.00 676 TYR C N 1
ATOM 4632 C CA . TYR C 1 39 ? 21.810 -77.428 -38.728 1.00 33.30 676 TYR C CA 1
ATOM 4633 C C . TYR C 1 39 ? 21.691 -76.078 -39.411 1.00 36.15 676 TYR C C 1
ATOM 4634 O O . TYR C 1 39 ? 21.662 -75.029 -38.743 1.00 36.47 676 TYR C O 1
ATOM 4643 N N . LYS C 1 40 ? 21.650 -76.081 -40.749 1.00 36.29 677 LYS C N 1
ATOM 4644 C CA . LYS C 1 40 ? 21.561 -74.826 -41.494 1.00 36.48 677 LYS C CA 1
ATOM 4645 C C . LYS C 1 40 ? 20.244 -74.106 -41.228 1.00 35.98 677 LYS C C 1
ATOM 4646 O O . LYS C 1 40 ? 20.206 -72.870 -41.184 1.00 37.94 677 LYS C O 1
ATOM 4652 N N . ALA C 1 41 ? 19.145 -74.857 -41.117 1.00 33.62 678 ALA C N 1
ATOM 4653 C CA . ALA C 1 41 ? 17.856 -74.255 -40.787 1.00 34.20 678 ALA C CA 1
ATOM 4654 C C . ALA C 1 41 ? 17.854 -73.679 -39.377 1.00 37.19 678 ALA C C 1
ATOM 4655 O O . ALA C 1 41 ? 17.286 -72.608 -39.139 1.00 35.65 678 ALA C O 1
ATOM 4657 N N . LEU C 1 42 ? 18.443 -74.396 -38.420 1.00 35.73 679 LEU C N 1
ATOM 4658 C CA . LEU C 1 42 ? 18.552 -73.851 -37.070 1.00 34.20 679 LEU C CA 1
ATOM 4659 C C . LEU C 1 42 ? 19.381 -72.572 -37.076 1.00 35.63 679 LEU C C 1
ATOM 4660 O O . LEU C 1 42 ? 18.958 -71.534 -36.541 1.00 36.71 679 LEU C O 1
ATOM 4665 N N . GLN C 1 43 ? 20.552 -72.615 -37.713 1.00 34.31 680 GLN C N 1
ATOM 4666 C CA . GLN C 1 43 ? 21.434 -71.456 -37.730 1.00 35.77 680 GLN C CA 1
ATOM 4667 C C . GLN C 1 43 ? 20.752 -70.241 -38.364 1.00 38.19 680 GLN C C 1
ATOM 4668 O O . GLN C 1 43 ? 20.901 -69.108 -37.885 1.00 39.08 680 GLN C O 1
ATOM 4674 N N . SER C 1 44 ? 19.964 -70.461 -39.421 1.00 37.38 681 SER C N 1
ATOM 4675 C CA . SER C 1 44 ? 19.369 -69.330 -40.128 1.00 36.01 681 SER C CA 1
ATOM 4676 C C . SER C 1 44 ? 18.093 -68.826 -39.471 1.00 36.97 681 SER C C 1
ATOM 4677 O O . SER C 1 44 ? 17.790 -67.626 -39.563 1.00 35.94 681 SER C O 1
ATOM 4680 N N . SER C 1 45 ? 17.316 -69.706 -38.839 1.00 34.32 682 SER C N 1
ATOM 4681 C CA . SER C 1 45 ? 15.937 -69.362 -38.536 1.00 35.16 682 SER C CA 1
ATOM 4682 C C . SER C 1 45 ? 15.514 -69.491 -37.078 1.00 37.22 682 SER C C 1
ATOM 4683 O O . SER C 1 45 ? 14.374 -69.117 -36.768 1.00 35.77 682 SER C O 1
ATOM 4686 N N . LEU C 1 46 ? 16.368 -69.996 -36.181 1.00 32.44 683 LEU C N 1
ATOM 4687 C CA . LEU C 1 46 ? 16.015 -70.001 -34.770 1.00 35.35 683 LEU C CA 1
ATOM 4688 C C . LEU C 1 46 ? 15.855 -68.567 -34.279 1.00 32.75 683 LEU C C 1
ATOM 4689 O O . LEU C 1 46 ? 16.682 -67.712 -34.605 1.00 32.42 683 LEU C O 1
ATOM 4694 N N . PRO C 1 47 ? 14.831 -68.275 -33.484 1.00 31.75 684 PRO C N 1
ATOM 4695 C CA . PRO C 1 47 ? 14.734 -66.957 -32.857 1.00 34.86 684 PRO C CA 1
ATOM 4696 C C . PRO C 1 47 ? 15.658 -66.876 -31.653 1.00 35.23 684 PRO C C 1
ATOM 4697 O O . PRO C 1 47 ? 16.101 -67.899 -31.115 1.00 34.52 684 PRO C O 1
ATOM 4701 N N . ASP C 1 48 ? 15.897 -65.634 -31.201 1.00 32.83 685 ASP C N 1
ATOM 4702 C CA . ASP C 1 48 ? 16.761 -65.408 -30.042 1.00 34.35 685 ASP C CA 1
ATOM 4703 C C . ASP C 1 48 ? 16.285 -66.160 -28.814 1.00 36.85 685 ASP C C 1
ATOM 4704 O O . ASP C 1 48 ? 17.075 -66.387 -27.891 1.00 34.91 685 ASP C O 1
ATOM 4709 N N . SER C 1 49 ? 15.009 -66.513 -28.772 1.00 33.86 686 SER C N 1
ATOM 4710 C CA . SER C 1 49 ? 14.396 -67.152 -27.623 1.00 34.27 686 SER C CA 1
ATOM 4711 C C . SER C 1 49 ? 14.656 -68.657 -27.567 1.00 34.80 686 SER C C 1
ATOM 4712 O O . SER C 1 49 ? 14.245 -69.301 -26.600 1.00 32.37 686 SER C O 1
ATOM 4715 N N . ILE C 1 50 ? 15.295 -69.245 -28.577 1.00 32.47 687 ILE C N 1
ATOM 4716 C CA . ILE C 1 50 ? 15.550 -70.687 -28.598 1.00 31.32 687 ILE C CA 1
ATOM 4717 C C . ILE C 1 50 ? 17.028 -70.927 -28.859 1.00 34.73 687 ILE C C 1
ATOM 4718 O O . ILE C 1 50 ? 17.562 -70.495 -29.891 1.00 34.74 687 ILE C O 1
ATOM 4723 N N . LEU C 1 51 ? 17.679 -71.631 -27.937 1.00 32.31 688 LEU C N 1
ATOM 4724 C CA . LEU C 1 51 ? 19.065 -72.054 -28.070 1.00 32.79 688 LEU C CA 1
ATOM 4725 C C . LEU C 1 51 ? 19.109 -73.554 -28.337 1.00 33.15 688 LEU C C 1
ATOM 4726 O O . LEU C 1 51 ? 18.324 -74.313 -27.767 1.00 32.96 688 LEU C O 1
ATOM 4731 N N . VAL C 1 52 ? 20.007 -73.982 -29.218 1.00 31.98 689 VAL C N 1
ATOM 4732 C CA . VAL C 1 52 ? 20.165 -75.398 -29.530 1.00 33.88 689 VAL C CA 1
ATOM 4733 C C . VAL C 1 52 ? 21.644 -75.724 -29.503 1.00 32.76 689 VAL C C 1
ATOM 4734 O O . VAL C 1 52 ? 22.461 -74.964 -30.032 1.00 35.68 689 VAL C O 1
ATOM 4738 N N . ARG C 1 53 ? 21.992 -76.841 -28.878 1.00 35.03 690 ARG C N 1
ATOM 4739 C CA . ARG C 1 53 ? 23.360 -77.321 -28.899 1.00 34.98 690 ARG C CA 1
ATOM 4740 C C . ARG C 1 53 ? 23.375 -78.731 -29.471 1.00 34.29 690 ARG C C 1
ATOM 4741 O O . ARG C 1 53 ? 22.545 -79.573 -29.107 1.00 31.83 690 ARG C O 1
ATOM 4749 N N . ALA C 1 54 ? 24.279 -78.959 -30.410 1.00 34.25 691 ALA C N 1
ATOM 4750 C CA . ALA C 1 54 ? 24.603 -80.283 -30.888 1.00 34.94 691 ALA C CA 1
ATOM 4751 C C . ALA C 1 54 ? 26.010 -80.638 -30.415 1.00 36.95 691 ALA C C 1
ATOM 4752 O O . ALA C 1 54 ? 26.735 -79.812 -29.843 1.00 34.78 691 ALA C O 1
ATOM 4754 N N . TYR C 1 55 ? 26.399 -81.886 -30.681 1.00 36.86 692 TYR C N 1
ATOM 4755 C CA . TYR C 1 55 ? 27.612 -82.451 -30.118 1.00 43.09 692 TYR C CA 1
ATOM 4756 C C . TYR C 1 55 ? 28.401 -83.205 -31.176 1.00 40.44 692 TYR C C 1
ATOM 4757 O O . TYR C 1 55 ? 27.822 -83.874 -32.038 1.00 40.71 692 TYR C O 1
ATOM 4766 N N . GLU C 1 56 ? 29.727 -83.075 -31.111 1.00 39.52 693 GLU C N 1
ATOM 4767 C CA . GLU C 1 56 ? 30.583 -83.843 -32.011 1.00 45.67 693 GLU C CA 1
ATOM 4768 C C . GLU C 1 56 ? 30.629 -85.308 -31.611 1.00 44.63 693 GLU C C 1
ATOM 4769 O O . GLU C 1 56 ? 30.758 -86.187 -32.471 1.00 43.11 693 GLU C O 1
ATOM 4775 N N . ASP C 1 57 ? 30.516 -85.598 -30.321 1.00 44.24 694 ASP C N 1
ATOM 4776 C CA . ASP C 1 57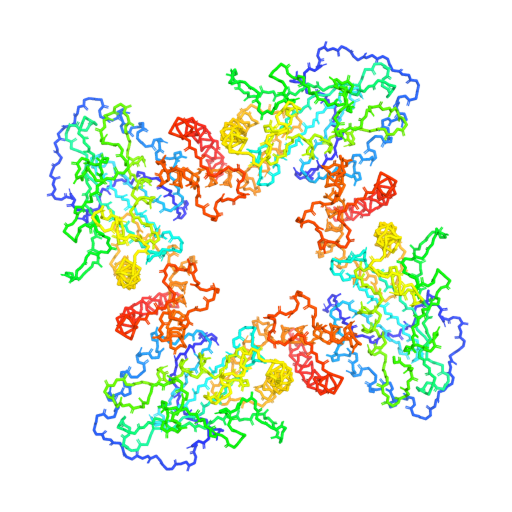 ? 30.710 -86.972 -29.880 1.00 41.15 694 ASP C CA 1
ATOM 4777 C C . ASP C 1 57 ? 29.431 -87.799 -29.873 1.00 44.82 694 ASP C C 1
ATOM 4778 O O . ASP C 1 57 ? 29.513 -89.030 -29.836 1.00 45.34 694 ASP C O 1
ATOM 4783 N N . ARG C 1 58 ? 28.259 -87.170 -29.886 1.00 40.61 695 ARG C N 1
ATOM 4784 C CA . ARG C 1 58 ? 26.976 -87.871 -29.995 1.00 39.87 695 ARG C CA 1
ATOM 4785 C C . ARG C 1 58 ? 26.211 -87.103 -31.069 1.00 41.88 695 ARG C C 1
ATOM 4786 O O . ARG C 1 58 ? 25.541 -86.113 -30.756 1.00 37.05 695 ARG C O 1
ATOM 4794 N N . THR C 1 59 ? 26.325 -87.533 -32.325 1.00 37.46 696 THR C N 1
ATOM 4795 C CA . THR C 1 59 ? 25.650 -86.802 -33.398 1.00 40.35 696 THR C CA 1
ATOM 4796 C C . THR C 1 59 ? 24.146 -87.035 -33.423 1.00 38.44 696 THR C C 1
ATOM 4797 O O . THR C 1 59 ? 23.461 -86.448 -34.272 1.00 40.85 696 THR C O 1
ATOM 4801 N N . ASP C 1 60 ? 23.626 -87.851 -32.515 1.00 39.85 697 ASP C N 1
ATOM 4802 C CA . ASP C 1 60 ? 22.210 -88.172 -32.434 1.00 40.48 697 ASP C CA 1
ATOM 4803 C C . ASP C 1 60 ? 21.510 -87.461 -31.284 1.00 37.85 697 ASP C C 1
ATOM 4804 O O . ASP C 1 60 ? 20.310 -87.673 -31.089 1.00 39.25 697 ASP C O 1
ATOM 4809 N N . LEU C 1 61 ? 22.227 -86.648 -30.510 1.00 36.27 698 LEU C N 1
ATOM 4810 C CA . LEU C 1 61 ? 21.684 -85.978 -29.332 1.00 38.90 698 LEU C CA 1
ATOM 4811 C C . LEU C 1 61 ? 21.710 -84.470 -29.512 1.00 37.51 698 LEU C C 1
ATOM 4812 O O . LEU C 1 61 ? 22.666 -83.916 -30.065 1.00 37.50 698 LEU C O 1
ATOM 4817 N N . LEU C 1 62 ? 20.671 -83.804 -29.012 1.00 33.33 699 LEU C N 1
ATOM 4818 C CA . LEU C 1 62 ? 20.655 -82.353 -28.980 1.00 35.21 699 LEU C CA 1
ATOM 4819 C C . LEU C 1 62 ? 20.014 -81.900 -27.676 1.00 32.18 699 LEU C C 1
ATOM 4820 O O . LEU C 1 62 ? 19.265 -82.638 -27.033 1.00 32.92 699 LEU C O 1
ATOM 4825 N N . ARG C 1 63 ? 20.334 -80.666 -27.303 1.00 36.23 700 ARG C N 1
ATOM 4826 C CA . ARG C 1 63 ? 19.704 -79.967 -26.193 1.00 32.36 700 ARG C CA 1
ATOM 4827 C C . ARG C 1 63 ? 19.156 -78.645 -26.710 1.00 30.67 700 ARG C C 1
ATOM 4828 O O . ARG C 1 63 ? 19.858 -77.915 -27.417 1.00 34.43 700 ARG C O 1
ATOM 4836 N N . SER C 1 64 ? 17.924 -78.324 -26.335 1.00 31.22 701 SER C N 1
ATOM 4837 C CA . SER C 1 64 ? 17.311 -77.049 -26.672 1.00 30.92 701 SER C CA 1
ATOM 4838 C C . SER C 1 64 ? 16.876 -76.325 -25.403 1.00 33.06 701 SER C C 1
ATOM 4839 O O . SER C 1 64 ? 16.528 -76.955 -24.401 1.00 32.22 701 SER C O 1
ATOM 4842 N N . LEU C 1 65 ? 16.926 -74.991 -25.451 1.00 32.45 702 LEU C N 1
ATOM 4843 C CA . LEU C 1 65 ? 16.461 -74.119 -24.373 1.00 30.83 702 LEU C CA 1
ATOM 4844 C C . LEU C 1 65 ? 15.522 -73.080 -24.969 1.00 30.07 702 LEU C C 1
ATOM 4845 O O . LEU C 1 65 ? 15.889 -72.404 -25.931 1.00 32.43 702 LEU C O 1
ATOM 4850 N N . ILE C 1 66 ? 14.317 -72.969 -24.412 1.00 29.66 703 ILE C N 1
ATOM 4851 C CA . ILE C 1 66 ? 13.310 -72.016 -24.870 1.00 30.79 703 ILE C CA 1
ATOM 4852 C C . ILE C 1 66 ? 12.979 -71.087 -23.710 1.00 32.33 703 ILE C C 1
ATOM 4853 O O . ILE C 1 66 ? 12.610 -71.551 -22.625 1.00 30.29 703 ILE C O 1
ATOM 4858 N N . ILE C 1 67 ? 13.130 -69.783 -23.930 1.00 30.12 704 ILE C N 1
ATOM 4859 C CA . ILE C 1 67 ? 12.738 -68.781 -22.937 1.00 31.32 704 ILE C CA 1
ATOM 4860 C C . ILE C 1 67 ? 11.244 -68.506 -23.059 1.00 32.85 704 ILE C C 1
ATOM 4861 O O . ILE C 1 67 ? 10.731 -68.294 -24.164 1.00 34.15 704 ILE C O 1
ATOM 4866 N N . GLY C 1 68 ? 10.543 -68.491 -21.923 1.00 32.93 705 GLY C N 1
ATOM 4867 C CA . GLY C 1 68 ? 9.120 -68.244 -21.913 1.00 35.32 705 GLY C CA 1
ATOM 4868 C C . GLY C 1 68 ? 8.766 -66.861 -22.444 1.00 32.33 705 GLY C C 1
ATOM 4869 O O . GLY C 1 68 ? 9.355 -65.849 -22.042 1.00 31.95 705 GLY C O 1
ATOM 4870 N N . PRO C 1 69 ? 7.807 -66.805 -23.374 1.00 32.75 706 PRO C N 1
ATOM 4871 C CA . PRO C 1 69 ? 7.426 -65.526 -24.000 1.00 33.95 706 PRO C CA 1
ATOM 4872 C C . PRO C 1 69 ? 6.740 -64.555 -23.041 1.00 33.82 706 PRO C C 1
ATOM 4873 O O . PRO C 1 69 ? 6.135 -64.935 -22.035 1.00 36.45 706 PRO C O 1
ATOM 4877 N N . GLU C 1 70 ? 6.789 -63.273 -23.410 1.00 39.95 707 GLU C N 1
ATOM 4878 C CA . GLU C 1 70 ? 6.231 -62.232 -22.553 1.00 39.46 707 GLU C CA 1
ATOM 4879 C C . GLU C 1 70 ? 4.712 -62.360 -22.474 1.00 40.02 707 GLU C C 1
ATOM 4880 O O . GLU C 1 70 ? 4.057 -62.840 -23.406 1.00 42.81 707 GLU C O 1
ATOM 4886 N N . ASN C 1 71 ? 4.160 -61.938 -21.338 1.00 40.00 708 ASN C N 1
ATOM 4887 C CA . ASN C 1 71 ? 2.728 -62.065 -21.035 1.00 45.02 708 ASN C CA 1
ATOM 4888 C C . ASN C 1 71 ? 2.200 -63.486 -21.266 1.00 41.66 708 ASN C C 1
ATOM 4889 O O . ASN C 1 71 ? 1.163 -63.708 -21.906 1.00 39.77 708 ASN C O 1
ATOM 4894 N N . THR C 1 72 ? 2.934 -64.453 -20.736 1.00 37.88 709 THR C N 1
ATOM 4895 C CA . THR C 1 72 ? 2.479 -65.812 -20.499 1.00 38.29 709 THR C CA 1
ATOM 4896 C C . THR C 1 72 ? 2.895 -66.192 -19.087 1.00 36.45 709 THR C C 1
ATOM 4897 O O . THR C 1 72 ? 3.760 -65.539 -18.494 1.00 35.86 709 THR C O 1
ATOM 4901 N N . PRO C 1 73 ? 2.306 -67.245 -18.514 1.00 37.06 710 PRO C N 1
ATOM 4902 C CA . PRO C 1 73 ? 2.783 -67.708 -17.196 1.00 34.57 710 PRO C CA 1
ATOM 4903 C C . PRO C 1 73 ? 4.237 -68.131 -17.211 1.00 34.84 710 PRO C C 1
ATOM 4904 O O . PRO C 1 73 ? 4.847 -68.239 -16.137 1.00 37.25 710 PRO C O 1
ATOM 4908 N N . TYR C 1 74 ? 4.812 -68.359 -18.395 1.00 32.34 711 TYR C N 1
ATOM 4909 C CA . TYR C 1 74 ? 6.171 -68.853 -18.574 1.00 32.04 711 TYR C CA 1
ATOM 4910 C C . TYR C 1 74 ? 7.191 -67.739 -18.707 1.00 34.21 711 TYR C C 1
ATOM 4911 O O . TYR C 1 74 ? 8.385 -68.030 -18.843 1.00 32.40 711 TYR C O 1
ATOM 4920 N N . GLU C 1 75 ? 6.745 -66.478 -18.669 1.00 31.03 712 GLU C N 1
ATOM 4921 C CA . GLU C 1 75 ? 7.579 -65.348 -19.057 1.00 34.89 712 GLU C CA 1
ATOM 4922 C C . GLU C 1 75 ? 8.931 -65.351 -18.358 1.00 34.11 712 GLU C C 1
ATOM 4923 O O . GLU C 1 75 ? 9.014 -65.457 -17.128 1.00 33.73 712 GLU C O 1
ATOM 4929 N N . ASP C 1 76 ? 9.986 -65.252 -19.170 1.00 30.06 713 ASP C N 1
ATOM 4930 C CA . ASP C 1 76 ? 11.382 -65.085 -18.779 1.00 33.11 713 ASP C CA 1
ATOM 4931 C C . ASP C 1 76 ? 11.993 -66.341 -18.161 1.00 31.78 713 ASP C C 1
ATOM 4932 O O . ASP C 1 76 ? 13.145 -66.287 -17.717 1.00 33.16 713 ASP C O 1
ATOM 4937 N N . ALA C 1 77 ? 11.264 -67.462 -18.103 1.00 31.96 714 ALA C N 1
ATOM 4938 C CA . ALA C 1 77 ? 11.761 -68.678 -17.487 1.00 32.53 714 ALA C CA 1
ATOM 4939 C C . ALA C 1 77 ? 12.349 -69.617 -18.540 1.00 35.30 714 ALA C C 1
ATOM 4940 O O . ALA C 1 77 ? 12.000 -69.540 -19.725 1.00 32.41 714 ALA C O 1
ATOM 4942 N N . PRO C 1 78 ? 13.255 -70.529 -18.132 1.00 32.25 715 PRO C N 1
ATOM 4943 C CA . PRO C 1 78 ? 13.961 -71.369 -19.109 1.00 33.63 715 PRO C CA 1
ATOM 4944 C C . PRO C 1 78 ? 13.380 -72.778 -19.193 1.00 34.36 715 PRO C C 1
ATOM 4945 O O . PRO C 1 78 ? 13.179 -73.415 -18.157 1.00 34.87 715 PRO C O 1
ATOM 4949 N N . PHE C 1 79 ? 13.116 -73.287 -20.394 1.00 32.75 716 PHE C N 1
ATOM 4950 C CA . PHE C 1 79 ? 12.517 -74.606 -20.562 1.00 33.63 716 PHE C CA 1
ATOM 4951 C C . PHE C 1 79 ? 13.410 -75.442 -21.467 1.00 35.51 716 PHE C C 1
ATOM 4952 O O . PHE C 1 79 ? 13.601 -75.113 -22.639 1.00 32.19 716 PHE C O 1
ATOM 4960 N N . VAL C 1 80 ? 13.957 -76.518 -20.907 1.00 33.31 717 VAL C N 1
ATOM 4961 C CA . VAL C 1 80 ? 14.975 -77.343 -21.550 1.00 32.28 717 VAL C CA 1
ATOM 4962 C C . VAL C 1 80 ? 14.337 -78.641 -22.010 1.00 33.26 717 VAL C C 1
ATOM 4963 O O . VAL C 1 80 ? 13.619 -79.301 -21.247 1.00 33.38 717 VAL C O 1
ATOM 4967 N N . ILE C 1 81 ? 14.589 -78.995 -23.263 1.00 32.14 718 ILE C N 1
ATOM 4968 C CA . ILE C 1 81 ? 14.198 -80.289 -23.810 1.00 34.19 718 ILE C CA 1
ATOM 4969 C C . ILE C 1 81 ? 15.442 -80.962 -24.359 1.00 33.14 718 ILE C C 1
ATOM 4970 O O . ILE C 1 81 ? 16.202 -80.347 -25.116 1.00 35.97 718 ILE C O 1
ATOM 4975 N N . ASP C 1 82 ? 15.645 -82.218 -23.990 1.00 35.09 719 ASP C N 1
ATOM 4976 C CA . ASP C 1 82 ? 16.739 -83.000 -24.532 1.00 35.48 719 ASP C CA 1
ATOM 4977 C C . ASP C 1 82 ? 16.172 -83.880 -25.630 1.00 35.56 719 ASP C C 1
ATOM 4978 O O . ASP C 1 82 ? 15.053 -84.385 -25.507 1.00 38.40 719 ASP C O 1
ATOM 4983 N N . TRP C 1 83 ? 16.941 -84.061 -26.699 1.00 33.66 720 TRP C N 1
ATOM 4984 C CA . TRP C 1 83 ? 16.452 -84.723 -27.898 1.00 33.99 720 TRP C CA 1
ATOM 4985 C C . TRP C 1 83 ? 17.340 -85.903 -28.258 1.00 34.43 720 TRP C C 1
ATOM 4986 O O . TRP C 1 83 ? 18.560 -85.832 -28.106 1.00 34.36 720 TRP C O 1
ATOM 4997 N N . MET C 1 84 ? 16.712 -86.972 -28.757 1.00 34.32 721 MET C N 1
ATOM 4998 C CA . MET C 1 84 ? 17.374 -88.094 -29.424 1.00 40.04 721 MET C CA 1
ATOM 4999 C C . MET C 1 84 ? 16.800 -88.316 -30.815 1.00 39.80 721 MET C C 1
ATOM 5000 O O . MET C 1 84 ? 15.581 -88.291 -31.010 1.00 38.93 721 MET C O 1
ATOM 5005 N N . LEU C 1 85 ? 17.698 -88.540 -31.769 1.00 39.56 722 LEU C N 1
ATOM 5006 C CA . LEU C 1 85 ? 17.354 -88.973 -33.118 1.00 34.99 722 LEU C CA 1
ATOM 5007 C C . LEU C 1 85 ? 17.725 -90.452 -33.240 1.00 39.76 722 LEU C C 1
ATOM 5008 O O . LEU C 1 85 ? 18.910 -90.799 -33.216 1.00 38.30 722 LEU C O 1
ATOM 5013 N N . ASP C 1 86 ? 16.722 -91.316 -33.357 1.00 39.86 723 ASP C N 1
ATOM 5014 C CA . ASP C 1 86 ? 16.971 -92.758 -33.380 1.00 43.35 723 ASP C CA 1
ATOM 5015 C C . ASP C 1 86 ? 17.476 -93.200 -34.754 1.00 44.60 723 ASP C C 1
ATOM 5016 O O . ASP C 1 86 ? 17.699 -92.389 -35.655 1.00 42.63 723 ASP C O 1
ATOM 5021 N N . ALA C 1 87 ? 17.652 -94.522 -34.919 1.00 45.51 724 ALA C N 1
ATOM 5022 C CA . ALA C 1 87 ? 18.332 -95.064 -36.095 1.00 45.17 724 ALA C CA 1
ATOM 5023 C C . ALA C 1 87 ? 17.569 -94.800 -37.390 1.00 48.16 724 ALA C C 1
ATOM 5024 O O . ALA C 1 87 ? 18.182 -94.723 -38.466 1.00 48.07 724 ALA C O 1
ATOM 5026 N N . ASN C 1 88 ? 16.248 -94.639 -37.317 1.00 45.64 725 ASN C N 1
ATOM 5027 C CA . ASN C 1 88 ? 15.437 -94.366 -38.500 1.00 46.29 725 ASN C CA 1
ATOM 5028 C C . ASN C 1 88 ? 15.174 -92.874 -38.746 1.00 44.90 725 ASN C C 1
ATOM 5029 O O . ASN C 1 88 ? 14.375 -92.547 -39.631 1.00 43.54 725 ASN C O 1
ATOM 5034 N N . PHE C 1 89 ? 15.813 -91.960 -38.007 1.00 44.26 726 PHE C N 1
ATOM 5035 C CA . PHE C 1 89 ? 15.636 -90.537 -38.303 1.00 44.61 726 PHE C CA 1
ATOM 5036 C C . PHE C 1 89 ? 16.164 -90.237 -39.707 1.00 43.22 726 PHE C C 1
ATOM 5037 O O . PHE C 1 89 ? 17.260 -90.694 -40.061 1.00 46.47 726 PHE C O 1
ATOM 5045 N N . PRO C 1 90 ? 15.438 -89.454 -40.530 1.00 44.80 727 PRO C N 1
ATOM 5046 C CA . PRO C 1 90 ? 14.215 -88.699 -40.235 1.00 42.01 727 PRO C CA 1
ATOM 5047 C C . PRO C 1 90 ? 12.873 -89.324 -40.618 1.00 45.45 727 PRO C C 1
ATOM 5048 O O . PRO C 1 90 ? 11.886 -88.592 -40.621 1.00 40.43 727 PRO C O 1
ATOM 5052 N N . GLN C 1 91 ? 12.799 -90.616 -40.949 1.00 42.62 728 GLN C N 1
ATOM 5053 C CA . GLN C 1 91 ? 11.472 -91.183 -41.152 1.00 46.24 728 GLN C CA 1
ATOM 5054 C C . GLN C 1 91 ? 10.695 -91.230 -39.844 1.00 43.42 728 GLN C C 1
ATOM 5055 O O . GLN C 1 91 ? 9.464 -91.118 -39.849 1.00 46.38 728 GLN C O 1
ATOM 5061 N N . THR C 1 92 ? 11.397 -91.415 -38.712 1.00 44.27 729 THR C N 1
ATOM 5062 C CA . THR C 1 92 ? 10.796 -91.303 -37.395 1.00 42.32 729 THR C CA 1
ATOM 5063 C C . THR C 1 92 ? 10.948 -89.877 -36.877 1.00 40.47 729 THR C C 1
ATOM 5064 O O . THR C 1 92 ? 11.902 -89.185 -37.240 1.00 38.44 729 THR C O 1
ATOM 5068 N N . PRO C 1 93 ? 10.021 -89.447 -36.017 1.00 41.78 730 PRO C N 1
ATOM 5069 C CA . PRO C 1 93 ? 10.139 -88.114 -35.421 1.00 38.01 730 PRO C CA 1
ATOM 5070 C C . PRO C 1 93 ? 11.289 -88.058 -34.428 1.00 39.01 730 PRO C C 1
ATOM 5071 O O . PRO C 1 93 ? 11.651 -89.079 -33.818 1.00 37.42 730 PRO C O 1
ATOM 5075 N N . PRO C 1 94 ? 11.846 -86.865 -34.181 1.00 40.19 731 PRO C N 1
ATOM 5076 C CA . PRO C 1 94 ? 12.781 -86.708 -33.061 1.00 37.80 731 PRO C CA 1
ATOM 5077 C C . PRO C 1 94 ? 12.070 -87.025 -31.756 1.00 36.46 731 PRO C C 1
ATOM 5078 O O . PRO C 1 94 ? 10.864 -86.802 -31.621 1.00 38.55 731 PRO C O 1
ATOM 5082 N N . ILE C 1 95 ? 12.825 -87.576 -30.796 1.00 36.88 732 ILE C N 1
ATOM 5083 C CA . ILE C 1 95 ? 12.302 -87.984 -29.491 1.00 33.18 732 ILE C CA 1
ATOM 5084 C C . ILE C 1 95 ? 12.661 -86.919 -28.464 1.00 35.57 732 ILE C C 1
ATOM 5085 O O . ILE C 1 95 ? 13.831 -86.540 -28.349 1.00 34.98 732 ILE C O 1
ATOM 5090 N N . ALA C 1 96 ? 11.670 -86.464 -27.700 1.00 35.77 733 ALA C N 1
ATOM 5091 C CA . ALA C 1 96 ? 11.847 -85.373 -26.748 1.00 35.51 733 ALA C CA 1
ATOM 5092 C C . ALA C 1 96 ? 11.782 -85.867 -25.312 1.00 36.07 733 ALA C C 1
ATOM 5093 O O . ALA C 1 96 ? 10.978 -86.745 -24.976 1.00 33.80 733 ALA C O 1
ATOM 5095 N N . HIS C 1 97 ? 12.621 -85.275 -24.461 1.00 33.02 734 HIS C N 1
ATOM 5096 C CA . HIS C 1 97 ? 12.539 -85.470 -23.019 1.00 34.20 734 HIS C CA 1
ATOM 5097 C C . HIS C 1 97 ? 12.626 -84.081 -22.390 1.00 32.62 734 HIS C C 1
ATOM 5098 O O . HIS C 1 97 ? 13.707 -83.495 -22.326 1.00 35.62 734 HIS C O 1
ATOM 5105 N N . PHE C 1 98 ? 11.479 -83.569 -21.957 1.00 32.67 735 PHE C N 1
ATOM 5106 C CA . PHE C 1 98 ? 11.410 -82.280 -21.275 1.00 33.86 735 PHE C CA 1
ATOM 5107 C C . PHE C 1 98 ? 11.915 -82.403 -19.839 1.00 32.65 735 PHE C C 1
ATOM 5108 O O . PHE C 1 98 ? 11.506 -83.308 -19.101 1.00 34.80 735 PHE C O 1
ATOM 5116 N N . LEU C 1 99 ? 12.801 -81.483 -19.433 1.00 31.36 736 LEU C N 1
ATOM 5117 C CA . LEU C 1 99 ? 13.301 -81.434 -18.050 1.00 35.67 736 LEU C CA 1
ATOM 5118 C C . LEU C 1 99 ? 12.300 -80.669 -17.197 1.00 34.52 736 LEU C C 1
ATOM 5119 O O . LEU C 1 99 ? 12.292 -79.439 -17.179 1.00 36.70 736 LEU C O 1
ATOM 5124 N N . SER C 1 100 ? 11.443 -81.403 -16.497 1.00 36.91 737 SER C N 1
ATOM 5125 C CA . SER C 1 100 ? 10.380 -80.797 -15.705 1.00 37.04 737 SER C CA 1
ATOM 5126 C C . SER C 1 100 ? 10.935 -80.500 -14.317 1.00 39.74 737 SER C C 1
ATOM 5127 O O . SER C 1 100 ? 11.000 -81.377 -13.458 1.00 39.26 737 SER C O 1
ATOM 5130 N N . TRP C 1 101 ? 11.364 -79.259 -14.109 1.00 35.86 738 TRP C N 1
ATOM 5131 C CA . TRP C 1 101 ? 11.930 -78.826 -12.826 1.00 38.27 738 TRP C CA 1
ATOM 5132 C C . TRP C 1 101 ? 10.819 -78.377 -11.882 1.00 41.07 738 TRP C C 1
ATOM 5133 O O . TRP C 1 101 ? 10.747 -77.244 -11.406 1.00 40.31 738 TRP C O 1
ATOM 5144 N N . THR C 1 102 ? 9.956 -79.325 -11.594 1.00 41.66 739 THR C N 1
ATOM 5145 C CA . THR C 1 102 ? 8.611 -79.012 -11.188 1.00 41.25 739 THR C CA 1
ATOM 5146 C C . THR C 1 102 ? 8.244 -79.707 -9.879 1.00 53.26 739 THR C C 1
ATOM 5147 O O . THR C 1 102 ? 7.146 -79.481 -9.354 1.00 57.22 739 THR C O 1
ATOM 5151 N N . ASN C 1 103 ? 9.167 -80.482 -9.304 1.00 51.17 740 ASN C N 1
ATOM 5152 C CA . ASN C 1 103 ? 9.005 -81.218 -8.027 1.00 59.12 740 ASN C CA 1
ATOM 5153 C C . ASN C 1 103 ? 7.902 -82.255 -8.241 1.00 58.40 740 ASN C C 1
ATOM 5154 O O . ASN C 1 103 ? 7.907 -82.936 -9.281 1.00 61.97 740 ASN C O 1
ATOM 5159 N N . GLY C 1 104 ? 6.980 -82.449 -7.300 1.00 63.32 741 GLY C N 1
ATOM 5160 C CA . GLY C 1 104 ? 5.787 -83.234 -7.550 1.00 60.02 741 GLY C CA 1
ATOM 5161 C C . GLY C 1 104 ? 4.556 -82.376 -7.727 1.00 62.87 741 GLY C C 1
ATOM 5162 O O . GLY C 1 104 ? 3.431 -82.892 -7.699 1.00 63.19 741 GLY C O 1
ATOM 5163 N N . ASN C 1 105 ? 4.741 -81.079 -7.939 1.00 61.92 742 ASN C N 1
ATOM 5164 C CA . ASN C 1 105 ? 3.712 -80.060 -7.805 1.00 62.32 742 ASN C CA 1
ATOM 5165 C C . ASN C 1 105 ? 2.764 -79.990 -9.004 1.00 57.90 742 ASN C C 1
ATOM 5166 O O . ASN C 1 105 ? 2.053 -78.985 -9.143 1.00 61.91 742 ASN C O 1
ATOM 5171 N N . GLY C 1 106 ? 2.722 -81.020 -9.854 1.00 60.56 743 GLY C N 1
ATOM 5172 C CA . GLY C 1 106 ? 1.896 -80.988 -11.047 1.00 51.49 743 GLY C CA 1
ATOM 5173 C C . GLY C 1 106 ? 2.684 -80.534 -12.257 1.00 46.57 743 GLY C C 1
ATOM 5174 O O . GLY C 1 106 ? 3.861 -80.177 -12.177 1.00 44.74 743 GLY C O 1
ATOM 5175 N N . ARG C 1 107 ? 2.014 -80.555 -13.408 1.00 44.07 744 ARG C N 1
ATOM 5176 C CA . ARG C 1 107 ? 2.627 -80.142 -14.662 1.00 42.72 744 ARG C CA 1
ATOM 5177 C C . ARG C 1 107 ? 2.626 -78.629 -14.802 1.00 40.16 744 ARG C C 1
ATOM 5178 O O . ARG C 1 107 ? 1.686 -77.950 -14.385 1.00 39.91 744 ARG C O 1
ATOM 5186 N N . VAL C 1 108 ? 3.662 -78.114 -15.472 1.00 41.37 745 VAL C N 1
ATOM 5187 C CA . VAL C 1 108 ? 3.732 -76.688 -15.783 1.00 39.91 745 VAL C CA 1
ATOM 5188 C C . VAL C 1 108 ? 2.938 -76.324 -17.030 1.00 39.68 745 VAL C C 1
ATOM 5189 O O . VAL C 1 108 ? 2.765 -75.139 -17.326 1.00 40.76 745 VAL C O 1
ATOM 5193 N N . ASN C 1 109 ? 2.449 -77.311 -17.771 1.00 39.80 746 ASN C N 1
ATOM 5194 C CA . ASN C 1 109 ? 1.664 -77.149 -18.990 1.00 38.09 746 ASN C CA 1
ATOM 5195 C C . ASN C 1 109 ? 1.022 -78.504 -19.273 1.00 40.89 746 ASN C C 1
ATOM 5196 O O . ASN C 1 109 ? 1.654 -79.529 -19.014 1.00 39.59 746 ASN C O 1
ATOM 5201 N N . PRO C 1 110 ? -0.206 -78.569 -19.790 1.00 42.75 747 PRO C N 1
ATOM 5202 C CA . PRO C 1 110 ? -0.857 -79.887 -19.940 1.00 45.51 747 PRO C CA 1
ATOM 5203 C C . PRO C 1 110 ? -0.119 -80.843 -20.867 1.00 43.36 747 PRO C C 1
ATOM 5204 O O . PRO C 1 110 ? -0.298 -82.061 -20.738 1.00 47.82 747 PRO C O 1
ATOM 5208 N N . ASN C 1 111 ? 0.703 -80.346 -21.784 1.00 42.74 748 ASN C N 1
ATOM 5209 C CA . ASN C 1 111 ? 1.403 -81.188 -22.748 1.00 43.34 748 ASN C CA 1
ATOM 5210 C C . ASN C 1 111 ? 2.883 -81.363 -22.421 1.00 41.93 748 ASN C C 1
ATOM 5211 O O . ASN C 1 111 ? 3.626 -81.909 -23.244 1.00 42.08 748 ASN C O 1
ATOM 5216 N N . LEU C 1 112 ? 3.339 -80.893 -21.264 1.00 36.58 749 LEU C N 1
ATOM 5217 C CA . LEU C 1 112 ? 4.701 -81.163 -20.803 1.00 36.06 749 LEU C CA 1
ATOM 5218 C C . LEU C 1 112 ? 4.585 -81.943 -19.504 1.00 36.71 749 LEU C C 1
ATOM 5219 O O . LEU C 1 112 ? 4.433 -81.359 -18.427 1.00 35.18 749 LEU C O 1
ATOM 5224 N N . TYR C 1 113 ? 4.665 -83.267 -19.610 1.00 36.56 750 TYR C N 1
ATOM 5225 C CA . TYR C 1 113 ? 4.525 -84.131 -18.451 1.00 38.10 750 TYR C CA 1
ATOM 5226 C C . TYR C 1 113 ? 5.724 -84.007 -17.515 1.00 36.05 750 TYR C C 1
ATOM 5227 O O . TYR C 1 113 ? 6.855 -83.762 -17.942 1.00 35.40 750 TYR C O 1
ATOM 5236 N N . GLU C 1 114 ? 5.458 -84.214 -16.220 1.00 35.03 751 GLU C N 1
ATOM 5237 C CA . GLU C 1 114 ? 6.497 -84.180 -15.195 1.00 38.45 751 GLU C CA 1
ATOM 5238 C C . GLU C 1 114 ? 7.606 -85.194 -15.483 1.00 41.80 751 GLU C C 1
ATOM 5239 O O . GLU C 1 114 ? 8.790 -84.921 -15.253 1.00 38.75 751 GLU C O 1
ATOM 5245 N N . GLU C 1 115 ? 7.244 -86.380 -15.970 1.00 39.48 752 GLU C N 1
ATOM 5246 C CA . GLU C 1 115 ? 8.264 -87.379 -16.260 1.00 38.27 752 GLU C CA 1
ATOM 5247 C C . GLU C 1 115 ? 8.988 -87.135 -17.587 1.00 37.34 752 GLU C C 1
ATOM 5248 O O . GLU C 1 115 ? 9.957 -87.844 -17.885 1.00 37.44 752 GLU C O 1
ATOM 5254 N N . GLY C 1 116 ? 8.589 -86.146 -18.383 1.00 38.47 753 GLY C N 1
ATOM 5255 C CA . GLY C 1 116 ? 9.389 -85.754 -19.533 1.00 34.56 753 GLY C CA 1
ATOM 5256 C C . GLY C 1 116 ? 8.723 -85.871 -20.884 1.00 37.05 753 GLY C C 1
ATOM 5257 O O . GLY C 1 116 ? 9.281 -85.366 -21.871 1.00 35.69 753 GLY C O 1
ATOM 5258 N N . LYS C 1 117 ? 7.556 -86.498 -20.980 1.00 38.51 754 LYS C N 1
ATOM 5259 C CA . LYS C 1 117 ? 6.861 -86.638 -22.254 1.00 37.85 754 LYS C CA 1
ATOM 5260 C C . LYS C 1 117 ? 6.360 -85.296 -22.759 1.00 41.57 754 LYS C C 1
ATOM 5261 O O . LYS C 1 117 ? 5.739 -84.533 -22.012 1.00 41.17 754 LYS C O 1
ATOM 5267 N N . VAL C 1 118 ? 6.624 -85.018 -24.032 1.00 38.74 755 VAL C N 1
ATOM 5268 C CA . VAL C 1 118 ? 6.067 -83.871 -24.734 1.00 37.49 755 VAL C CA 1
ATOM 5269 C C . VAL C 1 118 ? 4.961 -84.388 -25.641 1.00 42.48 755 VAL C C 1
ATOM 5270 O O . VAL C 1 118 ? 5.220 -85.208 -26.532 1.00 45.18 755 VAL C O 1
ATOM 5274 N N . CYS C 1 119 ? 3.724 -83.933 -25.414 1.00 38.87 756 CYS C N 1
ATOM 5275 C CA . CYS C 1 119 ? 2.558 -84.418 -26.163 1.00 44.61 756 CYS C CA 1
ATOM 5276 C C . CYS C 1 119 ? 2.240 -83.445 -27.301 1.00 46.18 756 CYS C C 1
ATOM 5277 O O . CYS C 1 119 ? 1.540 -82.450 -27.100 1.00 45.41 756 CYS C O 1
ATOM 5280 N N . LEU C 1 120 ? 2.730 -83.753 -28.502 1.00 41.25 757 LEU C N 1
ATOM 5281 C CA . LEU C 1 120 ? 2.474 -82.950 -29.695 1.00 43.17 757 LEU C CA 1
ATOM 5282 C C . LEU C 1 120 ? 2.363 -83.857 -30.919 1.00 45.09 757 LEU C C 1
ATOM 5283 O O . LEU C 1 120 ? 3.044 -84.883 -31.005 1.00 43.60 757 LEU C O 1
ATOM 5288 N N . SER C 1 121 ? 1.520 -83.452 -31.878 1.00 47.55 758 SER C N 1
ATOM 5289 C CA . SER C 1 121 ? 1.417 -84.186 -33.140 1.00 46.27 758 SER C CA 1
ATOM 5290 C C . SER C 1 121 ? 2.767 -84.278 -33.836 1.00 43.62 758 SER C C 1
ATOM 5291 O O . SER C 1 121 ? 3.162 -85.347 -34.309 1.00 39.71 758 SER C O 1
ATOM 5294 N N . ILE C 1 122 ? 3.487 -83.156 -33.917 1.00 41.97 759 ILE C N 1
ATOM 5295 C CA . ILE C 1 122 ? 4.736 -83.120 -34.669 1.00 39.87 759 ILE C CA 1
ATOM 5296 C C . ILE C 1 122 ? 5.767 -84.105 -34.135 1.00 36.99 759 ILE C C 1
ATOM 5297 O O . ILE C 1 122 ? 6.702 -84.466 -34.859 1.00 38.61 759 ILE C O 1
ATOM 5302 N N . LEU C 1 123 ? 5.615 -84.561 -32.888 1.00 36.50 760 LEU C N 1
ATOM 5303 C CA . LEU C 1 123 ? 6.492 -85.569 -32.304 1.00 38.53 760 LEU C CA 1
ATOM 5304 C C . LEU C 1 123 ? 5.912 -86.974 -32.369 1.00 40.93 760 LEU C C 1
ATOM 5305 O O . LEU C 1 123 ? 6.509 -87.899 -31.804 1.00 42.60 760 LEU C O 1
ATOM 5310 N N . GLY C 1 124 ? 4.753 -87.147 -33.002 1.00 42.30 761 GLY C N 1
ATOM 5311 C CA . GLY C 1 124 ? 4.103 -88.446 -33.056 1.00 42.69 761 GLY C CA 1
ATOM 5312 C C . GLY C 1 124 ? 3.342 -88.823 -31.804 1.00 46.07 761 GLY C C 1
ATOM 5313 O O . GLY C 1 124 ? 3.258 -90.010 -31.467 1.00 45.64 761 GLY C O 1
ATOM 5314 N N . THR C 1 125 ? 2.777 -87.853 -31.091 1.00 51.03 762 THR C N 1
ATOM 5315 C CA . THR C 1 125 ? 2.131 -88.168 -29.822 1.00 54.46 762 THR C CA 1
ATOM 5316 C C . THR C 1 125 ? 0.951 -87.229 -29.547 1.00 58.23 762 THR C C 1
ATOM 5317 O O . THR C 1 125 ? 0.818 -86.668 -28.457 1.00 57.95 762 THR C O 1
ATOM 5321 N N . TRP C 1 126 ? 0.059 -87.074 -30.531 1.00 60.31 763 TRP C N 1
ATOM 5322 C CA . TRP C 1 126 ? -1.243 -86.437 -30.319 1.00 63.32 763 TRP C CA 1
ATOM 5323 C C . TRP C 1 126 ? -2.038 -86.404 -31.619 1.00 65.38 763 TRP C C 1
ATOM 5324 O O . TRP C 1 126 ? -1.488 -86.526 -32.718 1.00 62.53 763 TRP C O 1
ATOM 5335 N N . ALA C 1 127 ? -3.352 -86.207 -31.464 1.00 69.43 764 ALA C N 1
ATOM 5336 C CA . ALA C 1 127 ? -4.319 -86.232 -32.549 1.00 66.13 764 ALA C CA 1
ATOM 5337 C C . ALA C 1 127 ? -5.124 -84.945 -32.688 1.00 70.85 764 ALA C C 1
ATOM 5338 O O . ALA C 1 127 ? -5.884 -84.815 -33.657 1.00 68.25 764 ALA C O 1
ATOM 5340 N N . GLY C 1 128 ? -4.975 -83.994 -31.761 1.00 76.37 765 GLY C N 1
ATOM 5341 C CA . GLY C 1 128 ? -5.814 -82.810 -31.689 1.00 76.68 765 GLY C CA 1
ATOM 5342 C C . GLY C 1 128 ? -5.110 -81.465 -31.778 1.00 69.10 765 GLY C C 1
ATOM 5343 O O . GLY C 1 128 ? -5.604 -80.578 -32.482 1.00 72.50 765 GLY C O 1
ATOM 5344 N N . ASP C 1 129 ? -3.977 -81.290 -31.085 1.00 61.26 766 ASP C N 1
ATOM 5345 C CA . ASP C 1 129 ? -3.231 -80.033 -31.140 1.00 57.78 766 ASP C CA 1
ATOM 5346 C C . ASP C 1 129 ? -2.866 -79.668 -32.584 1.00 54.32 766 ASP C C 1
ATOM 5347 O O . ASP C 1 129 ? -2.870 -80.508 -33.487 1.00 52.11 766 ASP C O 1
ATOM 5352 N N . LYS C 1 130 ? -2.507 -78.395 -32.787 1.00 51.85 767 LYS C N 1
ATOM 5353 C CA . LYS C 1 130 ? -2.419 -77.837 -34.133 1.00 48.39 767 LYS C CA 1
ATOM 5354 C C . LYS C 1 130 ? -1.095 -78.114 -34.842 1.00 44.20 767 LYS C C 1
ATOM 5355 O O . LYS C 1 130 ? -0.985 -77.811 -36.035 1.00 48.28 767 LYS C O 1
ATOM 5361 N N . SER C 1 131 ? -0.080 -78.635 -34.158 1.00 43.15 768 SER C N 1
ATOM 5362 C CA . SER C 1 131 ? 1.203 -78.847 -34.816 1.00 41.02 768 SER C CA 1
ATOM 5363 C C . SER C 1 131 ? 1.079 -79.935 -35.880 1.00 42.94 768 SER C C 1
ATOM 5364 O O . SER C 1 131 ? 0.274 -80.863 -35.757 1.00 40.59 768 SER C O 1
ATOM 5367 N N . GLU C 1 132 ? 1.893 -79.814 -36.930 1.00 36.86 769 GLU C N 1
ATOM 5368 C CA . GLU C 1 132 ? 1.785 -80.719 -38.063 1.00 41.77 769 GLU C CA 1
ATOM 5369 C C . GLU C 1 132 ? 2.538 -82.014 -37.784 1.00 39.88 769 GLU C C 1
ATOM 5370 O O . GLU C 1 132 ? 3.727 -81.993 -37.452 1.00 40.87 769 GLU C O 1
ATOM 5376 N N . SER C 1 133 ? 1.843 -83.142 -37.948 1.00 41.28 770 SER C N 1
ATOM 5377 C CA . SER C 1 133 ? 2.449 -84.452 -37.726 1.00 38.13 770 SER C CA 1
ATOM 5378 C C . SER C 1 133 ? 3.718 -84.617 -38.558 1.00 39.57 770 SER C C 1
ATOM 5379 O O . SER C 1 133 ? 3.885 -84.002 -39.620 1.00 36.90 770 SER C O 1
ATOM 5382 N N . TRP C 1 134 ? 4.619 -85.462 -38.056 1.00 40.04 771 TRP C N 1
ATOM 5383 C CA . TRP C 1 134 ? 5.960 -85.586 -38.610 1.00 39.64 771 TRP C CA 1
ATOM 5384 C C . TRP C 1 134 ? 5.950 -86.383 -39.910 1.00 41.29 771 TRP C C 1
ATOM 5385 O O . TRP C 1 134 ? 5.294 -87.422 -40.015 1.00 40.34 771 TRP C O 1
ATOM 5396 N N . SER C 1 135 ? 6.696 -85.889 -40.894 1.00 41.32 772 SER C N 1
ATOM 5397 C CA . SER C 1 135 ? 6.954 -86.612 -42.131 1.00 44.45 772 SER C CA 1
ATOM 5398 C C . SER C 1 135 ? 8.288 -86.137 -42.680 1.00 45.63 772 SER C C 1
ATOM 5399 O O . SER C 1 135 ? 8.487 -84.932 -42.860 1.00 44.12 772 SER C O 1
ATOM 5402 N N . ALA C 1 136 ? 9.187 -87.089 -42.948 1.00 44.39 773 ALA C N 1
ATOM 5403 C CA . ALA C 1 136 ? 10.568 -86.753 -43.276 1.00 43.57 773 ALA C CA 1
ATOM 5404 C C . ALA C 1 136 ? 10.665 -85.699 -44.364 1.00 49.71 773 ALA C C 1
ATOM 5405 O O . ALA C 1 136 ? 11.569 -84.857 -44.333 1.00 47.65 773 ALA C O 1
ATOM 5407 N N . SER C 1 137 ? 9.739 -85.721 -45.325 1.00 50.65 774 SER C N 1
ATOM 5408 C CA . SER C 1 137 ? 9.879 -84.914 -46.524 1.00 51.48 774 SER C CA 1
ATOM 5409 C C . SER C 1 137 ? 9.531 -83.449 -46.309 1.00 52.67 774 SER C C 1
ATOM 5410 O O . SER C 1 137 ? 9.934 -82.612 -47.128 1.00 52.62 774 SER C O 1
ATOM 5413 N N . ARG C 1 138 ? 8.816 -83.104 -45.227 1.00 49.03 775 ARG C N 1
ATOM 5414 C CA . ARG C 1 138 ? 8.412 -81.718 -45.006 1.00 43.34 775 ARG C CA 1
ATOM 5415 C C . ARG C 1 138 ? 8.672 -81.196 -43.598 1.00 44.60 775 ARG C C 1
ATOM 5416 O O . ARG C 1 138 ? 8.476 -80.000 -43.364 1.00 41.25 775 ARG C O 1
ATOM 5424 N N . SER C 1 139 ? 9.107 -82.032 -42.666 1.00 41.98 776 SER C N 1
ATOM 5425 C CA . SER C 1 139 ? 9.263 -81.636 -41.273 1.00 39.04 776 SER C CA 1
ATOM 5426 C C . SER C 1 139 ? 10.717 -81.305 -40.954 1.00 39.77 776 SER C C 1
ATOM 5427 O O . SER C 1 139 ? 11.635 -81.648 -41.699 1.00 38.89 776 SER C O 1
ATOM 5430 N N . SER C 1 140 ? 10.932 -80.656 -39.806 1.00 35.25 777 SER C N 1
ATOM 5431 C CA . SER C 1 140 ? 12.294 -80.326 -39.411 1.00 34.69 777 SER C CA 1
ATOM 5432 C C . SER C 1 140 ? 12.366 -80.121 -37.907 1.00 37.73 777 SER C C 1
ATOM 5433 O O . SER C 1 140 ? 11.350 -79.911 -37.240 1.00 33.60 777 SER C O 1
ATOM 5436 N N . LEU C 1 141 ? 13.600 -80.174 -37.394 1.00 35.62 778 LEU C N 1
ATOM 5437 C CA . LEU C 1 141 ? 13.842 -79.927 -35.981 1.00 38.87 778 LEU C CA 1
ATOM 5438 C C . LEU C 1 141 ? 13.507 -78.477 -35.644 1.00 32.79 778 LEU C C 1
ATOM 5439 O O . LEU C 1 141 ? 12.922 -78.188 -34.595 1.00 35.67 778 LEU C O 1
ATOM 5444 N N . LEU C 1 142 ? 13.846 -77.555 -36.550 1.00 35.04 779 LEU C N 1
ATOM 5445 C CA . LEU C 1 142 ? 13.419 -76.160 -36.419 1.00 35.18 779 LEU C CA 1
ATOM 5446 C C . LEU C 1 142 ? 11.912 -76.053 -36.241 1.00 34.41 779 LEU C C 1
ATOM 5447 O O . LEU C 1 142 ? 11.423 -75.330 -35.367 1.00 35.63 779 LEU C O 1
ATOM 5452 N N . GLN C 1 143 ? 11.151 -76.771 -37.066 1.00 35.00 780 GLN C N 1
ATOM 5453 C CA . GLN C 1 143 ? 9.701 -76.637 -37.015 1.00 36.08 780 GLN C CA 1
ATOM 5454 C C . GLN C 1 143 ? 9.136 -77.216 -35.724 1.00 37.20 780 GLN C C 1
ATOM 5455 O O . GLN C 1 143 ? 8.174 -76.674 -35.163 1.00 35.68 780 GLN C O 1
ATOM 5461 N N . ALA C 1 144 ? 9.718 -78.316 -35.227 1.00 35.01 781 ALA C N 1
ATOM 5462 C CA . ALA C 1 144 ? 9.300 -78.833 -33.928 1.00 33.25 781 ALA C CA 1
ATOM 5463 C C . ALA C 1 144 ? 9.560 -77.806 -32.822 1.00 36.76 781 ALA C C 1
ATOM 5464 O O . ALA C 1 144 ? 8.738 -77.639 -31.908 1.00 34.02 781 ALA C O 1
ATOM 5466 N N . LEU C 1 145 ? 10.687 -77.098 -32.897 1.00 32.41 782 LEU C N 1
ATOM 5467 C CA . LEU C 1 145 ? 11.056 -76.191 -31.805 1.00 36.98 782 LEU C CA 1
ATOM 5468 C C . LEU C 1 145 ? 10.188 -74.940 -31.810 1.00 35.34 782 LEU C C 1
ATOM 5469 O O . LEU C 1 145 ? 9.681 -74.527 -30.763 1.00 35.51 782 LEU C O 1
ATOM 5474 N N . VAL C 1 146 ? 9.977 -74.332 -32.979 1.00 32.53 783 VAL C N 1
ATOM 5475 C CA . VAL C 1 146 ? 9.125 -73.142 -32.956 1.00 35.46 783 VAL C CA 1
ATOM 5476 C C . VAL C 1 146 ? 7.675 -73.534 -32.694 1.00 36.81 783 VAL C C 1
ATOM 5477 O O . VAL C 1 146 ? 6.898 -72.721 -32.169 1.00 36.96 783 VAL C O 1
ATOM 5481 N N . SER C 1 147 ? 7.312 -74.790 -32.979 1.00 35.10 784 SER C N 1
ATOM 5482 C CA . SER C 1 147 ? 5.987 -75.280 -32.614 1.00 35.66 784 SER C CA 1
ATOM 5483 C C . SER C 1 147 ? 5.819 -75.348 -31.104 1.00 36.82 784 SER C C 1
ATOM 5484 O O . SER C 1 147 ? 4.736 -75.058 -30.580 1.00 36.86 784 SER C O 1
ATOM 5487 N N . ILE C 1 148 ? 6.863 -75.763 -30.382 1.00 34.74 785 ILE C N 1
ATOM 5488 C CA . ILE C 1 148 ? 6.755 -75.799 -28.926 1.00 34.99 785 ILE C CA 1
ATOM 5489 C C . ILE C 1 148 ? 6.606 -74.381 -28.394 1.00 35.37 785 ILE C C 1
ATOM 5490 O O . ILE C 1 148 ? 5.746 -74.097 -27.551 1.00 37.10 785 ILE C O 1
ATOM 5495 N N . GLN C 1 149 ? 7.422 -73.461 -28.896 1.00 33.79 786 GLN C N 1
ATOM 5496 C CA . GLN C 1 149 ? 7.307 -72.095 -28.406 1.00 35.30 786 GLN C CA 1
ATOM 5497 C C . GLN C 1 149 ? 5.930 -71.523 -28.719 1.00 39.51 786 GLN C C 1
ATOM 5498 O O . GLN C 1 149 ? 5.243 -71.015 -27.824 1.00 37.41 786 GLN C O 1
ATOM 5504 N N . GLY C 1 150 ? 5.488 -71.643 -29.977 1.00 37.70 787 GLY C N 1
ATOM 5505 C CA . GLY C 1 150 ? 4.266 -70.978 -30.412 1.00 35.92 787 GLY C CA 1
ATOM 5506 C C . GLY C 1 150 ? 2.977 -71.633 -29.952 1.00 40.28 787 GLY C C 1
ATOM 5507 O O . GLY C 1 150 ? 1.950 -70.956 -29.839 1.00 37.85 787 GLY C O 1
ATOM 5508 N N . LEU C 1 151 ? 3.000 -72.947 -29.682 1.00 34.15 788 LEU C N 1
ATOM 5509 C CA . LEU C 1 151 ? 1.793 -73.698 -29.357 1.00 34.84 788 LEU C CA 1
ATOM 5510 C C . LEU C 1 151 ? 1.725 -74.209 -27.924 1.00 39.28 788 LEU C C 1
ATOM 5511 O O . LEU C 1 151 ? 0.619 -74.470 -27.435 1.00 43.01 788 LEU C O 1
ATOM 5516 N N . VAL C 1 152 ? 2.854 -74.395 -27.248 1.00 37.27 789 VAL C N 1
ATOM 5517 C CA . VAL C 1 152 ? 2.860 -74.891 -25.871 1.00 33.52 789 VAL C CA 1
ATOM 5518 C C . VAL C 1 152 ? 3.000 -73.745 -24.873 1.00 38.40 789 VAL C C 1
ATOM 5519 O O . VAL C 1 152 ? 2.205 -73.626 -23.942 1.00 36.07 789 VAL C O 1
ATOM 5523 N N . LEU C 1 153 ? 4.000 -72.881 -25.066 1.00 36.16 790 LEU C N 1
ATOM 5524 C CA . LEU C 1 153 ? 4.283 -71.805 -24.107 1.00 38.83 790 LEU C CA 1
ATOM 5525 C C . LEU C 1 153 ? 3.446 -70.569 -24.454 1.00 39.81 790 LEU C C 1
ATOM 5526 O O . LEU C 1 153 ? 3.936 -69.528 -24.901 1.00 38.27 790 LEU C O 1
ATOM 5531 N N . VAL C 1 154 ? 2.143 -70.697 -24.220 1.00 39.01 791 VAL C N 1
ATOM 5532 C CA . VAL C 1 154 ? 1.202 -69.680 -24.669 1.00 38.48 791 VAL C CA 1
ATOM 5533 C C . VAL C 1 154 ? 0.585 -68.925 -23.495 1.00 38.51 791 VAL C C 1
ATOM 5534 O O . VAL C 1 154 ? 0.921 -69.166 -22.330 1.00 37.66 791 VAL C O 1
ATOM 5538 N N . LYS C 1 155 ? -0.321 -67.999 -23.808 1.00 36.86 792 LYS C N 1
ATOM 5539 C CA . LYS C 1 155 ? -0.889 -67.131 -22.781 1.00 42.59 792 LYS C CA 1
ATOM 5540 C C . LYS C 1 155 ? -1.870 -67.884 -21.889 1.00 44.04 792 LYS C C 1
ATOM 5541 O O . LYS C 1 155 ? -1.928 -67.644 -20.678 1.00 39.62 792 LYS C O 1
ATOM 5547 N N . GLU C 1 156 ? -2.642 -68.804 -22.463 1.00 44.05 793 GLU C N 1
ATOM 5548 C CA . GLU C 1 156 ? -3.684 -69.519 -21.727 1.00 47.77 793 GLU C CA 1
ATOM 5549 C C . GLU C 1 156 ? -3.525 -71.020 -21.936 1.00 46.75 793 GLU C C 1
ATOM 5550 O O . GLU C 1 156 ? -4.333 -71.653 -22.626 1.00 50.31 793 GLU C O 1
ATOM 5556 N N . PRO C 1 157 ? -2.511 -71.631 -21.305 1.00 46.15 794 PRO C N 1
ATOM 5557 C CA . PRO C 1 157 ? -2.218 -73.055 -21.567 1.00 49.92 794 PRO C CA 1
ATOM 5558 C C . PRO C 1 157 ? -3.271 -74.017 -21.052 1.00 53.09 794 PRO C C 1
ATOM 5559 O O . PRO C 1 157 ? -3.164 -75.223 -21.324 1.00 55.08 794 PRO C O 1
ATOM 5563 N N . TRP C 1 158 ? -4.272 -73.554 -20.311 1.00 49.61 795 TRP C N 1
ATOM 5564 C CA . TRP C 1 158 ? -5.317 -74.477 -19.893 1.00 56.15 795 TRP C CA 1
ATOM 5565 C C . TRP C 1 158 ? -6.168 -74.926 -21.072 1.00 60.98 795 TRP C C 1
ATOM 5566 O O . TRP C 1 158 ? -6.762 -76.009 -21.020 1.00 65.01 795 TRP C O 1
ATOM 5577 N N . PHE C 1 159 ? -6.228 -74.112 -22.128 1.00 62.89 796 PHE C N 1
ATOM 5578 C CA . PHE C 1 159 ? -6.891 -74.435 -23.381 1.00 65.62 796 PHE C CA 1
ATOM 5579 C C . PHE C 1 159 ? -5.956 -75.135 -24.366 1.00 71.52 796 PHE C C 1
ATOM 5580 O O . PHE C 1 159 ? -6.220 -75.128 -25.575 1.00 72.69 796 PHE C O 1
ATOM 5588 N N . CYS C 1 160 ? -4.866 -75.737 -23.867 1.00 70.69 797 CYS C N 1
ATOM 5589 C CA . CYS C 1 160 ? -3.962 -76.565 -24.667 1.00 72.86 797 CYS C CA 1
ATOM 5590 C C . CYS C 1 160 ? -4.515 -77.962 -24.882 1.00 75.58 797 CYS C C 1
ATOM 5591 O O . CYS C 1 160 ? -3.794 -78.954 -24.745 1.00 75.29 797 CYS C O 1
ATOM 5594 N N . GLU C 1 161 ? -5.810 -78.059 -25.189 1.00 79.29 798 GLU C N 1
ATOM 5595 C CA . GLU C 1 161 ? -6.525 -79.306 -25.337 1.00 83.45 798 GLU C CA 1
ATOM 5596 C C . GLU C 1 161 ? -7.652 -79.045 -26.328 1.00 86.39 798 GLU C C 1
ATOM 5597 O O . GLU C 1 161 ? -8.373 -78.041 -26.177 1.00 85.29 798 GLU C O 1
ATOM 5603 N N . PRO C 1 162 ? -7.806 -79.893 -27.351 1.00 92.66 799 PRO C N 1
ATOM 5604 C CA . PRO C 1 162 ? -8.876 -79.660 -28.340 1.00 93.93 799 PRO C CA 1
ATOM 5605 C C . PRO C 1 162 ? -10.262 -79.576 -27.721 1.00 88.42 799 PRO C C 1
ATOM 5606 O O . PRO C 1 162 ? -11.078 -78.744 -28.144 1.00 81.82 799 PRO C O 1
ATOM 5610 N N . ALA C 1 163 ? -10.542 -80.422 -26.723 1.00 86.10 800 ALA C N 1
ATOM 5611 C CA . ALA C 1 163 ? -11.848 -80.423 -26.069 1.00 82.07 800 ALA C CA 1
ATOM 5612 C C . ALA C 1 163 ? -12.133 -79.082 -25.408 1.00 83.20 800 ALA C C 1
ATOM 5613 O O . ALA C 1 163 ? -13.174 -78.461 -25.654 1.00 81.68 800 ALA C O 1
ATOM 5615 N N . TYR C 1 164 ? -11.203 -78.608 -24.581 1.00 83.87 801 TYR C N 1
ATOM 5616 C CA . TYR C 1 164 ? -11.380 -77.385 -23.808 1.00 79.13 801 TYR C CA 1
ATOM 5617 C C . TYR C 1 164 ? -11.493 -76.136 -24.677 1.00 80.28 801 TYR C C 1
ATOM 5618 O O . TYR C 1 164 ? -11.651 -75.040 -24.126 1.00 77.16 801 TYR C O 1
ATOM 5627 N N . GLU C 1 165 ? -11.428 -76.263 -26.005 1.00 81.37 802 GLU C N 1
ATOM 5628 C CA . GLU C 1 165 ? -11.455 -75.080 -26.859 1.00 81.46 802 GLU C CA 1
ATOM 5629 C C . GLU C 1 165 ? -12.813 -74.386 -26.826 1.00 80.84 802 GLU C C 1
ATOM 5630 O O . GLU C 1 165 ? -12.880 -73.151 -26.875 1.00 78.12 802 GLU C O 1
ATOM 5636 N N . LYS C 1 166 ? -13.909 -75.153 -26.750 1.00 80.94 803 LYS C N 1
ATOM 5637 C CA . LYS C 1 166 ? -15.228 -74.528 -26.706 1.00 79.80 803 LYS C CA 1
ATOM 5638 C C . LYS C 1 166 ? -15.450 -73.762 -25.408 1.00 80.77 803 LYS C C 1
ATOM 5639 O O . LYS C 1 166 ? -16.346 -72.913 -25.346 1.00 81.33 803 LYS C O 1
ATOM 5645 N N . LEU C 1 167 ? -14.655 -74.046 -24.378 1.00 77.82 804 LEU C N 1
ATOM 5646 C CA . LEU C 1 167 ? -14.796 -73.421 -23.071 1.00 77.38 804 LEU C CA 1
ATOM 5647 C C . LEU C 1 167 ? -14.138 -72.046 -22.994 1.00 79.02 804 LEU C C 1
ATOM 5648 O O . LEU C 1 167 ? -14.192 -71.411 -21.934 1.00 77.57 804 LEU C O 1
ATOM 5653 N N . ARG C 1 168 ? -13.531 -71.568 -24.083 1.00 78.02 805 ARG C N 1
ATOM 5654 C CA . ARG C 1 168 ? -12.825 -70.287 -24.092 1.00 76.92 805 ARG C CA 1
ATOM 5655 C C . ARG C 1 168 ? -13.811 -69.130 -24.263 1.00 79.24 805 ARG C C 1
ATOM 5656 O O . ARG C 1 168 ? -13.817 -68.409 -25.260 1.00 77.06 805 ARG C O 1
ATOM 5658 N N . GLY C 1 169 ? -14.656 -68.964 -23.250 1.00 80.83 806 GLY C N 1
ATOM 5659 C CA . GLY C 1 169 ? -15.619 -67.883 -23.217 1.00 82.74 806 GLY C CA 1
ATOM 5660 C C . GLY C 1 169 ? -16.579 -68.033 -22.056 1.00 84.34 806 GLY C C 1
ATOM 5661 O O . GLY C 1 169 ? -17.277 -67.083 -21.684 1.00 86.44 806 GLY C O 1
ATOM 5662 N N . THR C 1 170 ? -16.606 -69.225 -21.466 1.00 82.81 807 THR C N 1
ATOM 5663 C CA . THR C 1 170 ? -17.563 -69.545 -20.420 1.00 82.68 807 THR C CA 1
ATOM 5664 C C . THR C 1 170 ? -17.071 -69.051 -19.058 1.00 81.33 807 THR C C 1
ATOM 5665 O O . THR C 1 170 ? -15.908 -68.675 -18.876 1.00 79.84 807 THR C O 1
ATOM 5669 N N . GLU C 1 171 ? -17.991 -69.056 -18.087 1.00 81.56 808 GLU C N 1
ATOM 5670 C CA . GLU C 1 171 ? -17.658 -68.594 -16.743 1.00 78.72 808 GLU C CA 1
ATOM 5671 C C . GLU C 1 171 ? -16.713 -69.563 -16.044 1.00 76.49 808 GLU C C 1
ATOM 5672 O O . GLU C 1 171 ? -15.786 -69.138 -15.343 1.00 74.06 808 GLU C O 1
ATOM 5674 N N . ASP C 1 172 ? -16.932 -70.869 -16.221 1.00 77.00 809 ASP C N 1
ATOM 5675 C CA . ASP C 1 172 ? -16.064 -71.857 -15.590 1.00 74.23 809 ASP C CA 1
ATOM 5676 C C . ASP C 1 172 ? -14.730 -71.984 -16.314 1.00 71.87 809 ASP C C 1
ATOM 5677 O O . ASP C 1 172 ? -13.722 -72.329 -15.687 1.00 69.94 809 ASP C O 1
ATOM 5682 N N . GLY C 1 173 ? -14.699 -71.710 -17.618 1.00 71.60 810 GLY C N 1
ATOM 5683 C CA . GLY C 1 173 ? -13.434 -71.734 -18.332 1.00 70.61 810 GLY C CA 1
ATOM 5684 C C . GLY C 1 173 ? -12.516 -70.596 -17.928 1.00 68.16 810 GLY C C 1
ATOM 5685 O O . GLY C 1 173 ? -11.314 -70.798 -17.731 1.00 63.95 810 GLY C O 1
ATOM 5686 N N . ILE C 1 174 ? -13.068 -69.388 -17.786 1.00 67.92 811 ILE C N 1
ATOM 5687 C CA . ILE C 1 174 ? -12.240 -68.235 -17.445 1.00 65.73 811 ILE C CA 1
ATOM 5688 C C . ILE C 1 174 ? -11.596 -68.432 -16.078 1.00 63.13 811 ILE C C 1
ATOM 5689 O O . ILE C 1 174 ? -10.378 -68.291 -15.926 1.00 62.10 811 ILE C O 1
ATOM 5694 N N . VAL C 1 175 ? -12.394 -68.806 -15.072 1.00 61.88 812 VAL C N 1
ATOM 5695 C CA . VAL C 1 175 ? -11.854 -68.941 -13.721 1.00 62.22 812 VAL C CA 1
ATOM 5696 C C . VAL C 1 175 ? -10.815 -70.053 -13.669 1.00 60.74 812 VAL C C 1
ATOM 5697 O O . VAL C 1 175 ? -9.824 -69.958 -12.932 1.00 56.57 812 VAL C O 1
ATOM 5701 N N . ASN C 1 176 ? -11.001 -71.108 -14.471 1.00 61.49 813 ASN C N 1
ATOM 5702 C CA . ASN C 1 176 ? -10.072 -72.228 -14.437 1.00 57.05 813 ASN C CA 1
ATOM 5703 C C . ASN C 1 176 ? -8.764 -71.879 -15.137 1.00 53.67 813 ASN C C 1
ATOM 5704 O O . ASN C 1 176 ? -7.688 -72.273 -14.674 1.00 52.93 813 ASN C O 1
ATOM 5709 N N . SER C 1 177 ? -8.844 -71.150 -16.250 1.00 54.29 814 SER C N 1
ATOM 5710 C CA . SER C 1 177 ? -7.650 -70.587 -16.879 1.00 54.77 814 SER C CA 1
ATOM 5711 C C . SER C 1 177 ? -6.853 -69.735 -15.897 1.00 52.08 814 SER C C 1
ATOM 5712 O O . SER C 1 177 ? -5.631 -69.889 -15.772 1.00 46.86 814 SER C O 1
ATOM 5715 N N . ARG C 1 178 ? -7.531 -68.818 -15.199 1.00 54.28 815 ARG C N 1
ATOM 5716 C CA . ARG C 1 178 ? -6.861 -67.973 -14.214 1.00 53.17 815 ARG C CA 1
ATOM 5717 C C . ARG C 1 178 ? -6.138 -68.814 -13.176 1.00 49.42 815 ARG C C 1
ATOM 5718 O O . ARG C 1 178 ? -4.940 -68.632 -12.933 1.00 46.73 815 ARG C O 1
ATOM 5726 N N . LEU C 1 179 ? -6.859 -69.740 -12.544 1.00 52.05 816 LEU C N 1
ATOM 5727 C CA . LEU C 1 179 ? -6.246 -70.593 -11.534 1.00 50.25 816 LEU C CA 1
ATOM 5728 C C . LEU C 1 179 ? -5.075 -71.382 -12.108 1.00 45.72 816 LEU C C 1
ATOM 5729 O O . LEU C 1 179 ? -4.063 -71.592 -11.427 1.00 45.56 816 LEU C O 1
ATOM 5734 N N . TYR C 1 180 ? -5.192 -71.829 -13.354 1.00 45.94 817 TYR C N 1
ATOM 5735 C CA . TYR C 1 180 ? -4.106 -72.600 -13.949 1.00 45.70 817 TYR C CA 1
ATOM 5736 C C . TYR C 1 180 ? -2.876 -71.736 -14.184 1.00 41.69 817 TYR C C 1
ATOM 5737 O O . TYR C 1 180 ? -1.752 -72.162 -13.900 1.00 40.38 817 TYR C O 1
ATOM 5746 N N . ASN C 1 181 ? -3.069 -70.520 -14.702 1.00 43.57 818 ASN C N 1
ATOM 5747 C CA . ASN C 1 181 ? -1.934 -69.636 -14.951 1.00 40.23 818 ASN C CA 1
ATOM 5748 C C . ASN C 1 181 ? -1.201 -69.293 -13.656 1.00 39.80 818 ASN C C 1
ATOM 5749 O O . ASN C 1 181 ? 0.034 -69.237 -13.628 1.00 38.47 818 ASN C O 1
ATOM 5754 N N . GLU C 1 182 ? -1.935 -69.111 -12.559 1.00 39.38 819 GLU C N 1
ATOM 5755 C CA . GLU C 1 182 ? -1.273 -68.906 -11.275 1.00 43.28 819 GLU C CA 1
ATOM 5756 C C . GLU C 1 182 ? -0.353 -70.073 -10.918 1.00 42.64 819 GLU C C 1
ATOM 5757 O O . GLU C 1 182 ? 0.802 -69.867 -10.526 1.00 40.86 819 GLU C O 1
ATOM 5763 N N . LYS C 1 183 ? -0.834 -71.312 -11.065 1.00 41.32 820 LYS C N 1
ATOM 5764 C CA . LYS C 1 183 ? 0.009 -72.455 -10.725 1.00 44.03 820 LYS C CA 1
ATOM 5765 C C . LYS C 1 183 ? 1.198 -72.549 -11.675 1.00 39.94 820 LYS C C 1
ATOM 5766 O O . LYS C 1 183 ? 2.337 -72.771 -11.242 1.00 39.13 820 LYS C O 1
ATOM 5772 N N . ALA C 1 184 ? 0.949 -72.346 -12.965 1.00 36.29 821 ALA C N 1
ATOM 5773 C CA . ALA C 1 184 ? 2.014 -72.380 -13.962 1.00 37.80 821 ALA C CA 1
ATOM 5774 C C . ALA C 1 184 ? 3.045 -71.285 -13.724 1.00 38.51 821 ALA C C 1
ATOM 5775 O O . ALA C 1 184 ? 4.247 -71.506 -13.906 1.00 36.65 821 ALA C O 1
ATOM 5777 N N . TYR C 1 185 ? 2.593 -70.087 -13.341 1.00 35.30 822 TYR C N 1
ATOM 5778 C CA . TYR C 1 185 ? 3.532 -68.990 -13.124 1.00 36.38 822 TYR C CA 1
ATOM 5779 C C . TYR C 1 185 ? 4.443 -69.287 -11.937 1.00 34.81 822 TYR C C 1
ATOM 5780 O O . TYR C 1 185 ? 5.665 -69.132 -12.025 1.00 35.22 822 TYR C O 1
ATOM 5789 N N . VAL C 1 186 ? 3.871 -69.753 -10.826 1.00 33.42 823 VAL C N 1
ATOM 5790 C CA . VAL C 1 186 ? 4.693 -70.061 -9.661 1.00 32.16 823 VAL C CA 1
ATOM 5791 C C . VAL C 1 186 ? 5.660 -71.206 -9.958 1.00 36.23 823 VAL C C 1
ATOM 5792 O O . VAL C 1 186 ? 6.843 -71.151 -9.594 1.00 33.89 823 VAL C O 1
ATOM 5796 N N . LEU C 1 187 ? 5.182 -72.258 -10.631 1.00 34.19 824 LEU C N 1
ATOM 5797 C CA . LEU C 1 187 ? 6.074 -73.347 -11.020 1.00 35.10 824 LEU C CA 1
ATOM 5798 C C . LEU C 1 187 ? 7.188 -72.868 -11.945 1.00 32.52 824 LEU C C 1
ATOM 5799 O O . LEU C 1 187 ? 8.351 -73.250 -11.772 1.00 32.68 824 LEU C O 1
ATOM 5804 N N . SER C 1 188 ? 6.858 -71.992 -12.903 1.00 34.00 825 SER C N 1
ATOM 5805 C CA . SER C 1 188 ? 7.858 -71.476 -13.836 1.00 31.51 825 SER C CA 1
ATOM 5806 C C . SER C 1 188 ? 8.975 -70.716 -13.127 1.00 34.81 825 SER C C 1
ATOM 5807 O O . SER C 1 188 ? 10.119 -70.734 -13.596 1.00 32.90 825 SER C O 1
ATOM 5810 N N . ARG C 1 189 ? 8.671 -70.007 -12.027 1.00 35.81 826 ARG C N 1
ATOM 5811 C CA . ARG C 1 189 ? 9.745 -69.318 -11.307 1.00 32.39 826 ARG C CA 1
ATOM 5812 C C . ARG C 1 189 ? 10.725 -70.322 -10.711 1.00 33.27 826 ARG C C 1
ATOM 5813 O O . ARG C 1 189 ? 11.920 -70.028 -10.568 1.00 34.78 826 ARG C O 1
ATOM 5821 N N . GLY C 1 190 ? 10.236 -71.501 -10.340 1.00 34.00 827 GLY C N 1
ATOM 5822 C CA . GLY C 1 190 ? 11.134 -72.552 -9.906 1.00 35.43 827 GLY C CA 1
ATOM 5823 C C . GLY C 1 190 ? 12.068 -73.041 -10.999 1.00 33.96 827 GLY C C 1
ATOM 5824 O O . GLY C 1 190 ? 13.156 -73.541 -10.702 1.00 34.65 827 GLY C O 1
ATOM 5825 N N . PHE C 1 191 ? 11.664 -72.913 -12.272 1.00 32.40 828 PHE C N 1
ATOM 5826 C CA . PHE C 1 191 ? 12.563 -73.299 -13.360 1.00 32.31 828 PHE C CA 1
ATOM 5827 C C . PHE C 1 191 ? 13.761 -72.360 -13.429 1.00 33.76 828 PHE C C 1
ATOM 5828 O O . PHE C 1 191 ? 14.872 -72.788 -13.761 1.00 34.15 828 PHE C O 1
ATOM 5836 N N . VAL C 1 192 ? 13.549 -71.069 -13.142 1.00 30.63 829 VAL C N 1
ATOM 5837 C CA . VAL C 1 192 ? 14.677 -70.142 -13.097 1.00 29.82 829 VAL C CA 1
ATOM 5838 C C . VAL C 1 192 ? 15.629 -70.579 -11.994 1.00 32.51 829 VAL C C 1
ATOM 5839 O O . VAL C 1 192 ? 16.852 -70.613 -12.164 1.00 31.72 829 VAL C O 1
ATOM 5843 N N . ARG C 1 193 ? 15.065 -70.879 -10.828 1.00 30.02 830 ARG C N 1
ATOM 5844 C CA . ARG C 1 193 ? 15.855 -71.331 -9.688 1.00 32.86 830 ARG C CA 1
ATOM 5845 C C . ARG C 1 193 ? 16.697 -72.559 -10.038 1.00 33.90 830 ARG C C 1
ATOM 5846 O O . ARG C 1 193 ? 17.908 -72.588 -9.794 1.00 35.56 830 ARG C O 1
ATOM 5854 N N . ARG C 1 194 ? 16.077 -73.581 -10.621 1.00 33.91 831 ARG C N 1
ATOM 5855 C CA . ARG C 1 194 ? 16.816 -74.824 -10.867 1.00 35.98 831 ARG C CA 1
ATOM 5856 C C . ARG C 1 194 ? 17.898 -74.613 -11.927 1.00 37.27 831 ARG C C 1
ATOM 5857 O O . ARG C 1 194 ? 18.995 -75.177 -11.819 1.00 37.59 831 ARG C O 1
ATOM 5865 N N . ALA C 1 195 ? 17.638 -73.759 -12.924 1.00 31.69 832 ALA C N 1
ATOM 5866 C CA . ALA C 1 195 ? 18.620 -73.543 -13.979 1.00 36.01 832 ALA C CA 1
ATOM 5867 C C . ALA C 1 195 ? 19.874 -72.835 -13.477 1.00 38.45 832 ALA C C 1
ATOM 5868 O O . ALA C 1 195 ? 20.944 -72.981 -14.076 1.00 39.51 832 ALA C O 1
ATOM 5870 N N . LEU C 1 196 ? 19.774 -72.041 -12.414 1.00 33.67 833 LEU C N 1
ATOM 5871 C CA . LEU C 1 196 ? 20.953 -71.341 -11.917 1.00 35.12 833 LEU C CA 1
ATOM 5872 C C . LEU C 1 196 ? 21.593 -72.018 -10.707 1.00 40.63 833 LEU C C 1
ATOM 5873 O O . LEU C 1 196 ? 22.793 -71.843 -10.476 1.00 40.12 833 LEU C O 1
ATOM 5878 N N . GLU C 1 197 ? 20.828 -72.789 -9.935 1.00 39.97 834 GLU C N 1
ATOM 5879 C CA . GLU C 1 197 ? 21.402 -73.431 -8.754 1.00 42.41 834 GLU C CA 1
ATOM 5880 C C . GLU C 1 197 ? 22.357 -74.560 -9.139 1.00 46.08 834 GLU C C 1
ATOM 5881 O O . GLU C 1 197 ? 23.379 -74.775 -8.477 1.00 44.27 834 GLU C O 1
ATOM 5887 N N . ILE C 1 198 ? 22.040 -75.292 -10.200 1.00 45.26 835 ILE C N 1
ATOM 5888 C CA . ILE C 1 198 ? 22.801 -76.462 -10.621 1.00 48.31 835 ILE C CA 1
ATOM 5889 C C . ILE C 1 198 ? 23.270 -76.213 -12.043 1.00 51.56 835 ILE C C 1
ATOM 5890 O O . ILE C 1 198 ? 22.454 -75.862 -12.897 1.00 48.72 835 ILE C O 1
ATOM 5895 N N . PRO C 1 199 ? 24.559 -76.396 -12.357 1.00 57.44 836 PRO C N 1
ATOM 5896 C CA . PRO C 1 199 ? 25.064 -76.108 -13.714 1.00 51.92 836 PRO C CA 1
ATOM 5897 C C . PRO C 1 199 ? 24.375 -76.965 -14.765 1.00 49.10 836 PRO C C 1
ATOM 5898 O O . PRO C 1 199 ? 24.371 -78.192 -14.681 1.00 49.46 836 PRO C O 1
ATOM 5902 N N . LEU C 1 200 ? 23.802 -76.313 -15.772 1.00 47.08 837 LEU C N 1
ATOM 5903 C CA . LEU C 1 200 ? 23.169 -77.037 -16.871 1.00 44.58 837 LEU C CA 1
ATOM 5904 C C . LEU C 1 200 ? 24.208 -77.245 -17.967 1.00 38.70 837 LEU C C 1
ATOM 5905 O O . LEU C 1 200 ? 24.762 -76.271 -18.489 1.00 38.70 837 LEU C O 1
ATOM 5910 N N . GLY C 1 201 ? 24.492 -78.509 -18.282 1.00 39.66 838 GLY C N 1
ATOM 5911 C CA . GLY C 1 201 ? 25.586 -78.851 -19.172 1.00 37.64 838 GLY C CA 1
ATOM 5912 C C . GLY C 1 201 ? 25.503 -78.160 -20.519 1.00 39.09 838 GLY C C 1
ATOM 5913 O O . GLY C 1 201 ? 24.497 -78.282 -21.224 1.00 36.07 838 GLY C O 1
ATOM 5914 N N . GLY C 1 202 ? 26.545 -77.399 -20.868 1.00 37.70 839 GLY C N 1
ATOM 5915 C CA . GLY C 1 202 ? 26.622 -76.743 -22.148 1.00 37.93 839 GLY C CA 1
ATOM 5916 C C . GLY C 1 202 ? 25.949 -75.392 -22.216 1.00 39.67 839 GLY C C 1
ATOM 5917 O O . GLY C 1 202 ? 26.162 -74.669 -23.194 1.00 38.70 839 GLY C O 1
ATOM 5918 N N . LEU C 1 203 ? 25.165 -75.017 -21.202 1.00 37.97 840 LEU C N 1
ATOM 5919 C CA . LEU C 1 203 ? 24.403 -73.773 -21.218 1.00 39.98 840 LEU C CA 1
ATOM 5920 C C . LEU C 1 203 ? 24.681 -72.906 -19.998 1.00 39.17 840 LEU C C 1
ATOM 5921 O O . LEU C 1 203 ? 23.962 -71.924 -19.779 1.00 35.78 840 LEU C O 1
ATOM 5926 N N . GLU C 1 204 ? 25.690 -73.253 -19.190 1.00 41.37 841 GLU C N 1
ATOM 5927 C CA . GLU C 1 204 ? 25.928 -72.535 -17.940 1.00 41.64 841 GLU C CA 1
ATOM 5928 C C . GLU C 1 204 ? 26.213 -71.062 -18.194 1.00 43.59 841 GLU C C 1
ATOM 5929 O O . GLU C 1 204 ? 25.624 -70.180 -17.546 1.00 42.99 841 GLU C O 1
ATOM 5931 N N . GLU C 1 205 ? 27.128 -70.769 -19.127 1.00 38.64 842 GLU C N 1
ATOM 5932 C CA . GLU C 1 205 ? 27.505 -69.375 -19.342 1.00 43.06 842 GLU C CA 1
ATOM 5933 C C . GLU C 1 205 ? 26.357 -68.587 -19.959 1.00 41.66 842 GLU C C 1
ATOM 5934 O O . GLU C 1 205 ? 26.144 -67.416 -19.622 1.00 39.17 842 GLU C O 1
ATOM 5940 N N . GLU C 1 206 ? 25.593 -69.223 -20.848 1.00 38.34 843 GLU C N 1
ATOM 5941 C CA . GLU C 1 206 ? 24.444 -68.562 -21.456 1.00 35.14 843 GLU C CA 1
ATOM 5942 C C . GLU C 1 206 ? 23.397 -68.189 -20.407 1.00 34.99 843 GLU C C 1
ATOM 5943 O O . GLU C 1 206 ? 22.848 -67.088 -20.434 1.00 36.45 843 GLU C O 1
ATOM 5949 N N . LEU C 1 207 ? 23.076 -69.113 -19.499 1.00 36.94 844 LEU C N 1
ATOM 5950 C CA . LEU C 1 207 ? 22.099 -68.802 -18.459 1.00 36.75 844 LEU C CA 1
ATOM 5951 C C . LEU C 1 207 ? 22.610 -67.706 -17.530 1.00 36.99 844 LEU C C 1
ATOM 5952 O O . LEU C 1 207 ? 21.844 -66.828 -17.101 1.00 38.57 844 LEU C O 1
ATOM 5957 N N . ARG C 1 208 ? 23.904 -67.732 -17.208 1.00 39.07 845 ARG C N 1
ATOM 5958 C CA . ARG C 1 208 ? 24.448 -66.696 -16.334 1.00 40.14 845 ARG C CA 1
ATOM 5959 C C . ARG C 1 208 ? 24.428 -65.334 -17.017 1.00 41.47 845 ARG C C 1
ATOM 5960 O O . ARG C 1 208 ? 24.072 -64.324 -16.394 1.00 37.27 845 ARG C O 1
ATOM 5968 N N . TRP C 1 209 ? 24.797 -65.290 -18.299 1.00 39.68 846 TRP C N 1
ATOM 5969 C CA . TRP C 1 209 ? 24.719 -64.038 -19.041 1.00 37.64 846 TRP C CA 1
ATOM 5970 C C . TRP C 1 209 ? 23.287 -63.521 -19.083 1.00 36.93 846 TRP C C 1
ATOM 5971 O O . TRP C 1 209 ? 23.040 -62.328 -18.868 1.00 40.23 846 TRP C O 1
ATOM 5982 N N . PHE C 1 210 ? 22.325 -64.412 -19.331 1.00 36.52 847 PHE C N 1
ATOM 5983 C CA . PHE C 1 210 ? 20.930 -64.002 -19.459 1.00 35.44 847 PHE C CA 1
ATOM 5984 C C . PHE C 1 210 ? 20.372 -63.495 -18.123 1.00 36.64 847 PHE C C 1
ATOM 5985 O O . PHE C 1 210 ? 19.808 -62.398 -18.051 1.00 33.82 847 PHE C O 1
ATOM 5993 N N . TYR C 1 211 ? 20.516 -64.283 -17.046 1.00 35.60 848 TYR C N 1
ATOM 5994 C CA . TYR C 1 211 ? 19.851 -63.915 -15.799 1.00 32.25 848 TYR C CA 1
ATOM 5995 C C . TYR C 1 211 ? 20.642 -62.895 -14.996 1.00 37.32 848 TYR C C 1
ATOM 5996 O O . TYR C 1 211 ? 20.036 -62.027 -14.360 1.00 36.15 848 TYR C O 1
ATOM 6005 N N . HIS C 1 212 ? 21.972 -62.944 -15.038 1.00 36.08 849 HIS C N 1
ATOM 6006 C CA . HIS C 1 212 ? 22.785 -61.994 -14.286 1.00 38.73 849 HIS C CA 1
ATOM 6007 C C . HIS C 1 212 ? 23.215 -60.800 -15.138 1.00 40.15 849 HIS C C 1
ATOM 6008 O O . HIS C 1 212 ? 22.836 -59.662 -14.850 1.00 41.96 849 HIS C O 1
ATOM 6015 N N . THR C 1 213 ? 24.003 -61.034 -16.189 1.00 40.41 850 THR C N 1
ATOM 6016 C CA . THR C 1 213 ? 24.588 -59.915 -16.934 1.00 36.73 850 THR C CA 1
ATOM 6017 C C . THR C 1 213 ? 23.527 -59.077 -17.646 1.00 40.10 850 THR C C 1
ATOM 6018 O O . THR C 1 213 ? 23.584 -57.833 -17.621 1.00 41.90 850 THR C O 1
ATOM 6022 N N . SER C 1 214 ? 22.556 -59.724 -18.282 1.00 37.28 851 SER C N 1
ATOM 6023 C CA . SER C 1 214 ? 21.527 -59.021 -19.032 1.00 35.32 851 SER C CA 1
ATOM 6024 C C . SER C 1 214 ? 20.360 -58.572 -18.151 1.00 37.85 851 SER C C 1
ATOM 6025 O O . SER C 1 214 ? 19.463 -57.866 -18.637 1.00 35.38 851 SER C O 1
ATOM 6028 N N . GLY C 1 215 ? 20.375 -58.919 -16.865 1.00 40.01 852 GLY C N 1
ATOM 6029 C CA . GLY C 1 215 ? 19.440 -58.352 -15.908 1.00 37.95 852 GLY C CA 1
ATOM 6030 C C . GLY C 1 215 ? 18.111 -59.061 -15.791 1.00 34.76 852 GLY C C 1
ATOM 6031 O O . GLY C 1 215 ? 17.185 -58.523 -15.178 1.00 34.78 852 GLY C O 1
ATOM 6032 N N . LYS C 1 216 ? 17.975 -60.270 -16.344 1.00 34.78 853 LYS C N 1
ATOM 6033 C CA . LYS C 1 216 ? 16.647 -60.872 -16.331 1.00 35.12 853 LYS C CA 1
ATOM 6034 C C . LYS C 1 216 ? 16.252 -61.433 -14.966 1.00 35.90 853 LYS C C 1
ATOM 6035 O O . LYS C 1 216 ? 15.051 -61.503 -14.672 1.00 33.38 853 LYS C O 1
ATOM 6041 N N . LEU C 1 217 ? 17.219 -61.845 -14.127 1.00 32.75 854 LEU C N 1
ATOM 6042 C CA . LEU C 1 217 ? 16.876 -62.262 -12.769 1.00 33.74 854 LEU C CA 1
ATOM 6043 C C . LEU C 1 217 ? 16.274 -61.112 -11.972 1.00 34.33 854 LEU C C 1
ATOM 6044 O O . LEU C 1 217 ? 15.308 -61.307 -11.223 1.00 32.12 854 LEU C O 1
ATOM 6049 N N . ARG C 1 218 ? 16.848 -59.910 -12.096 1.00 34.25 855 ARG C N 1
ATOM 6050 C CA . ARG C 1 218 ? 16.213 -58.745 -11.487 1.00 35.68 855 ARG C CA 1
ATOM 6051 C C . ARG C 1 218 ? 14.792 -58.555 -12.003 1.00 33.06 855 ARG C C 1
ATOM 6052 O O . ARG C 1 218 ? 13.890 -58.184 -11.235 1.00 35.25 855 ARG C O 1
ATOM 6060 N N . LYS C 1 219 ? 14.566 -58.824 -13.291 1.00 33.20 856 LYS C N 1
ATOM 6061 C CA . LYS C 1 219 ? 13.230 -58.641 -13.848 1.00 35.10 856 LYS C CA 1
ATOM 6062 C C . LYS C 1 219 ? 12.257 -59.660 -13.263 1.00 34.43 856 LYS C C 1
ATOM 6063 O O . LYS C 1 219 ? 11.149 -59.305 -12.847 1.00 33.23 856 LYS C O 1
ATOM 6069 N N . VAL C 1 220 ? 12.678 -60.931 -13.187 1.00 29.50 857 VAL C N 1
ATOM 6070 C CA . VAL C 1 220 ? 11.835 -61.979 -12.611 1.00 33.60 857 VAL C CA 1
ATOM 6071 C C . VAL C 1 220 ? 11.496 -61.648 -11.160 1.00 32.19 857 VAL C C 1
ATOM 6072 O O . VAL C 1 220 ? 10.338 -61.736 -10.737 1.00 33.08 857 VAL C O 1
ATOM 6076 N N . LEU C 1 221 ? 12.495 -61.227 -10.386 1.00 29.38 858 LEU C N 1
ATOM 6077 C CA . LEU C 1 221 ? 12.248 -60.839 -9.000 1.00 33.65 858 LEU C CA 1
ATOM 6078 C C . LEU C 1 221 ? 11.294 -59.646 -8.915 1.00 31.66 858 LEU C C 1
ATOM 6079 O O . LEU C 1 221 ? 10.351 -59.640 -8.116 1.00 30.88 858 LEU C O 1
ATOM 6084 N N . GLY C 1 222 ? 11.535 -58.616 -9.719 1.00 32.17 859 GLY C N 1
ATOM 6085 C CA . GLY C 1 222 ? 10.704 -57.424 -9.615 1.00 32.96 859 GLY C CA 1
ATOM 6086 C C . GLY C 1 222 ? 9.280 -57.684 -10.063 1.00 34.31 859 GLY C C 1
ATOM 6087 O O . GLY C 1 222 ? 8.323 -57.188 -9.456 1.00 31.63 859 GLY C O 1
ATOM 6088 N N . ASP C 1 223 ? 9.119 -58.486 -11.114 1.00 30.33 860 ASP C N 1
ATOM 6089 C CA . ASP C 1 223 ? 7.780 -58.827 -11.580 1.00 32.87 860 ASP C CA 1
ATOM 6090 C C . ASP C 1 223 ? 7.012 -59.597 -10.510 1.00 32.78 860 ASP C C 1
ATOM 6091 O O . ASP C 1 223 ? 5.837 -59.314 -10.255 1.00 34.56 860 ASP C O 1
ATOM 6096 N N . ALA C 1 224 ? 7.671 -60.567 -9.863 1.00 31.80 861 ALA C N 1
ATOM 6097 C CA . ALA C 1 224 ? 7.012 -61.373 -8.838 1.00 32.78 861 ALA C CA 1
ATOM 6098 C C . ALA C 1 224 ? 6.583 -60.509 -7.655 1.00 34.74 861 ALA C C 1
ATOM 6099 O O . ALA C 1 224 ? 5.472 -60.656 -7.132 1.00 33.74 861 ALA C O 1
ATOM 6101 N N . ARG C 1 225 ? 7.471 -59.626 -7.197 1.00 31.49 862 ARG C N 1
ATOM 6102 C CA . ARG C 1 225 ? 7.145 -58.800 -6.034 1.00 32.14 862 ARG C CA 1
ATOM 6103 C C . ARG C 1 225 ? 6.053 -57.791 -6.355 1.00 34.04 862 ARG C C 1
ATOM 6104 O O . ARG C 1 225 ? 5.235 -57.453 -5.486 1.00 34.23 862 ARG C O 1
ATOM 6112 N N . ALA C 1 226 ? 6.039 -57.275 -7.586 1.00 32.96 863 ALA C N 1
ATOM 6113 C CA . ALA C 1 226 ? 4.942 -56.411 -8.009 1.00 33.58 863 ALA C CA 1
ATOM 6114 C C . ALA C 1 226 ? 3.623 -57.163 -7.966 1.00 33.95 863 ALA C C 1
ATOM 6115 O O . ALA C 1 226 ? 2.608 -56.644 -7.483 1.00 33.10 863 ALA C O 1
ATOM 6117 N N . LEU C 1 227 ? 3.639 -58.418 -8.426 1.00 35.82 864 LEU C N 1
ATOM 6118 C CA . LEU C 1 227 ? 2.427 -59.223 -8.459 1.00 35.30 864 LEU C CA 1
ATOM 6119 C C . LEU C 1 227 ? 1.899 -59.501 -7.055 1.00 33.13 864 LEU C C 1
ATOM 6120 O O . LEU C 1 227 ? 0.683 -59.534 -6.843 1.00 35.91 864 LEU C O 1
ATOM 6125 N N . ILE C 1 228 ? 2.795 -59.710 -6.083 1.00 31.08 865 ILE C N 1
ATOM 6126 C CA . ILE C 1 228 ? 2.371 -59.930 -4.698 1.00 33.94 865 ILE C CA 1
ATOM 6127 C C . ILE C 1 228 ? 1.663 -58.693 -4.152 1.00 34.76 865 ILE C C 1
ATOM 6128 O O . ILE C 1 228 ? 0.635 -58.796 -3.467 1.00 35.43 865 ILE C O 1
ATOM 6133 N N . VAL C 1 229 ? 2.197 -57.506 -4.441 1.00 31.70 866 VAL C N 1
ATOM 6134 C CA . VAL C 1 229 ? 1.531 -56.277 -3.993 1.00 33.16 866 VAL C CA 1
ATOM 6135 C C . VAL C 1 229 ? 0.125 -56.196 -4.572 1.00 37.25 866 VAL C C 1
ATOM 6136 O O . VAL C 1 229 ? -0.850 -55.995 -3.837 1.00 35.00 866 VAL C O 1
ATOM 6140 N N . LYS C 1 230 ? -0.001 -56.393 -5.897 1.00 39.34 867 LYS C N 1
ATOM 6141 C CA . LYS C 1 230 ? -1.309 -56.309 -6.556 1.00 39.96 867 LYS C CA 1
ATOM 6142 C C . LYS C 1 230 ? -2.281 -57.341 -6.007 1.00 40.30 867 LYS C C 1
ATOM 6143 O O . LYS C 1 230 ? -3.478 -57.059 -5.862 1.00 42.99 867 LYS C O 1
ATOM 6149 N N . SER C 1 231 ? -1.788 -58.555 -5.732 1.00 39.16 868 SER C N 1
ATOM 6150 C CA . SER C 1 231 ? -2.641 -59.630 -5.232 1.00 41.85 868 SER C CA 1
ATOM 6151 C C . SER C 1 231 ? -3.169 -59.327 -3.838 1.00 46.82 868 SER C C 1
ATOM 6152 O O . SER C 1 231 ? -4.233 -59.830 -3.456 1.00 47.87 868 SER C O 1
ATOM 6155 N N . THR C 1 232 ? -2.417 -58.549 -3.052 1.00 38.99 869 THR C N 1
ATOM 6156 C CA . THR C 1 232 ? -2.900 -58.078 -1.758 1.00 46.52 869 THR C CA 1
ATOM 6157 C C . THR C 1 232 ? -3.920 -56.954 -1.915 1.00 44.45 869 THR C C 1
ATOM 6158 O O . THR C 1 232 ? -4.907 -56.900 -1.176 1.00 46.10 869 THR C O 1
ATOM 6162 N N . ALA C 1 233 ? -3.709 -56.068 -2.882 1.00 43.24 870 ALA C N 1
ATOM 6163 C CA . ALA C 1 233 ? -4.628 -54.951 -3.084 1.00 49.04 870 ALA C CA 1
ATOM 6164 C C . ALA C 1 233 ? -6.031 -55.421 -3.455 1.00 53.26 870 ALA C C 1
ATOM 6165 O O . ALA C 1 233 ? -7.015 -54.753 -3.117 1.00 58.62 870 ALA C O 1
ATOM 6167 N N . THR C 1 234 ? -6.146 -56.550 -4.154 1.00 56.30 871 THR C N 1
ATOM 6168 C CA . THR C 1 234 ? -7.428 -57.055 -4.626 1.00 59.80 871 THR C CA 1
ATOM 6169 C C . THR C 1 234 ? -7.809 -58.364 -3.950 1.00 64.68 871 THR C C 1
ATOM 6170 O O . THR C 1 234 ? -8.576 -59.150 -4.515 1.00 68.78 871 THR C O 1
ATOM 6174 N N . GLN C 1 235 ? -7.290 -58.608 -2.744 1.00 62.29 872 GLN C N 1
ATOM 6175 C CA . GLN C 1 235 ? -7.501 -59.892 -2.082 1.00 67.56 872 GLN C CA 1
ATOM 6176 C C . GLN C 1 235 ? -8.984 -60.158 -1.835 1.00 75.87 872 GLN C C 1
ATOM 6177 O O . GLN C 1 235 ? -9.442 -61.307 -1.925 1.00 72.22 872 GLN C O 1
ATOM 6183 N N . GLY C 1 236 ? -9.752 -59.106 -1.550 1.00 74.02 873 GLY C N 1
ATOM 6184 C CA . GLY C 1 236 ? -11.167 -59.249 -1.261 1.00 79.04 873 GLY C CA 1
ATOM 6185 C C . GLY C 1 236 ? -12.065 -59.041 -2.464 1.00 84.33 873 GLY C C 1
ATOM 6186 O O . GLY C 1 236 ? -13.170 -59.591 -2.520 1.00 89.44 873 GLY C O 1
ATOM 6187 N N . ASP C 1 237 ? -11.606 -58.248 -3.430 1.00 81.12 874 ASP C N 1
ATOM 6188 C CA . ASP C 1 237 ? -12.389 -58.004 -4.635 1.00 85.74 874 ASP C CA 1
ATOM 6189 C C . ASP C 1 237 ? -12.604 -59.305 -5.401 1.00 87.67 874 ASP C C 1
ATOM 6190 O O . ASP C 1 237 ? -11.655 -60.049 -5.670 1.00 86.06 874 ASP C O 1
ATOM 6195 N N . ALA C 1 238 ? -13.863 -59.586 -5.745 1.00 89.51 875 ALA C N 1
ATOM 6196 C CA . ALA C 1 238 ? -14.162 -60.810 -6.482 1.00 89.99 875 ALA C CA 1
ATOM 6197 C C . ALA C 1 238 ? -13.790 -60.681 -7.954 1.00 88.52 875 ALA C C 1
ATOM 6198 O O . ALA C 1 238 ? -13.263 -61.629 -8.547 1.00 87.76 875 ALA C O 1
ATOM 6200 N N . GLU C 1 239 ? -14.045 -59.519 -8.552 1.00 88.42 876 GLU C N 1
ATOM 6201 C CA . GLU C 1 239 ? -13.826 -59.316 -9.977 1.00 86.85 876 GLU C CA 1
ATOM 6202 C C . GLU C 1 239 ? -12.404 -58.839 -10.246 1.00 86.63 876 GLU C C 1
ATOM 6203 O O . GLU C 1 239 ? -11.859 -58.011 -9.508 1.00 85.14 876 GLU C O 1
ATOM 6205 N N . VAL C 1 240 ? -11.806 -59.374 -11.304 1.00 86.80 877 VAL C N 1
ATOM 6206 C CA . VAL C 1 240 ? -10.489 -58.904 -11.750 1.00 85.59 877 VAL C CA 1
ATOM 6207 C C . VAL C 1 240 ? -10.613 -57.464 -12.229 1.00 83.65 877 VAL C C 1
ATOM 6208 O O . VAL C 1 240 ? -11.583 -57.137 -12.937 1.00 82.68 877 VAL C O 1
ATOM 6210 N N . PRO C 1 241 ? -9.687 -56.576 -11.865 1.00 84.19 878 PRO C N 1
ATOM 6211 C CA . PRO C 1 241 ? -9.767 -55.182 -12.324 1.00 85.05 878 PRO C CA 1
ATOM 6212 C C . PRO C 1 241 ? -9.767 -55.081 -13.842 1.00 84.35 878 PRO C C 1
ATOM 6213 O O . PRO C 1 241 ? -9.465 -56.030 -14.569 1.00 84.90 878 PRO C O 1
ATOM 6217 N N . GLU C 1 242 ? -10.115 -53.886 -14.325 1.00 86.17 879 GLU C N 1
ATOM 6218 C CA . GLU C 1 242 ? -10.225 -53.672 -15.766 1.00 86.06 879 GLU C CA 1
ATOM 6219 C C . GLU C 1 242 ? -8.851 -53.639 -16.427 1.00 85.04 879 GLU C C 1
ATOM 6220 O O . GLU C 1 242 ? -8.637 -54.270 -17.468 1.00 84.29 879 GLU C O 1
ATOM 6222 N N . ALA C 1 243 ? -7.905 -52.905 -15.832 1.00 83.45 880 ALA C N 1
ATOM 6223 C CA . ALA C 1 243 ? -6.583 -52.770 -16.437 1.00 82.08 880 ALA C CA 1
ATOM 6224 C C . ALA C 1 243 ? -5.801 -54.080 -16.409 1.00 80.98 880 ALA C C 1
ATOM 6225 O O . ALA C 1 243 ? -4.942 -54.304 -17.269 1.00 80.90 880 ALA C O 1
ATOM 6227 N N . ASP C 1 244 ? -6.081 -54.954 -15.442 1.00 80.65 881 ASP C N 1
ATOM 6228 C CA . ASP C 1 244 ? -5.342 -56.204 -15.299 1.00 78.01 881 ASP C CA 1
ATOM 6229 C C . ASP C 1 244 ? -5.949 -57.364 -16.080 1.00 74.18 881 ASP C C 1
ATOM 6230 O O . ASP C 1 244 ? -5.259 -58.364 -16.306 1.00 66.90 881 ASP C O 1
ATOM 6235 N N . ARG C 1 245 ? -7.217 -57.277 -16.480 1.00 76.78 882 ARG C N 1
ATOM 6236 C CA . ARG C 1 245 ? -7.727 -58.228 -17.458 1.00 74.48 882 ARG C CA 1
ATOM 6237 C C . ARG C 1 245 ? -6.943 -58.059 -18.753 1.00 72.47 882 ARG C C 1
ATOM 6238 O O . ARG C 1 245 ? -6.608 -56.937 -19.144 1.00 77.22 882 ARG C O 1
ATOM 6240 N N . GLU C 1 246 ? -6.631 -59.185 -19.398 1.00 66.78 883 GLU C N 1
ATOM 6241 C CA . GLU C 1 246 ? -5.722 -59.377 -20.534 1.00 66.57 883 GLU C CA 1
ATOM 6242 C C . GLU C 1 246 ? -4.289 -59.652 -20.081 1.00 62.25 883 GLU C C 1
ATOM 6243 O O . GLU C 1 246 ? -3.439 -59.944 -20.924 1.00 58.80 883 GLU C O 1
ATOM 6249 N N . ARG C 1 247 ? -3.992 -59.559 -18.786 1.00 56.48 884 ARG C N 1
ATOM 6250 C CA . ARG C 1 247 ? -2.754 -60.111 -18.257 1.00 52.91 884 ARG C CA 1
ATOM 6251 C C . ARG C 1 247 ? -2.871 -61.627 -18.160 1.00 49.63 884 ARG C C 1
ATOM 6252 O O . ARG C 1 247 ? -3.914 -62.162 -17.773 1.00 48.35 884 ARG C O 1
ATOM 6260 N N . ALA C 1 248 ? -1.783 -62.317 -18.491 1.00 47.97 885 ALA C N 1
ATOM 6261 C CA . ALA C 1 248 ? -1.764 -63.767 -18.334 1.00 43.92 885 ALA C CA 1
ATOM 6262 C C . ALA C 1 248 ? -1.917 -64.162 -16.869 1.00 44.33 885 ALA C C 1
ATOM 6263 O O . ALA C 1 248 ? -2.657 -65.095 -16.542 1.00 43.68 885 ALA C O 1
ATOM 6265 N N . VAL C 1 249 ? -1.233 -63.463 -15.975 1.00 39.62 886 VAL C N 1
ATOM 6266 C CA . VAL C 1 249 ? -1.290 -63.723 -14.543 1.00 40.09 886 VAL C CA 1
ATOM 6267 C C . VAL C 1 249 ? -1.663 -62.424 -13.842 1.00 46.44 886 VAL C C 1
ATOM 6268 O O . VAL C 1 249 ? -0.800 -61.605 -13.536 1.00 44.09 886 VAL C O 1
ATOM 6272 N N . PRO C 1 250 ? -2.946 -62.198 -13.571 1.00 46.61 887 PRO C N 1
ATOM 6273 C CA . PRO C 1 250 ? -3.352 -60.890 -13.038 1.00 51.54 887 PRO C CA 1
ATOM 6274 C C . PRO C 1 250 ? -3.196 -60.786 -11.526 1.00 50.04 887 PRO C C 1
ATOM 6275 O O . PRO C 1 250 ? -2.943 -59.697 -10.999 1.00 48.23 887 PRO C O 1
ATOM 6279 N N . ARG C 1 251 ? -3.301 -61.921 -10.836 1.00 49.30 888 ARG C N 1
ATOM 6280 C CA . ARG C 1 251 ? -3.471 -61.989 -9.391 1.00 50.82 888 ARG C CA 1
ATOM 6281 C C . ARG C 1 251 ? -3.046 -63.377 -8.922 1.00 49.29 888 ARG C C 1
ATOM 6282 O O . ARG C 1 251 ? -3.148 -64.349 -9.674 1.00 50.97 888 ARG C O 1
ATOM 6290 N N . LEU C 1 252 ? -2.585 -63.464 -7.675 1.00 46.50 889 LEU C N 1
ATOM 6291 C CA . LEU C 1 252 ? -2.250 -64.733 -7.043 1.00 44.58 889 LEU C CA 1
ATOM 6292 C C . LEU C 1 252 ? -3.058 -64.913 -5.766 1.00 47.43 889 LEU C C 1
ATOM 6293 O O . LEU C 1 252 ? -3.206 -63.977 -4.973 1.00 46.52 889 LEU C O 1
ATOM 6298 N N . SER C 1 253 ? -3.577 -66.119 -5.574 1.00 45.44 890 SER C N 1
ATOM 6299 C CA . SER C 1 253 ? -4.237 -66.488 -4.330 1.00 45.97 890 SER C CA 1
ATOM 6300 C C . SER C 1 253 ? -3.232 -66.473 -3.176 1.00 45.46 890 SER C C 1
ATOM 6301 O O . SER C 1 253 ? -2.013 -66.448 -3.377 1.00 44.89 890 SER C O 1
ATOM 6304 N N . SER C 1 254 ? -3.751 -66.506 -1.941 1.00 46.26 891 SER C N 1
ATOM 6305 C CA . SER C 1 254 ? -2.860 -66.452 -0.786 1.00 45.20 891 SER C CA 1
ATOM 6306 C C . SER C 1 254 ? -1.906 -67.642 -0.772 1.00 45.92 891 SER C C 1
ATOM 6307 O O . SER C 1 254 ? -0.732 -67.498 -0.416 1.00 44.87 891 SER C O 1
ATOM 6310 N N . GLY C 1 255 ? -2.389 -68.823 -1.166 1.00 46.54 892 GLY C N 1
ATOM 6311 C CA . GLY C 1 255 ? -1.510 -69.979 -1.251 1.00 46.26 892 GLY C CA 1
ATOM 6312 C C . GLY C 1 255 ? -0.445 -69.834 -2.323 1.00 41.57 892 GLY C C 1
ATOM 6313 O O . GLY C 1 255 ? 0.699 -70.254 -2.131 1.00 41.41 892 GLY C O 1
ATOM 6314 N N . GLY C 1 256 ? -0.807 -69.253 -3.467 1.00 38.82 893 GLY C N 1
ATOM 6315 C CA . GLY C 1 256 ? 0.185 -69.000 -4.504 1.00 42.28 893 GLY C CA 1
ATOM 6316 C C . GLY C 1 256 ? 1.242 -67.989 -4.085 1.00 41.95 893 GLY C C 1
ATOM 6317 O O . GLY C 1 256 ? 2.412 -68.118 -4.453 1.00 40.04 893 GLY C O 1
ATOM 6318 N N . ILE C 1 257 ? 0.851 -66.980 -3.298 1.00 39.36 894 ILE C N 1
ATOM 6319 C CA . ILE C 1 257 ? 1.823 -66.000 -2.806 1.00 40.96 894 ILE C CA 1
ATOM 6320 C C . ILE C 1 257 ? 2.835 -66.670 -1.881 1.00 39.67 894 ILE C C 1
ATOM 6321 O O . ILE C 1 257 ? 4.045 -66.437 -1.983 1.00 37.78 894 ILE C O 1
ATOM 6326 N N . ILE C 1 258 ? 2.362 -67.511 -0.959 1.00 40.15 895 ILE C N 1
ATOM 6327 C CA . ILE C 1 258 ? 3.280 -68.195 -0.051 1.00 40.58 895 ILE C CA 1
ATOM 6328 C C . ILE C 1 258 ? 4.254 -69.058 -0.839 1.00 41.91 895 ILE C C 1
ATOM 6329 O O . ILE C 1 258 ? 5.467 -69.059 -0.583 1.00 39.73 895 ILE C O 1
ATOM 6334 N N . ALA C 1 259 ? 3.731 -69.828 -1.795 1.00 38.36 896 ALA C N 1
ATOM 6335 C CA . ALA C 1 259 ? 4.593 -70.692 -2.586 1.00 41.63 896 ALA C CA 1
ATOM 6336 C C . ALA C 1 259 ? 5.606 -69.872 -3.364 1.00 39.81 896 ALA C C 1
ATOM 6337 O O . ALA C 1 259 ? 6.793 -70.213 -3.405 1.00 41.46 896 ALA C O 1
ATOM 6339 N N . LEU C 1 260 ? 5.159 -68.764 -3.957 1.00 36.42 897 LEU C N 1
ATOM 6340 C CA . LEU C 1 260 ? 6.071 -67.932 -4.728 1.00 36.54 897 LEU C CA 1
ATOM 6341 C C . LEU C 1 260 ? 7.135 -67.311 -3.830 1.00 37.20 897 LEU C C 1
ATOM 6342 O O . LEU C 1 260 ? 8.306 -67.223 -4.218 1.00 35.58 897 LEU C O 1
ATOM 6347 N N . GLU C 1 261 ? 6.760 -66.914 -2.603 1.00 35.56 898 GLU C N 1
ATOM 6348 C CA . GLU C 1 261 ? 7.740 -66.311 -1.703 1.00 35.09 898 GLU C CA 1
ATOM 6349 C C . GLU C 1 261 ? 8.825 -67.298 -1.279 1.00 37.44 898 GLU C C 1
ATOM 6350 O O . GLU C 1 261 ? 9.977 -66.886 -1.056 1.00 33.98 898 GLU C O 1
ATOM 6356 N N . ARG C 1 262 ? 8.486 -68.592 -1.167 1.00 38.20 899 ARG C N 1
ATOM 6357 C CA . ARG C 1 262 ? 9.504 -69.627 -0.995 1.00 38.46 899 ARG C CA 1
ATOM 6358 C C . ARG C 1 262 ? 10.530 -69.565 -2.116 1.00 38.32 899 ARG C C 1
ATOM 6359 O O . ARG C 1 262 ? 11.740 -69.503 -1.872 1.00 37.17 899 ARG C O 1
ATOM 6367 N N . THR C 1 263 ? 10.057 -69.613 -3.360 1.00 33.27 900 THR C N 1
ATOM 6368 C CA . THR C 1 263 ? 10.975 -69.592 -4.493 1.00 35.03 900 THR C CA 1
ATOM 6369 C C . THR C 1 263 ? 11.730 -68.262 -4.568 1.00 33.35 900 THR C C 1
ATOM 6370 O O . THR C 1 263 ? 12.927 -68.227 -4.879 1.00 32.39 900 THR C O 1
ATOM 6374 N N . LEU C 1 264 ? 11.054 -67.157 -4.275 1.00 34.24 901 LEU C N 1
ATOM 6375 C CA . LEU C 1 264 ? 11.756 -65.877 -4.242 1.00 33.31 901 LEU C CA 1
ATOM 6376 C C . LEU C 1 264 ? 12.927 -65.904 -3.264 1.00 33.10 901 LEU C C 1
ATOM 6377 O O . LEU C 1 264 ? 13.985 -65.319 -3.536 1.00 34.75 901 LEU C O 1
ATOM 6382 N N . GLY C 1 265 ? 12.756 -66.562 -2.112 1.00 32.45 902 GLY C N 1
ATOM 6383 C CA . GLY C 1 265 ? 13.879 -66.732 -1.202 1.00 35.10 902 GLY C CA 1
ATOM 6384 C C . GLY C 1 265 ? 15.092 -67.350 -1.875 1.00 37.13 902 GLY C C 1
ATOM 6385 O O . GLY C 1 265 ? 16.225 -66.895 -1.682 1.00 38.72 902 GLY C O 1
ATOM 6386 N N . LYS C 1 266 ? 14.872 -68.372 -2.702 1.00 35.19 903 LYS C N 1
ATOM 6387 C CA . LYS C 1 266 ? 16.002 -69.028 -3.348 1.00 38.74 903 LYS C CA 1
ATOM 6388 C C . LYS C 1 266 ? 16.552 -68.195 -4.501 1.00 36.19 903 LYS C C 1
ATOM 6389 O O . LYS C 1 266 ? 17.765 -68.184 -4.730 1.00 36.14 903 LYS C O 1
ATOM 6395 N N . LEU C 1 267 ? 15.683 -67.493 -5.229 1.00 33.70 904 LEU C N 1
ATOM 6396 C CA . LEU C 1 267 ? 16.154 -66.608 -6.299 1.00 35.07 904 LEU C CA 1
ATOM 6397 C C . LEU C 1 267 ? 16.975 -65.444 -5.745 1.00 37.32 904 LEU C C 1
ATOM 6398 O O . LEU C 1 267 ? 18.041 -65.110 -6.282 1.00 36.69 904 LEU C O 1
ATOM 6403 N N . GLN C 1 268 ? 16.483 -64.791 -4.683 1.00 32.96 905 GLN C N 1
ATOM 6404 C CA . GLN C 1 268 ? 17.222 -63.662 -4.120 1.00 36.29 905 GLN C CA 1
ATOM 6405 C C . GLN C 1 268 ? 18.554 -64.126 -3.548 1.00 38.09 905 GLN C C 1
ATOM 6406 O O . GLN C 1 268 ? 19.547 -63.388 -3.600 1.00 40.08 905 GLN C O 1
ATOM 6412 N N . ALA C 1 269 ? 18.593 -65.354 -3.024 1.00 35.63 906 ALA C N 1
ATOM 6413 C CA . ALA C 1 269 ? 19.848 -65.931 -2.551 1.00 39.29 906 ALA C CA 1
ATOM 6414 C C . ALA C 1 269 ? 20.856 -66.060 -3.683 1.00 41.24 906 ALA C C 1
ATOM 6415 O O . ALA C 1 269 ? 22.048 -65.781 -3.496 1.00 41.41 906 ALA C O 1
ATOM 6417 N N . LEU C 1 270 ? 20.388 -66.453 -4.873 1.00 38.78 907 LEU C N 1
ATOM 6418 C CA . LEU C 1 270 ? 21.274 -66.536 -6.033 1.00 40.05 907 LEU C CA 1
ATOM 6419 C C . LEU C 1 270 ? 21.795 -65.165 -6.445 1.00 40.47 907 LEU C C 1
ATOM 6420 O O . LEU C 1 270 ? 22.943 -65.040 -6.889 1.00 41.42 907 LEU C O 1
ATOM 6425 N N . GLN C 1 271 ? 20.958 -64.129 -6.348 1.00 37.21 908 GLN C N 1
ATOM 6426 C CA . GLN C 1 271 ? 21.447 -62.798 -6.696 1.00 36.95 908 GLN C CA 1
ATOM 6427 C C . GLN C 1 271 ? 22.521 -62.348 -5.711 1.00 42.76 908 GLN C C 1
ATOM 6428 O O . GLN C 1 271 ? 23.561 -61.812 -6.113 1.00 45.09 908 GLN C O 1
ATOM 6434 N N . ASP C 1 272 ? 22.296 -62.586 -4.419 1.00 43.09 909 ASP C N 1
ATOM 6435 C CA . ASP C 1 272 ? 23.264 -62.184 -3.402 1.00 45.23 909 ASP C CA 1
ATOM 6436 C C . ASP C 1 272 ? 24.609 -62.875 -3.607 1.00 49.67 909 ASP C C 1
ATOM 6437 O O . ASP C 1 272 ? 25.664 -62.254 -3.440 1.00 50.51 909 ASP C O 1
ATOM 6442 N N . ALA C 1 273 ? 24.593 -64.157 -3.989 1.00 46.65 910 ALA C N 1
ATOM 6443 C CA . ALA C 1 273 ? 25.845 -64.861 -4.251 1.00 49.67 910 ALA C CA 1
ATOM 6444 C C . ALA C 1 273 ? 26.584 -64.250 -5.437 1.00 53.45 910 ALA C C 1
ATOM 6445 O O . ALA C 1 273 ? 27.818 -64.173 -5.435 1.00 56.24 910 ALA C O 1
ATOM 6447 N N . GLN C 1 274 ? 25.850 -63.804 -6.456 1.00 49.73 911 GLN C N 1
ATOM 6448 C CA . GLN C 1 274 ? 26.494 -63.154 -7.592 1.00 53.25 911 GLN C CA 1
ATOM 6449 C C . GLN C 1 274 ? 27.066 -61.799 -7.198 1.00 55.67 911 GLN C C 1
ATOM 6450 O O . GLN C 1 274 ? 28.174 -61.438 -7.611 1.00 58.24 911 GLN C O 1
ATOM 6456 N N . THR C 1 275 ? 26.318 -61.041 -6.396 1.00 50.34 912 THR C N 1
ATOM 6457 C CA . THR C 1 275 ? 26.769 -59.721 -5.970 1.00 56.78 912 THR C CA 1
ATOM 6458 C C . THR C 1 275 ? 28.018 -59.828 -5.103 1.00 59.57 912 THR C C 1
ATOM 6459 O O . THR C 1 275 ? 28.928 -58.995 -5.205 1.00 57.69 912 THR C O 1
ATOM 6463 N N . ALA C 1 276 ? 28.081 -60.862 -4.260 1.00 57.30 913 ALA C N 1
ATOM 6464 C CA . ALA C 1 276 ? 29.279 -61.126 -3.470 1.00 60.70 913 ALA C CA 1
ATOM 6465 C C . ALA C 1 276 ? 30.468 -61.470 -4.360 1.00 63.69 913 ALA C C 1
ATOM 6466 O O . ALA C 1 276 ? 31.582 -60.982 -4.131 1.00 66.24 913 ALA C O 1
ATOM 6468 N N . THR C 1 277 ? 30.256 -62.319 -5.370 1.00 60.94 914 THR C N 1
ATOM 6469 C CA . THR C 1 277 ? 31.326 -62.621 -6.316 1.00 63.80 914 THR C CA 1
ATOM 6470 C C . THR C 1 277 ? 31.847 -61.346 -6.967 1.00 66.87 914 THR C C 1
ATOM 6471 O O . THR C 1 277 ? 33.060 -61.118 -7.030 1.00 71.12 914 THR C O 1
ATOM 6475 N N . GLU C 1 278 ? 30.937 -60.489 -7.437 1.00 66.20 915 GLU C N 1
ATOM 6476 C CA . GLU C 1 278 ? 31.344 -59.224 -8.035 1.00 66.13 915 GLU C CA 1
ATOM 6477 C C . GLU C 1 278 ? 32.016 -58.302 -7.023 1.00 69.59 915 GLU C C 1
ATOM 6478 O O . GLU C 1 278 ? 32.784 -57.417 -7.416 1.00 71.17 915 GLU C O 1
ATOM 6484 N N . ALA C 1 279 ? 31.755 -58.495 -5.731 1.00 69.04 916 ALA C N 1
ATOM 6485 C CA . ALA C 1 279 ? 32.483 -57.804 -4.667 1.00 69.23 916 ALA C CA 1
ATOM 6486 C C . ALA C 1 279 ? 33.766 -58.534 -4.281 1.00 72.35 916 ALA C C 1
ATOM 6487 O O . ALA C 1 279 ? 34.128 -58.602 -3.103 1.00 73.91 916 ALA C O 1
ATOM 6489 N N . ASN C 1 280 ? 34.459 -59.120 -5.261 1.00 76.29 917 ASN C N 1
ATOM 6490 C CA . ASN C 1 280 ? 35.804 -59.644 -5.070 1.00 78.54 917 ASN C CA 1
ATOM 6491 C C . ASN C 1 280 ? 36.858 -58.835 -5.809 1.00 82.41 917 ASN C C 1
ATOM 6492 O O . ASN C 1 280 ? 38.048 -58.981 -5.509 1.00 84.24 917 ASN C O 1
ATOM 6494 N N . ALA C 1 281 ? 36.450 -57.989 -6.754 1.00 80.57 918 ALA C N 1
ATOM 6495 C CA . ALA C 1 281 ? 37.364 -57.120 -7.485 1.00 80.29 918 ALA C CA 1
ATOM 6496 C C . ALA C 1 281 ? 37.641 -55.837 -6.704 1.00 81.92 918 ALA C C 1
ATOM 6497 O O . ALA C 1 281 ? 38.309 -55.859 -5.669 1.00 81.96 918 ALA C O 1
ATOM 6499 N N . ASP D 1 1 ? 32.702 -37.309 -41.266 1.00 71.96 638 ASP D N 1
ATOM 6500 C CA . ASP D 1 1 ? 31.487 -36.829 -41.926 1.00 71.87 638 ASP D CA 1
ATOM 6501 C C . ASP D 1 1 ? 30.247 -37.565 -41.410 1.00 68.37 638 ASP D C 1
ATOM 6502 O O . ASP D 1 1 ? 30.368 -38.600 -40.759 1.00 67.60 638 ASP D O 1
ATOM 6507 N N . PRO D 1 2 ? 29.064 -37.000 -41.655 1.00 66.76 639 PRO D N 1
ATOM 6508 C CA . PRO D 1 2 ? 27.817 -37.664 -41.234 1.00 58.44 639 PRO D CA 1
ATOM 6509 C C . PRO D 1 2 ? 27.703 -39.044 -41.855 1.00 54.33 639 PRO D C 1
ATOM 6510 O O . PRO D 1 2 ? 27.988 -39.219 -43.049 1.00 53.64 639 PRO D O 1
ATOM 6514 N N . PRO D 1 3 ? 27.291 -40.052 -41.076 1.00 50.22 640 PRO D N 1
ATOM 6515 C CA . PRO D 1 3 ? 27.199 -41.414 -41.628 1.00 48.23 640 PRO D CA 1
ATOM 6516 C C . PRO D 1 3 ? 25.974 -41.656 -42.496 1.00 46.69 640 PRO D C 1
ATOM 6517 O O . PRO D 1 3 ? 25.958 -42.638 -43.255 1.00 46.44 640 PRO D O 1
ATOM 6521 N N . TRP D 1 4 ? 24.945 -40.801 -42.411 1.00 43.97 641 TRP D N 1
ATOM 6522 C CA . TRP D 1 4 ? 23.691 -40.993 -43.149 1.00 41.60 641 TRP D CA 1
ATOM 6523 C C . TRP D 1 4 ? 23.243 -39.623 -43.666 1.00 43.41 641 TRP D C 1
ATOM 6524 O O . TRP D 1 4 ? 22.336 -38.989 -43.118 1.00 43.46 641 TRP D O 1
ATOM 6535 N N . LYS D 1 5 ? 23.901 -39.143 -44.718 1.00 39.47 642 LYS D N 1
ATOM 6536 C CA . LYS D 1 5 ? 23.596 -37.823 -45.259 1.00 41.34 642 LYS D CA 1
ATOM 6537 C C . LYS D 1 5 ? 22.564 -37.960 -46.371 1.00 38.86 642 LYS D C 1
ATOM 6538 O O . LYS D 1 5 ? 22.750 -38.748 -47.307 1.00 40.69 642 LYS D O 1
ATOM 6544 N N . ARG D 1 6 ? 21.478 -37.195 -46.270 1.00 37.69 643 ARG D N 1
ATOM 6545 C CA . ARG D 1 6 ? 20.350 -37.426 -47.168 1.00 39.57 643 ARG D CA 1
ATOM 6546 C C . ARG D 1 6 ? 20.717 -37.096 -48.608 1.00 38.38 643 ARG D C 1
ATOM 6547 O O . ARG D 1 6 ? 20.453 -37.892 -49.520 1.00 39.43 643 ARG D O 1
ATOM 6555 N N . PHE D 1 7 ? 21.359 -35.954 -48.827 1.00 38.13 644 PHE D N 1
ATOM 6556 C CA . PHE D 1 7 ? 21.796 -35.549 -50.159 1.00 39.49 644 PHE D CA 1
ATOM 6557 C C . PHE D 1 7 ? 23.274 -35.185 -50.154 1.00 42.79 644 PHE D C 1
ATOM 6558 O O . PHE D 1 7 ? 23.750 -34.480 -49.258 1.00 40.88 644 PHE D O 1
ATOM 6566 N N . GLU D 1 8 ? 23.985 -35.638 -51.191 1.00 44.40 645 GLU D N 1
ATOM 6567 C CA . GLU D 1 8 ? 25.418 -35.402 -51.309 1.00 46.02 645 GLU D CA 1
ATOM 6568 C C . GLU D 1 8 ? 25.819 -35.461 -52.771 1.00 47.13 645 GLU D C 1
ATOM 6569 O O . GLU D 1 8 ? 25.289 -36.276 -53.527 1.00 46.43 645 GLU D O 1
ATOM 6575 N N . VAL D 1 9 ? 26.766 -34.612 -53.155 1.00 49.46 646 VAL D N 1
ATOM 6576 C CA . VAL D 1 9 ? 27.390 -34.686 -54.470 1.00 51.79 646 VAL D CA 1
ATOM 6577 C C . VAL D 1 9 ? 28.710 -35.432 -54.311 1.00 52.55 646 VAL D C 1
ATOM 6578 O O . VAL D 1 9 ? 29.639 -34.947 -53.659 1.00 52.26 646 VAL D O 1
ATOM 6582 N N . LEU D 1 10 ? 28.788 -36.615 -54.878 1.00 51.53 647 LEU D N 1
ATOM 6583 C CA . LEU D 1 10 ? 30.033 -37.361 -54.891 1.00 52.27 647 LEU D CA 1
ATOM 6584 C C . LEU D 1 10 ? 30.868 -36.939 -56.092 1.00 56.68 647 LEU D C 1
ATOM 6585 O O . LEU D 1 10 ? 30.344 -36.371 -57.057 1.00 54.17 647 LEU D O 1
ATOM 6590 N N . PRO D 1 11 ? 32.183 -37.173 -56.067 1.00 60.41 648 PRO D N 1
ATOM 6591 C CA . PRO D 1 11 ? 33.019 -36.692 -57.182 1.00 61.40 648 PRO D CA 1
ATOM 6592 C C . PRO D 1 11 ? 32.856 -37.473 -58.481 1.00 59.88 648 PRO D C 1
ATOM 6593 O O . PRO D 1 11 ? 33.172 -36.922 -59.542 1.00 62.62 648 PRO D O 1
ATOM 6597 N N . SER D 1 12 ? 32.380 -38.719 -58.457 1.00 59.27 649 SER D N 1
ATOM 6598 C CA . SER D 1 12 ? 32.322 -39.496 -59.691 1.00 58.38 649 SER D CA 1
ATOM 6599 C C . SER D 1 12 ? 31.210 -40.536 -59.633 1.00 57.71 649 SER D C 1
ATOM 6600 O O . SER D 1 12 ? 31.034 -41.217 -58.618 1.00 59.03 649 SER D O 1
ATOM 6603 N N . ALA D 1 13 ? 30.475 -40.658 -60.736 1.00 56.00 650 ALA D N 1
ATOM 6604 C CA . ALA D 1 13 ? 29.425 -41.658 -60.835 1.00 54.61 650 ALA D CA 1
ATOM 6605 C C . ALA D 1 13 ? 30.029 -43.061 -60.755 1.00 56.27 650 ALA D C 1
ATOM 6606 O O . ALA D 1 13 ? 31.161 -43.280 -61.195 1.00 57.78 650 ALA D O 1
ATOM 6608 N N . PRO D 1 14 ? 29.301 -44.031 -60.198 1.00 57.50 651 PRO D N 1
ATOM 6609 C CA . PRO D 1 14 ? 29.873 -45.368 -60.014 1.00 54.40 651 PRO D CA 1
ATOM 6610 C C . PRO D 1 14 ? 29.771 -46.236 -61.259 1.00 56.98 651 PRO D C 1
ATOM 6611 O O . PRO D 1 14 ? 28.856 -46.100 -62.077 1.00 56.13 651 PRO D O 1
ATOM 6615 N N . VAL D 1 15 ? 30.721 -47.171 -61.370 1.00 54.90 652 VAL D N 1
ATOM 6616 C CA . VAL D 1 15 ? 30.799 -48.021 -62.553 1.00 56.47 652 VAL D CA 1
ATOM 6617 C C . VAL D 1 15 ? 29.549 -48.886 -62.680 1.00 55.02 652 VAL D C 1
ATOM 6618 O O . VAL D 1 15 ? 29.107 -49.195 -63.796 1.00 54.55 652 VAL D O 1
ATOM 6622 N N . ASP D 1 16 ? 28.927 -49.244 -61.554 1.00 52.43 653 ASP D N 1
ATOM 6623 C CA . ASP D 1 16 ? 27.737 -50.088 -61.564 1.00 52.62 653 ASP D CA 1
ATOM 6624 C C . ASP D 1 16 ? 26.446 -49.296 -61.773 1.00 51.20 653 ASP D C 1
ATOM 6625 O O . ASP D 1 16 ? 25.357 -49.825 -61.526 1.00 49.32 653 ASP D O 1
ATOM 6630 N N . HIS D 1 17 ? 26.524 -48.051 -62.229 1.00 50.36 654 HIS D N 1
ATOM 6631 C CA . HIS D 1 17 ? 25.315 -47.273 -62.467 1.00 50.15 654 HIS D CA 1
ATOM 6632 C C . HIS D 1 17 ? 24.613 -47.775 -63.725 1.00 48.96 654 HIS D C 1
ATOM 6633 O O . HIS D 1 17 ? 25.258 -48.109 -64.723 1.00 50.14 654 HIS D O 1
ATOM 6640 N N . ALA D 1 18 ? 23.279 -47.821 -63.674 1.00 45.88 655 ALA D N 1
ATOM 6641 C CA . ALA D 1 18 ? 22.512 -48.355 -64.799 1.00 47.53 655 ALA D CA 1
ATOM 6642 C C . ALA D 1 18 ? 22.753 -47.573 -66.080 1.00 52.01 655 ALA D C 1
ATOM 6643 O O . ALA D 1 18 ? 22.666 -48.137 -67.179 1.00 53.97 655 ALA D O 1
ATOM 6645 N N . PHE D 1 19 ? 23.038 -46.278 -65.974 1.00 48.07 656 PHE D N 1
ATOM 6646 C CA . PHE D 1 19 ? 23.303 -45.461 -67.149 1.00 49.51 656 PHE D CA 1
ATOM 6647 C C . PHE D 1 19 ? 24.778 -45.094 -67.259 1.00 52.15 656 PHE D C 1
ATOM 6648 O O . PHE D 1 19 ? 25.124 -44.112 -67.923 1.00 54.90 656 PHE D O 1
ATOM 6656 N N . TYR D 1 20 ? 25.652 -45.858 -66.602 1.00 52.52 657 TYR D N 1
ATOM 6657 C CA . TYR D 1 20 ? 27.077 -45.546 -66.633 1.00 54.38 657 TYR D CA 1
ATOM 6658 C C . TYR D 1 20 ? 27.636 -45.664 -68.039 1.00 58.04 657 TYR D C 1
ATOM 6659 O O . TYR D 1 20 ? 28.513 -44.886 -68.431 1.00 55.81 657 TYR D O 1
ATOM 6668 N N . ASN D 1 21 ? 27.168 -46.654 -68.793 1.00 60.40 658 ASN D N 1
ATOM 6669 C CA . ASN D 1 21 ? 27.582 -46.885 -70.179 1.00 62.76 658 ASN D CA 1
ATOM 6670 C C . ASN D 1 21 ? 26.564 -46.306 -71.147 1.00 63.47 658 ASN D C 1
ATOM 6671 O O . ASN D 1 21 ? 26.105 -46.955 -72.086 1.00 67.72 658 ASN D O 1
ATOM 6676 N N . THR D 1 22 ? 26.187 -45.066 -70.888 1.00 63.61 659 THR D N 1
ATOM 6677 C CA . THR D 1 22 ? 25.293 -44.296 -71.734 1.00 64.88 659 THR D CA 1
ATOM 6678 C C . THR D 1 22 ? 25.861 -42.891 -71.797 1.00 61.77 659 THR D C 1
ATOM 6679 O O . THR D 1 22 ? 25.778 -42.152 -70.809 1.00 64.37 659 THR D O 1
ATOM 6683 N N . PRO D 1 23 ? 26.435 -42.484 -72.922 1.00 64.47 660 PRO D N 1
ATOM 6684 C CA . PRO D 1 23 ? 27.151 -41.215 -72.958 1.00 63.83 660 PRO D CA 1
ATOM 6685 C C . PRO D 1 23 ? 26.194 -40.044 -72.850 1.00 65.00 660 PRO D C 1
ATOM 6686 O O . PRO D 1 23 ? 25.082 -40.080 -73.401 1.00 64.21 660 PRO D O 1
ATOM 6690 N N . PRO D 1 24 ? 26.580 -38.997 -72.126 1.00 65.25 661 PRO D N 1
ATOM 6691 C CA . PRO D 1 24 ? 25.680 -37.852 -71.964 1.00 67.01 661 PRO D CA 1
ATOM 6692 C C . PRO D 1 24 ? 25.571 -37.051 -73.251 1.00 69.17 661 PRO D C 1
ATOM 6693 O O . PRO D 1 24 ? 26.524 -36.956 -74.028 1.00 66.22 661 PRO D O 1
ATOM 6697 N N . ALA D 1 25 ? 24.389 -36.491 -73.481 1.00 70.34 662 ALA D N 1
ATOM 6698 C CA . ALA D 1 25 ? 24.252 -35.409 -74.439 1.00 71.69 662 ALA D CA 1
ATOM 6699 C C . ALA D 1 25 ? 24.445 -34.085 -73.715 1.00 70.19 662 ALA D C 1
ATOM 6700 O O . ALA D 1 25 ? 24.211 -33.974 -72.506 1.00 66.51 662 ALA D O 1
ATOM 6702 N N . GLN D 1 26 ? 24.896 -33.084 -74.464 1.00 69.39 663 GLN D N 1
ATOM 6703 C CA . GLN D 1 26 ? 25.087 -31.760 -73.893 1.00 65.92 663 GLN D CA 1
ATOM 6704 C C . GLN D 1 26 ? 23.748 -31.181 -73.446 1.00 64.02 663 GLN D C 1
ATOM 6705 O O . GLN D 1 26 ? 22.716 -31.380 -74.093 1.00 64.69 663 GLN D O 1
ATOM 6707 N N . HIS D 1 27 ? 23.761 -30.477 -72.322 1.00 61.81 664 HIS D N 1
ATOM 6708 C CA . HIS D 1 27 ? 22.554 -29.879 -71.776 1.00 60.59 664 HIS D CA 1
ATOM 6709 C C . HIS D 1 27 ? 22.495 -28.401 -72.143 1.00 62.68 664 HIS D C 1
ATOM 6710 O O . HIS D 1 27 ? 23.462 -27.822 -72.640 1.00 62.47 664 HIS D O 1
ATOM 6717 N N . THR D 1 28 ? 21.331 -27.799 -71.903 1.00 62.79 665 THR D N 1
ATOM 6718 C CA . THR D 1 28 ? 21.142 -26.378 -72.151 1.00 63.25 665 THR D CA 1
ATOM 6719 C C . THR D 1 28 ? 21.930 -25.542 -71.142 1.00 62.91 665 THR D C 1
ATOM 6720 O O . THR D 1 28 ? 22.356 -26.021 -70.085 1.00 61.01 665 THR D O 1
ATOM 6724 N N . ARG D 1 29 ? 22.108 -24.262 -71.481 1.00 59.36 666 ARG D N 1
ATOM 6725 C CA . ARG D 1 29 ? 22.893 -23.366 -70.641 1.00 61.10 666 ARG D CA 1
ATOM 6726 C C . ARG D 1 29 ? 22.259 -23.150 -69.273 1.00 60.37 666 ARG D C 1
ATOM 6727 O O . ARG D 1 29 ? 22.956 -22.736 -68.340 1.00 63.22 666 ARG D O 1
ATOM 6729 N N . GLN D 1 30 ? 20.960 -23.413 -69.140 1.00 54.25 667 GLN D N 1
ATOM 6730 C CA . GLN D 1 30 ? 20.215 -23.215 -67.907 1.00 56.25 667 GLN D CA 1
ATOM 6731 C C . GLN D 1 30 ? 20.178 -24.465 -67.038 1.00 55.30 667 GLN D C 1
ATOM 6732 O O . GLN D 1 30 ? 19.601 -24.428 -65.946 1.00 54.07 667 GLN D O 1
ATOM 6734 N N . PHE D 1 31 ? 20.782 -25.561 -67.499 1.00 55.43 668 PHE D N 1
ATOM 6735 C CA . PHE D 1 31 ? 20.642 -26.843 -66.815 1.00 55.24 668 PHE D CA 1
ATOM 6736 C C . PHE D 1 31 ? 21.305 -26.825 -65.446 1.00 52.61 668 PHE D C 1
ATOM 6737 O O . PHE D 1 31 ? 20.732 -27.329 -64.476 1.00 51.28 668 PHE D O 1
ATOM 6745 N N . MET D 1 32 ? 22.511 -26.260 -65.341 1.00 54.37 669 MET D N 1
ATOM 6746 C CA . MET D 1 32 ? 23.181 -26.245 -64.042 1.00 57.60 669 MET D CA 1
ATOM 6747 C C . MET D 1 32 ? 22.472 -25.329 -63.047 1.00 54.94 669 MET D C 1
ATOM 6748 O O . MET D 1 32 ? 22.488 -25.602 -61.840 1.00 53.64 669 MET D O 1
ATOM 6753 N N . ALA D 1 33 ? 21.834 -24.257 -63.526 1.00 52.05 670 ALA D N 1
ATOM 6754 C CA . ALA D 1 33 ? 21.029 -23.422 -62.639 1.00 50.45 670 ALA D CA 1
ATOM 6755 C C . ALA D 1 33 ? 19.802 -24.174 -62.139 1.00 51.06 670 ALA D C 1
ATOM 6756 O O . ALA D 1 33 ? 19.405 -24.022 -60.978 1.00 51.72 670 ALA D O 1
ATOM 6758 N N . ARG D 1 34 ? 19.183 -24.986 -63.002 1.00 49.04 671 ARG D N 1
ATOM 6759 C CA . ARG D 1 34 ? 18.048 -25.792 -62.560 1.00 48.14 671 ARG D CA 1
ATOM 6760 C C . ARG D 1 34 ? 18.489 -26.867 -61.572 1.00 45.87 671 ARG D C 1
ATOM 6761 O O . ARG D 1 34 ? 17.772 -27.166 -60.609 1.00 44.19 671 ARG D O 1
ATOM 6769 N N . MET D 1 35 ? 19.657 -27.474 -61.803 1.00 45.64 672 MET D N 1
ATOM 6770 C CA . MET D 1 35 ? 20.124 -28.521 -60.900 1.00 45.86 672 MET D CA 1
ATOM 6771 C C . MET D 1 35 ? 20.410 -27.957 -59.515 1.00 46.50 672 MET D C 1
ATOM 6772 O O . MET D 1 35 ? 20.129 -28.610 -58.506 1.00 45.00 672 MET D O 1
ATOM 6777 N N . SER D 1 36 ? 20.942 -26.734 -59.449 1.00 45.58 673 SER D N 1
ATOM 6778 C CA . SER D 1 36 ? 21.096 -26.055 -58.167 1.00 45.50 673 SER D CA 1
ATOM 6779 C C . SER D 1 36 ? 19.769 -25.954 -57.428 1.00 45.83 673 SER D C 1
ATOM 6780 O O . SER D 1 36 ? 19.715 -26.153 -56.210 1.00 43.21 673 SER D O 1
ATOM 6783 N N . LYS D 1 37 ? 18.687 -25.643 -58.141 1.00 43.97 674 LYS D N 1
ATOM 6784 C CA . LYS D 1 37 ? 17.377 -25.576 -57.500 1.00 45.08 674 LYS D CA 1
ATOM 6785 C C . LYS D 1 37 ? 16.901 -26.962 -57.068 1.00 43.91 674 LYS D C 1
ATOM 6786 O O . LYS D 1 37 ? 16.307 -27.119 -55.989 1.00 40.80 674 LYS D O 1
ATOM 6792 N N . GLU D 1 38 ? 17.161 -27.973 -57.901 1.00 40.28 675 GLU D N 1
ATOM 6793 C CA . GLU D 1 38 ? 16.824 -29.353 -57.564 1.00 40.08 675 GLU D CA 1
ATOM 6794 C C . GLU D 1 38 ? 17.588 -29.826 -56.331 1.00 38.44 675 GLU D C 1
ATOM 6795 O O . GLU D 1 38 ? 17.023 -30.504 -55.472 1.00 40.12 675 GLU D O 1
ATOM 6801 N N . TYR D 1 39 ? 18.881 -29.496 -56.242 1.00 39.70 676 TYR D N 1
ATOM 6802 C CA . TYR D 1 39 ? 19.694 -29.916 -55.101 1.00 39.00 676 TYR D CA 1
ATOM 6803 C C . TYR D 1 39 ? 19.189 -29.297 -53.799 1.00 40.01 676 TYR D C 1
ATOM 6804 O O . TYR D 1 39 ? 19.082 -29.990 -52.778 1.00 39.15 676 TYR D O 1
ATOM 6813 N N . LYS D 1 40 ? 18.882 -27.995 -53.804 1.00 40.09 677 LYS D N 1
ATOM 6814 C CA . LYS D 1 40 ? 18.399 -27.363 -52.571 1.00 38.39 677 LYS D CA 1
ATOM 6815 C C . LYS D 1 40 ? 17.035 -27.897 -52.141 1.00 36.33 677 LYS D C 1
ATOM 6816 O O . LYS D 1 40 ? 16.770 -27.992 -50.936 1.00 37.79 677 LYS D O 1
ATOM 6822 N N . ALA D 1 41 ? 16.180 -28.307 -53.096 1.00 38.37 678 ALA D N 1
ATOM 6823 C CA . ALA D 1 41 ? 14.918 -28.955 -52.728 1.00 39.82 678 ALA D CA 1
ATOM 6824 C C . ALA D 1 41 ? 15.157 -30.325 -52.103 1.00 35.63 678 ALA D C 1
ATOM 6825 O O . ALA D 1 41 ? 14.437 -30.733 -51.185 1.00 36.57 678 ALA D O 1
ATOM 6827 N N . LEU D 1 42 ? 16.131 -31.071 -52.613 1.00 35.21 679 LEU D N 1
ATOM 6828 C CA . LEU D 1 42 ? 16.445 -32.361 -52.004 1.00 35.53 679 LEU D CA 1
ATOM 6829 C C . LEU D 1 42 ? 17.049 -32.160 -50.620 1.00 36.88 679 LEU D C 1
ATOM 6830 O O . LEU D 1 42 ? 16.694 -32.865 -49.666 1.00 35.67 679 LEU D O 1
ATOM 6835 N N . GLN D 1 43 ? 17.949 -31.183 -50.499 1.00 37.14 680 GLN D N 1
ATOM 6836 C CA . GLN D 1 43 ? 18.553 -30.872 -49.209 1.00 37.01 680 GLN D CA 1
ATOM 6837 C C . GLN D 1 43 ? 17.506 -30.465 -48.181 1.00 36.48 680 GLN D C 1
ATOM 6838 O O . GLN D 1 43 ? 17.620 -30.820 -47.004 1.00 34.87 680 GLN D O 1
ATOM 6844 N N . SER D 1 44 ? 16.483 -29.712 -48.597 1.00 34.52 681 SER D N 1
ATOM 6845 C CA . SER D 1 44 ? 15.538 -29.181 -47.619 1.00 37.80 681 SER D CA 1
ATOM 6846 C C . SER D 1 44 ? 14.498 -30.209 -47.184 1.00 35.14 681 SER D C 1
ATOM 6847 O O . SER D 1 44 ? 14.041 -30.175 -46.035 1.00 33.63 681 SER D O 1
ATOM 6850 N N . SER D 1 45 ? 14.127 -31.147 -48.054 1.00 34.05 682 SER D N 1
ATOM 6851 C CA . SER D 1 45 ? 12.845 -31.809 -47.891 1.00 31.90 682 SER D CA 1
ATOM 6852 C C . SER D 1 45 ? 12.874 -33.325 -47.988 1.00 32.68 682 SER D C 1
ATOM 6853 O O . SER D 1 45 ? 11.861 -33.961 -47.655 1.00 32.72 682 SER D O 1
ATOM 6856 N N . LEU D 1 46 ? 13.972 -33.924 -48.431 1.00 31.82 683 LEU D N 1
ATOM 6857 C CA . LEU D 1 46 ? 14.066 -35.376 -48.405 1.00 34.09 683 LEU D CA 1
ATOM 6858 C C . LEU D 1 46 ? 13.889 -35.881 -46.975 1.00 36.14 683 LEU D C 1
ATOM 6859 O O . LEU D 1 46 ? 14.536 -35.364 -46.056 1.00 36.29 683 LEU D O 1
ATOM 6864 N N . PRO D 1 47 ? 13.034 -36.873 -46.749 1.00 34.37 684 PRO D N 1
ATOM 6865 C CA . PRO D 1 47 ? 12.963 -37.513 -45.429 1.00 33.21 684 PRO D CA 1
ATOM 6866 C C . PRO D 1 47 ? 14.189 -38.389 -45.184 1.00 35.88 684 PRO D C 1
ATOM 6867 O O . PRO D 1 47 ? 14.967 -38.693 -46.095 1.00 34.74 684 PRO D O 1
ATOM 6871 N N . ASP D 1 48 ? 14.357 -38.803 -43.918 1.00 34.66 685 ASP D N 1
ATOM 6872 C CA . ASP D 1 48 ? 15.489 -39.655 -43.554 1.00 35.00 685 ASP D CA 1
ATOM 6873 C C . ASP D 1 48 ? 15.452 -40.981 -44.295 1.00 34.52 685 ASP D C 1
ATOM 6874 O O . ASP D 1 48 ? 16.481 -41.661 -44.405 1.00 36.16 685 ASP D O 1
ATOM 6879 N N . SER D 1 49 ? 14.274 -41.380 -44.757 1.00 32.96 686 SER D N 1
ATOM 6880 C CA . SER D 1 49 ? 14.090 -42.630 -45.471 1.00 34.33 686 SER D CA 1
ATOM 6881 C C . SER D 1 49 ? 14.611 -42.602 -46.906 1.00 35.95 686 SER D C 1
ATOM 6882 O O . SER D 1 49 ? 14.564 -43.644 -47.573 1.00 34.39 686 SER D O 1
ATOM 6885 N N . ILE D 1 50 ? 15.096 -41.471 -47.416 1.00 36.07 687 ILE D N 1
ATOM 6886 C CA . ILE D 1 50 ? 15.520 -41.401 -48.814 1.00 34.65 687 ILE D CA 1
ATOM 6887 C C . ILE D 1 50 ? 16.896 -40.754 -48.896 1.00 35.41 687 ILE D C 1
ATOM 6888 O O . ILE D 1 50 ? 17.083 -39.620 -48.434 1.00 39.05 687 ILE D O 1
ATOM 6893 N N . LEU D 1 51 ? 17.831 -41.443 -49.549 1.00 34.49 688 LEU D N 1
ATOM 6894 C CA . LEU D 1 51 ? 19.162 -40.935 -49.854 1.00 33.43 688 LEU D CA 1
ATOM 6895 C C . LEU D 1 51 ? 19.243 -40.656 -51.352 1.00 32.64 688 LEU D C 1
ATOM 6896 O O . LEU D 1 51 ? 18.731 -41.441 -52.156 1.00 34.46 688 LEU D O 1
ATOM 6901 N N . VAL D 1 52 ? 19.888 -39.550 -51.726 1.00 34.50 689 VAL D N 1
ATOM 6902 C CA . VAL D 1 52 ? 20.149 -39.212 -53.127 1.00 36.82 689 VAL D CA 1
ATOM 6903 C C . VAL D 1 52 ? 21.619 -38.841 -53.269 1.00 37.27 689 VAL D C 1
ATOM 6904 O O . VAL D 1 52 ? 22.149 -38.053 -52.476 1.00 37.77 689 VAL D O 1
ATOM 6908 N N . ARG D 1 53 ? 22.275 -39.416 -54.275 1.00 39.76 690 ARG D N 1
ATOM 6909 C CA . ARG D 1 53 ? 23.663 -39.120 -54.594 1.00 40.58 690 ARG D CA 1
ATOM 6910 C C . ARG D 1 53 ? 23.729 -38.549 -56.005 1.00 40.94 690 ARG D C 1
ATOM 6911 O O . ARG D 1 53 ? 23.082 -39.073 -56.917 1.00 41.10 690 ARG D O 1
ATOM 6919 N N . ALA D 1 54 ? 24.481 -37.463 -56.161 1.00 42.31 691 ALA D N 1
ATOM 6920 C CA . ALA D 1 54 ? 24.780 -36.827 -57.436 1.00 45.38 691 ALA D CA 1
ATOM 6921 C C . ALA D 1 54 ? 26.289 -36.840 -57.628 1.00 50.19 691 ALA D C 1
ATOM 6922 O O . ALA D 1 54 ? 27.050 -37.179 -56.716 1.00 49.83 691 ALA D O 1
ATOM 6924 N N . TYR D 1 55 ? 26.726 -36.465 -58.830 1.00 47.76 692 TYR D N 1
ATOM 6925 C CA . TYR D 1 55 ? 28.133 -36.588 -59.184 1.00 52.02 692 TYR D CA 1
ATOM 6926 C C . TYR D 1 55 ? 28.621 -35.337 -59.901 1.00 52.80 692 TYR D C 1
ATOM 6927 O O . TYR D 1 55 ? 27.862 -34.660 -60.602 1.00 46.25 692 TYR D O 1
ATOM 6936 N N . GLU D 1 56 ? 29.915 -35.054 -59.717 1.00 56.70 693 GLU D N 1
ATOM 6937 C CA . GLU D 1 56 ? 30.576 -33.929 -60.368 1.00 58.25 693 GLU D CA 1
ATOM 6938 C C . GLU D 1 56 ? 30.929 -34.237 -61.822 1.00 56.98 693 GLU D C 1
ATOM 6939 O O . GLU D 1 56 ? 30.742 -33.385 -62.698 1.00 57.42 693 GLU D O 1
ATOM 6945 N N . ASP D 1 57 ? 31.445 -35.438 -62.103 1.00 59.40 694 ASP D N 1
ATOM 6946 C CA . ASP D 1 57 ? 31.874 -35.741 -63.466 1.00 59.15 694 ASP D CA 1
ATOM 6947 C C . ASP D 1 57 ? 30.696 -36.059 -64.389 1.00 59.01 694 ASP D C 1
ATOM 6948 O O . ASP D 1 57 ? 30.717 -35.687 -65.568 1.00 60.60 694 ASP D O 1
ATOM 6953 N N . ARG D 1 58 ? 29.661 -36.725 -63.884 1.00 57.12 695 ARG D N 1
ATOM 6954 C CA . ARG D 1 58 ? 28.457 -37.033 -64.657 1.00 53.35 695 ARG D CA 1
ATOM 6955 C C . ARG D 1 58 ? 27.292 -36.296 -63.994 1.00 55.90 695 ARG D C 1
ATOM 6956 O O . ARG D 1 58 ? 26.589 -36.852 -63.144 1.00 51.86 695 ARG D O 1
ATOM 6964 N N . THR D 1 59 ? 27.084 -35.037 -64.377 1.00 54.26 696 THR D N 1
ATOM 6965 C CA . THR D 1 59 ? 26.032 -34.240 -63.758 1.00 52.84 696 THR D CA 1
ATOM 6966 C C . THR D 1 59 ? 24.638 -34.599 -64.263 1.00 46.78 696 THR D C 1
ATOM 6967 O O . THR D 1 59 ? 23.658 -34.006 -63.808 1.00 47.40 696 THR D O 1
ATOM 6971 N N . ASP D 1 60 ? 24.517 -35.569 -65.155 1.00 52.00 697 ASP D N 1
ATOM 6972 C CA . ASP D 1 60 ? 23.230 -36.053 -65.630 1.00 46.99 697 ASP D CA 1
ATOM 6973 C C . ASP D 1 60 ? 22.725 -37.284 -64.878 1.00 49.13 697 ASP D C 1
ATOM 6974 O O . ASP D 1 60 ? 21.614 -37.755 -65.162 1.00 45.52 697 ASP D O 1
ATOM 6979 N N . LEU D 1 61 ? 23.506 -37.843 -63.956 1.00 49.69 698 LEU D N 1
ATOM 6980 C CA . LEU D 1 61 ? 23.116 -39.097 -63.324 1.00 45.55 698 LEU D CA 1
ATOM 6981 C C . LEU D 1 61 ? 22.926 -38.903 -61.827 1.00 45.34 698 LEU D C 1
ATOM 6982 O O . LEU D 1 61 ? 23.603 -38.084 -61.195 1.00 40.55 698 LEU D O 1
ATOM 6987 N N . LEU D 1 62 ? 21.988 -39.667 -61.272 1.00 40.47 699 LEU D N 1
ATOM 6988 C CA . LEU D 1 62 ? 21.765 -39.669 -59.833 1.00 41.62 699 LEU D CA 1
ATOM 6989 C C . LEU D 1 62 ? 21.386 -41.072 -59.391 1.00 39.22 699 LEU D C 1
ATOM 6990 O O . LEU D 1 62 ? 20.890 -41.886 -60.174 1.00 39.10 699 LEU D O 1
ATOM 6995 N N . ARG D 1 63 ? 21.610 -41.341 -58.112 1.00 36.97 700 ARG D N 1
ATOM 6996 C CA . ARG D 1 63 ? 21.260 -42.629 -57.525 1.00 39.15 700 ARG D CA 1
ATOM 6997 C C . ARG D 1 63 ? 20.464 -42.360 -56.260 1.00 36.30 700 ARG D C 1
ATOM 6998 O O . ARG D 1 63 ? 20.860 -41.509 -55.457 1.00 37.99 700 ARG D O 1
ATOM 7006 N N . SER D 1 64 ? 19.319 -43.030 -56.113 1.00 35.14 701 SER D N 1
ATOM 7007 C CA . SER D 1 64 ? 18.488 -42.878 -54.925 1.00 35.03 701 SER D CA 1
ATOM 7008 C C . SER D 1 64 ? 18.290 -44.219 -54.234 1.00 37.02 701 SER D C 1
ATOM 7009 O O . SER D 1 64 ? 18.245 -45.271 -54.871 1.00 33.87 701 SER D O 1
ATOM 7012 N N . LEU D 1 65 ? 18.160 -44.144 -52.912 1.00 34.04 702 LEU D N 1
ATOM 7013 C CA . LEU D 1 65 ? 17.950 -45.295 -52.043 1.00 34.44 702 LEU D CA 1
ATOM 7014 C C . LEU D 1 65 ? 16.785 -44.963 -51.123 1.00 32.10 702 LEU D C 1
ATOM 7015 O O . LEU D 1 65 ? 16.836 -43.962 -50.404 1.00 35.07 702 LEU D O 1
ATOM 7020 N N . ILE D 1 66 ? 15.711 -45.736 -51.204 1.00 32.57 703 ILE D N 1
ATOM 7021 C CA . ILE D 1 66 ? 14.545 -45.573 -50.340 1.00 33.58 703 ILE D CA 1
ATOM 7022 C C . ILE D 1 66 ? 14.466 -46.767 -49.399 1.00 33.04 703 ILE D C 1
ATOM 7023 O O . ILE D 1 66 ? 14.518 -47.924 -49.842 1.00 35.46 703 ILE D O 1
ATOM 7028 N N . ILE D 1 67 ? 14.314 -46.496 -48.102 1.00 32.45 704 ILE D N 1
ATOM 7029 C CA . ILE D 1 67 ? 14.108 -47.562 -47.123 1.00 33.49 704 ILE D CA 1
ATOM 7030 C C . ILE D 1 67 ? 12.616 -47.847 -46.991 1.00 35.54 704 ILE D C 1
ATOM 7031 O O . ILE D 1 67 ? 11.812 -46.922 -46.806 1.00 35.00 704 ILE D O 1
ATOM 7036 N N . GLY D 1 68 ? 12.240 -49.130 -47.088 1.00 31.65 705 GLY D N 1
ATOM 7037 C CA . GLY D 1 68 ? 10.852 -49.519 -46.996 1.00 32.24 705 GLY D CA 1
ATOM 7038 C C . GLY D 1 68 ? 10.197 -49.056 -45.702 1.00 35.20 705 GLY D C 1
ATOM 7039 O O . GLY D 1 68 ? 10.721 -49.277 -44.601 1.00 32.71 705 GLY D O 1
ATOM 7040 N N . PRO D 1 69 ? 9.022 -48.439 -45.812 1.00 33.05 706 PRO D N 1
ATOM 7041 C CA . PRO D 1 69 ? 8.358 -47.880 -44.627 1.00 36.98 706 PRO D CA 1
ATOM 7042 C C . PRO D 1 69 ? 7.867 -48.947 -43.654 1.00 39.07 706 PRO D C 1
ATOM 7043 O O . PRO D 1 69 ? 7.646 -50.114 -44.000 1.00 34.98 706 PRO D O 1
ATOM 7047 N N . GLU D 1 70 ? 7.665 -48.498 -42.416 1.00 40.14 707 GLU D N 1
ATOM 7048 C CA . GLU D 1 70 ? 7.184 -49.357 -41.339 1.00 40.87 707 GLU D CA 1
ATOM 7049 C C . GLU D 1 70 ? 5.778 -49.868 -41.628 1.00 39.69 707 GLU D C 1
ATOM 7050 O O . GLU D 1 70 ? 4.940 -49.152 -42.180 1.00 35.82 707 GLU D O 1
ATOM 7056 N N . ASN D 1 71 ? 5.522 -51.121 -41.240 1.00 41.11 708 ASN D N 1
ATOM 7057 C CA . ASN D 1 71 ? 4.227 -51.783 -41.430 1.00 40.90 708 ASN D CA 1
ATOM 7058 C C . ASN D 1 71 ? 3.841 -51.840 -42.907 1.00 34.77 708 ASN D C 1
ATOM 7059 O O . ASN D 1 71 ? 2.694 -51.588 -43.280 1.00 36.73 708 ASN D O 1
ATOM 7064 N N . THR D 1 72 ? 4.815 -52.144 -43.748 1.00 34.81 709 THR D N 1
ATOM 7065 C CA . THR D 1 72 ? 4.589 -52.472 -45.147 1.00 37.32 709 THR D CA 1
ATOM 7066 C C . THR D 1 72 ? 5.377 -53.730 -45.466 1.00 34.99 709 THR D C 1
ATOM 7067 O O . THR D 1 72 ? 6.336 -54.063 -44.759 1.00 35.05 709 THR D O 1
ATOM 7071 N N . PRO D 1 73 ? 5.023 -54.438 -46.549 1.00 33.51 710 PRO D N 1
ATOM 7072 C CA . PRO D 1 73 ? 5.828 -55.613 -46.948 1.00 31.69 710 PRO D CA 1
ATOM 7073 C C . PRO D 1 73 ? 7.277 -55.253 -47.197 1.00 33.64 710 PRO D C 1
ATOM 7074 O O . PRO D 1 73 ? 8.133 -56.143 -47.187 1.00 33.30 710 PRO D O 1
ATOM 7078 N N . TYR D 1 74 ? 7.569 -53.965 -47.417 1.00 32.11 711 TYR D N 1
ATOM 7079 C CA . TYR D 1 74 ? 8.890 -53.460 -47.761 1.00 32.24 711 TYR D CA 1
ATOM 7080 C C . TYR D 1 74 ? 9.713 -53.090 -46.533 1.00 28.70 711 TYR D C 1
ATOM 7081 O O . TYR D 1 74 ? 10.884 -52.725 -46.674 1.00 32.17 711 TYR D O 1
ATOM 7090 N N . GLU D 1 75 ? 9.146 -53.226 -45.347 1.00 31.79 712 GLU D N 1
ATOM 7091 C CA . GLU D 1 75 ? 9.696 -52.586 -44.157 1.00 35.03 712 GLU D CA 1
ATOM 7092 C C . GLU D 1 75 ? 11.181 -52.891 -43.977 1.00 33.22 712 GLU D C 1
ATOM 7093 O O . GLU D 1 75 ? 11.597 -54.058 -43.989 1.00 32.65 712 GLU D O 1
ATOM 7099 N N . ASP D 1 76 ? 11.985 -51.828 -43.862 1.00 33.50 713 ASP D N 1
ATOM 7100 C CA . ASP D 1 76 ? 13.424 -51.841 -43.598 1.00 33.16 713 ASP D CA 1
ATOM 7101 C C . ASP D 1 76 ? 14.266 -52.289 -44.780 1.00 36.32 713 ASP D C 1
ATOM 7102 O O . ASP D 1 76 ? 15.494 -52.356 -44.647 1.00 36.27 713 ASP D O 1
ATOM 7107 N N . ALA D 1 77 ? 13.667 -52.595 -45.926 1.00 35.56 714 ALA D N 1
ATOM 7108 C CA . ALA D 1 77 ? 14.489 -53.085 -47.023 1.00 32.31 714 ALA D CA 1
ATOM 7109 C C . ALA D 1 77 ? 14.941 -51.910 -47.893 1.00 34.91 714 ALA D C 1
ATOM 7110 O O . ALA D 1 77 ? 14.290 -50.870 -47.904 1.00 34.26 714 ALA D O 1
ATOM 7112 N N . PRO D 1 78 ? 16.047 -52.074 -48.655 1.00 34.51 715 PRO D N 1
ATOM 7113 C CA . PRO D 1 78 ? 16.552 -50.991 -49.510 1.00 34.17 715 PRO D CA 1
ATOM 7114 C C . PRO D 1 78 ? 16.087 -51.062 -50.958 1.00 34.51 715 PRO D C 1
ATOM 7115 O O . PRO D 1 78 ? 16.222 -52.108 -51.609 1.00 34.89 715 PRO D O 1
ATOM 7119 N N . PHE D 1 79 ? 15.572 -49.953 -51.501 1.00 34.61 716 PHE D N 1
ATOM 7120 C CA . PHE D 1 79 ? 15.085 -49.946 -52.878 1.00 35.86 716 PHE D CA 1
ATOM 7121 C C . PHE D 1 79 ? 15.829 -48.860 -53.636 1.00 31.35 716 PHE D C 1
ATOM 7122 O O . PHE D 1 79 ? 15.790 -47.682 -53.254 1.00 34.82 716 PHE D O 1
ATOM 7130 N N . VAL D 1 80 ? 16.541 -49.251 -54.690 1.00 33.58 717 VAL D N 1
ATOM 7131 C CA . VAL D 1 80 ? 17.498 -48.372 -55.349 1.00 36.05 717 VAL D CA 1
ATOM 7132 C C . VAL D 1 80 ? 17.013 -48.083 -56.760 1.00 37.17 717 VAL D C 1
ATOM 7133 O O . VAL D 1 80 ? 16.648 -49.005 -57.500 1.00 38.39 717 VAL D O 1
ATOM 7137 N N . ILE D 1 81 ? 16.965 -46.798 -57.113 1.00 33.49 718 ILE D N 1
ATOM 7138 C CA . ILE D 1 81 ? 16.683 -46.354 -58.477 1.00 36.37 718 ILE D CA 1
ATOM 7139 C C . ILE D 1 81 ? 17.881 -45.563 -58.977 1.00 37.90 718 ILE D C 1
ATOM 7140 O O . ILE D 1 81 ? 18.339 -44.636 -58.301 1.00 37.57 718 ILE D O 1
ATOM 7145 N N . ASP D 1 82 ? 18.369 -45.911 -60.168 1.00 36.32 719 ASP D N 1
ATOM 7146 C CA . ASP D 1 82 ? 19.343 -45.102 -60.890 1.00 42.03 719 ASP D CA 1
ATOM 7147 C C . ASP D 1 82 ? 18.617 -44.193 -61.875 1.00 40.27 719 ASP D C 1
ATOM 7148 O O . ASP D 1 82 ? 17.704 -44.635 -62.575 1.00 41.50 719 ASP D O 1
ATOM 7153 N N . TRP D 1 83 ? 19.038 -42.928 -61.935 1.00 39.87 720 TRP D N 1
ATOM 7154 C CA . TRP D 1 83 ? 18.326 -41.882 -62.659 1.00 41.26 720 TRP D CA 1
ATOM 7155 C C . TRP D 1 83 ? 19.192 -41.275 -63.754 1.00 41.57 720 TRP D C 1
ATOM 7156 O O . TRP D 1 83 ? 20.398 -41.073 -63.565 1.00 42.81 720 TRP D O 1
ATOM 7167 N N . MET D 1 84 ? 18.564 -40.936 -64.885 1.00 41.18 721 MET D N 1
ATOM 7168 C CA . MET D 1 84 ? 19.195 -40.112 -65.913 1.00 44.12 721 MET D CA 1
ATOM 7169 C C . MET D 1 84 ? 18.343 -38.889 -66.214 1.00 42.48 721 MET D C 1
ATOM 7170 O O . MET D 1 84 ? 17.112 -38.981 -66.310 1.00 40.72 721 MET D O 1
ATOM 7175 N N . LEU D 1 85 ? 19.016 -37.756 -66.392 1.00 40.47 722 LEU D N 1
ATOM 7176 C CA . LEU D 1 85 ? 18.398 -36.503 -66.816 1.00 49.43 722 LEU D CA 1
ATOM 7177 C C . LEU D 1 85 ? 18.828 -36.241 -68.254 1.00 49.07 722 LEU D C 1
ATOM 7178 O O . LEU D 1 85 ? 19.995 -35.928 -68.506 1.00 50.66 722 LEU D O 1
ATOM 7183 N N . ASP D 1 86 ? 17.897 -36.368 -69.191 1.00 49.54 723 ASP D N 1
ATOM 7184 C CA . ASP D 1 86 ? 18.294 -36.301 -70.587 1.00 56.03 723 ASP D CA 1
ATOM 7185 C C . ASP D 1 86 ? 18.566 -34.854 -71.003 1.00 54.81 723 ASP D C 1
ATOM 7186 O O . ASP D 1 86 ? 18.332 -33.903 -70.249 1.00 49.18 723 ASP D O 1
ATOM 7191 N N . ALA D 1 87 ? 19.079 -34.693 -72.231 1.00 58.14 724 ALA D N 1
ATOM 7192 C CA . ALA D 1 87 ? 19.498 -33.374 -72.707 1.00 56.97 724 ALA D CA 1
ATOM 7193 C C . ALA D 1 87 ? 18.361 -32.362 -72.712 1.00 52.88 724 ALA D C 1
ATOM 7194 O O . ALA D 1 87 ? 18.622 -31.161 -72.804 1.00 57.84 724 ALA D O 1
ATOM 7196 N N . ASN D 1 88 ? 17.118 -32.818 -72.614 1.00 52.39 725 ASN D N 1
ATOM 7197 C CA . ASN D 1 88 ? 15.949 -31.951 -72.577 1.00 55.52 725 ASN D CA 1
ATOM 7198 C C . ASN D 1 88 ? 15.492 -31.608 -71.157 1.00 53.44 725 ASN D C 1
ATOM 7199 O O . ASN D 1 88 ? 14.492 -30.898 -71.001 1.00 49.64 725 ASN D O 1
ATOM 7204 N N . PHE D 1 89 ? 16.185 -32.095 -70.123 1.00 50.14 726 PHE D N 1
ATOM 7205 C CA . PHE D 1 89 ? 15.800 -31.771 -68.751 1.00 49.08 726 PHE D CA 1
ATOM 7206 C C . PHE D 1 89 ? 16.010 -30.282 -68.472 1.00 48.86 726 PHE D C 1
ATOM 7207 O O . PHE D 1 89 ? 17.063 -29.728 -68.805 1.00 50.36 726 PHE D O 1
ATOM 7215 N N . PRO D 1 90 ? 15.046 -29.609 -67.819 1.00 49.08 727 PRO D N 1
ATOM 7216 C CA . PRO D 1 90 ? 13.850 -30.169 -67.179 1.00 49.35 727 PRO D CA 1
ATOM 7217 C C . PRO D 1 90 ? 12.569 -30.159 -67.999 1.00 47.92 727 PRO D C 1
ATOM 7218 O O . PRO D 1 90 ? 11.498 -30.386 -67.439 1.00 41.84 727 PRO D O 1
ATOM 7222 N N . GLN D 1 91 ? 12.646 -29.895 -69.300 1.00 46.68 728 GLN D N 1
ATOM 7223 C CA . GLN D 1 91 ? 11.414 -29.937 -70.075 1.00 48.10 728 GLN D CA 1
ATOM 7224 C C . GLN D 1 91 ? 10.845 -31.349 -70.135 1.00 45.91 728 GLN D C 1
ATOM 7225 O O . GLN D 1 91 ? 9.621 -31.520 -70.118 1.00 47.40 728 GLN D O 1
ATOM 7231 N N . THR D 1 92 ? 11.715 -32.375 -70.161 1.00 46.14 729 THR D N 1
ATOM 7232 C CA . THR D 1 92 ? 11.390 -33.798 -70.129 1.00 45.12 729 THR D CA 1
ATOM 7233 C C . THR D 1 92 ? 11.535 -34.356 -68.710 1.00 43.62 729 THR D C 1
ATOM 7234 O O . THR D 1 92 ? 12.334 -33.847 -67.922 1.00 39.61 729 THR D O 1
ATOM 7238 N N . PRO D 1 93 ? 10.804 -35.415 -68.359 1.00 42.64 730 PRO D N 1
ATOM 7239 C CA . PRO D 1 93 ? 10.904 -35.978 -66.991 1.00 41.93 730 PRO D CA 1
ATOM 7240 C C . PRO D 1 93 ? 12.242 -36.656 -66.761 1.00 43.91 730 PRO D C 1
ATOM 7241 O O . PRO D 1 93 ? 12.958 -36.988 -67.717 1.00 43.65 730 PRO D O 1
ATOM 7245 N N . PRO D 1 94 ? 12.629 -36.870 -65.504 1.00 41.62 731 PRO D N 1
ATOM 7246 C CA . PRO D 1 94 ? 13.803 -37.705 -65.242 1.00 41.95 731 PRO D CA 1
ATOM 7247 C C . PRO D 1 94 ? 13.486 -39.144 -65.605 1.00 40.73 731 PRO D C 1
ATOM 7248 O O . PRO D 1 94 ? 12.332 -39.580 -65.552 1.00 41.09 731 PRO D O 1
ATOM 7252 N N . ILE D 1 95 ? 14.520 -39.871 -66.012 1.00 40.38 732 ILE D N 1
ATOM 7253 C CA . ILE D 1 95 ? 14.393 -41.274 -66.403 1.00 41.82 732 ILE D CA 1
ATOM 7254 C C . ILE D 1 95 ? 14.796 -42.136 -65.214 1.00 39.95 732 ILE D C 1
ATOM 7255 O O . ILE D 1 95 ? 15.883 -41.954 -64.660 1.00 43.72 732 ILE D O 1
ATOM 7260 N N . ALA D 1 96 ? 13.926 -43.063 -64.819 1.00 40.60 733 ALA D N 1
ATOM 7261 C CA . ALA D 1 96 ? 14.152 -43.933 -63.665 1.00 38.26 733 ALA D CA 1
ATOM 7262 C C . ALA D 1 96 ? 14.404 -45.368 -64.116 1.00 39.89 733 ALA D C 1
ATOM 7263 O O . ALA D 1 96 ? 13.642 -45.904 -64.926 1.00 41.59 733 ALA D O 1
ATOM 7265 N N . HIS D 1 97 ? 15.449 -45.996 -63.569 1.00 36.92 734 HIS D N 1
ATOM 7266 C CA . HIS D 1 97 ? 15.688 -47.433 -63.749 1.00 38.45 734 HIS D CA 1
ATOM 7267 C C . HIS D 1 97 ? 15.749 -48.100 -62.373 1.00 36.86 734 HIS D C 1
ATOM 7268 O O . HIS D 1 97 ? 16.767 -48.004 -61.677 1.00 38.28 734 HIS D O 1
ATOM 7275 N N . PHE D 1 98 ? 14.671 -48.793 -62.007 1.00 35.34 735 PHE D N 1
ATOM 7276 C CA . PHE D 1 98 ? 14.581 -49.495 -60.726 1.00 35.29 735 PHE D CA 1
ATOM 7277 C C . PHE D 1 98 ? 15.450 -50.745 -60.759 1.00 40.34 735 PHE D C 1
ATOM 7278 O O . PHE D 1 98 ? 1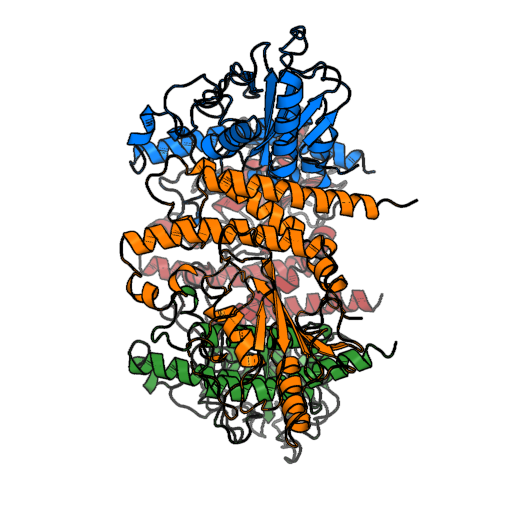5.364 -51.544 -61.701 1.00 39.89 735 PHE D O 1
ATOM 7286 N N . LEU D 1 99 ? 16.289 -50.922 -59.738 1.00 38.45 736 LEU D N 1
ATOM 7287 C CA . LEU D 1 99 ? 17.117 -52.133 -59.655 1.00 38.72 736 LEU D CA 1
ATOM 7288 C C . LEU D 1 99 ? 16.305 -53.192 -58.927 1.00 42.99 736 LEU D C 1
ATOM 7289 O O . LEU D 1 99 ? 16.272 -53.245 -57.694 1.00 37.66 736 LEU D O 1
ATOM 7294 N N . SER D 1 100 ? 15.645 -54.058 -59.698 1.00 39.56 737 SER D N 1
ATOM 7295 C CA . SER D 1 100 ? 14.723 -55.043 -59.138 1.00 41.08 737 SER D CA 1
ATOM 7296 C C . SER D 1 100 ? 15.528 -56.284 -58.778 1.00 41.55 737 SER D C 1
ATOM 7297 O O . SER D 1 100 ? 15.823 -57.126 -59.634 1.00 46.64 737 SER D O 1
ATOM 7300 N N . TRP D 1 101 ? 15.890 -56.392 -57.501 1.00 38.96 738 TRP D N 1
ATOM 7301 C CA . TRP D 1 101 ? 16.624 -57.542 -56.991 1.00 40.63 738 TRP D CA 1
ATOM 7302 C C . TRP D 1 101 ? 15.653 -58.691 -56.743 1.00 42.50 738 TRP D C 1
ATOM 7303 O O . TRP D 1 101 ? 15.603 -59.258 -55.642 1.00 45.49 738 TRP D O 1
ATOM 7314 N N . THR D 1 102 ? 14.871 -59.025 -57.768 1.00 43.19 739 THR D N 1
ATOM 7315 C CA . THR D 1 102 ? 13.854 -60.056 -57.746 1.00 44.56 739 THR D CA 1
ATOM 7316 C C . THR D 1 102 ? 14.417 -61.291 -58.447 1.00 49.52 739 THR D C 1
ATOM 7317 O O . THR D 1 102 ? 15.633 -61.413 -58.632 1.00 48.75 739 THR D O 1
ATOM 7321 N N . ASN D 1 103 ? 13.536 -62.183 -58.896 1.00 50.15 740 ASN D N 1
ATOM 7322 C CA . ASN D 1 103 ? 13.992 -63.470 -59.387 1.00 49.03 740 ASN D CA 1
ATOM 7323 C C . ASN D 1 103 ? 13.366 -63.890 -60.706 1.00 47.78 740 ASN D C 1
ATOM 7324 O O . ASN D 1 103 ? 13.644 -64.999 -61.164 1.00 49.43 740 ASN D O 1
ATOM 7329 N N . GLY D 1 104 ? 12.550 -63.048 -61.338 1.00 51.67 741 GLY D N 1
ATOM 7330 C CA . GLY D 1 104 ? 11.901 -63.392 -62.585 1.00 47.94 741 GLY D CA 1
ATOM 7331 C C . GLY D 1 104 ? 10.516 -63.983 -62.445 1.00 49.14 741 GLY D C 1
ATOM 7332 O O . GLY D 1 104 ? 9.886 -64.296 -63.467 1.00 47.38 741 GLY D O 1
ATOM 7333 N N . ASN D 1 105 ? 10.016 -64.152 -61.220 1.00 40.27 742 ASN D N 1
ATOM 7334 C CA . ASN D 1 105 ? 8.741 -64.821 -60.995 1.00 46.48 742 ASN D CA 1
ATOM 7335 C C . ASN D 1 105 ? 7.695 -63.890 -60.389 1.00 42.92 742 ASN D C 1
ATOM 7336 O O . ASN D 1 105 ? 6.819 -64.331 -59.638 1.00 45.39 742 ASN D O 1
ATOM 7341 N N . GLY D 1 106 ? 7.762 -62.607 -60.717 1.00 45.87 743 GLY D N 1
ATOM 7342 C CA . GLY D 1 106 ? 6.827 -61.651 -60.156 1.00 41.94 743 GLY D CA 1
ATOM 7343 C C . GLY D 1 106 ? 7.505 -60.381 -59.684 1.00 42.22 743 GLY D C 1
ATOM 7344 O O . GLY D 1 106 ? 8.656 -60.383 -59.239 1.00 38.31 743 GLY D O 1
ATOM 7345 N N . ARG D 1 107 ? 6.784 -59.279 -59.797 1.00 37.11 744 ARG D N 1
ATOM 7346 C CA . ARG D 1 107 ? 7.296 -58.002 -59.347 1.00 35.81 744 ARG D CA 1
ATOM 7347 C C . ARG D 1 107 ? 7.197 -57.907 -57.827 1.00 36.17 744 ARG D C 1
ATOM 7348 O O . ARG D 1 107 ? 6.417 -58.622 -57.198 1.00 35.64 744 ARG D O 1
ATOM 7356 N N . VAL D 1 108 ? 7.980 -56.989 -57.251 1.00 34.74 745 VAL D N 1
ATOM 7357 C CA . VAL D 1 108 ? 7.875 -56.678 -55.822 1.00 40.38 745 VAL D CA 1
ATOM 7358 C C . VAL D 1 108 ? 6.775 -55.656 -55.537 1.00 34.66 745 VAL D C 1
ATOM 7359 O O . VAL D 1 108 ? 6.334 -55.536 -54.390 1.00 39.06 745 VAL D O 1
ATOM 7363 N N . ASN D 1 109 ? 6.298 -54.952 -56.568 1.00 34.35 746 ASN D N 1
ATOM 7364 C CA . ASN D 1 109 ? 5.199 -53.992 -56.616 1.00 34.54 746 ASN D CA 1
ATOM 7365 C C . ASN D 1 109 ? 4.626 -53.975 -58.023 1.00 33.26 746 ASN D C 1
ATOM 7366 O O . ASN D 1 109 ? 5.404 -54.001 -58.983 1.00 34.17 746 ASN D O 1
ATOM 7371 N N . PRO D 1 110 ? 3.306 -53.839 -58.180 1.00 31.62 747 PRO D N 1
ATOM 7372 C CA . PRO D 1 110 ? 2.739 -53.792 -59.537 1.00 32.51 747 PRO D CA 1
ATOM 7373 C C . PRO D 1 110 ? 3.367 -52.737 -60.417 1.00 36.30 747 PRO D C 1
ATOM 7374 O O . PRO D 1 110 ? 3.476 -52.948 -61.630 1.00 35.99 747 PRO D O 1
ATOM 7378 N N . ASN D 1 111 ? 3.804 -51.610 -59.848 1.00 37.20 748 ASN D N 1
ATOM 7379 C CA . ASN D 1 111 ? 4.334 -50.500 -60.631 1.00 36.42 748 ASN D CA 1
ATOM 7380 C C . ASN D 1 111 ? 5.857 -50.402 -60.627 1.00 35.09 748 ASN D C 1
ATOM 7381 O O . ASN D 1 111 ? 6.399 -49.395 -61.105 1.00 38.44 748 ASN D O 1
ATOM 7386 N N . LEU D 1 112 ? 6.553 -51.402 -60.093 1.00 34.50 749 LEU D N 1
ATOM 7387 C CA . LEU D 1 112 ? 8.014 -51.508 -60.163 1.00 34.25 749 LEU D CA 1
ATOM 7388 C C . LEU D 1 112 ? 8.322 -52.743 -61.009 1.00 36.46 749 LEU D C 1
ATOM 7389 O O . LEU D 1 112 ? 8.345 -53.874 -60.504 1.00 37.25 749 LEU D O 1
ATOM 7394 N N . TYR D 1 113 ? 8.552 -52.525 -62.305 1.00 35.90 750 TYR D N 1
ATOM 7395 C CA . TYR D 1 113 ? 8.722 -53.652 -63.219 1.00 35.50 750 TYR D CA 1
ATOM 7396 C C . TYR D 1 113 ? 10.041 -54.367 -62.941 1.00 38.10 750 TYR D C 1
ATOM 7397 O O . TYR D 1 113 ? 11.043 -53.736 -62.598 1.00 40.73 750 TYR D O 1
ATOM 7406 N N . GLU D 1 114 ? 10.063 -55.698 -63.115 1.00 36.96 751 GLU D N 1
ATOM 7407 C CA . GLU D 1 114 ? 11.323 -56.398 -62.879 1.00 39.51 751 GLU D CA 1
ATOM 7408 C C . GLU D 1 114 ? 12.418 -55.877 -63.810 1.00 41.66 751 GLU D C 1
ATOM 7409 O O . GLU D 1 114 ? 13.600 -55.840 -63.440 1.00 38.88 751 GLU D O 1
ATOM 7415 N N . GLU D 1 115 ? 12.039 -55.427 -65.003 1.00 42.70 752 GLU D N 1
ATOM 7416 C CA . GLU D 1 115 ? 13.006 -54.958 -65.983 1.00 40.62 752 GLU D CA 1
ATOM 7417 C C . GLU D 1 115 ? 13.446 -53.517 -65.734 1.00 45.05 752 GLU D C 1
ATOM 7418 O O . GLU D 1 115 ? 14.410 -53.054 -66.359 1.00 43.95 752 GLU D O 1
ATOM 7424 N N . GLY D 1 116 ? 12.786 -52.797 -64.822 1.00 45.02 753 GLY D N 1
ATOM 7425 C CA . GLY D 1 116 ? 13.300 -51.507 -64.410 1.00 39.68 753 GLY D CA 1
ATOM 7426 C C . GLY D 1 116 ? 12.333 -50.342 -64.470 1.00 39.68 753 GLY D C 1
ATOM 7427 O O . GLY D 1 116 ? 12.592 -49.303 -63.851 1.00 37.74 753 GLY D O 1
ATOM 7428 N N . LYS D 1 117 ? 11.218 -50.498 -65.185 1.00 39.74 754 LYS D N 1
ATOM 7429 C CA . LYS D 1 117 ? 10.285 -49.389 -65.380 1.00 43.33 754 LYS D CA 1
ATOM 7430 C C . LYS D 1 117 ? 9.594 -49.037 -64.069 1.00 41.59 754 LYS D C 1
ATOM 7431 O O . LYS D 1 117 ? 9.114 -49.918 -63.358 1.00 38.54 754 LYS D O 1
ATOM 7437 N N . VAL D 1 118 ? 9.515 -47.749 -63.751 1.00 37.80 755 VAL D N 1
ATOM 7438 C CA . VAL D 1 118 ? 8.770 -47.306 -62.583 1.00 38.90 755 VAL D CA 1
ATOM 7439 C C . VAL D 1 118 ? 7.529 -46.617 -63.116 1.00 41.05 755 VAL D C 1
ATOM 7440 O O . VAL D 1 118 ? 7.643 -45.556 -63.734 1.00 41.73 755 VAL D O 1
ATOM 7444 N N . CYS D 1 119 ? 6.352 -47.202 -62.904 1.00 39.53 756 CYS D N 1
ATOM 7445 C CA . CYS D 1 119 ? 5.108 -46.597 -63.372 1.00 41.27 756 CYS D CA 1
ATOM 7446 C C . CYS D 1 119 ? 4.575 -45.614 -62.345 1.00 43.74 756 CYS D C 1
ATOM 7447 O O . CYS D 1 119 ? 4.052 -46.004 -61.296 1.00 41.18 756 CYS D O 1
ATOM 7450 N N . LEU D 1 120 ? 4.693 -44.331 -62.674 1.00 42.54 757 LEU D N 1
ATOM 7451 C CA . LEU D 1 120 ? 4.200 -43.252 -61.837 1.00 43.04 757 LEU D CA 1
ATOM 7452 C C . LEU D 1 120 ? 3.846 -42.126 -62.794 1.00 43.61 757 LEU D C 1
ATOM 7453 O O . LEU D 1 120 ? 4.653 -41.802 -63.667 1.00 40.52 757 LEU D O 1
ATOM 7458 N N . SER D 1 121 ? 2.649 -41.556 -62.645 1.00 44.57 758 SER D N 1
ATOM 7459 C CA . SER D 1 121 ? 2.209 -40.522 -63.583 1.00 46.26 758 SER D CA 1
ATOM 7460 C C . SER D 1 121 ? 3.228 -39.389 -63.687 1.00 45.27 758 SER D C 1
ATOM 7461 O O . SER D 1 121 ? 3.487 -38.873 -64.782 1.00 44.97 758 SER D O 1
ATOM 7464 N N . ILE D 1 122 ? 3.851 -39.026 -62.559 1.00 41.77 759 ILE D N 1
ATOM 7465 C CA . ILE D 1 122 ? 4.813 -37.924 -62.521 1.00 42.14 759 ILE D CA 1
ATOM 7466 C C . ILE D 1 122 ? 5.994 -38.176 -63.449 1.00 41.78 759 ILE D C 1
ATOM 7467 O O . ILE D 1 122 ? 6.599 -37.231 -63.966 1.00 45.40 759 ILE D O 1
ATOM 7472 N N . LEU D 1 123 ? 6.338 -39.437 -63.694 1.00 40.30 760 LEU D N 1
ATOM 7473 C CA . LEU D 1 123 ? 7.459 -39.756 -64.567 1.00 41.95 760 LEU D CA 1
ATOM 7474 C C . LEU D 1 123 ? 7.043 -39.877 -66.025 1.00 42.58 760 LEU D C 1
ATOM 7475 O O . LEU D 1 123 ? 7.882 -40.213 -66.867 1.00 40.40 760 LEU D O 1
ATOM 7480 N N . GLY D 1 124 ? 5.781 -39.605 -66.341 1.00 42.53 761 GLY D N 1
ATOM 7481 C CA . GLY D 1 124 ? 5.327 -39.710 -67.721 1.00 47.69 761 GLY D CA 1
ATOM 7482 C C . GLY D 1 124 ? 5.342 -41.135 -68.228 1.00 51.01 761 GLY D C 1
ATOM 7483 O O . GLY D 1 124 ? 5.691 -41.383 -69.389 1.00 50.48 761 GLY D O 1
ATOM 7484 N N . THR D 1 125 ? 4.981 -42.081 -67.381 1.00 48.40 762 THR D N 1
ATOM 7485 C CA . THR D 1 125 ? 5.210 -43.477 -67.692 1.00 48.87 762 THR D CA 1
ATOM 7486 C C . THR D 1 125 ? 4.057 -44.374 -67.274 1.00 51.04 762 THR D C 1
ATOM 7487 O O . THR D 1 125 ? 4.118 -45.587 -67.523 1.00 60.03 762 THR D O 1
ATOM 7491 N N . TRP D 1 126 ? 3.004 -43.823 -66.670 1.00 51.79 763 TRP D N 1
ATOM 7492 C CA . TRP D 1 126 ? 1.913 -44.619 -66.123 1.00 53.56 763 TRP D CA 1
ATOM 7493 C C . TRP D 1 126 ? 0.566 -43.985 -66.430 1.00 57.05 763 TRP D C 1
ATOM 7494 O O . TRP D 1 126 ? -0.289 -44.609 -67.068 1.00 66.65 763 TRP D O 1
ATOM 7496 N N . ALA D 1 127 ? 0.374 -42.750 -65.968 1.00 54.90 764 ALA D N 1
ATOM 7497 C CA . ALA D 1 127 ? -0.927 -42.085 -66.013 1.00 59.23 764 ALA D CA 1
ATOM 7498 C C . ALA D 1 127 ? -1.999 -42.929 -65.324 1.00 59.07 764 ALA D C 1
ATOM 7499 O O . ALA D 1 127 ? -3.130 -43.039 -65.802 1.00 66.75 764 ALA D O 1
ATOM 7501 N N . GLY D 1 128 ? -1.640 -43.534 -64.190 1.00 57.97 765 GLY D N 1
ATOM 7502 C CA . GLY D 1 128 ? -2.563 -44.391 -63.467 1.00 55.14 765 GLY D CA 1
ATOM 7503 C C . GLY D 1 128 ? -2.781 -44.033 -62.006 1.00 57.17 765 GLY D C 1
ATOM 7504 O O . GLY D 1 128 ? -3.682 -44.573 -61.355 1.00 57.24 765 GLY D O 1
ATOM 7505 N N . ASP D 1 129 ? -1.979 -43.112 -61.475 1.00 55.50 766 ASP D N 1
ATOM 7506 C CA . ASP D 1 129 ? -2.051 -42.783 -60.053 1.00 51.18 766 ASP D CA 1
ATOM 7507 C C . ASP D 1 129 ? -2.328 -41.310 -59.788 1.00 49.80 766 ASP D C 1
ATOM 7508 O O . ASP D 1 129 ? -2.663 -40.546 -60.699 1.00 47.19 766 ASP D O 1
ATOM 7513 N N . LYS D 1 130 ? -2.120 -40.906 -58.532 1.00 44.23 767 LYS D N 1
ATOM 7514 C CA . LYS D 1 130 ? -2.524 -39.595 -58.041 1.00 48.19 767 LYS D CA 1
ATOM 7515 C C . LYS D 1 130 ? -1.558 -38.486 -58.458 1.00 47.59 767 LYS D C 1
ATOM 7516 O O . LYS D 1 130 ? -1.968 -37.318 -58.578 1.00 44.36 767 LYS D O 1
ATOM 7522 N N . SER D 1 131 ? -0.285 -38.814 -58.670 1.00 43.85 768 SER D N 1
ATOM 7523 C CA . SER D 1 131 ? 0.712 -37.776 -58.887 1.00 42.82 768 SER D CA 1
ATOM 7524 C C . SER D 1 131 ? 0.477 -37.072 -60.221 1.00 41.01 768 SER D C 1
ATOM 7525 O O . SER D 1 131 ? -0.112 -37.627 -61.150 1.00 41.19 768 SER D O 1
ATOM 7528 N N . GLU D 1 132 ? 0.927 -35.825 -60.305 1.00 42.47 769 GLU D N 1
ATOM 7529 C CA . GLU D 1 132 ? 0.729 -35.054 -61.525 1.00 43.96 769 GLU D CA 1
ATOM 7530 C C . GLU D 1 132 ? 1.916 -35.239 -62.452 1.00 43.73 769 GLU D C 1
ATOM 7531 O O . GLU D 1 132 ? 3.073 -35.217 -62.019 1.00 43.81 769 GLU D O 1
ATOM 7537 N N . SER D 1 133 ? 1.617 -35.429 -63.730 1.00 40.67 770 SER D N 1
ATOM 7538 C CA . SER D 1 133 ? 2.654 -35.659 -64.719 1.00 41.15 770 SER D CA 1
ATOM 7539 C C . SER D 1 133 ? 3.661 -34.519 -64.733 1.00 41.83 770 SER D C 1
ATOM 7540 O O . SER D 1 133 ? 3.350 -33.371 -64.387 1.00 43.81 770 SER D O 1
ATOM 7543 N N . TRP D 1 134 ? 4.884 -34.860 -65.121 1.00 41.26 771 TRP D N 1
ATOM 7544 C CA . TRP D 1 134 ? 5.990 -33.921 -65.088 1.00 41.88 771 TRP D CA 1
ATOM 7545 C C . TRP D 1 134 ? 5.697 -32.677 -65.914 1.00 43.84 771 TRP D C 1
ATOM 7546 O O . TRP D 1 134 ? 5.200 -32.771 -67.042 1.00 46.00 771 TRP D O 1
ATOM 7557 N N . SER D 1 135 ? 6.007 -31.517 -65.328 1.00 39.55 772 SER D N 1
ATOM 7558 C CA . SER D 1 135 ? 6.013 -30.210 -65.980 1.00 45.43 772 SER D CA 1
ATOM 7559 C C . SER D 1 135 ? 7.100 -29.369 -65.322 1.00 44.78 772 SER D C 1
ATOM 7560 O O . SER D 1 135 ? 7.097 -29.221 -64.097 1.00 42.76 772 SER D O 1
ATOM 7563 N N . ALA D 1 136 ? 8.007 -28.809 -66.134 1.00 46.16 773 ALA D N 1
ATOM 7564 C CA . ALA D 1 136 ? 9.221 -28.186 -65.601 1.00 45.40 773 ALA D CA 1
ATOM 7565 C C . ALA D 1 136 ? 8.912 -27.180 -64.499 1.00 46.91 773 ALA D C 1
ATOM 7566 O O . ALA D 1 136 ? 9.585 -27.150 -63.459 1.00 44.03 773 ALA D O 1
ATOM 7568 N N . SER D 1 137 ? 7.888 -26.353 -64.701 1.00 45.07 774 SER D N 1
ATOM 7569 C CA . SER D 1 137 ? 7.576 -25.287 -63.755 1.00 45.08 774 SER D CA 1
ATOM 7570 C C . SER D 1 137 ? 6.851 -25.788 -62.519 1.00 45.58 774 SER D C 1
ATOM 7571 O O . SER D 1 137 ? 6.678 -25.020 -61.570 1.00 49.25 774 SER D O 1
ATOM 7574 N N . ARG D 1 138 ? 6.473 -27.071 -62.504 1.00 47.44 775 ARG D N 1
ATOM 7575 C CA . ARG D 1 138 ? 5.557 -27.654 -61.538 1.00 45.29 775 ARG D CA 1
ATOM 7576 C C . ARG D 1 138 ? 6.174 -28.779 -60.718 1.00 44.05 775 ARG D C 1
ATOM 7577 O O . ARG D 1 138 ? 5.655 -29.090 -59.643 1.00 44.82 775 ARG D O 1
ATOM 7585 N N . SER D 1 139 ? 7.246 -29.397 -61.200 1.00 43.15 776 SER D N 1
ATOM 7586 C CA . SER D 1 139 ? 7.670 -30.714 -60.762 1.00 38.92 776 SER D CA 1
ATOM 7587 C C . SER D 1 139 ? 9.118 -30.652 -60.295 1.00 40.58 776 SER D C 1
ATOM 7588 O O . SER D 1 139 ? 9.862 -29.727 -60.630 1.00 39.80 776 SER D O 1
ATOM 7591 N N . SER D 1 140 ? 9.532 -31.657 -59.521 1.00 38.45 777 SER D N 1
ATOM 7592 C CA . SER D 1 140 ? 10.913 -31.697 -59.068 1.00 38.20 777 SER D CA 1
ATOM 7593 C C . SER D 1 140 ? 11.293 -33.146 -58.864 1.00 32.44 777 SER D C 1
ATOM 7594 O O . SER D 1 140 ? 10.428 -34.009 -58.715 1.00 35.28 777 SER D O 1
ATOM 7597 N N . LEU D 1 141 ? 12.605 -33.388 -58.837 1.00 34.92 778 LEU D N 1
ATOM 7598 C CA . LEU D 1 141 ? 13.110 -34.699 -58.436 1.00 36.00 778 LEU D CA 1
ATOM 7599 C C . LEU D 1 141 ? 12.641 -35.052 -57.031 1.00 38.76 778 LEU D C 1
ATOM 7600 O O . LEU D 1 141 ? 12.291 -36.211 -56.764 1.00 35.91 778 LEU D O 1
ATOM 7605 N N . LEU D 1 142 ? 12.629 -34.055 -56.127 1.00 34.53 779 LEU D N 1
ATOM 7606 C CA . LEU D 1 142 ? 12.134 -34.264 -54.765 1.00 34.99 779 LEU D CA 1
ATOM 7607 C C . LEU D 1 142 ? 10.715 -34.823 -54.777 1.00 34.78 779 LEU D C 1
ATOM 7608 O O . LEU D 1 142 ? 10.418 -35.834 -54.124 1.00 34.38 779 LEU D O 1
ATOM 7613 N N . GLN D 1 143 ? 9.817 -34.171 -55.523 1.00 35.43 780 GLN D N 1
ATOM 7614 C CA . GLN D 1 143 ? 8.431 -34.622 -55.556 1.00 36.81 780 GLN D CA 1
ATOM 7615 C C . GLN D 1 143 ? 8.299 -36.027 -56.146 1.00 35.76 780 GLN D C 1
ATOM 7616 O O . GLN D 1 143 ? 7.429 -36.799 -55.719 1.00 34.95 780 GLN D O 1
ATOM 7622 N N . ALA D 1 144 ? 9.148 -36.391 -57.113 1.00 33.73 781 ALA D N 1
ATOM 7623 C CA . ALA D 1 144 ? 9.068 -37.745 -57.651 1.00 35.17 781 ALA D CA 1
ATOM 7624 C C . ALA D 1 144 ? 9.451 -38.769 -56.595 1.00 36.07 781 ALA D C 1
ATOM 7625 O O . ALA D 1 144 ? 8.811 -39.815 -56.472 1.00 34.19 781 ALA D O 1
ATOM 7627 N N . LEU D 1 145 ? 10.480 -38.463 -55.810 1.00 36.66 782 LEU D N 1
ATOM 7628 C CA . LEU D 1 145 ? 10.986 -39.432 -54.848 1.00 32.52 782 LEU D CA 1
ATOM 7629 C C . LEU D 1 145 ? 10.002 -39.644 -53.704 1.00 35.83 782 LEU D C 1
ATOM 7630 O O . LEU D 1 145 ? 9.714 -40.787 -53.327 1.00 34.71 782 LEU D O 1
ATOM 7635 N N . VAL D 1 146 ? 9.459 -38.564 -53.137 1.00 35.57 783 VAL D N 1
ATOM 7636 C CA . VAL D 1 146 ? 8.480 -38.782 -52.076 1.00 34.55 783 VAL D CA 1
ATOM 7637 C C . VAL D 1 146 ? 7.189 -39.361 -52.646 1.00 35.86 783 VAL D C 1
ATOM 7638 O O . VAL D 1 146 ? 6.426 -40.006 -51.917 1.00 35.11 783 VAL D O 1
ATOM 7642 N N . SER D 1 147 ? 6.925 -39.171 -53.947 1.00 32.63 784 SER D N 1
ATOM 7643 C CA . SER D 1 147 ? 5.779 -39.846 -54.542 1.00 34.01 784 SER D CA 1
ATOM 7644 C C . SER D 1 147 ? 6.004 -41.355 -54.598 1.00 33.70 784 SER D C 1
ATOM 7645 O O . SER D 1 147 ? 5.084 -42.135 -54.329 1.00 35.31 784 SER D O 1
ATOM 7648 N N . ILE D 1 148 ? 7.220 -41.781 -54.936 1.00 32.07 785 ILE D N 1
ATOM 7649 C CA . ILE D 1 148 ? 7.498 -43.210 -54.966 1.00 36.67 785 ILE D CA 1
ATOM 7650 C C . ILE D 1 148 ? 7.292 -43.795 -53.580 1.00 37.39 785 ILE D C 1
ATOM 7651 O O . ILE D 1 148 ? 6.585 -44.795 -53.405 1.00 32.77 785 ILE D O 1
ATOM 7656 N N . GLN D 1 149 ? 7.845 -43.142 -52.560 1.00 36.21 786 GLN D N 1
ATOM 7657 C CA . GLN D 1 149 ? 7.706 -43.704 -51.222 1.00 34.37 786 GLN D CA 1
ATOM 7658 C C . GLN D 1 149 ? 6.244 -43.754 -50.801 1.00 35.19 786 GLN D C 1
ATOM 7659 O O . GLN D 1 149 ? 5.764 -44.779 -50.311 1.00 35.47 786 GLN D O 1
ATOM 7665 N N . GLY D 1 150 ? 5.509 -42.661 -51.009 1.00 33.31 787 GLY D N 1
ATOM 7666 C CA . GLY D 1 150 ? 4.161 -42.584 -50.479 1.00 32.93 787 GLY D CA 1
ATOM 7667 C C . GLY D 1 150 ? 3.118 -43.316 -51.287 1.00 33.42 787 GLY D C 1
ATOM 7668 O O . GLY D 1 150 ? 2.111 -43.773 -50.734 1.00 34.48 787 GLY D O 1
ATOM 7669 N N . LEU D 1 151 ? 3.327 -43.435 -52.591 1.00 33.80 788 LEU D N 1
ATOM 7670 C CA . LEU D 1 151 ? 2.325 -44.029 -53.468 1.00 37.04 788 LEU D CA 1
ATOM 7671 C C . LEU D 1 151 ? 2.630 -45.462 -53.844 1.00 36.76 788 LEU D C 1
ATOM 7672 O O . LEU D 1 151 ? 1.703 -46.210 -54.180 1.00 38.28 788 LEU D O 1
ATOM 7677 N N . VAL D 1 152 ? 3.901 -45.847 -53.863 1.00 36.35 789 VAL D N 1
ATOM 7678 C CA . VAL D 1 152 ? 4.302 -47.186 -54.281 1.00 34.88 789 VAL D CA 1
ATOM 7679 C C . VAL D 1 152 ? 4.557 -48.091 -53.080 1.00 35.82 789 VAL D C 1
ATOM 7680 O O . VAL D 1 152 ? 3.997 -49.186 -52.990 1.00 34.53 789 VAL D O 1
ATOM 7684 N N . LEU D 1 153 ? 5.385 -47.647 -52.132 1.00 35.01 790 LEU D N 1
ATOM 7685 C CA . LEU D 1 153 ? 5.787 -48.516 -51.012 1.00 32.15 790 LEU D CA 1
ATOM 7686 C C . LEU D 1 153 ? 4.763 -48.437 -49.880 1.00 33.10 790 LEU D C 1
ATOM 7687 O O . LEU D 1 153 ? 5.029 -47.966 -48.773 1.00 33.62 790 LEU D O 1
ATOM 7692 N N . VAL D 1 154 ? 3.576 -48.964 -50.168 1.00 31.28 791 VAL D N 1
ATOM 7693 C CA . VAL D 1 154 ? 2.414 -48.822 -49.298 1.00 32.05 791 VAL D CA 1
ATOM 7694 C C . VAL D 1 154 ? 2.115 -50.111 -48.534 1.00 34.73 791 VAL D C 1
ATOM 7695 O O . VAL D 1 154 ? 2.792 -51.133 -48.718 1.00 34.25 791 VAL D O 1
ATOM 7699 N N . LYS D 1 155 ? 1.067 -50.081 -47.702 1.00 33.04 792 LYS D N 1
ATOM 7700 C CA . LYS D 1 155 ? 0.738 -51.223 -46.851 1.00 34.92 792 LYS D CA 1
ATOM 7701 C C . LYS D 1 155 ? 0.163 -52.395 -47.645 1.00 37.77 792 LYS D C 1
ATOM 7702 O O . LYS D 1 155 ? 0.450 -53.562 -47.334 1.00 33.32 792 LYS D O 1
ATOM 7708 N N . GLU D 1 156 ? -0.670 -52.112 -48.648 1.00 34.63 793 GLU D N 1
ATOM 7709 C CA . GLU D 1 156 ? -1.368 -53.144 -49.420 1.00 35.92 793 GLU D CA 1
ATOM 7710 C C . GLU D 1 156 ? -1.117 -52.885 -50.895 1.00 33.85 793 GLU D C 1
ATOM 7711 O O . GLU D 1 156 ? -2.001 -52.407 -51.614 1.00 35.79 793 GLU D O 1
ATOM 7717 N N . PRO D 1 157 ? 0.101 -53.160 -51.373 1.00 34.24 794 PRO D N 1
ATOM 7718 C CA . PRO D 1 157 ? 0.481 -52.713 -52.725 1.00 35.16 794 PRO D CA 1
ATOM 7719 C C . PRO D 1 157 ? -0.213 -53.457 -53.860 1.00 34.52 794 PRO D C 1
ATOM 7720 O O . PRO D 1 157 ? -0.085 -53.015 -55.012 1.00 35.82 794 PRO D O 1
ATOM 7724 N N . TRP D 1 158 ? -0.933 -54.560 -53.590 1.00 33.58 795 TRP D N 1
ATOM 7725 C CA . TRP D 1 158 ? -1.692 -55.195 -54.670 1.00 36.21 795 TRP D CA 1
ATOM 7726 C C . TRP D 1 158 ? -2.707 -54.219 -55.267 1.00 38.90 795 TRP D C 1
ATOM 7727 O O . TRP D 1 158 ? -2.949 -54.235 -56.484 1.00 36.31 795 TRP D O 1
ATOM 7738 N N . PHE D 1 159 ? -3.268 -53.329 -54.436 1.00 39.11 796 PHE D N 1
ATOM 7739 C CA . PHE D 1 159 ? -4.249 -52.351 -54.897 1.00 39.66 796 PHE D CA 1
ATOM 7740 C C . PHE D 1 159 ? -3.614 -51.174 -55.629 1.00 42.16 796 PHE D C 1
ATOM 7741 O O . PHE D 1 159 ? -4.330 -50.234 -56.016 1.00 43.03 796 PHE D O 1
ATOM 7749 N N . CYS D 1 160 ? -2.295 -51.198 -55.839 1.00 40.31 797 CYS D N 1
ATOM 7750 C CA . CYS D 1 160 ? -1.637 -50.125 -56.577 1.00 37.47 797 CYS D CA 1
ATOM 7751 C C . CYS D 1 160 ? -2.055 -50.123 -58.039 1.00 43.39 797 CYS D C 1
ATOM 7752 O O . CYS D 1 160 ? -1.946 -49.091 -58.720 1.00 39.90 797 CYS D O 1
ATOM 7755 N N . GLU D 1 161 ? -2.517 -51.270 -58.523 1.00 40.41 798 GLU D N 1
ATOM 7756 C CA . GLU D 1 161 ? -3.066 -51.406 -59.860 1.00 44.53 798 GLU D CA 1
ATOM 7757 C C . GLU D 1 161 ? -4.550 -51.066 -59.834 1.00 46.88 798 GLU D C 1
ATOM 7758 O O . GLU D 1 161 ? -5.311 -51.730 -59.112 1.00 44.94 798 GLU D O 1
ATOM 7764 N N . PRO D 1 162 ? -5.000 -50.048 -60.585 1.00 48.59 799 PRO D N 1
ATOM 7765 C CA . PRO D 1 162 ? -6.403 -49.596 -60.466 1.00 50.67 799 PRO D CA 1
ATOM 7766 C C . PRO D 1 162 ? -7.453 -50.684 -60.665 1.00 49.72 799 PRO D C 1
ATOM 7767 O O . PRO D 1 162 ? -8.483 -50.673 -59.977 1.00 49.30 799 PRO D O 1
ATOM 7771 N N . ALA D 1 163 ? -7.237 -51.616 -61.595 1.00 51.07 800 ALA D N 1
ATOM 7772 C CA . ALA D 1 163 ? -8.204 -52.697 -61.781 1.00 52.91 800 ALA D CA 1
ATOM 7773 C C . ALA D 1 163 ? -8.352 -53.551 -60.526 1.00 50.93 800 ALA D C 1
ATOM 7774 O O . ALA D 1 163 ? -9.422 -54.125 -60.288 1.00 50.84 800 ALA D O 1
ATOM 7776 N N . TYR D 1 164 ? -7.303 -53.647 -59.710 1.00 47.10 801 TYR D N 1
ATOM 7777 C CA . TYR D 1 164 ? -7.396 -54.421 -58.477 1.00 46.99 801 TYR D CA 1
ATOM 7778 C C . TYR D 1 164 ? -7.949 -53.604 -57.321 1.00 47.16 801 TYR D C 1
ATOM 7779 O O . TYR D 1 164 ? -8.592 -54.165 -56.424 1.00 46.76 801 TYR D O 1
ATOM 7788 N N . GLU D 1 165 ? -7.719 -52.289 -57.345 1.00 50.08 802 GLU D N 1
ATOM 7789 C CA . GLU D 1 165 ? -8.293 -51.382 -56.355 1.00 49.43 802 GLU D CA 1
ATOM 7790 C C . GLU D 1 165 ? -9.803 -51.558 -56.224 1.00 50.26 802 GLU D C 1
ATOM 7791 O O . GLU D 1 165 ? -10.342 -51.553 -55.113 1.00 49.57 802 GLU D O 1
ATOM 7797 N N . LYS D 1 166 ? -10.509 -51.732 -57.347 1.00 52.48 803 LYS D N 1
ATOM 7798 C CA . LYS D 1 166 ? -11.965 -51.809 -57.256 1.00 53.89 803 LYS D CA 1
ATOM 7799 C C . LYS D 1 166 ? -12.460 -53.119 -56.645 1.00 54.84 803 LYS D C 1
ATOM 7800 O O . LYS D 1 166 ? -13.675 -53.280 -56.482 1.00 56.45 803 LYS D O 1
ATOM 7806 N N . LEU D 1 167 ? -11.565 -54.039 -56.282 1.00 51.91 804 LEU D N 1
ATOM 7807 C CA . LEU D 1 167 ? -11.928 -55.234 -55.533 1.00 47.86 804 LEU D CA 1
ATOM 7808 C C . LEU D 1 167 ? -11.674 -55.087 -54.037 1.00 49.96 804 LEU D C 1
ATOM 7809 O O . LEU D 1 167 ? -11.814 -56.070 -53.295 1.00 47.51 804 LEU D O 1
ATOM 7814 N N . ARG D 1 168 ? -11.294 -53.891 -53.582 1.00 49.66 805 ARG D N 1
ATOM 7815 C CA . ARG D 1 168 ? -10.938 -53.693 -52.181 1.00 46.36 805 ARG D CA 1
ATOM 7816 C C . ARG D 1 168 ? -12.156 -53.940 -51.301 1.00 47.30 805 ARG D C 1
ATOM 7817 O O . ARG D 1 168 ? -13.248 -53.434 -51.573 1.00 51.10 805 ARG D O 1
ATOM 7825 N N . GLY D 1 169 ? -11.976 -54.745 -50.259 1.00 49.84 806 GLY D N 1
ATOM 7826 C CA . GLY D 1 169 ? -13.064 -55.081 -49.376 1.00 49.35 806 GLY D CA 1
ATOM 7827 C C . GLY D 1 169 ? -13.900 -56.263 -49.806 1.00 52.21 806 GLY D C 1
ATOM 7828 O O . GLY D 1 169 ? -14.679 -56.776 -48.993 1.00 53.67 806 GLY D O 1
ATOM 7829 N N . THR D 1 170 ? -13.775 -56.706 -51.053 1.00 53.20 807 THR D N 1
ATOM 7830 C CA . THR D 1 170 ? -14.463 -57.914 -51.469 1.00 49.33 807 THR D CA 1
ATOM 7831 C C . THR D 1 170 ? -13.682 -59.133 -50.997 1.00 53.61 807 THR D C 1
ATOM 7832 O O . THR D 1 170 ? -12.498 -59.047 -50.653 1.00 53.00 807 THR D O 1
ATOM 7836 N N . GLU D 1 171 ? -14.365 -60.280 -50.972 1.00 53.26 808 GLU D N 1
ATOM 7837 C CA . GLU D 1 171 ? -13.715 -61.514 -50.550 1.00 50.83 808 GLU D CA 1
ATOM 7838 C C . GLU D 1 171 ? -12.457 -61.779 -51.372 1.00 50.67 808 GLU D C 1
ATOM 7839 O O . GLU D 1 171 ? -11.372 -61.990 -50.814 1.00 49.16 808 GLU D O 1
ATOM 7841 N N . ASP D 1 172 ? -12.581 -61.760 -52.706 1.00 49.39 809 ASP D N 1
ATOM 7842 C CA . ASP D 1 172 ? -11.428 -62.029 -53.565 1.00 51.07 809 ASP D CA 1
ATOM 7843 C C . ASP D 1 172 ? -10.323 -60.999 -53.349 1.00 51.89 809 ASP D C 1
ATOM 7844 O O . ASP D 1 172 ? -9.133 -61.340 -53.359 1.00 48.94 809 ASP D O 1
ATOM 7849 N N . GLY D 1 173 ? -10.697 -59.730 -53.162 1.00 51.35 810 GLY D N 1
ATOM 7850 C CA . GLY D 1 173 ? -9.694 -58.697 -52.955 1.00 46.50 810 GLY D CA 1
ATOM 7851 C C . GLY D 1 173 ? -8.924 -58.886 -51.662 1.00 43.81 810 GLY D C 1
ATOM 7852 O O . GLY D 1 173 ? -7.695 -58.804 -51.644 1.00 43.74 810 GLY D O 1
ATOM 7853 N N . ILE D 1 174 ? -9.639 -59.147 -50.563 1.00 47.41 811 ILE D N 1
ATOM 7854 C CA . ILE D 1 174 ? -8.986 -59.379 -49.274 1.00 46.44 811 ILE D CA 1
ATOM 7855 C C . ILE D 1 174 ? -8.001 -60.540 -49.375 1.00 46.27 811 ILE D C 1
ATOM 7856 O O . ILE D 1 174 ? -6.898 -60.493 -48.813 1.00 42.46 811 ILE D O 1
ATOM 7861 N N . VAL D 1 175 ? -8.374 -61.598 -50.097 1.00 46.12 812 VAL D N 1
ATOM 7862 C CA . VAL D 1 175 ? -7.491 -62.754 -50.185 1.00 46.44 812 VAL D CA 1
ATOM 7863 C C . VAL D 1 175 ? -6.285 -62.445 -51.066 1.00 45.32 812 VAL D C 1
ATOM 7864 O O . VAL D 1 175 ? -5.148 -62.767 -50.705 1.00 44.69 812 VAL D O 1
ATOM 7868 N N . ASN D 1 176 ? -6.497 -61.791 -52.218 1.00 45.67 813 ASN D N 1
ATOM 7869 C CA . ASN D 1 176 ? -5.363 -61.525 -53.106 1.00 43.12 813 ASN D CA 1
ATOM 7870 C C . ASN D 1 176 ? -4.388 -60.513 -52.518 1.00 41.24 813 ASN D C 1
ATOM 7871 O O . ASN D 1 176 ? -3.187 -60.592 -52.800 1.00 38.69 813 ASN D O 1
ATOM 7876 N N . SER D 1 177 ? -4.873 -59.558 -51.719 1.00 39.92 814 SER D N 1
ATOM 7877 C CA . SER D 1 177 ? -3.954 -58.637 -51.051 1.00 40.49 814 SER D CA 1
ATOM 7878 C C . SER D 1 177 ? -3.092 -59.362 -50.032 1.00 37.90 814 SER D C 1
ATOM 7879 O O . SER D 1 177 ? -1.884 -59.109 -49.943 1.00 35.85 814 SER D O 1
ATOM 7882 N N . ARG D 1 178 ? -3.703 -60.261 -49.255 1.00 41.14 815 ARG D N 1
ATOM 7883 C CA . ARG D 1 178 ? -2.965 -61.007 -48.236 1.00 40.72 815 ARG D CA 1
ATOM 7884 C C . ARG D 1 178 ? -1.878 -61.853 -48.881 1.00 40.86 815 ARG D C 1
ATOM 7885 O O . ARG D 1 178 ? -0.718 -61.844 -48.447 1.00 37.29 815 ARG D O 1
ATOM 7893 N N . LEU D 1 179 ? -2.236 -62.563 -49.957 1.00 36.57 816 LEU D N 1
ATOM 7894 C CA . LEU D 1 179 ? -1.261 -63.373 -50.670 1.00 38.25 816 LEU D CA 1
ATOM 7895 C C . LEU D 1 179 ? -0.153 -62.522 -51.273 1.00 36.81 816 LEU D C 1
ATOM 7896 O O . LEU D 1 179 ? 1.022 -62.902 -51.212 1.00 36.58 816 LEU D O 1
ATOM 7901 N N . TYR D 1 180 ? -0.498 -61.375 -51.884 1.00 34.78 817 TYR D N 1
ATOM 7902 C CA . TYR D 1 180 ? 0.535 -60.552 -52.513 1.00 36.28 817 TYR D CA 1
ATOM 7903 C C . TYR D 1 180 ? 1.480 -59.955 -51.480 1.00 35.70 817 TYR D C 1
ATOM 7904 O O . TYR D 1 180 ? 2.686 -59.826 -51.731 1.00 33.75 817 TYR D O 1
ATOM 7913 N N . ASN D 1 181 ? 0.948 -59.576 -50.321 1.00 35.19 818 ASN D N 1
ATOM 7914 C CA . ASN D 1 181 ? 1.796 -59.014 -49.273 1.00 35.86 818 ASN D CA 1
ATOM 7915 C C . ASN D 1 181 ? 2.794 -60.054 -48.762 1.00 35.79 818 ASN D C 1
ATOM 7916 O O . ASN D 1 181 ? 3.954 -59.727 -48.478 1.00 35.54 818 ASN D O 1
ATOM 7921 N N . GLU D 1 182 ? 2.367 -61.313 -48.644 1.00 36.07 819 GLU D N 1
ATOM 7922 C CA . GLU D 1 182 ? 3.315 -62.362 -48.272 1.00 34.43 819 GLU D CA 1
ATOM 7923 C C . GLU D 1 182 ? 4.445 -62.452 -49.294 1.00 35.70 819 GLU D C 1
ATOM 7924 O O . GLU D 1 182 ? 5.627 -62.464 -48.937 1.00 34.64 819 GLU D O 1
ATOM 7930 N N . LYS D 1 183 ? 4.101 -62.468 -50.580 1.00 37.77 820 LYS D N 1
ATOM 7931 C CA . LYS D 1 183 ? 5.128 -62.599 -51.609 1.00 35.05 820 LYS D CA 1
ATOM 7932 C C . LYS D 1 183 ? 6.084 -61.416 -51.592 1.00 33.21 820 LYS D C 1
ATOM 7933 O O . LYS D 1 183 ? 7.304 -61.580 -51.713 1.00 33.37 820 LYS D O 1
ATOM 7939 N N . ALA D 1 184 ? 5.536 -60.200 -51.519 1.00 32.75 821 ALA D N 1
ATOM 7940 C CA . ALA D 1 184 ? 6.370 -59.004 -51.554 1.00 33.12 821 ALA D CA 1
ATOM 7941 C C . ALA D 1 184 ? 7.237 -58.900 -50.301 1.00 32.56 821 ALA D C 1
ATOM 7942 O O . ALA D 1 184 ? 8.396 -58.471 -50.376 1.00 32.69 821 ALA D O 1
ATOM 7944 N N . TYR D 1 185 ? 6.711 -59.327 -49.152 1.00 33.93 822 TYR D N 1
ATOM 7945 C CA . TYR D 1 185 ? 7.526 -59.347 -47.936 1.00 33.27 822 TYR D CA 1
ATOM 7946 C C . TYR D 1 185 ? 8.755 -60.230 -48.112 1.00 33.55 822 TYR D C 1
ATOM 7947 O O . TYR D 1 185 ? 9.890 -59.794 -47.879 1.00 34.28 822 TYR D O 1
ATOM 7956 N N . VAL D 1 186 ? 8.556 -61.455 -48.598 1.00 32.40 823 VAL D N 1
ATOM 7957 C CA . VAL D 1 186 ? 9.688 -62.360 -48.735 1.00 34.50 823 VAL D CA 1
ATOM 7958 C C . VAL D 1 186 ? 10.670 -61.828 -49.766 1.00 33.86 823 VAL D C 1
ATOM 7959 O O . VAL D 1 186 ? 11.890 -61.833 -49.551 1.00 33.48 823 VAL D O 1
ATOM 7963 N N . LEU D 1 187 ? 10.156 -61.347 -50.900 1.00 33.70 824 LEU D N 1
ATOM 7964 C CA . LEU D 1 187 ? 11.025 -60.774 -51.917 1.00 32.76 824 LEU D CA 1
ATOM 7965 C C . LEU D 1 187 ? 11.813 -59.589 -51.365 1.00 33.50 824 LEU D C 1
ATOM 7966 O O . LEU D 1 187 ? 12.992 -59.409 -51.696 1.00 35.02 824 LEU D O 1
ATOM 7971 N N . SER D 1 188 ? 11.179 -58.771 -50.515 1.00 35.59 825 SER D N 1
ATOM 7972 C CA . SER D 1 188 ? 11.868 -57.606 -49.954 1.00 35.30 825 SER D CA 1
ATOM 7973 C C . SER D 1 188 ? 13.061 -57.990 -49.082 1.00 34.76 825 SER D C 1
ATOM 7974 O O . SER D 1 188 ? 14.069 -57.267 -49.061 1.00 32.91 825 SER D O 1
ATOM 7977 N N . ARG D 1 189 ? 12.984 -59.117 -48.359 1.00 34.94 826 ARG D N 1
ATOM 7978 C CA . ARG D 1 189 ? 14.150 -59.526 -47.581 1.00 35.17 826 ARG D CA 1
ATOM 7979 C C . ARG D 1 189 ? 15.335 -59.789 -48.501 1.00 36.51 826 ARG D C 1
ATOM 7980 O O . ARG D 1 189 ? 16.492 -59.591 -48.116 1.00 36.57 826 ARG D O 1
ATOM 7988 N N . GLY D 1 190 ? 15.067 -60.244 -49.724 1.00 34.83 827 GLY D N 1
ATOM 7989 C CA . GLY D 1 190 ? 16.149 -60.480 -50.653 1.00 33.99 827 GLY D CA 1
ATOM 7990 C C . GLY D 1 190 ? 16.760 -59.220 -51.207 1.00 36.99 827 GLY D C 1
ATOM 7991 O O . GLY D 1 190 ? 17.896 -59.253 -51.693 1.00 39.06 827 GLY D O 1
ATOM 7992 N N . PHE D 1 191 ? 16.031 -58.102 -51.155 1.00 36.42 828 PHE D N 1
ATOM 7993 C CA . PHE D 1 191 ? 16.665 -56.826 -51.447 1.00 34.92 828 PHE D CA 1
ATOM 7994 C C . PHE D 1 191 ? 17.746 -56.520 -50.418 1.00 39.08 828 PHE D C 1
ATOM 7995 O O . PHE D 1 191 ? 18.828 -56.026 -50.765 1.00 38.48 828 PHE D O 1
ATOM 8003 N N . VAL D 1 192 ? 17.479 -56.822 -49.144 1.00 35.92 829 VAL D N 1
ATOM 8004 C CA . VAL D 1 192 ? 18.505 -56.631 -48.122 1.00 37.33 829 VAL D CA 1
ATOM 8005 C C . VAL D 1 192 ? 19.736 -57.457 -48.456 1.00 37.54 829 VAL D C 1
ATOM 8006 O O . VAL D 1 192 ? 20.869 -56.957 -48.409 1.00 36.92 829 VAL D O 1
ATOM 8010 N N . ARG D 1 193 ? 19.526 -58.741 -48.798 1.00 33.47 830 ARG D N 1
ATOM 8011 C CA . ARG D 1 193 ? 20.635 -59.609 -49.177 1.00 38.47 830 ARG D CA 1
ATOM 8012 C C . ARG D 1 193 ? 21.467 -58.993 -50.293 1.00 42.53 830 ARG D C 1
ATOM 8013 O O . ARG D 1 193 ? 22.681 -58.813 -50.153 1.00 42.39 830 ARG D O 1
ATOM 8021 N N . ARG D 1 194 ? 20.819 -58.617 -51.396 1.00 39.68 831 ARG D N 1
ATOM 8022 C CA . ARG D 1 194 ? 21.578 -58.201 -52.572 1.00 44.76 831 ARG D CA 1
ATOM 8023 C C . ARG D 1 194 ? 22.341 -56.911 -52.314 1.00 43.78 831 ARG D C 1
ATOM 8024 O O . ARG D 1 194 ? 23.473 -56.746 -52.787 1.00 42.62 831 ARG D O 1
ATOM 8032 N N . ALA D 1 195 ? 21.740 -55.985 -51.559 1.00 40.93 832 ALA D N 1
ATOM 8033 C CA . ALA D 1 195 ? 22.407 -54.730 -51.250 1.00 40.10 832 ALA D CA 1
ATOM 8034 C C . ALA D 1 195 ? 23.676 -54.938 -50.442 1.00 46.05 832 ALA D C 1
ATOM 8035 O O . ALA D 1 195 ? 24.592 -54.105 -50.497 1.00 45.24 832 ALA D O 1
ATOM 8037 N N . LEU D 1 196 ? 23.731 -56.004 -49.644 1.00 43.53 833 LEU D N 1
ATOM 8038 C CA . LEU D 1 196 ? 24.881 -56.238 -48.782 1.00 46.05 833 LEU D CA 1
ATOM 8039 C C . LEU D 1 196 ? 25.888 -57.230 -49.358 1.00 46.46 833 LEU D C 1
ATOM 8040 O O . LEU D 1 196 ? 27.077 -57.115 -49.053 1.00 47.55 833 LEU D O 1
ATOM 8045 N N . GLU D 1 197 ? 25.456 -58.173 -50.205 1.00 47.31 834 GLU D N 1
ATOM 8046 C CA . GLU D 1 197 ? 26.386 -59.138 -50.800 1.00 50.91 834 GLU D CA 1
ATOM 8047 C C . GLU D 1 197 ? 27.378 -58.462 -51.735 1.00 52.17 834 GLU D C 1
ATOM 8048 O O . GLU D 1 197 ? 28.546 -58.859 -51.805 1.00 52.32 834 GLU D O 1
ATOM 8054 N N . ILE D 1 198 ? 26.918 -57.456 -52.485 1.00 53.73 835 ILE D N 1
ATOM 8055 C CA . ILE D 1 198 ? 27.729 -56.766 -53.475 1.00 54.77 835 ILE D CA 1
ATOM 8056 C C . ILE D 1 198 ? 27.658 -55.277 -53.155 1.00 57.75 835 ILE D C 1
ATOM 8057 O O . ILE D 1 198 ? 26.561 -54.714 -53.095 1.00 56.55 835 ILE D O 1
ATOM 8062 N N . PRO D 1 199 ? 28.783 -54.589 -52.949 1.00 59.53 836 PRO D N 1
ATOM 8063 C CA . PRO D 1 199 ? 28.704 -53.201 -52.476 1.00 59.81 836 PRO D CA 1
ATOM 8064 C C . PRO D 1 199 ? 28.194 -52.269 -53.566 1.00 57.84 836 PRO D C 1
ATOM 8065 O O . PRO D 1 199 ? 28.641 -52.318 -54.715 1.00 57.13 836 PRO D O 1
ATOM 8069 N N . LEU D 1 200 ? 27.232 -51.434 -53.195 1.00 55.08 837 LEU D N 1
ATOM 8070 C CA . LEU D 1 200 ? 26.582 -50.519 -54.123 1.00 54.95 837 LEU D CA 1
ATOM 8071 C C . LEU D 1 200 ? 27.373 -49.219 -54.208 1.00 51.37 837 LEU D C 1
ATOM 8072 O O . LEU D 1 200 ? 27.618 -48.566 -53.188 1.00 49.66 837 LEU D O 1
ATOM 8077 N N . GLY D 1 201 ? 27.759 -48.839 -55.422 1.00 50.40 838 GLY D N 1
ATOM 8078 C CA . GLY D 1 201 ? 28.581 -47.660 -55.607 1.00 48.66 838 GLY D CA 1
ATOM 8079 C C . GLY D 1 201 ? 28.019 -46.392 -54.986 1.00 49.25 838 GLY D C 1
ATOM 8080 O O . GLY D 1 201 ? 26.849 -46.057 -55.194 1.00 45.80 838 GLY D O 1
ATOM 8081 N N . GLY D 1 202 ? 28.848 -45.687 -54.214 1.00 45.92 839 GLY D N 1
ATOM 8082 C CA . GLY D 1 202 ? 28.453 -44.459 -53.560 1.00 47.94 839 GLY D CA 1
ATOM 8083 C C . GLY D 1 202 ? 27.585 -44.623 -52.329 1.00 49.59 839 GLY D C 1
ATOM 8084 O O . GLY D 1 202 ? 27.242 -43.613 -51.697 1.00 47.51 839 GLY D O 1
ATOM 8085 N N . LEU D 1 203 ? 27.221 -45.854 -51.960 1.00 45.41 840 LEU D N 1
ATOM 8086 C CA . LEU D 1 203 ? 26.330 -46.081 -50.832 1.00 46.81 840 LEU D CA 1
ATOM 8087 C C . LEU D 1 203 ? 26.827 -47.173 -49.890 1.00 46.50 840 LEU D C 1
ATOM 8088 O O . LEU D 1 203 ? 26.067 -47.604 -49.015 1.00 45.85 840 LEU D O 1
ATOM 8093 N N . GLU D 1 204 ? 28.077 -47.620 -50.036 1.00 46.32 841 GLU D N 1
ATOM 8094 C CA . GLU D 1 204 ? 28.550 -48.770 -49.273 1.00 46.80 841 GLU D CA 1
ATOM 8095 C C . GLU D 1 204 ? 28.641 -48.446 -47.785 1.00 46.32 841 GLU D C 1
ATOM 8096 O O . GLU D 1 204 ? 28.156 -49.214 -46.945 1.00 44.76 841 GLU D O 1
ATOM 8098 N N . GLU D 1 205 ? 29.247 -47.307 -47.440 1.00 45.45 842 GLU D N 1
ATOM 8099 C CA . GLU D 1 205 ? 29.364 -46.938 -46.034 1.00 48.03 842 GLU D CA 1
ATOM 8100 C C . GLU D 1 205 ? 27.994 -46.673 -45.420 1.00 47.21 842 GLU D C 1
ATOM 8101 O O . GLU D 1 205 ? 27.761 -46.998 -44.250 1.00 43.68 842 GLU D O 1
ATOM 8103 N N . GLU D 1 206 ? 27.068 -46.099 -46.191 1.00 44.86 843 GLU D N 1
ATOM 8104 C CA . GLU D 1 206 ? 25.735 -45.843 -45.658 1.00 44.03 843 GLU D CA 1
ATOM 8105 C C . GLU D 1 206 ? 25.017 -47.151 -45.358 1.00 41.00 843 GLU D C 1
ATOM 8106 O O . GLU D 1 206 ? 24.431 -47.318 -44.283 1.00 37.52 843 GLU D O 1
ATOM 8112 N N . LEU D 1 207 ? 25.056 -48.094 -46.304 1.00 39.29 844 LEU D N 1
ATOM 8113 C CA . LEU D 1 207 ? 24.426 -49.386 -46.085 1.00 40.84 844 LEU D CA 1
ATOM 8114 C C . LEU D 1 207 ? 25.043 -50.091 -44.883 1.00 42.13 844 LEU D C 1
ATOM 8115 O O . LEU D 1 207 ? 24.329 -50.703 -44.085 1.00 41.75 844 LEU D O 1
ATOM 8120 N N . ARG D 1 208 ? 26.364 -49.985 -44.718 1.00 43.13 845 ARG D N 1
ATOM 8121 C CA . ARG D 1 208 ? 27.020 -50.672 -43.610 1.00 44.49 845 ARG D CA 1
ATOM 8122 C C . ARG D 1 208 ? 26.646 -50.038 -42.277 1.00 44.22 845 ARG D C 1
ATOM 8123 O O . ARG D 1 208 ? 26.443 -50.739 -41.281 1.00 43.22 845 ARG D O 1
ATOM 8125 N N . TRP D 1 209 ? 26.541 -48.711 -42.240 1.00 41.96 846 TRP D N 1
ATOM 8126 C CA . TRP D 1 209 ? 26.094 -48.048 -41.022 1.00 43.33 846 TRP D CA 1
ATOM 8127 C C . TRP D 1 209 ? 24.659 -48.427 -40.675 1.00 42.72 846 TRP D C 1
ATOM 8128 O O . TRP D 1 209 ? 24.334 -48.645 -39.501 1.00 42.06 846 TRP D O 1
ATOM 8139 N N . PHE D 1 210 ? 23.784 -48.505 -41.682 1.00 41.35 847 PHE D N 1
ATOM 8140 C CA . PHE D 1 210 ? 22.375 -48.783 -41.420 1.00 40.71 847 PHE D CA 1
ATOM 8141 C C . PHE D 1 210 ? 22.180 -50.233 -40.990 1.00 39.10 847 PHE D C 1
ATOM 8142 O O . PHE D 1 210 ? 21.566 -50.511 -39.951 1.00 38.67 847 PHE D O 1
ATOM 8150 N N . TYR D 1 211 ? 22.707 -51.177 -41.764 1.00 36.98 848 TYR D N 1
ATOM 8151 C CA . TYR D 1 211 ? 22.406 -52.579 -41.475 1.00 36.48 848 TYR D CA 1
ATOM 8152 C C . TYR D 1 211 ? 23.317 -53.189 -40.418 1.00 40.04 848 TYR D C 1
ATOM 8153 O O . TYR D 1 211 ? 22.863 -54.046 -39.650 1.00 38.92 848 TYR D O 1
ATOM 8162 N N . HIS D 1 212 ? 24.575 -52.753 -40.320 1.00 43.41 849 HIS D N 1
ATOM 8163 C CA . HIS D 1 212 ? 25.471 -53.332 -39.319 1.00 43.76 849 HIS D CA 1
ATOM 8164 C C . HIS D 1 212 ? 25.579 -52.434 -38.086 1.00 43.18 849 HIS D C 1
ATOM 8165 O O . HIS D 1 212 ? 25.028 -52.766 -37.030 1.00 46.08 849 HIS D O 1
ATOM 8172 N N . THR D 1 213 ? 26.269 -51.298 -38.206 1.00 44.07 850 THR D N 1
ATOM 8173 C CA . THR D 1 213 ? 26.492 -50.426 -37.053 1.00 45.35 850 THR D CA 1
ATOM 8174 C C . THR D 1 213 ? 25.196 -50.109 -36.307 1.00 45.39 850 THR D C 1
ATOM 8175 O O . THR D 1 213 ? 25.139 -50.214 -35.080 1.00 45.79 850 THR D O 1
ATOM 8179 N N . SER D 1 214 ? 24.143 -49.719 -37.032 1.00 41.69 851 SER D N 1
ATOM 8180 C CA . SER D 1 214 ? 22.855 -49.392 -36.423 1.00 39.10 851 SER D CA 1
ATOM 8181 C C . SER D 1 214 ? 21.979 -50.614 -36.144 1.00 42.87 851 SER D C 1
ATOM 8182 O O . SER D 1 214 ? 20.866 -50.452 -35.630 1.00 44.63 851 SER D O 1
ATOM 8185 N N . GLY D 1 215 ? 22.425 -51.817 -36.488 1.00 41.51 852 GLY D N 1
ATOM 8186 C CA . GLY D 1 215 ? 21.681 -53.007 -36.115 1.00 39.59 852 GLY D CA 1
ATOM 8187 C C . GLY D 1 215 ? 20.427 -53.312 -36.913 1.00 38.89 852 GLY D C 1
ATOM 8188 O O . GLY D 1 215 ? 19.597 -54.102 -36.454 1.00 34.67 852 GLY D O 1
ATOM 8189 N N . LYS D 1 216 ? 20.256 -52.740 -38.111 1.00 35.45 853 LYS D N 1
ATOM 8190 C CA . LYS D 1 216 ? 19.011 -53.006 -38.825 1.00 36.12 853 LYS D CA 1
ATOM 8191 C C . LYS D 1 216 ? 18.984 -54.410 -39.431 1.00 33.63 853 LYS D C 1
ATOM 8192 O O . LYS D 1 216 ? 17.907 -54.998 -39.560 1.00 35.50 853 LYS D O 1
ATOM 8198 N N . LEU D 1 217 ? 20.141 -54.986 -39.766 1.00 34.23 854 LEU D N 1
ATOM 8199 C CA . LEU D 1 217 ? 20.150 -56.387 -40.187 1.00 36.12 854 LEU D CA 1
ATOM 8200 C C . LEU D 1 217 ? 19.667 -57.302 -39.057 1.00 35.77 854 LEU D C 1
ATOM 8201 O O . LEU D 1 217 ? 18.872 -58.228 -39.285 1.00 34.91 854 LEU D O 1
ATOM 8206 N N . ARG D 1 218 ? 20.132 -57.056 -37.826 1.00 34.96 855 ARG D N 1
ATOM 8207 C CA . ARG D 1 218 ? 19.613 -57.828 -36.702 1.00 35.74 855 ARG D CA 1
ATOM 8208 C C . ARG D 1 218 ? 18.114 -57.630 -36.559 1.00 35.03 855 ARG D C 1
ATOM 8209 O O . ARG D 1 218 ? 17.389 -58.580 -36.246 1.00 37.27 855 ARG D O 1
ATOM 8217 N N . LYS D 1 219 ? 17.620 -56.409 -36.818 1.00 33.62 856 LYS D N 1
ATOM 8218 C CA . LYS D 1 219 ? 16.177 -56.185 -36.770 1.00 33.12 856 LYS D CA 1
ATOM 8219 C C . LYS D 1 219 ? 15.461 -56.984 -37.850 1.00 34.01 856 LYS D C 1
ATOM 8220 O O . LYS D 1 219 ? 14.412 -57.582 -37.603 1.00 33.68 856 LYS D O 1
ATOM 8226 N N . VAL D 1 220 ? 15.991 -56.960 -39.072 1.00 35.75 857 VAL D N 1
ATOM 8227 C CA . VAL D 1 220 ? 15.378 -57.726 -40.157 1.00 35.92 857 VAL D CA 1
ATOM 8228 C C . VAL D 1 220 ? 15.365 -59.214 -39.818 1.00 32.10 857 VAL D C 1
ATOM 8229 O O . VAL D 1 220 ? 14.345 -59.894 -39.967 1.00 35.08 857 VAL D O 1
ATOM 8233 N N . LEU D 1 221 ? 16.512 -59.748 -39.397 1.00 35.16 858 LEU D N 1
ATOM 8234 C CA . LEU D 1 221 ? 16.569 -61.156 -39.014 1.00 33.40 858 LEU D CA 1
ATOM 8235 C C . LEU D 1 221 ? 15.574 -61.455 -37.906 1.00 33.27 858 LEU D C 1
ATOM 8236 O O . LEU D 1 221 ? 14.843 -62.454 -37.957 1.00 32.33 858 LEU D O 1
ATOM 8241 N N . GLY D 1 222 ? 15.517 -60.580 -36.893 1.00 36.25 859 GLY D N 1
ATOM 8242 C CA . GLY D 1 222 ? 14.682 -60.875 -35.741 1.00 35.28 859 GLY D CA 1
ATOM 8243 C C . GLY D 1 222 ? 13.205 -60.826 -36.064 1.00 35.44 859 GLY D C 1
ATOM 8244 O O . GLY D 1 222 ? 12.423 -61.643 -35.571 1.00 34.65 859 GLY D O 1
ATOM 8245 N N . ASP D 1 223 ? 12.800 -59.861 -36.898 1.00 37.02 860 ASP D N 1
ATOM 8246 C CA . ASP D 1 223 ? 11.395 -59.739 -37.263 1.00 36.90 860 ASP D CA 1
ATOM 8247 C C . ASP D 1 223 ? 10.951 -60.937 -38.088 1.00 34.38 860 ASP D C 1
ATOM 8248 O O . ASP D 1 223 ? 9.827 -61.425 -37.937 1.00 34.02 860 ASP D O 1
ATOM 8253 N N . ALA D 1 224 ? 11.820 -61.394 -38.983 1.00 32.56 861 ALA D N 1
ATOM 8254 C CA . ALA D 1 224 ? 11.519 -62.560 -39.811 1.00 33.55 861 ALA D CA 1
ATOM 8255 C C . ALA D 1 224 ? 11.350 -63.806 -38.953 1.00 35.57 861 ALA D C 1
ATOM 8256 O O . ALA D 1 224 ? 10.391 -64.566 -39.119 1.00 35.15 861 ALA D O 1
ATOM 8258 N N . ARG D 1 225 ? 12.286 -64.032 -38.035 1.00 36.21 862 ARG D N 1
ATOM 8259 C CA . ARG D 1 225 ? 12.206 -65.204 -37.170 1.00 34.19 862 ARG D CA 1
ATOM 8260 C C . ARG D 1 225 ? 10.992 -65.131 -36.255 1.00 33.03 862 ARG D C 1
ATOM 8261 O O . ARG D 1 225 ? 10.363 -66.155 -35.967 1.00 33.19 862 ARG D O 1
ATOM 8269 N N . ALA D 1 226 ? 10.648 -63.929 -35.776 1.00 34.54 863 ALA D N 1
ATOM 8270 C CA . ALA D 1 226 ? 9.418 -63.785 -35.002 1.00 36.19 863 ALA D CA 1
ATOM 8271 C C . ALA D 1 226 ? 8.196 -64.150 -35.843 1.00 38.64 863 ALA D C 1
ATOM 8272 O O . ALA D 1 226 ? 7.280 -64.831 -35.357 1.00 36.44 863 ALA D O 1
ATOM 8274 N N . LEU D 1 227 ? 8.171 -63.711 -37.111 1.00 34.62 864 LEU D N 1
ATOM 8275 C CA . LEU D 1 227 ? 7.051 -64.009 -38.000 1.00 35.60 864 LEU D CA 1
ATOM 8276 C C . LEU D 1 227 ? 6.900 -65.512 -38.227 1.00 35.35 864 LEU D C 1
ATOM 8277 O O . LEU D 1 227 ? 5.774 -66.029 -38.316 1.00 35.20 864 LEU D O 1
ATOM 8282 N N . ILE D 1 228 ? 8.021 -66.235 -38.300 1.00 36.01 865 ILE D N 1
ATOM 8283 C CA . ILE D 1 228 ? 7.956 -67.688 -38.469 1.00 34.51 865 ILE D CA 1
ATOM 8284 C C . ILE D 1 228 ? 7.300 -68.353 -37.261 1.00 38.14 865 ILE D C 1
ATOM 8285 O O . ILE D 1 228 ? 6.480 -69.272 -37.411 1.00 35.93 865 ILE D O 1
ATOM 8290 N N . VAL D 1 229 ? 7.655 -67.921 -36.043 1.00 37.78 866 VAL D N 1
ATOM 8291 C CA . VAL D 1 229 ? 7.022 -68.489 -34.851 1.00 38.10 866 VAL D CA 1
ATOM 8292 C C . VAL D 1 229 ? 5.523 -68.237 -34.887 1.00 37.24 866 VAL D C 1
ATOM 8293 O O . VAL D 1 229 ? 4.715 -69.150 -34.669 1.00 37.54 866 VAL D O 1
ATOM 8297 N N . LYS D 1 230 ? 5.135 -66.982 -35.161 1.00 37.16 867 LYS D N 1
ATOM 8298 C CA . LYS D 1 230 ? 3.724 -66.613 -35.265 1.00 39.63 867 LYS D CA 1
ATOM 8299 C C . LYS D 1 230 ? 2.996 -67.449 -36.314 1.00 38.31 867 LYS D C 1
ATOM 8300 O O . LYS D 1 230 ? 1.859 -67.878 -36.094 1.00 39.09 867 LYS D O 1
ATOM 8306 N N . SER D 1 231 ? 3.620 -67.658 -37.474 1.00 36.98 868 SER D N 1
ATOM 8307 C CA . SER D 1 231 ? 2.973 -68.410 -38.548 1.00 38.61 868 SER D CA 1
ATOM 8308 C C . SER D 1 231 ? 2.787 -69.876 -38.193 1.00 43.45 868 SER D C 1
ATOM 8309 O O . SER D 1 231 ? 1.945 -70.560 -38.793 1.00 42.13 868 SER D O 1
ATOM 8312 N N . THR D 1 232 ? 3.556 -70.378 -37.237 1.00 40.53 869 THR D N 1
ATOM 8313 C CA . THR D 1 232 ? 3.368 -71.758 -36.828 1.00 42.78 869 THR D CA 1
ATOM 8314 C C . THR D 1 232 ? 2.214 -71.871 -35.846 1.00 42.96 869 THR D C 1
ATOM 8315 O O . THR D 1 232 ? 1.563 -72.921 -35.771 1.00 45.98 869 THR D O 1
ATOM 8319 N N . ALA D 1 233 ? 1.909 -70.779 -35.150 1.00 44.30 870 ALA D N 1
ATOM 8320 C CA . ALA D 1 233 ? 0.830 -70.753 -34.171 1.00 48.02 870 ALA D CA 1
ATOM 8321 C C . ALA D 1 233 ? -0.520 -70.481 -34.825 1.00 49.09 870 ALA D C 1
ATOM 8322 O O . ALA D 1 233 ? -1.533 -71.069 -34.431 1.00 51.36 870 ALA D O 1
ATOM 8324 N N . THR D 1 234 ? -0.565 -69.596 -35.812 1.00 47.21 871 THR D N 1
ATOM 8325 C CA . THR D 1 234 ? -1.817 -69.243 -36.480 1.00 53.85 871 THR D CA 1
ATOM 8326 C C . THR D 1 234 ? -1.696 -69.668 -37.941 1.00 53.30 871 THR D C 1
ATOM 8327 O O . THR D 1 234 ? -0.954 -69.057 -38.721 1.00 49.29 871 THR D O 1
ATOM 8331 N N . GLN D 1 235 ? -2.395 -70.743 -38.295 1.00 54.10 872 GLN D N 1
ATOM 8332 C CA . GLN D 1 235 ? -2.238 -71.397 -39.584 1.00 52.13 872 GLN D CA 1
ATOM 8333 C C . GLN D 1 235 ? -3.315 -71.004 -40.592 1.00 54.45 872 GLN D C 1
ATOM 8334 O O . GLN D 1 235 ? -3.272 -71.471 -41.731 1.00 56.87 872 GLN D O 1
ATOM 8336 N N . GLY D 1 236 ? -4.277 -70.168 -40.203 1.00 55.81 873 GLY D N 1
ATOM 8337 C CA . GLY D 1 236 ? -5.277 -69.670 -41.133 1.00 58.63 873 GLY D CA 1
ATOM 8338 C C . GLY D 1 236 ? -5.644 -68.239 -40.797 1.00 64.39 873 GLY D C 1
ATOM 8339 O O . GLY D 1 236 ? -5.393 -67.759 -39.685 1.00 63.73 873 GLY D O 1
ATOM 8340 N N . ASP D 1 237 ? -6.256 -67.559 -41.775 1.00 65.57 874 ASP D N 1
ATOM 8341 C CA . ASP D 1 237 ? -6.576 -66.141 -41.603 1.00 68.38 874 ASP D CA 1
ATOM 8342 C C . ASP D 1 237 ? -7.529 -65.922 -40.433 1.00 69.58 874 ASP D C 1
ATOM 8343 O O . ASP D 1 237 ? -7.432 -64.914 -39.723 1.00 74.05 874 ASP D O 1
ATOM 8345 N N . ALA D 1 238 ? -8.450 -66.864 -40.209 1.00 72.69 875 ALA D N 1
ATOM 8346 C CA . ALA D 1 238 ? -9.441 -66.701 -39.148 1.00 73.34 875 ALA D CA 1
ATOM 8347 C C . ALA D 1 238 ? -8.805 -66.653 -37.763 1.00 70.75 875 ALA D C 1
ATOM 8348 O O . ALA D 1 238 ? -9.350 -66.015 -36.854 1.00 72.98 875 ALA D O 1
ATOM 8350 N N . GLU D 1 239 ? -7.660 -67.308 -37.579 1.00 68.42 876 GLU D N 1
ATOM 8351 C CA . GLU D 1 239 ? -7.027 -67.418 -36.270 1.00 70.37 876 GLU D CA 1
ATOM 8352 C C . GLU D 1 239 ? -6.066 -66.265 -35.961 1.00 70.58 876 GLU D C 1
ATOM 8353 O O . GLU D 1 239 ? -5.320 -66.345 -34.976 1.00 68.56 876 GLU D O 1
ATOM 8355 N N . VAL D 1 240 ? -6.073 -65.201 -36.761 1.00 67.04 877 VAL D N 1
ATOM 8356 C CA . VAL D 1 240 ? -5.134 -64.093 -36.584 1.00 66.33 877 VAL D CA 1
ATOM 8357 C C . VAL D 1 240 ? -5.652 -63.196 -35.463 1.00 66.76 877 VAL D C 1
ATOM 8358 O O . VAL D 1 240 ? -6.777 -62.681 -35.551 1.00 65.51 877 VAL D O 1
ATOM 8362 N N . PRO D 1 241 ? -4.881 -62.992 -34.395 1.00 67.11 878 PRO D N 1
ATOM 8363 C CA . PRO D 1 241 ? -5.388 -62.239 -33.238 1.00 67.88 878 PRO D CA 1
ATOM 8364 C C . PRO D 1 241 ? -5.546 -60.757 -33.550 1.00 66.73 878 PRO D C 1
ATOM 8365 O O . PRO D 1 241 ? -5.056 -60.242 -34.557 1.00 65.24 878 PRO D O 1
ATOM 8369 N N . GLU D 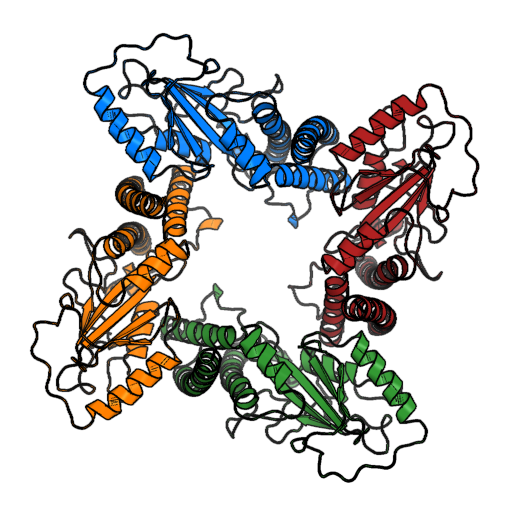1 242 ? -6.249 -60.066 -32.641 1.00 67.48 879 GLU D N 1
ATOM 8370 C CA . GLU D 1 242 ? -6.526 -58.642 -32.830 1.00 67.64 879 GLU D CA 1
ATOM 8371 C C . GLU D 1 242 ? -5.243 -57.820 -32.849 1.00 66.52 879 GLU D C 1
ATOM 8372 O O . GLU D 1 242 ? -5.132 -56.846 -33.608 1.00 65.65 879 GLU D O 1
ATOM 8374 N N . ALA D 1 243 ? -4.264 -58.194 -32.021 1.00 64.06 880 ALA D N 1
ATOM 8375 C CA . ALA D 1 243 ? -3.008 -57.456 -31.928 1.00 64.86 880 ALA D CA 1
ATOM 8376 C C . ALA D 1 243 ? -2.140 -57.589 -33.176 1.00 65.05 880 ALA D C 1
ATOM 8377 O O . ALA D 1 243 ? -1.097 -56.927 -33.257 1.00 64.07 880 ALA D O 1
ATOM 8379 N N . ASP D 1 244 ? -2.530 -58.420 -34.143 1.00 62.80 881 ASP D N 1
ATOM 8380 C CA . ASP D 1 244 ? -1.829 -58.507 -35.418 1.00 60.70 881 ASP D CA 1
ATOM 8381 C C . ASP D 1 244 ? -2.727 -58.147 -36.596 1.00 59.05 881 ASP D C 1
ATOM 8382 O O . ASP D 1 244 ? -2.304 -58.288 -37.748 1.00 54.23 881 ASP D O 1
ATOM 8384 N N . ARG D 1 245 ? -3.954 -57.687 -36.339 1.00 60.32 882 ARG D N 1
ATOM 8385 C CA . ARG D 1 245 ? -4.912 -57.479 -37.418 1.00 60.75 882 ARG D CA 1
ATOM 8386 C C . ARG D 1 245 ? -4.567 -56.274 -38.288 1.00 57.80 882 ARG D C 1
ATOM 8387 O O . ARG D 1 245 ? -4.968 -56.239 -39.457 1.00 62.03 882 ARG D O 1
ATOM 8389 N N . GLU D 1 246 ? -3.830 -55.299 -37.759 1.00 55.84 883 GLU D N 1
ATOM 8390 C CA . GLU D 1 246 ? -3.436 -54.121 -38.527 1.00 56.78 883 GLU D CA 1
ATOM 8391 C C . GLU D 1 246 ? -2.103 -54.299 -39.244 1.00 52.13 883 GLU D C 1
ATOM 8392 O O . GLU D 1 246 ? -1.676 -53.388 -39.964 1.00 48.33 883 GLU D O 1
ATOM 8394 N N . ARG D 1 247 ? -1.439 -55.440 -39.060 1.00 48.60 884 ARG D N 1
ATOM 8395 C CA . ARG D 1 247 ? -0.121 -55.647 -39.635 1.00 44.36 884 ARG D CA 1
ATOM 8396 C C . ARG D 1 247 ? -0.248 -55.926 -41.120 1.00 44.30 884 ARG D C 1
AT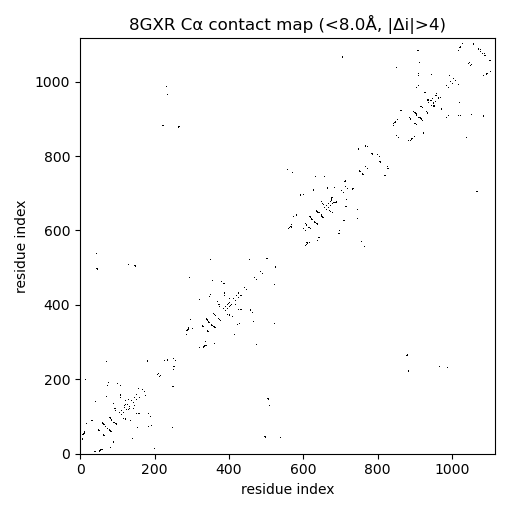OM 8397 O O . ARG D 1 247 ? -1.162 -56.632 -41.558 1.00 42.92 884 ARG D O 1
ATOM 8405 N N . ALA D 1 248 ? 0.675 -55.350 -41.889 1.00 38.94 885 ALA D N 1
ATOM 8406 C CA . ALA D 1 248 ? 0.720 -55.612 -43.318 1.00 40.05 885 ALA D CA 1
ATOM 8407 C C . ALA D 1 248 ? 0.907 -57.097 -43.590 1.00 40.89 885 ALA D C 1
ATOM 8408 O O . ALA D 1 248 ? 0.309 -57.642 -44.525 1.00 36.29 885 ALA D O 1
ATOM 8410 N N . VAL D 1 249 ? 1.738 -57.764 -42.792 1.00 37.60 886 VAL D N 1
ATOM 8411 C CA . VAL D 1 249 ? 2.031 -59.187 -42.969 1.00 37.57 886 VAL D CA 1
ATOM 8412 C C . VAL D 1 249 ? 1.849 -59.886 -41.625 1.00 40.31 886 VAL D C 1
ATOM 8413 O O . VAL D 1 249 ? 2.801 -59.953 -40.837 1.00 39.31 886 VAL D O 1
ATOM 8417 N N . PRO D 1 250 ? 0.651 -60.395 -41.317 1.00 38.76 887 PRO D N 1
ATOM 8418 C CA . PRO D 1 250 ? 0.423 -60.992 -39.983 1.00 40.89 887 PRO D CA 1
ATOM 8419 C C . PRO D 1 250 ? 1.058 -62.358 -39.801 1.00 38.53 887 PRO D C 1
ATOM 8420 O O . PRO D 1 250 ? 1.439 -62.712 -38.674 1.00 40.45 887 PRO D O 1
ATOM 8424 N N . ARG D 1 251 ? 1.159 -63.135 -40.870 1.00 38.29 888 ARG D N 1
ATOM 8425 C CA . ARG D 1 251 ? 1.622 -64.514 -40.828 1.00 39.46 888 ARG D CA 1
ATOM 8426 C C . ARG D 1 251 ? 2.012 -64.889 -42.251 1.00 39.37 888 ARG D C 1
ATOM 8427 O O . ARG D 1 251 ? 1.727 -64.154 -43.201 1.00 40.59 888 ARG D O 1
ATOM 8435 N N . LEU D 1 252 ? 2.731 -66.000 -42.379 1.00 39.04 889 LEU D N 1
ATOM 8436 C CA . LEU D 1 252 ? 3.152 -66.519 -43.671 1.00 37.16 889 LEU D CA 1
ATOM 8437 C C . LEU D 1 252 ? 2.612 -67.928 -43.854 1.00 41.85 889 LEU D C 1
ATOM 8438 O O . LEU D 1 252 ? 2.403 -68.664 -42.888 1.00 38.58 889 LEU D O 1
ATOM 8443 N N . SER D 1 253 ? 2.370 -68.287 -45.108 1.00 41.62 890 SER D N 1
ATOM 8444 C CA . SER D 1 253 ? 2.028 -69.658 -45.441 1.00 42.71 890 SER D CA 1
ATOM 8445 C C . SER D 1 253 ? 3.266 -70.538 -45.321 1.00 39.45 890 SER D C 1
ATOM 8446 O O . SER D 1 253 ? 4.397 -70.051 -45.238 1.00 39.40 890 SER D O 1
ATOM 8449 N N . SER D 1 254 ? 3.052 -71.862 -45.330 1.00 42.97 891 SER D N 1
ATOM 8450 C CA . SER D 1 254 ? 4.194 -72.771 -45.270 1.00 42.70 891 SER D CA 1
ATOM 8451 C C . SER D 1 254 ? 5.159 -72.508 -46.420 1.00 43.04 891 SER D C 1
ATOM 8452 O O . SER D 1 254 ? 6.382 -72.496 -46.228 1.00 43.40 891 SER D O 1
ATOM 8455 N N . GLY D 1 255 ? 4.628 -72.264 -47.619 1.00 40.93 892 GLY D N 1
ATOM 8456 C CA . GLY D 1 255 ? 5.495 -71.962 -48.743 1.00 40.64 892 GLY D CA 1
ATOM 8457 C C . GLY D 1 255 ? 6.302 -70.696 -48.529 1.00 43.11 892 GLY D C 1
ATOM 8458 O O . GLY D 1 255 ? 7.502 -70.656 -48.820 1.00 41.96 892 GLY D O 1
ATOM 8459 N N . GLY D 1 256 ? 5.655 -69.644 -48.015 1.00 39.70 893 GLY D N 1
ATOM 8460 C CA . GLY D 1 256 ? 6.386 -68.420 -47.707 1.00 42.74 893 GLY D CA 1
ATOM 8461 C C . GLY D 1 256 ? 7.452 -68.626 -46.645 1.00 41.62 893 GLY D C 1
ATOM 8462 O O . GLY D 1 256 ? 8.542 -68.055 -46.729 1.00 42.01 893 GLY D O 1
ATOM 8463 N N . ILE D 1 257 ? 7.159 -69.457 -45.639 1.00 39.35 894 ILE D N 1
ATOM 8464 C CA . ILE D 1 257 ? 8.146 -69.748 -44.596 1.00 39.70 894 ILE D CA 1
ATOM 8465 C C . ILE D 1 257 ? 9.399 -70.376 -45.200 1.00 41.67 894 ILE D C 1
ATOM 8466 O O . ILE D 1 257 ? 10.527 -69.974 -44.890 1.00 38.45 894 ILE D O 1
ATOM 8471 N N . ILE D 1 258 ? 9.222 -71.368 -46.083 1.00 40.25 895 ILE D N 1
ATOM 8472 C CA . ILE D 1 258 ? 10.374 -72.004 -46.722 1.00 42.15 895 ILE D CA 1
ATOM 8473 C C . ILE D 1 258 ? 11.180 -70.981 -47.517 1.00 39.78 895 ILE D C 1
ATOM 8474 O O . ILE D 1 258 ? 12.413 -70.924 -47.429 1.00 38.98 895 ILE D O 1
ATOM 8479 N N . ALA D 1 259 ? 10.498 -70.161 -48.315 1.00 41.14 896 ALA D N 1
ATOM 8480 C CA . ALA D 1 259 ? 11.208 -69.151 -49.095 1.00 39.31 896 ALA D CA 1
ATOM 8481 C C . ALA D 1 259 ? 11.921 -68.147 -48.193 1.00 39.51 896 ALA D C 1
ATOM 8482 O O . ALA D 1 259 ? 13.059 -67.741 -48.469 1.00 35.48 896 ALA D O 1
ATOM 8484 N N . LEU D 1 260 ? 11.257 -67.717 -47.123 1.00 37.60 897 LEU D N 1
ATOM 8485 C CA . LEU D 1 260 ? 11.898 -66.793 -46.189 1.00 37.55 897 LEU D CA 1
ATOM 8486 C C . LEU D 1 260 ? 13.136 -67.424 -45.573 1.00 37.35 897 LEU D C 1
ATOM 8487 O O . LEU D 1 260 ? 14.182 -66.775 -45.460 1.00 37.31 897 LEU D O 1
ATOM 8492 N N . GLU D 1 261 ? 13.045 -68.716 -45.217 1.00 41.09 898 GLU D N 1
ATOM 8493 C CA . GLU D 1 261 ? 14.153 -69.410 -44.563 1.00 40.69 898 GLU D CA 1
ATOM 8494 C C . GLU D 1 261 ? 15.390 -69.503 -45.459 1.00 40.05 898 GLU D C 1
ATOM 8495 O O . GLU D 1 261 ? 16.523 -69.402 -44.970 1.00 39.39 898 GLU D O 1
ATOM 8501 N N . ARG D 1 262 ? 15.206 -69.696 -46.768 1.00 40.63 899 ARG D N 1
ATOM 8502 C CA . ARG D 1 262 ? 16.360 -69.685 -47.667 1.00 39.94 899 ARG D CA 1
ATOM 8503 C C . ARG D 1 262 ? 17.047 -68.320 -47.672 1.00 39.02 899 ARG D C 1
ATOM 8504 O O . ARG D 1 262 ? 18.280 -68.229 -47.664 1.00 39.93 899 ARG D O 1
ATOM 8506 N N . THR D 1 263 ? 16.268 -67.236 -47.693 1.00 36.96 900 THR D N 1
ATOM 8507 C CA . THR D 1 263 ? 16.879 -65.913 -47.659 1.00 38.96 900 THR D CA 1
ATOM 8508 C C . THR D 1 263 ? 17.543 -65.642 -46.310 1.00 36.76 900 THR D C 1
ATOM 8509 O O . THR D 1 263 ? 18.608 -65.018 -46.253 1.00 34.10 900 THR D O 1
ATOM 8513 N N . LEU D 1 264 ? 16.948 -66.135 -45.222 1.00 36.58 901 LEU D N 1
ATOM 8514 C CA . LEU D 1 264 ? 17.556 -65.946 -43.905 1.00 37.10 901 LEU D CA 1
ATOM 8515 C C . LEU D 1 264 ? 18.945 -66.573 -43.842 1.00 38.69 901 LEU D C 1
ATOM 8516 O O . LEU D 1 264 ? 19.855 -66.022 -43.210 1.00 41.29 901 LEU D O 1
ATOM 8521 N N . GLY D 1 265 ? 19.132 -67.717 -44.505 1.00 40.56 902 GLY D N 1
ATOM 8522 C CA . GLY D 1 265 ? 20.449 -68.334 -44.547 1.00 43.05 902 GLY D CA 1
ATOM 8523 C C . GLY D 1 265 ? 21.506 -67.412 -45.118 1.00 40.60 902 GLY D C 1
ATOM 8524 O O . GLY D 1 265 ? 22.623 -67.330 -44.596 1.00 40.94 902 GLY D O 1
ATOM 8525 N N . LYS D 1 266 ? 21.158 -66.677 -46.183 1.00 39.27 903 LYS D N 1
ATOM 8526 C CA . LYS D 1 266 ? 22.105 -65.743 -46.784 1.00 34.85 903 LYS D CA 1
ATOM 8527 C C . LYS D 1 266 ? 22.294 -64.504 -45.921 1.00 39.21 903 LYS D C 1
ATOM 8528 O O . LYS D 1 266 ? 23.407 -63.975 -45.824 1.00 41.56 903 LYS D O 1
ATOM 8534 N N . LEU D 1 267 ? 21.206 -64.004 -45.325 1.00 37.24 904 LEU D N 1
ATOM 8535 C CA . LEU D 1 267 ? 21.298 -62.853 -44.436 1.00 37.51 904 LEU D CA 1
ATOM 8536 C C . LEU D 1 267 ? 22.125 -63.173 -43.200 1.00 40.57 904 LEU D C 1
ATOM 8537 O O . LEU D 1 267 ? 22.874 -62.316 -42.705 1.00 40.16 904 LEU D O 1
ATOM 8542 N N . GLN D 1 268 ? 22.005 -64.398 -42.680 1.00 37.88 905 GLN D N 1
ATOM 8543 C CA . GLN D 1 268 ? 22.786 -64.725 -41.497 1.00 39.59 905 GLN D CA 1
ATOM 8544 C C . GLN D 1 268 ? 24.252 -64.917 -41.843 1.00 41.93 905 GLN D C 1
ATOM 8545 O O . GLN D 1 268 ? 25.127 -64.539 -41.054 1.00 41.39 905 GLN D O 1
ATOM 8551 N N . ALA D 1 269 ? 24.543 -65.457 -43.029 1.00 40.71 906 ALA D N 1
ATOM 8552 C CA . ALA D 1 269 ? 25.933 -65.559 -43.460 1.00 44.18 906 ALA D CA 1
ATOM 8553 C C . ALA D 1 269 ? 26.575 -64.180 -43.561 1.00 44.56 906 ALA D C 1
ATOM 8554 O O . ALA D 1 269 ? 27.754 -64.007 -43.227 1.00 47.25 906 ALA D O 1
ATOM 8556 N N . LEU D 1 270 ? 25.810 -63.179 -44.009 1.00 39.57 907 LEU D N 1
ATOM 8557 C CA . LEU D 1 270 ? 26.336 -61.823 -44.064 1.00 47.85 907 LEU D CA 1
ATOM 8558 C C . LEU D 1 270 ? 26.681 -61.310 -42.674 1.00 47.18 907 LEU D C 1
ATOM 8559 O O . LEU D 1 270 ? 27.734 -60.688 -42.480 1.00 43.88 907 LEU D O 1
ATOM 8564 N N . GLN D 1 271 ? 25.800 -61.543 -41.697 1.00 43.19 908 GLN D N 1
ATOM 8565 C CA . GLN D 1 271 ? 26.119 -61.128 -40.335 1.00 46.34 908 GLN D CA 1
ATOM 8566 C C . GLN D 1 271 ? 27.318 -61.899 -39.813 1.00 51.74 908 GLN D C 1
ATOM 8567 O O . GLN D 1 271 ? 28.230 -61.320 -39.211 1.00 53.18 908 GLN D O 1
ATOM 8573 N N . ASP D 1 272 ? 27.335 -63.211 -40.057 1.00 51.11 909 ASP D N 1
ATOM 8574 C CA . ASP D 1 272 ? 28.466 -64.037 -39.661 1.00 53.10 909 ASP D CA 1
ATOM 8575 C C . ASP D 1 272 ? 29.764 -63.476 -40.234 1.00 57.27 909 ASP D C 1
ATOM 8576 O O . ASP D 1 272 ? 30.763 -63.329 -39.519 1.00 59.31 909 ASP D O 1
ATOM 8581 N N . ALA D 1 273 ? 29.747 -63.108 -41.523 1.00 53.92 910 ALA D N 1
ATOM 8582 C CA . ALA D 1 273 ? 30.940 -62.541 -42.146 1.00 55.58 910 ALA D CA 1
ATOM 8583 C C . ALA D 1 273 ? 31.340 -61.235 -41.481 1.00 59.76 910 ALA D C 1
ATOM 8584 O O . ALA D 1 273 ? 32.533 -60.957 -41.309 1.00 64.64 910 ALA D O 1
ATOM 8586 N N . GLN D 1 274 ? 30.355 -60.420 -41.096 1.00 59.11 911 GLN D N 1
ATOM 8587 C CA . GLN D 1 274 ? 30.653 -59.150 -40.448 1.00 60.27 911 GLN D CA 1
ATOM 8588 C C . GLN D 1 274 ? 31.161 -59.356 -39.024 1.00 64.78 911 GLN D C 1
ATOM 8589 O O . GLN D 1 274 ? 31.979 -58.567 -38.535 1.00 64.97 911 GLN D O 1
ATOM 8595 N N . THR D 1 275 ? 30.688 -60.404 -38.344 1.00 61.63 912 THR D N 1
ATOM 8596 C CA . THR D 1 275 ? 31.222 -60.718 -37.023 1.00 64.53 912 THR D CA 1
ATOM 8597 C C . THR D 1 275 ? 32.700 -61.085 -37.110 1.00 68.53 912 THR D C 1
ATOM 8598 O O . THR D 1 275 ? 33.501 -60.681 -36.257 1.00 70.36 912 THR D O 1
ATOM 8602 N N . ALA D 1 276 ? 33.083 -61.829 -38.153 1.00 67.12 913 ALA D N 1
ATOM 8603 C CA . ALA D 1 276 ? 34.474 -62.246 -38.303 1.00 69.89 913 ALA D CA 1
ATOM 8604 C C . ALA D 1 276 ? 35.407 -61.049 -38.471 1.00 73.65 913 ALA D C 1
ATOM 8605 O O . ALA D 1 276 ? 36.478 -60.999 -37.856 1.00 78.30 913 ALA D O 1
ATOM 8607 N N . THR D 1 277 ? 35.020 -60.072 -39.294 1.00 73.55 914 THR D N 1
ATOM 8608 C CA . THR D 1 277 ? 35.887 -58.918 -39.535 1.00 76.36 914 THR D CA 1
ATOM 8609 C C . THR D 1 277 ? 36.086 -58.093 -38.269 1.00 78.12 914 THR D C 1
ATOM 8610 O O . THR D 1 277 ? 37.172 -57.548 -38.035 1.00 81.48 914 THR D O 1
ATOM 8614 N N . GLU D 1 278 ? 35.045 -57.986 -37.442 1.00 75.24 915 GLU D N 1
ATOM 8615 C CA . GLU D 1 278 ? 35.179 -57.299 -36.164 1.00 75.78 915 GLU D CA 1
ATOM 8616 C C . GLU D 1 278 ? 36.191 -58.000 -35.265 1.00 79.06 915 GLU D C 1
ATOM 8617 O O . GLU D 1 278 ? 36.856 -57.349 -34.451 1.00 79.71 915 GLU D O 1
ATOM 8623 N N . ALA D 1 279 ? 36.331 -59.320 -35.417 1.00 80.26 916 ALA D N 1
ATOM 8624 C CA . ALA D 1 279 ? 37.227 -60.147 -34.618 1.00 82.41 916 ALA D CA 1
ATOM 8625 C C . ALA D 1 279 ? 38.629 -60.223 -35.214 1.00 87.22 916 ALA D C 1
ATOM 8626 O O . ALA D 1 279 ? 39.615 -59.958 -34.519 1.00 90.92 916 ALA D O 1
ATOM 8628 N N . ASN D 1 280 ? 38.734 -60.575 -36.501 1.00 86.90 917 ASN D N 1
ATOM 8629 C CA . ASN D 1 280 ? 40.029 -60.651 -37.171 1.00 88.16 917 ASN D CA 1
ATOM 8630 C C . ASN D 1 280 ? 40.798 -59.337 -37.111 1.00 90.20 917 ASN D C 1
ATOM 8631 O O . ASN D 1 280 ? 41.963 -59.301 -37.522 1.00 92.27 917 ASN D O 1
ATOM 8633 N N . ALA D 1 281 ? 40.178 -58.266 -36.623 1.00 89.32 918 ALA D N 1
ATOM 8634 C CA . ALA D 1 281 ? 40.875 -57.023 -36.333 1.00 89.56 918 ALA D CA 1
ATOM 8635 C C . ALA D 1 281 ? 41.072 -56.878 -34.827 1.00 86.93 918 ALA D C 1
ATOM 8636 O O . ALA D 1 281 ? 41.662 -57.745 -34.182 1.00 86.69 918 ALA D O 1
#

Solvent-accessible surface area: 48905 Å² total; per-residue (Å²): 172,61,71,37,62,20,16,51,62,34,92,68,6,16,117,66,8,47,30,87,139,60,106,76,49,167,21,92,111,67,4,106,74,34,0,62,87,0,44,142,15,0,38,5,0,0,10,96,30,0,0,3,1,1,3,119,84,21,50,4,1,3,1,0,0,0,13,4,38,143,39,11,0,0,26,10,0,0,3,0,2,0,2,27,1,43,40,85,1,25,145,41,35,2,62,18,59,2,28,24,39,3,109,70,84,16,85,0,0,14,24,2,45,84,122,2,92,3,3,6,7,0,8,54,49,119,96,79,48,46,1,65,69,25,32,39,114,127,2,10,3,3,31,0,2,2,0,3,18,8,31,0,3,40,76,57,0,31,9,28,56,78,72,77,80,95,60,117,66,59,83,92,0,74,83,53,2,84,108,42,3,24,91,2,14,18,22,0,3,14,0,0,56,54,2,24,63,109,76,12,23,34,1,77,125,20,2,99,79,15,1,36,109,51,25,63,2,153,73,0,2,32,58,0,12,62,21,2,17,40,0,20,26,21,62,58,61,110,136,23,57,161,84,42,54,76,123,6,15,14,46,0,47,70,44,9,24,104,43,0,38,170,17,0,30,73,0,5,59,37,25,59,59,33,65,66,117,114,132,186,83,68,37,69,21,20,56,60,34,90,66,8,24,114,67,8,44,34,90,145,51,105,89,28,156,55,55,240,52,13,79,68,43,10,58,156,4,52,146,26,0,39,6,0,0,9,93,28,0,0,2,1,1,2,115,89,26,74,3,1,6,1,0,0,0,14,4,32,139,34,11,0,0,22,16,0,0,4,0,2,0,7,14,0,40,44,87,0,8,118,41,36,2,71,17,60,2,30,24,22,14,111,63,112,26,80,0,0,12,11,2,50,54,122,2,84,2,8,21,38,7,5,51,51,178,90,82,24,43,28,94,205,9,24,7,4,52,0,6,4,3,2,18,7,58,0,3,39,84,57,0,30,11,21,53,56,77,82,80,90,71,115,62,59,153,103,0,102,60,52,4,116,74,30,6,13,124,1,16,17,20,0,3,13,0,0,49,70,6,33,70,79,89,5,16,32,0,84,135,21,3,117,82,25,1,40,98,46,28,66,2,157,75,0,1,32,57,0,14,59,14,4,16,56,0,5,42,22,50,50,106,95,154,69,53,97,103,25,65,73,102,8,14,26,57,0,41,76,48,13,26,100,27,0,36,147,19,0,29,91,0,7,57,28,24,62,62,37,65,65,94,114,82,138,154,180,79,66,40,65,22,18,57,59,28,99,65,6,16,116,59,8,43,25,89,139,41,109,94,41,92,45,63,108,114,5,101,57,40,0,48,146,4,40,144,24,0,40,6,0,0,12,97,31,0,1,2,2,0,3,123,83,26,48,5,1,4,1,0,0,0,15,4,36,146,39,10,0,0,27,11,0,0,3,0,2,0,9,31,0,42,37,91,1,22,136,37,34,1,77,17,61,1,25,22,35,4,134,71,91,22,90,0,0,20,9,2,43,58,124,1,104,4,3,3,10,0,17,59,36,115,111,30,28,156,8,90,63,29,37,18,110,133,7,27,8,4,38,0,6,3,1,2,22,14,28,2,3,38,66,79,0,38,25,24,37,71,61,82,86,159,55,59,61,58,89,106,0,79,67,54,4,95,102,28,3,22,80,0,15,18,18,0,3,15,0,0,73,70,4,28,73,84,106,2,20,37,0,38,124,19,2,99,84,15,1,38,107,53,27,61,3,156,74,0,2,31,60,0,13,44,14,2,15,96,4,9,37,20,92,70,83,108,78,29,48,99,97,27,45,138,125,5,18,15,55,3,56,88,45,10,26,109,28,0,35,156,18,0,29,86,0,6,59,29,24,58,62,28,71,64,86,118,87,87,144,184,75,72,40,67,24,17,58,58,35,92,64,10,18,116,71,8,44,30,78,138,49,118,75,60,98,47,76,116,66,4,104,65,47,0,43,122,4,37,128,28,0,36,7,1,0,9,92,28,0,0,2,1,1,3,120,93,31,44,5,0,2,1,0,0,1,16,5,31,144,36,11,0,0,40,13,0,0,5,0,4,0,2,32,1,40,33,92,0,20,136,38,35,3,66,18,60,3,31,23,50,21,115,62,121,26,88,0,0,16,27,2,57,47,124,1,104,4,10,2,8,0,12,59,43,44,96,45,54,84,17,100,59,26,36,19,113,121,10,23,3,4,61,0,2,4,1,3,17,8,25,2,4,41,83,60,0,30,14,28,54,66,53,88,69,167,70,124,58,58,78,95,0,90,60,51,3,92,98,38,5,26,88,0,17,16,28,0,3,13,0,0,52,92,2,30,70,120,99,16,20,33,1,51,77,21,4,40,84,22,1,45,109,46,25,58,3,151,78,0,1,32,60,0,13,43,15,2,17,102,7,31,41,12,80,31,44,113,65,34,76,97,99,13,71,49,120,9,17,34,44,2,40,79,47,8,22,113,47,0,33,59,21,0,30,84,0,5,56,30,25,57,60,59,68,57,90,131,76,98,118

Nearest PDB structures (foldseek):
  8gxr-assembly1_A  TM=1.004E+00  e=1.504E-54  Trametes pubescens
  8gxr-assembly2_B  TM=9.868E-01  e=5.694E-48  Trametes pubescens
  7yw1-assembly1_B  TM=9.804E-01  e=4.247E-43  Trametes pubescens
  3ceg-assembly1_A  TM=7.778E-01  e=7.423E-20  Homo sapiens
  3ceg-assembly2_B  TM=8.201E-01  e=5.915E-19  Homo sapiens

Organism: Trametes pubescens (NCBI:txid154538)

Sequence (1117 aa):
DPPWKRFEVLPSAPVDHAFYNTPPAQHTRQFMARMSKEYKALQSSLPDSILVRAYEDRTDLLRSLIIGPENTPYEDAPFVIDWMLDANFPQTPPIAHFLSWTNGNGRVNPNLYEEGKVCLSILGTWAGDKSESWSASRSSLLQALVSIQGLVLVKEPWFCEPAYEKLRGTEDGIVNSRLYNEKAYVLSRGFVRRALEIPLGGLEEELRWFYHTSGKLRKVLGDARALIVKSTATQGDAEVPEADRERAVPRLSSGGIIALERTLGKLQALQDAQTATEADPPWKRFEVLPSAPVDHAFYNTPPAQHTRQFMARMSKEYKALQSSLPDSILVRAYEDRTDLLRSLIIGPENTPYEDAPFVIDWMLDANFPQTPPIAHFLSWTNGNGRVNPNLYEEGKVCLSILGTWESWSASRSSLLQALVSIQGLVLVKEPWFCEPAYEKLRGTEDGIVNSRLYNEKAYVLSRGFVRRALEIPLGGLEEELRWFYHTSGKLRKVLGDARALIVKSTATQGDAEVPEADRERAVPRLSSGGIIALERTLGKLQALQDAQTATEANADPPWKRFEVLPSAPVDHAFYNTPPAQHTRQFMARMSKEYKALQSSLPDSILVRAYEDRTDLLRSLIIGPENTPYEDAPFVIDWMLDANFPQTPPIAHFLSWTNGNGRVNPNLYEEGKVCLSILGTWAGDKSESWSASRSSLLQALVSIQGLVLVKEPWFCEPAYEKLRGTEDGIVNSRLYNEKAYVLSRGFVRRALEIPLGGLEEELRWFYHTSGKLRKVLGDARALIVKSTATQGDAEVPEADRERAVPRLSSGGIIALERTLGKLQALQDAQTATEANADPPWKRFEVLPSAPVDHAFYNTPPAQHTRQFMARMSKEYKALQSSLPDSILVRAYEDRTDLLRSLIIGPENTPYEDAPFVIDWMLDANFPQTPPIAHFLSWTNGNGRVNPNLYEEGKVCLSILGTWAGDKSESWSASRSSLLQALVSIQGLVLVKEPWFCEPAYEKLRGTEDGIVNSRLYNEKAYVLSRGFVRRALEIPLGGLEEELRWFYHTSGKLRKVLGDARALIVKSTATQGDAEVPEADRERAVPRLSSGGIIALERTLGKLQALQDAQTATEANA

InterPro domains:
  IPR000608 Ubiquitin-conjugating (UBC), catalytic core domain [PF00179] (671-794)
  IPR000608 Ubiquitin-conjugating (UBC), catalytic core domain [PS50127] (667-830)
  IPR016135 Ubiquitin-conjugating enzyme/RWD-like [G3DSA:3.10.110.10] (642-905)
  IPR016135 Ubiquitin-conjugating enzyme/RWD-like [SSF54495] (655-827)
  IPR057733 UBE2O-like, SH3-B domain [PF23043] (333-371)

Secondary structure (DSSP, 8-state):
--SS-SEEEESS--TT-TTTTSPPP---TTHHHHHHHHHHHHHHH--TTEEEEEESS-TTEEEEEEEBPTTSTTBT-EEEEEEE--TTTTTSPPEEEE----TTS--SBTTB-TTS-B--GGGTSSSSSSSPPP-TTT--HHHHHHHIIIIIS-S-GGGGSGGGGGGTTSHHHHHHHHHHHHHHHHHHHHHHHHHHHSPPTTTHHHHHIIIIIT-HHHHHHHHHHHHHHHHHHTSS-SS--GGGTT-SS----HHHHHHHHHHHHHHHHHHHHHHHHT-/--SS-SEEEESS--TT-TTTTSPPPP--TTHHHHHHHHHHHHHHH--TTEEEEEESS-TTEEEEEEEPPTTSTTTT-EEEEEEE--TTTTTSPPEEEE---S-SS--SBTTB-TTS-B--GGGT------TTT--HHHHHHHIIIIIS-SSGGGGSGGGGGGTTSHHHHHHHHHHHHHHHHHHHHHHHHHHHS--TTTHHHHHIIIIIT-HHHHHHHHHHHHHHHHHHTTT-SS--GGGTT-SS----HHHHHHHHHHHHHHHHHHHHHHHHT---/--SS-SEEEESS--TT-TTTTSPPPPPPTTHHHHHHHHHHHHHHH--TTEEEEEESS-TTEEEEEEEBPTTSTTBT-EEEEEEE--TTTTTSPPEEEE----TTS--SBTTB-TTS-B--GGGT--SSSSSPPP-TTT--HHHHHHHHHHHTS-S-GGG-SSGGGGGTTSHHHHHHHHHHHHHHHHHHHHHHHHHHHSPPTTTHHHHHIIIIITSHHHHHHHHHHHHHHHHHHTSS-SSPPTTTTT-SS----HHHHHHHHHHHHHHHHHHHHHHHHHTT-/--SS-SEEEESS--TT-TTTTSPPPPPPTTHHHHHHHHHHHHHHH--TTEEEEEESS-TTEEEEEEEPPTTSTTTT-EEEEEEE--TTTTTSPPEEEE-----SS--SBTTB-TTS-B--GGGTS---SSSPPP-TTT--HHHHHHHIIIIIS-SSGGGGSHHHHTTTTSHHHHHHHHHHHHHHHHHHHHHHHHHHHSPPTTTHHHHHIIIIIT-HHHHHHHHHHHHHHHHHH--SGGG--GGGTT-S-----HHHHHHHHHHHHHHHHHHHHHHHHHHH-

Radius of gyration: 34.19 Å; Cα contacts (8 Å, |Δi|>4): 1919; chains: 4; bounding box: 64×102×102 Å

Foldseek 3Di:
DDLQQQEDEAADDDPPFPCNPPDADDADPCVVVLVVVQRVCSNVDPDSQKHKYAHPVHNFKIKMWGQQPPLALLHRFIKIWIWGAHNPPPQAAIAIFTCQLQVPPFGLAPQQGNRRGGQDQCNVRHPDDPQHHHHSVPDHVSSVVVCCNPVTSDLQRVVVPVVCVVCPPPPVSVVVSQVSSLSSNLSRLVRLLVCQVDPDPPCNSSSCCSVPVVPSLVVSLVVLVVQLVQQVVCQPDPDADPVQPVRSHSHHHPVSNVSNVVSSVSSVVSNVVVVVVVD/DDLQQAEEEAADDDPPFPCNPPPAAAADPCVVVLVVVQRVCSNVDPDSQKHKYHHPVRNFKMKMWGQQPPLALLHRFIWMWIWGDHHDPPQAAIFIFTCALFDVPFGLAPQQGNRGHGQDQCNVNPVHPHRVPDHVSNVVVCCRDLTSDLQRVCSPPVCVVVPPPPVNVVVSQVSSLVSNLSRLSSLLCLQPPDDPPCNSSSCCSCPVVPSLVVSLVVLVVQAVQQVVCVVPPDADPVQVSGSHSHHDPVSNVSNVVSSVSSVVSVVVVVVVPDDD/DDLQQQEEEEADDDPPFPCNPPDAAAADPCVVVLVVVQRVCSNVPPDSQKHKYHHPVRNFKIKMWGQQDPLALLHRFIKMWIWGDHRHPPQAAIAIFTDQLQPVLAGLAPQQGNRGHGADQCNVHDDAFDQDHGGRVPDHPSSVVVCCRVLTSDLQRVCSDRVCVVVVPPPVSVVVSQVSSLSSNLSRLSRLLVPQVDPDPPCNSSSCCSVPVVPSLVVSLVVLVVQAVQQVVCVPPPDQDDVQPVRSHSHHHPVSNVSSVVSSVSSVVSVVVVVVVVVPD/DDLQQQEDEAADDDPPFPCNVPDADAADPCVVVLVVVQRVCSNVDPDSQKHKYAHDVQRFKMKMWGQQPPLALLHRFIWMWIWGAHNPPPQAAIAIFTCQLFDPPDGLAPQQDNRGGGADQCNVHHVFDDDHHGHRVPDHPRVVVVCCNVLISDLQRVVSGVVLVVCPPPPVSVVVSQVSSLVSSLSSLSSLLVCQVDPDPPCRSSNCCSCPVVPVLVVSLVVLVVQAVQCVVQVDPVRQDPVQPSGSHRHHHPVSNVSSVVSSVSSVVSVVVVVVVVVVD

B-factor: mean 43.86, std 11.8, range [25.92, 93.93]